Protein AF-A0AAV0BME2-F1 (afdb_monomer)

Organism: Phakopsora pachyrhizi (NCBI:txid170000)

Structure (mmCIF, N/CA/C/O backbone):
data_AF-A0AAV0BME2-F1
#
_entry.id   AF-A0AAV0BME2-F1
#
loop_
_atom_site.group_PDB
_atom_site.id
_atom_site.type_symbol
_atom_site.label_atom_id
_atom_site.label_alt_id
_atom_site.label_comp_id
_atom_site.label_asym_id
_atom_site.label_entity_id
_atom_site.label_seq_id
_atom_site.pdbx_PDB_ins_code
_atom_site.Cartn_x
_atom_site.Cartn_y
_atom_site.Cartn_z
_atom_site.occupancy
_atom_site.B_iso_or_equiv
_atom_site.auth_seq_id
_atom_site.auth_comp_id
_atom_site.auth_asym_id
_atom_site.auth_atom_id
_atom_site.pdbx_PDB_model_num
ATOM 1 N N . MET A 1 1 ? 84.527 5.771 -7.393 1.00 34.53 1 MET A N 1
ATOM 2 C CA . MET A 1 1 ? 85.028 4.380 -7.371 1.00 34.53 1 MET A CA 1
ATOM 3 C C . MET A 1 1 ? 84.213 3.588 -8.375 1.00 34.53 1 MET A C 1
ATOM 5 O O . MET A 1 1 ? 83.012 3.529 -8.189 1.00 34.53 1 MET A O 1
ATOM 9 N N . SER A 1 2 ? 84.708 2.990 -9.450 1.00 29.69 2 SER A N 1
ATOM 10 C CA . SER A 1 2 ? 86.018 2.921 -10.128 1.00 29.69 2 SER A CA 1
ATOM 11 C C . SER A 1 2 ? 85.775 1.873 -11.230 1.00 29.69 2 SER A C 1
ATOM 13 O O . SER A 1 2 ? 85.270 0.802 -10.916 1.00 29.69 2 SER A O 1
ATOM 15 N N . ASP A 1 3 ? 85.837 2.262 -12.505 1.00 29.05 3 ASP A N 1
ATOM 16 C CA . ASP A 1 3 ? 86.904 1.880 -13.456 1.00 29.05 3 ASP A CA 1
ATOM 17 C C . ASP A 1 3 ? 86.812 0.415 -13.940 1.00 29.05 3 ASP A C 1
ATOM 19 O O . ASP A 1 3 ? 86.838 -0.519 -13.155 1.00 29.05 3 ASP A O 1
ATOM 23 N N . ARG A 1 4 ? 86.489 0.194 -15.223 1.00 28.78 4 ARG A N 1
ATOM 24 C CA . ARG A 1 4 ? 87.400 0.042 -16.386 1.00 28.78 4 ARG A CA 1
ATOM 25 C C . ARG A 1 4 ? 87.862 -1.406 -16.611 1.00 28.78 4 ARG A C 1
ATOM 27 O O . ARG A 1 4 ? 88.461 -2.010 -15.740 1.00 28.78 4 ARG A O 1
ATOM 34 N N . LEU A 1 5 ? 87.631 -1.849 -17.856 1.00 31.25 5 LEU A N 1
ATOM 35 C CA . LEU A 1 5 ? 88.549 -2.544 -18.778 1.00 31.25 5 LEU A CA 1
ATOM 36 C C . LEU A 1 5 ? 89.431 -3.677 -18.219 1.00 31.25 5 LEU A C 1
ATOM 38 O O . LEU A 1 5 ? 90.253 -3.438 -17.351 1.00 31.25 5 LEU A O 1
ATOM 42 N N . PHE A 1 6 ? 89.392 -4.854 -18.860 1.00 25.97 6 PHE A N 1
ATOM 43 C CA . PHE A 1 6 ? 90.492 -5.405 -19.682 1.00 25.97 6 PHE A CA 1
ATOM 44 C C . PHE A 1 6 ? 90.228 -6.886 -20.062 1.00 25.97 6 PHE A C 1
ATOM 46 O O . PHE A 1 6 ? 90.103 -7.759 -19.212 1.00 25.97 6 PHE A O 1
ATOM 53 N N . TYR A 1 7 ? 90.206 -7.162 -21.373 1.00 31.52 7 TYR A N 1
ATOM 54 C CA . TYR A 1 7 ? 90.674 -8.417 -22.013 1.00 31.52 7 TYR A CA 1
ATOM 55 C C . TYR A 1 7 ? 92.138 -8.735 -21.576 1.00 31.52 7 TYR A C 1
ATOM 57 O O . TYR A 1 7 ? 92.760 -7.789 -21.087 1.00 31.52 7 TYR A O 1
ATOM 65 N N . PRO A 1 8 ? 92.810 -9.903 -21.839 1.00 46.16 8 PRO A N 1
ATOM 66 C CA . PRO A 1 8 ? 92.665 -10.796 -23.015 1.00 46.16 8 PRO A CA 1
ATOM 67 C C . PRO A 1 8 ? 93.062 -12.307 -22.838 1.00 46.16 8 PRO A C 1
ATOM 69 O O . PRO A 1 8 ? 93.496 -12.744 -21.780 1.00 46.16 8 PRO A O 1
ATOM 72 N N . ARG A 1 9 ? 93.084 -13.032 -23.983 1.00 25.72 9 ARG A N 1
ATOM 73 C CA . ARG A 1 9 ? 93.901 -14.232 -24.355 1.00 25.72 9 ARG A CA 1
ATOM 74 C C . ARG A 1 9 ? 93.377 -15.620 -23.933 1.00 25.72 9 ARG A C 1
ATOM 76 O O . ARG A 1 9 ? 92.920 -15.784 -22.821 1.00 25.72 9 ARG A O 1
ATOM 83 N N . ARG A 1 10 ? 93.511 -16.704 -24.718 1.00 26.84 10 ARG A N 1
ATOM 84 C CA . ARG A 1 10 ? 93.998 -16.991 -26.093 1.00 26.84 10 ARG A CA 1
ATOM 85 C C . ARG A 1 10 ? 93.707 -18.488 -26.386 1.00 26.84 10 ARG A C 1
ATOM 87 O O . ARG A 1 10 ? 93.979 -19.290 -25.508 1.00 26.84 10 ARG A O 1
ATOM 94 N N . VAL A 1 11 ? 93.310 -18.786 -27.638 1.00 25.77 11 VAL A N 1
ATOM 95 C CA . VAL A 1 11 ? 93.850 -19.801 -28.602 1.00 25.77 11 VAL A CA 1
ATOM 96 C C . VAL A 1 11 ? 93.801 -21.293 -28.182 1.00 25.77 11 VAL A C 1
ATOM 98 O O . VAL A 1 11 ? 94.193 -21.627 -27.078 1.00 25.77 11 VAL A O 1
ATOM 101 N N . VAL A 1 12 ? 93.263 -22.234 -28.982 1.00 28.92 12 VAL A N 1
ATOM 102 C CA . VAL A 1 12 ? 93.859 -22.990 -30.130 1.00 28.92 12 VAL A CA 1
ATOM 103 C C . VAL A 1 12 ? 92.683 -23.710 -30.851 1.00 28.92 12 VAL A C 1
ATOM 105 O O . VAL A 1 12 ? 91.913 -24.379 -30.177 1.00 28.92 12 VAL A O 1
ATOM 108 N N . VAL A 1 13 ? 92.292 -23.421 -32.105 1.00 27.44 13 VAL A N 1
ATOM 109 C CA . VAL A 1 13 ? 92.775 -23.863 -33.448 1.00 27.44 13 VAL A CA 1
ATOM 110 C C . VAL A 1 13 ? 92.752 -25.380 -33.727 1.00 27.44 13 VAL A C 1
ATOM 112 O O . VAL A 1 13 ? 93.608 -26.093 -33.234 1.00 27.44 13 VAL A O 1
ATOM 115 N N . TYR A 1 14 ? 91.869 -25.806 -34.643 1.00 30.25 14 TYR A N 1
ATOM 116 C CA . TYR A 1 14 ? 92.088 -26.771 -35.750 1.00 30.25 14 TYR A CA 1
ATOM 117 C C . TYR A 1 14 ? 91.004 -26.459 -36.803 1.00 30.25 14 TYR A C 1
ATOM 119 O O . TYR A 1 14 ? 89.819 -26.574 -36.519 1.00 30.25 14 TYR A O 1
ATOM 127 N N . SER A 1 15 ? 91.292 -25.688 -37.853 1.00 29.23 15 SER A N 1
ATOM 128 C CA . SER A 1 15 ? 91.820 -26.099 -39.165 1.00 29.23 15 SER A CA 1
ATOM 129 C C . SER A 1 15 ? 91.009 -27.198 -39.878 1.00 29.23 15 SER A C 1
ATOM 131 O O . SER A 1 15 ? 91.045 -28.375 -39.543 1.00 29.23 15 SER A O 1
ATOM 133 N N . SER A 1 16 ? 90.306 -26.793 -40.934 1.00 34.84 16 SER A N 1
ATOM 134 C CA . SER A 1 16 ? 90.165 -27.575 -42.166 1.00 34.84 16 SER A CA 1
ATOM 135 C C . SER A 1 16 ? 89.906 -26.597 -43.312 1.00 34.84 16 SER A C 1
ATOM 137 O O . SER A 1 16 ? 88.804 -26.126 -43.569 1.00 34.84 16 SER A O 1
ATOM 139 N N . SER A 1 17 ? 91.008 -26.205 -43.938 1.00 35.19 17 SER A N 1
ATOM 140 C CA . SER A 1 17 ? 91.052 -25.485 -45.203 1.00 35.19 17 SER A CA 1
ATOM 141 C C . SER A 1 17 ? 90.509 -26.379 -46.315 1.00 35.19 17 SER A C 1
ATOM 143 O O . SER A 1 17 ? 90.880 -27.546 -46.334 1.00 35.19 17 SER A O 1
ATOM 145 N N . ILE A 1 18 ? 89.740 -25.830 -47.264 1.00 39.94 18 ILE A N 1
ATOM 146 C CA . ILE A 1 18 ? 89.852 -26.144 -48.703 1.00 39.94 18 ILE A CA 1
ATOM 147 C C . ILE A 1 18 ? 89.062 -25.119 -49.554 1.00 39.94 18 ILE A C 1
ATOM 149 O O . ILE A 1 18 ? 87.849 -24.979 -49.462 1.00 39.94 18 ILE A O 1
ATOM 153 N N . ASN A 1 19 ? 89.839 -24.433 -50.402 1.00 44.84 19 ASN A N 1
ATOM 154 C CA . ASN A 1 19 ? 89.567 -23.909 -51.749 1.00 44.84 19 ASN A CA 1
ATOM 155 C C . ASN A 1 19 ? 88.556 -22.775 -52.000 1.00 44.84 19 ASN A C 1
ATOM 157 O O . ASN A 1 19 ? 87.575 -22.919 -52.726 1.00 44.84 19 ASN A O 1
ATOM 161 N N . ILE A 1 20 ? 88.974 -21.565 -51.616 1.00 47.44 20 ILE A N 1
ATOM 162 C CA . ILE A 1 20 ? 88.457 -20.266 -52.099 1.00 47.44 20 ILE A CA 1
ATOM 163 C C . ILE A 1 20 ? 88.589 -20.093 -53.636 1.00 47.44 20 ILE A C 1
ATOM 165 O O . ILE A 1 20 ? 87.860 -19.307 -54.237 1.00 47.44 20 ILE A O 1
ATOM 169 N N . ASN A 1 21 ? 89.415 -20.899 -54.314 1.00 47.28 21 ASN A N 1
ATOM 170 C CA . ASN A 1 21 ? 89.521 -20.892 -55.780 1.00 47.28 21 ASN A CA 1
ATOM 171 C C . ASN A 1 21 ? 88.291 -21.471 -56.512 1.00 47.28 21 ASN A C 1
ATOM 173 O O . ASN A 1 21 ? 88.122 -21.188 -57.693 1.00 47.28 21 ASN A O 1
ATOM 177 N N . LEU A 1 22 ? 87.399 -22.218 -55.846 1.00 47.09 22 LEU A N 1
ATOM 178 C CA . LEU A 1 22 ? 86.170 -22.730 -56.477 1.00 47.09 22 LEU A CA 1
ATOM 179 C C . LEU A 1 22 ? 85.053 -21.668 -56.524 1.00 47.09 22 LEU A C 1
ATOM 181 O O . LEU A 1 22 ? 84.267 -21.625 -57.464 1.00 47.09 22 LEU A O 1
ATOM 185 N N . ILE A 1 23 ? 85.015 -20.761 -55.542 1.00 52.81 23 ILE A N 1
ATOM 186 C CA . ILE A 1 23 ? 83.971 -19.729 -55.417 1.00 52.81 23 ILE A CA 1
ATOM 187 C C . ILE A 1 23 ? 84.225 -18.564 -56.383 1.00 52.81 23 ILE A C 1
ATOM 189 O O . ILE A 1 23 ? 83.274 -18.012 -56.935 1.00 52.81 23 ILE A O 1
ATOM 193 N N . ILE A 1 24 ? 85.493 -18.251 -56.669 1.00 52.28 24 ILE A N 1
ATOM 194 C CA . ILE A 1 24 ? 85.880 -17.242 -57.670 1.00 52.28 24 ILE A CA 1
ATOM 195 C C . ILE A 1 24 ? 85.632 -17.763 -59.099 1.00 52.28 24 ILE A C 1
ATOM 197 O O . ILE A 1 24 ? 85.206 -17.008 -59.967 1.00 52.28 24 ILE A O 1
ATOM 201 N N . ILE A 1 25 ? 85.788 -19.068 -59.346 1.00 53.81 25 ILE A N 1
ATOM 202 C CA . ILE A 1 25 ? 85.491 -19.670 -60.657 1.00 53.81 25 ILE A CA 1
ATOM 203 C C . ILE A 1 25 ? 83.973 -19.780 -60.893 1.00 53.81 25 ILE A C 1
ATOM 205 O O . ILE A 1 25 ? 83.513 -19.492 -61.993 1.00 53.81 25 ILE A O 1
ATOM 209 N N . ILE A 1 26 ? 83.166 -20.094 -59.872 1.00 54.97 26 ILE A N 1
ATOM 210 C CA . ILE A 1 26 ? 81.696 -20.160 -60.007 1.00 54.97 26 ILE A CA 1
ATOM 211 C C . ILE A 1 26 ? 81.077 -18.762 -60.187 1.00 54.97 26 ILE A C 1
ATOM 213 O O . ILE A 1 26 ? 80.147 -18.601 -60.974 1.00 54.97 26 ILE A O 1
ATOM 217 N N . THR A 1 27 ? 81.629 -17.727 -59.548 1.00 53.81 27 THR A N 1
ATOM 218 C CA . THR A 1 27 ? 81.175 -16.339 -59.762 1.00 53.81 27 THR A CA 1
ATOM 219 C C . THR A 1 27 ? 81.613 -15.774 -61.116 1.00 53.81 27 THR A C 1
ATOM 221 O O . THR A 1 27 ? 80.832 -15.069 -61.750 1.00 53.81 27 THR A O 1
ATOM 224 N N . ILE A 1 28 ? 82.786 -16.155 -61.636 1.00 54.00 28 ILE A N 1
ATOM 225 C CA . ILE A 1 28 ? 83.219 -15.772 -62.992 1.00 54.00 28 ILE A CA 1
ATOM 226 C C . ILE A 1 28 ? 82.427 -16.528 -64.074 1.00 54.00 28 ILE A C 1
ATOM 228 O O . ILE A 1 28 ? 82.093 -15.917 -65.087 1.00 54.00 28 ILE A O 1
ATOM 232 N N . ILE A 1 29 ? 82.027 -17.789 -63.853 1.00 54.47 29 ILE A N 1
ATOM 233 C CA . ILE A 1 29 ? 81.173 -18.563 -64.782 1.00 54.47 29 ILE A CA 1
ATOM 234 C C . ILE A 1 29 ? 79.732 -18.020 -64.828 1.00 54.47 29 ILE A C 1
ATOM 236 O O . ILE A 1 29 ? 79.143 -17.937 -65.903 1.00 54.47 29 ILE A O 1
ATOM 240 N N . ILE A 1 30 ? 79.167 -17.560 -63.706 1.00 50.81 30 ILE A N 1
ATOM 241 C CA . ILE A 1 30 ? 77.811 -16.969 -63.680 1.00 50.81 30 ILE A CA 1
ATOM 242 C C . ILE A 1 30 ? 77.787 -15.569 -64.328 1.00 50.81 30 ILE A C 1
ATOM 244 O O . ILE A 1 30 ? 76.802 -15.196 -64.970 1.00 50.81 30 ILE A O 1
ATOM 248 N N . ILE A 1 31 ? 78.896 -14.825 -64.258 1.00 48.25 31 ILE A N 1
ATOM 249 C CA . ILE A 1 31 ? 79.047 -13.513 -64.914 1.00 48.25 31 ILE A CA 1
ATOM 250 C C . ILE A 1 31 ? 79.397 -13.656 -66.412 1.00 48.25 31 ILE A C 1
ATOM 252 O O . ILE A 1 31 ? 79.038 -12.795 -67.210 1.00 48.25 31 ILE A O 1
ATOM 256 N N . THR A 1 32 ? 80.001 -14.771 -66.848 1.00 46.78 32 THR A N 1
ATOM 257 C CA . THR A 1 32 ? 80.227 -15.051 -68.286 1.00 46.78 32 THR A CA 1
ATOM 258 C C . THR A 1 32 ? 79.052 -15.744 -68.987 1.00 46.78 32 THR A C 1
ATOM 260 O O . THR A 1 32 ? 78.908 -15.581 -70.197 1.00 46.78 32 THR A O 1
ATOM 263 N N . ILE A 1 33 ? 78.149 -16.419 -68.265 1.00 46.16 33 ILE A N 1
ATOM 264 C CA . ILE A 1 33 ? 76.896 -16.969 -68.832 1.00 46.16 33 ILE A CA 1
ATOM 265 C C . ILE A 1 33 ? 75.810 -15.889 -69.020 1.00 46.16 33 ILE A C 1
ATOM 267 O O . ILE A 1 33 ? 74.922 -16.047 -69.855 1.00 46.16 33 ILE A O 1
ATOM 271 N N . THR A 1 34 ? 75.914 -14.742 -68.344 1.00 41.78 34 THR A N 1
ATOM 272 C CA . THR A 1 34 ? 74.972 -13.616 -68.510 1.00 41.78 34 THR A CA 1
ATOM 273 C C . THR A 1 34 ? 75.427 -12.551 -69.516 1.00 41.78 34 THR A C 1
ATOM 275 O O . THR A 1 34 ? 74.620 -11.711 -69.902 1.00 41.78 34 THR A O 1
ATOM 278 N N . ILE A 1 35 ? 76.670 -12.610 -70.016 1.00 44.41 35 ILE A N 1
ATOM 279 C CA . ILE A 1 35 ? 77.214 -11.621 -70.974 1.00 44.41 35 ILE A CA 1
ATOM 280 C C . ILE A 1 35 ? 77.450 -12.208 -72.390 1.00 44.41 35 ILE A C 1
ATOM 282 O O . ILE A 1 35 ? 77.701 -11.454 -73.321 1.00 44.41 35 ILE A O 1
ATOM 286 N N . ASN A 1 36 ? 77.249 -13.517 -72.616 1.00 38.53 36 ASN A N 1
ATOM 287 C CA . ASN A 1 36 ? 77.424 -14.164 -73.935 1.00 38.53 36 ASN A CA 1
ATOM 288 C C . ASN A 1 36 ? 76.198 -14.957 -74.452 1.00 38.53 36 ASN A C 1
ATOM 290 O O . ASN A 1 36 ? 76.338 -16.003 -75.082 1.00 38.53 36 ASN A O 1
ATOM 294 N N . SER A 1 37 ? 74.980 -14.447 -74.243 1.00 35.81 37 SER A N 1
ATOM 295 C CA . SER A 1 37 ? 73.783 -14.903 -74.982 1.00 35.81 37 SER A CA 1
ATOM 296 C C . SER A 1 37 ? 72.903 -13.748 -75.483 1.00 35.81 37 SER A C 1
ATOM 298 O O . SER A 1 37 ? 71.681 -13.838 -75.544 1.00 35.81 37 SER A O 1
ATOM 300 N N . VAL A 1 38 ? 73.552 -12.664 -75.918 1.00 36.84 38 VAL A N 1
ATOM 301 C CA . VAL A 1 38 ? 72.978 -11.690 -76.854 1.00 36.84 38 VAL A CA 1
ATOM 302 C C . VAL A 1 38 ? 73.689 -11.866 -78.195 1.00 36.84 38 VAL A C 1
ATOM 304 O O . VAL A 1 38 ? 74.913 -11.828 -78.264 1.00 36.84 38 VAL A O 1
ATOM 307 N N . SER A 1 39 ? 72.888 -12.015 -79.252 1.00 33.12 39 SER A N 1
ATOM 308 C CA . SER A 1 39 ? 73.259 -12.135 -80.670 1.00 33.12 39 SER A CA 1
ATOM 309 C C . SER A 1 39 ? 73.522 -13.555 -81.188 1.00 33.12 39 SER A C 1
ATOM 311 O O . SER A 1 39 ? 74.656 -13.981 -81.375 1.00 33.12 39 SER A O 1
ATOM 313 N N . THR A 1 40 ? 72.438 -14.290 -81.462 1.00 32.72 40 THR A N 1
ATOM 314 C CA . THR A 1 40 ? 72.189 -14.976 -82.753 1.00 32.72 40 THR A CA 1
ATOM 315 C C . THR A 1 40 ? 70.830 -15.688 -82.723 1.00 32.72 40 THR A C 1
ATOM 317 O O . THR A 1 40 ? 70.721 -16.883 -82.487 1.00 32.72 40 THR A O 1
ATOM 320 N N . SER A 1 41 ? 69.763 -14.941 -83.009 1.00 33.44 41 SER A N 1
ATOM 321 C CA . SER A 1 41 ? 68.552 -15.481 -83.651 1.00 33.44 41 SER A CA 1
ATOM 322 C C . SER A 1 41 ? 67.816 -14.374 -84.416 1.00 33.44 41 SER A C 1
ATOM 324 O O . SER A 1 41 ? 66.611 -14.164 -84.313 1.00 33.44 41 SER A O 1
ATOM 326 N N . HIS A 1 42 ? 68.575 -13.688 -85.274 1.00 37.22 42 HIS A N 1
ATOM 327 C CA . HIS A 1 42 ? 68.052 -13.148 -86.525 1.00 37.22 42 HIS A CA 1
ATOM 328 C C . HIS A 1 42 ? 67.622 -14.327 -87.414 1.00 37.22 42 HIS A C 1
ATOM 330 O O . HIS A 1 42 ? 68.435 -14.847 -88.165 1.00 37.22 42 HIS A O 1
ATOM 336 N N . HIS A 1 43 ? 66.380 -14.792 -87.273 1.00 36.78 43 HIS A N 1
ATOM 337 C CA . HIS A 1 43 ? 65.534 -15.322 -88.356 1.00 36.78 43 HIS A CA 1
ATOM 338 C C . HIS A 1 43 ? 64.269 -15.960 -87.774 1.00 36.78 43 HIS A C 1
ATOM 340 O O . HIS A 1 43 ? 64.168 -17.171 -87.631 1.00 36.78 43 HIS A O 1
ATOM 346 N N . SER A 1 44 ? 63.302 -15.112 -87.428 1.00 36.19 44 SER A N 1
ATOM 347 C CA . SER A 1 44 ? 61.846 -15.317 -87.579 1.00 36.19 44 SER A CA 1
ATOM 348 C C . SER A 1 44 ? 61.142 -13.996 -87.235 1.00 36.19 44 SER A C 1
ATOM 350 O O . SER A 1 44 ? 60.200 -13.944 -86.459 1.00 36.19 44 SER A O 1
ATOM 352 N N . PHE A 1 45 ? 61.672 -12.897 -87.786 1.00 35.62 45 PHE A N 1
ATOM 353 C CA . PHE A 1 45 ? 61.244 -11.513 -87.536 1.00 35.62 45 PHE A CA 1
ATOM 354 C C . PHE A 1 45 ? 60.626 -10.870 -88.798 1.00 35.62 45 PHE A C 1
ATOM 356 O O . PHE A 1 45 ? 60.553 -9.656 -88.908 1.00 35.62 45 PHE A O 1
ATOM 363 N N . ASN A 1 46 ? 60.185 -11.678 -89.776 1.00 34.12 46 ASN A N 1
ATOM 364 C CA . ASN A 1 46 ? 59.718 -11.201 -91.089 1.00 34.12 46 ASN A CA 1
ATOM 365 C C . ASN A 1 46 ? 58.336 -11.733 -91.527 1.00 34.12 46 ASN A C 1
ATOM 367 O O . ASN A 1 46 ? 58.062 -11.784 -92.721 1.00 34.12 46 ASN A O 1
ATOM 371 N N . GLN A 1 47 ? 57.437 -12.092 -90.601 1.00 39.22 47 GLN A N 1
ATOM 372 C CA . GLN A 1 47 ? 56.036 -12.405 -90.960 1.00 39.22 47 GLN A CA 1
ATOM 373 C C . GLN A 1 47 ? 54.952 -11.789 -90.055 1.00 39.22 47 GLN A C 1
ATOM 375 O O . GLN A 1 47 ? 53.822 -12.256 -90.050 1.00 39.22 47 GLN A O 1
ATOM 380 N N . LEU A 1 48 ? 55.243 -10.679 -89.367 1.00 33.31 48 LEU A N 1
ATOM 381 C CA . LEU A 1 48 ? 54.218 -9.833 -88.725 1.00 33.31 48 LEU A CA 1
ATOM 382 C C . LEU A 1 48 ? 54.487 -8.326 -88.945 1.00 33.31 48 LEU A C 1
ATOM 384 O O . LEU A 1 48 ? 54.219 -7.502 -88.080 1.00 33.31 48 LEU A O 1
ATOM 388 N N . ILE A 1 49 ? 55.039 -7.954 -90.113 1.00 33.72 49 ILE A N 1
ATOM 389 C CA . ILE A 1 49 ? 55.306 -6.548 -90.510 1.00 33.72 49 ILE A CA 1
ATOM 390 C C . ILE A 1 49 ? 54.433 -6.068 -91.696 1.00 33.72 49 ILE A C 1
ATOM 392 O O . ILE A 1 49 ? 54.624 -4.976 -92.216 1.00 33.72 49 ILE A O 1
ATOM 396 N N . LEU A 1 50 ? 53.378 -6.786 -92.098 1.00 33.62 50 LEU A N 1
ATOM 397 C CA . LEU A 1 50 ? 52.465 -6.294 -93.149 1.00 33.62 50 LEU A CA 1
ATOM 398 C C . LEU A 1 50 ? 50.982 -6.399 -92.764 1.00 33.62 50 LEU A C 1
ATOM 400 O O . LEU A 1 50 ? 50.263 -7.207 -93.330 1.00 33.62 50 LEU A O 1
ATOM 404 N N . SER A 1 51 ? 50.568 -5.554 -91.808 1.00 30.89 51 SER A N 1
ATOM 405 C CA . SER A 1 51 ? 49.225 -4.956 -91.589 1.00 30.89 51 SER A CA 1
ATOM 406 C C . SER A 1 51 ? 49.089 -4.697 -90.079 1.00 30.89 51 SER A C 1
ATOM 408 O O . SER A 1 51 ? 48.948 -5.636 -89.313 1.00 30.89 51 SER A O 1
ATOM 410 N N . SER A 1 52 ? 49.225 -3.506 -89.508 1.00 31.06 52 SER A N 1
ATOM 411 C CA . SER A 1 52 ? 48.531 -2.262 -89.809 1.00 31.06 52 SER A CA 1
ATOM 412 C C . SER A 1 52 ? 49.306 -1.127 -89.129 1.00 31.06 52 SER A C 1
ATOM 414 O O . SER A 1 52 ? 49.133 -0.862 -87.942 1.00 31.06 52 SER A O 1
ATOM 416 N N . ILE A 1 53 ? 50.171 -0.452 -89.887 1.00 36.19 53 ILE A N 1
ATOM 417 C CA . ILE A 1 53 ? 50.640 0.892 -89.547 1.00 36.19 53 ILE A CA 1
ATOM 418 C C . ILE A 1 53 ? 49.561 1.866 -90.034 1.00 36.19 53 ILE A C 1
ATOM 420 O O . ILE A 1 53 ? 49.475 2.190 -91.216 1.00 36.19 53 ILE A O 1
ATOM 424 N N . LYS A 1 54 ? 48.723 2.296 -89.095 1.00 33.84 54 LYS A N 1
ATOM 425 C CA . LYS A 1 54 ? 48.006 3.579 -89.036 1.00 33.84 54 LYS A CA 1
ATOM 426 C C . LYS A 1 54 ? 47.700 3.731 -87.546 1.00 33.84 54 LYS A C 1
ATOM 428 O O . LYS A 1 54 ? 46.842 3.035 -87.034 1.00 33.84 54 LYS A O 1
ATOM 433 N N . SER A 1 55 ? 48.495 4.466 -86.788 1.00 30.97 55 SER A N 1
ATOM 434 C CA . SER A 1 55 ? 48.422 5.921 -86.759 1.00 30.97 55 SER A CA 1
ATOM 435 C C . SER A 1 55 ? 49.778 6.548 -86.435 1.00 30.97 55 SER A C 1
ATOM 437 O O . SER A 1 55 ? 50.576 6.016 -85.670 1.00 30.97 55 SER A O 1
ATOM 439 N N . GLN A 1 56 ? 50.023 7.706 -87.041 1.00 32.88 56 GLN A N 1
ATOM 440 C CA . GLN A 1 56 ? 51.118 8.614 -86.710 1.00 32.88 56 GLN A CA 1
ATOM 441 C C . GLN A 1 56 ? 51.101 8.979 -85.211 1.00 32.88 56 GLN A C 1
ATOM 443 O O . GLN A 1 56 ? 50.019 9.003 -84.621 1.00 32.88 56 GLN A O 1
ATOM 448 N N . PRO A 1 57 ? 52.242 9.339 -84.595 1.00 39.19 57 PRO A N 1
ATOM 449 C CA . PRO A 1 57 ? 52.224 9.999 -83.302 1.00 39.19 57 PRO A CA 1
ATOM 450 C C . PRO A 1 57 ? 51.763 11.441 -83.531 1.00 39.19 57 PRO A C 1
ATOM 452 O O . PRO A 1 57 ? 52.548 12.310 -83.907 1.00 39.19 57 PRO A O 1
ATOM 455 N N . SER A 1 58 ? 50.471 11.705 -83.358 1.00 34.16 58 SER A N 1
ATOM 456 C CA . SER A 1 58 ? 50.019 13.067 -83.103 1.00 34.16 58 SER A CA 1
ATOM 457 C C . SER A 1 58 ? 50.431 13.417 -81.679 1.00 34.16 58 SER A C 1
ATOM 459 O O . SER A 1 58 ? 49.964 12.813 -80.720 1.00 34.16 58 SER A O 1
ATOM 461 N N . THR A 1 59 ? 51.315 14.398 -81.544 1.00 45.19 59 THR A N 1
ATOM 462 C 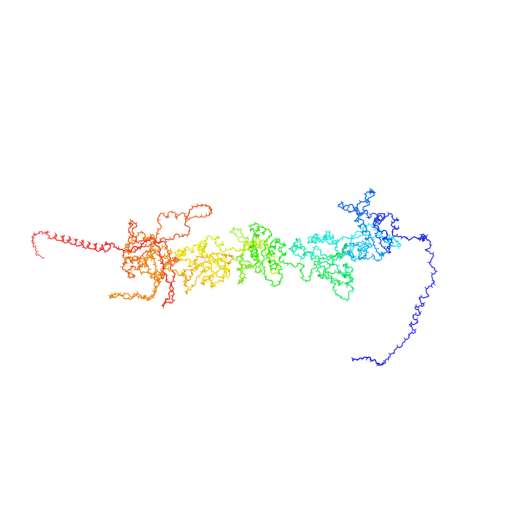CA . THR A 1 59 ? 51.611 15.123 -80.305 1.00 45.19 59 THR A CA 1
ATOM 463 C C . THR A 1 59 ? 50.385 15.925 -79.856 1.00 45.19 59 THR A C 1
ATOM 465 O O . THR A 1 59 ? 50.375 17.153 -79.917 1.00 45.19 59 THR A O 1
ATOM 468 N N . GLN A 1 60 ? 49.322 15.231 -79.468 1.00 50.84 60 GLN A N 1
ATOM 469 C CA . GLN A 1 60 ? 48.166 15.788 -78.779 1.00 50.84 60 GLN A CA 1
ATOM 470 C C . GLN A 1 60 ? 47.879 14.846 -77.622 1.00 50.84 60 GLN A C 1
ATOM 472 O O . GLN A 1 60 ? 47.512 13.697 -77.844 1.00 50.84 60 GLN A O 1
ATOM 477 N N . SER A 1 61 ? 48.140 15.315 -76.404 1.00 64.31 61 SER A N 1
ATOM 478 C CA . SER A 1 61 ? 47.795 14.563 -75.210 1.00 64.31 61 SER A CA 1
ATOM 479 C C . SER A 1 61 ? 46.274 14.444 -75.130 1.00 64.31 61 SER A C 1
ATOM 481 O O . SER A 1 61 ? 45.608 15.480 -75.106 1.00 64.31 61 SER A O 1
ATOM 483 N N . VAL A 1 62 ? 45.730 13.230 -75.126 1.00 80.06 62 VAL A N 1
ATOM 484 C CA . VAL A 1 62 ? 44.281 12.993 -75.075 1.00 80.06 62 VAL A CA 1
ATOM 485 C C . VAL A 1 62 ? 43.880 12.844 -73.613 1.00 80.06 62 VAL A C 1
ATOM 487 O O . VAL A 1 62 ? 44.236 11.863 -72.955 1.00 80.06 62 VAL A O 1
ATOM 490 N N . SER A 1 63 ? 43.152 13.827 -73.088 1.00 86.38 63 SER A N 1
ATOM 491 C CA . SER A 1 63 ? 42.621 13.792 -71.725 1.00 86.38 63 SER A CA 1
ATOM 492 C C . SER A 1 63 ? 41.306 13.005 -71.635 1.00 86.38 63 SER A C 1
ATOM 494 O O . SER A 1 63 ? 40.609 12.806 -72.629 1.00 86.38 63 SER A O 1
ATOM 496 N N . LEU A 1 64 ? 40.905 12.602 -70.425 1.00 85.94 64 LEU A N 1
ATOM 497 C CA . LEU A 1 64 ? 39.599 11.984 -70.149 1.00 85.94 64 LEU A CA 1
ATOM 498 C C . LEU A 1 64 ? 38.427 12.835 -70.666 1.00 85.94 64 LEU A C 1
ATOM 500 O O . LEU A 1 64 ? 37.429 12.290 -71.135 1.00 85.94 64 LEU A O 1
ATOM 504 N N . ILE A 1 65 ? 38.548 14.166 -70.607 1.00 87.38 65 ILE A N 1
ATOM 505 C CA . ILE A 1 65 ? 37.536 15.090 -71.130 1.00 87.38 65 ILE A CA 1
ATOM 506 C C . ILE A 1 65 ? 37.508 15.063 -72.661 1.00 87.38 65 ILE A C 1
ATOM 508 O O . ILE A 1 65 ? 36.424 15.110 -73.242 1.00 87.38 65 ILE A O 1
ATOM 512 N N . ASP A 1 66 ? 38.660 14.912 -73.317 1.00 85.75 66 ASP A N 1
ATOM 513 C CA . ASP A 1 66 ? 38.727 14.785 -74.776 1.00 85.75 66 ASP A CA 1
ATOM 514 C C . ASP A 1 66 ? 38.053 13.484 -75.238 1.00 85.75 66 ASP A C 1
ATOM 516 O O . ASP A 1 66 ? 37.267 13.505 -76.186 1.00 85.75 66 ASP A O 1
ATOM 520 N N . ILE A 1 67 ? 38.249 12.377 -74.505 1.00 87.75 67 ILE A N 1
ATOM 521 C CA . ILE A 1 67 ? 37.547 11.103 -74.755 1.00 87.75 67 ILE A CA 1
ATOM 522 C C . ILE A 1 67 ? 36.030 11.257 -74.576 1.00 87.75 67 ILE A C 1
ATOM 524 O O . ILE A 1 67 ? 35.269 10.809 -75.435 1.00 87.75 67 ILE A O 1
ATOM 528 N N . LEU A 1 68 ? 35.578 11.908 -73.497 1.00 87.38 68 LEU A N 1
ATOM 529 C CA . LEU A 1 68 ? 34.151 12.158 -73.255 1.00 87.38 68 LEU A CA 1
ATOM 530 C C . LEU A 1 68 ? 33.527 13.053 -74.331 1.00 87.38 68 LEU A C 1
ATOM 532 O O . LEU A 1 68 ? 32.432 12.761 -74.800 1.00 87.38 68 LEU A O 1
ATOM 536 N N . SER A 1 69 ? 34.222 14.115 -74.746 1.00 87.00 69 SER A N 1
ATOM 537 C CA . SER A 1 69 ? 33.731 15.052 -75.766 1.00 87.00 69 SER A CA 1
ATOM 538 C C . SER A 1 69 ? 33.602 14.432 -77.156 1.00 87.00 69 SER A C 1
ATOM 540 O O . SER A 1 69 ? 32.747 14.848 -77.933 1.00 87.00 69 SER A O 1
ATOM 542 N N . ASN A 1 70 ? 34.404 13.406 -77.448 1.00 87.31 70 ASN A N 1
ATOM 543 C CA . ASN A 1 70 ? 34.339 12.654 -78.698 1.00 87.31 70 ASN A CA 1
ATOM 544 C C . ASN A 1 70 ? 33.356 11.463 -78.634 1.00 87.31 70 ASN A C 1
ATOM 546 O O . ASN A 1 70 ? 33.136 10.784 -79.636 1.00 87.31 70 ASN A O 1
ATOM 550 N N . SER A 1 71 ? 32.772 11.175 -77.465 1.00 86.81 71 SER A N 1
ATOM 551 C CA . SER A 1 71 ? 31.846 10.058 -77.276 1.00 86.81 71 SER A CA 1
ATOM 552 C C . SER A 1 71 ? 30.394 10.488 -77.482 1.00 86.81 71 SER A C 1
ATOM 554 O O . SER A 1 71 ? 29.884 11.362 -76.786 1.00 86.81 71 SER A O 1
ATOM 556 N N . THR A 1 72 ? 29.676 9.800 -78.372 1.00 85.94 72 THR A N 1
ATOM 557 C CA . THR A 1 72 ? 28.234 10.019 -78.587 1.00 85.94 72 THR A CA 1
ATOM 558 C C . THR A 1 72 ? 27.352 9.416 -77.490 1.00 85.94 72 THR A C 1
ATOM 560 O O . THR A 1 72 ? 26.140 9.567 -77.553 1.00 85.94 72 THR A O 1
ATOM 563 N N . GLN A 1 73 ? 27.937 8.690 -76.531 1.00 85.19 73 GLN A N 1
ATOM 564 C CA . GLN A 1 73 ? 27.222 7.968 -75.469 1.00 85.19 73 GLN A CA 1
ATOM 565 C C . GLN A 1 73 ? 27.322 8.640 -74.093 1.00 85.19 73 GLN A C 1
ATOM 567 O O . GLN A 1 73 ? 26.756 8.118 -73.139 1.00 85.19 73 GLN A O 1
ATOM 572 N N . HIS A 1 74 ? 28.067 9.742 -73.965 1.00 90.25 74 HIS A N 1
ATOM 573 C CA . HIS A 1 74 ? 28.327 10.413 -72.682 1.00 90.25 74 HIS A CA 1
ATOM 574 C C . HIS A 1 74 ? 28.040 11.921 -72.751 1.00 90.25 74 HIS A C 1
ATOM 576 O O . HIS A 1 74 ? 28.648 12.721 -72.031 1.00 90.25 74 HIS A O 1
ATOM 582 N N . THR A 1 75 ? 27.130 12.331 -73.635 1.00 87.69 75 THR A N 1
ATOM 583 C CA . THR A 1 75 ? 26.810 13.746 -73.873 1.00 87.69 75 THR A CA 1
ATOM 584 C C . THR A 1 75 ? 26.169 14.399 -72.647 1.00 87.69 75 THR A C 1
ATOM 586 O O . THR A 1 75 ? 26.528 15.523 -72.281 1.00 87.69 75 THR A O 1
ATOM 589 N N . LYS A 1 76 ? 25.290 13.674 -71.943 1.00 85.44 76 LYS A N 1
ATOM 590 C CA . LYS A 1 76 ? 24.623 14.134 -70.715 1.00 85.44 76 LYS A CA 1
ATOM 591 C C . LYS A 1 76 ? 25.602 14.187 -69.552 1.00 85.44 76 LYS A C 1
ATOM 593 O O . LYS A 1 76 ? 25.621 15.171 -68.814 1.00 85.44 76 LYS A O 1
ATOM 598 N N . LEU A 1 77 ? 26.470 13.183 -69.426 1.00 86.75 77 LEU A N 1
ATOM 599 C CA . LEU A 1 77 ? 27.530 13.166 -68.414 1.00 86.75 77 LEU A CA 1
ATOM 600 C C . LEU A 1 77 ? 28.494 14.350 -68.582 1.00 86.75 77 LEU A C 1
ATOM 602 O O . LEU A 1 77 ? 28.822 15.022 -67.602 1.00 86.75 77 LEU A O 1
ATOM 606 N N . LEU A 1 78 ? 28.912 14.652 -69.815 1.00 86.81 78 LEU A N 1
ATOM 607 C CA . LEU A 1 78 ? 29.781 15.793 -70.107 1.00 86.81 78 LEU A CA 1
ATOM 608 C C . LEU A 1 78 ? 29.123 17.125 -69.718 1.00 86.81 78 LEU A C 1
ATOM 610 O O . LEU A 1 78 ? 29.768 17.972 -69.096 1.00 86.81 78 LEU A O 1
ATOM 614 N N . LEU A 1 79 ? 27.833 17.289 -70.021 1.00 84.31 79 LEU A N 1
ATOM 615 C CA . LEU A 1 79 ? 27.054 18.465 -69.631 1.00 84.31 79 LEU A CA 1
ATOM 616 C C . LEU A 1 79 ? 26.963 18.602 -68.100 1.00 84.31 79 LEU A C 1
ATOM 618 O O . LEU A 1 79 ? 27.101 19.702 -67.561 1.00 84.31 79 LEU A O 1
ATOM 622 N N . LEU A 1 80 ? 26.808 17.496 -67.370 1.00 83.56 80 LEU A N 1
ATOM 623 C CA . LEU A 1 80 ? 26.803 17.492 -65.902 1.00 83.56 80 LEU A CA 1
ATOM 624 C C . LEU A 1 80 ? 28.177 17.843 -65.304 1.00 83.56 80 LEU A C 1
ATOM 626 O O . LEU A 1 80 ? 28.258 18.600 -64.331 1.00 83.56 80 LEU A O 1
ATOM 630 N N . ILE A 1 81 ? 29.269 17.357 -65.897 1.00 85.88 81 ILE A N 1
ATOM 631 C CA . ILE A 1 81 ? 30.648 17.702 -65.505 1.00 85.88 81 ILE A CA 1
ATOM 632 C C . ILE A 1 81 ? 30.934 19.195 -65.750 1.00 85.88 81 ILE A C 1
ATOM 634 O O . ILE A 1 81 ? 31.557 19.855 -64.910 1.00 85.88 81 ILE A O 1
ATOM 638 N N . GLN A 1 82 ? 30.446 19.746 -66.867 1.00 84.25 82 GLN A N 1
ATOM 639 C CA . GLN A 1 82 ? 30.516 21.178 -67.176 1.00 84.25 82 GLN A CA 1
ATOM 640 C C . GLN A 1 82 ? 29.761 22.009 -66.133 1.00 84.25 82 GLN A C 1
ATOM 642 O O . GLN A 1 82 ? 30.333 22.934 -65.549 1.00 84.25 82 GLN A O 1
ATOM 647 N N . ARG A 1 83 ? 28.505 21.650 -65.838 1.00 81.31 83 ARG A N 1
ATOM 648 C CA . ARG A 1 83 ? 27.653 22.384 -64.883 1.00 81.31 83 ARG A CA 1
ATOM 649 C C . ARG A 1 83 ? 28.177 22.320 -63.446 1.00 81.31 83 ARG A C 1
ATOM 651 O O . ARG A 1 83 ? 28.142 23.325 -62.743 1.00 81.31 83 ARG A O 1
ATOM 658 N N . SER A 1 84 ? 28.747 21.188 -63.032 1.00 81.50 84 SER A N 1
ATOM 659 C CA . SER A 1 84 ? 29.350 21.002 -61.698 1.00 81.50 84 SER A CA 1
ATOM 660 C C . SER A 1 84 ? 30.759 21.602 -61.536 1.00 81.50 84 SER A C 1
ATOM 662 O O . SER A 1 84 ? 31.342 21.532 -60.444 1.00 81.50 84 SER A O 1
ATOM 664 N N . ARG A 1 85 ? 31.309 22.221 -62.596 1.00 83.81 85 ARG A N 1
ATOM 665 C CA . ARG A 1 85 ? 32.647 22.847 -62.642 1.00 83.81 85 ARG A CA 1
ATOM 666 C C . ARG A 1 85 ? 33.781 21.882 -62.268 1.00 83.81 85 ARG A C 1
ATOM 668 O O . ARG A 1 85 ? 34.732 22.274 -61.591 1.00 83.81 85 ARG A O 1
ATOM 675 N N . LEU A 1 86 ? 33.684 20.620 -62.691 1.00 85.00 86 LEU A N 1
ATOM 676 C CA . LEU A 1 86 ? 34.682 19.581 -62.397 1.00 85.00 86 LEU A CA 1
ATOM 677 C C . LEU A 1 86 ? 35.745 19.400 -63.492 1.00 85.00 86 LEU A C 1
ATOM 679 O O . LEU A 1 86 ? 36.727 18.702 -63.256 1.00 85.00 86 LEU A O 1
ATOM 683 N N . ILE A 1 87 ? 35.617 20.064 -64.649 1.00 84.50 87 ILE A N 1
ATOM 684 C CA . ILE A 1 87 ? 36.602 19.982 -65.749 1.00 84.50 87 ILE A CA 1
ATOM 685 C C . ILE A 1 87 ? 38.036 20.293 -65.284 1.00 84.50 87 ILE A C 1
ATOM 687 O O . ILE A 1 87 ? 38.923 19.481 -65.558 1.00 84.50 87 ILE A O 1
ATOM 691 N N . PRO A 1 88 ? 38.307 21.399 -64.552 1.00 83.44 88 PRO A N 1
ATOM 692 C CA . PRO A 1 88 ? 39.666 21.686 -64.097 1.00 83.44 88 PRO A CA 1
ATOM 693 C C . PRO A 1 88 ? 40.181 20.613 -63.135 1.00 83.44 88 PRO A C 1
ATOM 695 O O . PRO A 1 88 ? 41.345 20.239 -63.202 1.00 83.44 88 PRO A O 1
ATOM 698 N N . THR A 1 89 ? 39.310 20.085 -62.270 1.00 83.31 89 THR A N 1
ATOM 699 C CA . THR A 1 89 ? 39.658 19.025 -61.320 1.00 83.31 89 THR A CA 1
ATOM 700 C C . THR A 1 89 ? 40.052 17.745 -62.051 1.00 83.31 89 THR A C 1
ATOM 702 O O . THR A 1 89 ? 41.122 17.219 -61.779 1.00 83.31 89 THR A O 1
ATOM 705 N N . ILE A 1 90 ? 39.254 17.284 -63.018 1.00 84.94 90 ILE A N 1
ATOM 706 C CA . ILE A 1 90 ? 39.512 16.044 -63.771 1.00 84.94 90 ILE A CA 1
ATOM 707 C C . ILE A 1 90 ? 40.797 16.149 -64.607 1.00 84.94 90 ILE A C 1
ATOM 709 O O . ILE A 1 90 ? 41.579 15.202 -64.657 1.00 84.94 90 ILE A O 1
ATOM 713 N N . ASN A 1 91 ? 41.065 17.308 -65.212 1.00 86.75 91 ASN A N 1
ATOM 714 C CA . ASN A 1 91 ? 42.289 17.522 -65.991 1.00 86.75 91 ASN A CA 1
ATOM 715 C C . ASN A 1 91 ? 43.559 17.612 -65.126 1.00 86.75 91 ASN A C 1
ATOM 717 O O . ASN A 1 91 ? 44.648 17.334 -65.623 1.00 86.75 91 ASN A O 1
ATOM 721 N N . LEU A 1 92 ? 43.439 17.993 -63.849 1.00 86.25 92 LEU A N 1
ATOM 722 C CA . LEU A 1 92 ? 44.565 18.050 -62.907 1.00 86.25 92 LEU A CA 1
ATOM 723 C C . LEU A 1 92 ? 44.936 16.682 -62.317 1.00 86.25 92 LEU A C 1
ATOM 725 O O . LEU A 1 92 ? 46.066 16.513 -61.849 1.00 86.25 92 LEU A O 1
ATOM 729 N N . LEU A 1 93 ? 44.012 15.717 -62.316 1.00 84.69 93 LEU A N 1
ATOM 730 C CA . LEU A 1 93 ? 44.277 14.370 -61.815 1.00 84.69 93 LEU A CA 1
ATOM 731 C C . LEU A 1 93 ? 45.285 13.653 -62.719 1.00 84.69 93 LEU A C 1
ATOM 733 O O . LEU A 1 93 ? 45.209 13.735 -63.941 1.00 84.69 93 LEU A O 1
ATOM 737 N N . LYS A 1 94 ? 46.216 12.913 -62.113 1.00 82.12 94 LYS A N 1
ATOM 738 C CA . LYS A 1 94 ? 47.153 12.035 -62.824 1.00 82.12 94 LYS A CA 1
ATOM 739 C C . LYS A 1 94 ? 46.816 10.594 -62.474 1.00 82.12 94 LYS A C 1
ATOM 741 O O . LYS A 1 94 ? 46.755 10.273 -61.293 1.00 82.12 94 LYS A O 1
ATOM 746 N N . ASN A 1 95 ? 46.646 9.742 -63.483 1.00 85.19 95 ASN A N 1
ATOM 747 C CA . ASN A 1 95 ? 46.284 8.332 -63.323 1.00 85.19 95 ASN A CA 1
ATOM 748 C C . ASN A 1 95 ? 44.955 8.139 -62.568 1.00 85.19 95 ASN A C 1
ATOM 750 O O . ASN A 1 95 ? 44.925 7.413 -61.583 1.00 85.19 95 ASN A O 1
ATOM 754 N N . SER A 1 96 ? 43.869 8.785 -62.999 1.00 88.69 96 SER A N 1
ATOM 755 C CA . SER A 1 96 ? 42.530 8.605 -62.398 1.00 88.69 96 SER A CA 1
ATOM 756 C C . SER A 1 96 ? 41.698 7.544 -63.122 1.00 88.69 96 SER A C 1
ATOM 758 O O . SER A 1 96 ? 41.975 7.247 -64.277 1.00 88.69 96 SER A O 1
ATOM 760 N N . THR A 1 97 ? 40.673 6.976 -62.483 1.00 89.94 97 THR A N 1
ATOM 761 C CA . THR A 1 97 ? 39.662 6.155 -63.175 1.00 89.94 97 THR A CA 1
ATOM 762 C C . THR A 1 97 ? 38.306 6.833 -63.075 1.00 89.94 97 THR A C 1
ATOM 764 O O . THR A 1 97 ? 37.859 7.135 -61.971 1.00 89.94 97 THR A O 1
ATOM 767 N N . LEU A 1 98 ? 37.645 7.055 -64.208 1.00 90.56 98 LEU A N 1
ATOM 768 C CA . LEU A 1 98 ? 36.273 7.544 -64.280 1.00 90.56 98 LEU A CA 1
ATOM 769 C C . LEU A 1 98 ? 35.344 6.400 -64.688 1.00 90.56 98 LEU A C 1
ATOM 771 O O . LEU A 1 98 ? 35.424 5.896 -65.810 1.00 90.56 98 LEU A O 1
ATOM 775 N N . LEU A 1 99 ? 34.441 6.026 -63.788 1.00 91.44 99 LEU A N 1
ATOM 776 C CA . LEU A 1 99 ? 33.308 5.158 -64.095 1.00 91.44 99 LEU A CA 1
ATOM 777 C C . LEU A 1 99 ? 32.233 6.027 -64.762 1.00 91.44 99 LEU A C 1
ATOM 779 O O . LEU A 1 99 ? 31.527 6.774 -64.098 1.00 91.44 99 LEU A O 1
ATOM 783 N N . ALA A 1 100 ? 32.171 6.019 -66.087 1.00 91.06 100 ALA A N 1
ATOM 784 C CA . ALA A 1 100 ? 31.366 6.953 -66.863 1.00 91.06 100 ALA A CA 1
ATOM 785 C C . ALA A 1 100 ? 29.986 6.350 -67.182 1.00 91.06 100 ALA A C 1
ATOM 787 O O . ALA A 1 100 ? 29.914 5.447 -68.015 1.00 91.06 100 ALA A O 1
ATOM 788 N N . PRO A 1 101 ? 28.885 6.796 -66.547 1.00 91.88 101 PRO A N 1
ATOM 789 C CA . PRO A 1 101 ? 27.557 6.317 -66.909 1.00 91.88 101 PRO A CA 1
ATOM 790 C C . PRO A 1 101 ? 27.178 6.777 -68.314 1.00 91.88 101 PRO A C 1
ATOM 792 O O . PRO A 1 101 ? 27.371 7.942 -68.673 1.00 91.88 101 PRO A O 1
ATOM 795 N N . THR A 1 102 ? 26.635 5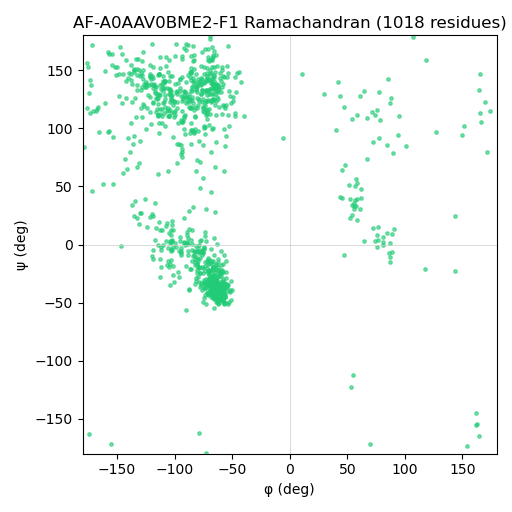.849 -69.097 1.00 91.56 102 THR A N 1
ATOM 796 C CA . THR A 1 102 ? 26.118 6.134 -70.439 1.00 91.56 102 THR A CA 1
ATOM 797 C C . THR A 1 102 ? 24.862 7.008 -70.383 1.00 91.56 102 THR A C 1
ATOM 799 O O . THR A 1 102 ? 24.158 7.059 -69.373 1.00 91.56 102 THR A O 1
ATOM 802 N N . ASP A 1 103 ? 24.543 7.690 -71.481 1.00 88.38 103 ASP A N 1
ATOM 803 C CA . ASP A 1 103 ? 23.347 8.533 -71.582 1.00 88.38 103 ASP A CA 1
ATOM 804 C C . ASP A 1 103 ? 22.061 7.722 -71.281 1.00 88.38 103 ASP A C 1
ATOM 806 O O . ASP A 1 103 ? 21.197 8.197 -70.542 1.00 88.38 103 ASP A O 1
ATOM 810 N N . ASP A 1 104 ? 21.997 6.458 -71.726 1.00 87.94 104 ASP A N 1
ATOM 811 C CA . ASP A 1 104 ? 20.904 5.514 -71.425 1.00 87.94 104 ASP A CA 1
ATOM 812 C C . ASP A 1 104 ? 20.839 5.114 -69.939 1.00 87.94 104 ASP A C 1
ATOM 814 O O . ASP A 1 104 ? 19.761 4.830 -69.405 1.00 87.94 104 ASP A O 1
ATOM 818 N N . ALA A 1 105 ? 21.987 5.037 -69.259 1.00 86.31 105 ALA A N 1
ATOM 819 C CA . ALA A 1 105 ? 22.056 4.776 -67.821 1.00 86.31 105 ALA A CA 1
ATOM 820 C C . ALA A 1 105 ? 21.490 5.958 -67.022 1.00 86.31 105 ALA A C 1
ATOM 822 O O . ALA A 1 105 ? 20.692 5.766 -66.104 1.00 86.31 105 ALA A O 1
ATOM 823 N N . ILE A 1 106 ? 21.848 7.184 -67.413 1.00 85.19 106 ILE A N 1
ATOM 824 C CA . ILE A 1 106 ? 21.353 8.416 -66.786 1.00 85.19 106 ILE A CA 1
ATOM 825 C C . ILE A 1 106 ? 19.837 8.555 -66.989 1.00 85.19 106 ILE A C 1
ATOM 827 O O . ILE A 1 106 ? 19.124 8.883 -66.040 1.00 85.19 106 ILE A O 1
ATOM 831 N N . ASP A 1 107 ? 19.322 8.248 -68.182 1.00 83.81 107 ASP A N 1
ATOM 832 C CA . ASP A 1 107 ? 17.881 8.305 -68.464 1.00 83.81 107 ASP A CA 1
ATOM 833 C C . ASP A 1 107 ? 17.076 7.285 -67.660 1.00 83.81 107 ASP A C 1
ATOM 835 O O . ASP A 1 107 ? 16.024 7.618 -67.110 1.00 83.81 107 ASP A O 1
ATOM 839 N N . ARG A 1 108 ? 17.580 6.051 -67.533 1.00 85.62 108 ARG A N 1
ATOM 840 C CA . ARG A 1 108 ? 16.951 5.026 -66.686 1.00 85.62 108 ARG A CA 1
ATOM 841 C C . ARG A 1 108 ? 16.957 5.420 -65.216 1.00 85.62 108 ARG A C 1
ATOM 843 O O . ARG A 1 108 ? 15.944 5.248 -64.541 1.00 85.62 108 ARG A O 1
ATOM 850 N N . TYR A 1 109 ? 18.066 5.972 -64.731 1.00 82.00 109 TYR A N 1
ATOM 851 C CA . TYR A 1 109 ? 18.160 6.471 -63.364 1.00 82.00 109 TYR A CA 1
ATOM 852 C C . TYR A 1 109 ? 17.126 7.574 -63.094 1.00 82.00 109 TYR A C 1
ATOM 854 O O . TYR A 1 109 ? 16.418 7.535 -62.090 1.00 82.00 109 TYR A O 1
ATOM 862 N N . LEU A 1 110 ? 16.982 8.521 -64.024 1.00 77.00 110 LEU A N 1
ATOM 863 C CA . LEU A 1 110 ? 16.004 9.604 -63.937 1.00 77.00 110 LEU A CA 1
ATOM 864 C C . LEU A 1 110 ? 14.552 9.117 -63.996 1.00 77.00 110 LEU A C 1
ATOM 866 O O . LEU A 1 110 ? 13.720 9.614 -63.240 1.00 77.00 110 LEU A O 1
ATOM 870 N N . GLY A 1 111 ? 14.253 8.143 -64.859 1.00 72.12 111 GLY A N 1
ATOM 871 C CA . GLY A 1 111 ? 12.910 7.576 -65.016 1.00 72.12 111 GLY A CA 1
ATOM 872 C C . GLY A 1 111 ? 12.439 6.713 -63.840 1.00 72.12 111 GLY A C 1
ATOM 873 O O . GLY A 1 111 ? 11.236 6.565 -63.643 1.00 72.12 111 GLY A O 1
ATOM 874 N N . ASN A 1 112 ? 13.364 6.171 -63.041 1.00 70.94 112 ASN A N 1
ATOM 875 C CA . ASN A 1 112 ? 13.065 5.315 -61.885 1.00 70.94 112 ASN A CA 1
ATOM 876 C C . ASN A 1 112 ? 12.849 6.086 -60.565 1.00 70.94 112 ASN A C 1
ATOM 878 O O . ASN A 1 112 ? 12.598 5.466 -59.529 1.00 70.94 112 ASN A O 1
ATOM 882 N N . LEU A 1 113 ? 12.943 7.420 -60.565 1.00 64.00 113 LEU A N 1
ATOM 883 C CA . LEU A 1 113 ? 12.719 8.243 -59.370 1.00 64.00 113 LEU A CA 1
ATOM 884 C C . LEU A 1 113 ? 11.207 8.449 -59.109 1.00 64.00 113 LEU A C 1
ATOM 886 O O . LEU A 1 113 ? 10.448 8.688 -60.048 1.00 64.00 113 LEU A O 1
ATOM 890 N N . PRO A 1 114 ? 10.728 8.351 -57.851 1.00 53.53 114 PRO A N 1
ATOM 891 C CA . PRO A 1 114 ? 9.304 8.476 -57.530 1.00 53.53 114 PRO A CA 1
ATOM 892 C C . PRO A 1 114 ? 8.763 9.903 -57.781 1.00 53.53 114 PRO A C 1
ATOM 894 O O . PRO A 1 114 ? 9.453 10.873 -57.472 1.00 53.53 114 PRO A O 1
ATOM 897 N N . PRO A 1 115 ? 7.502 10.064 -58.242 1.00 48.78 115 PRO A N 1
ATOM 898 C CA . PRO A 1 115 ? 6.937 11.347 -58.699 1.00 48.78 115 PRO A CA 1
ATOM 899 C C . PRO A 1 115 ? 6.629 12.374 -57.590 1.00 48.78 115 PRO A C 1
ATOM 901 O O . PRO A 1 115 ? 6.073 13.431 -57.873 1.00 48.78 115 PRO A O 1
ATOM 904 N N . THR A 1 116 ? 6.935 12.071 -56.324 1.00 40.66 116 THR A N 1
ATOM 905 C CA . THR A 1 116 ? 6.652 12.924 -55.150 1.00 40.66 116 THR A CA 1
ATOM 906 C C . THR A 1 116 ? 7.881 13.661 -54.609 1.00 40.66 116 THR A C 1
ATOM 908 O O . THR A 1 116 ? 7.791 14.327 -53.581 1.00 40.66 116 THR A O 1
ATOM 911 N N . LEU A 1 117 ? 9.032 13.522 -55.265 1.00 41.53 117 LEU A N 1
ATOM 912 C CA . LEU A 1 117 ? 10.198 14.382 -55.084 1.00 41.53 117 LEU A CA 1
ATOM 913 C C . LEU A 1 117 ? 10.253 15.305 -56.305 1.00 41.53 117 LEU A C 1
ATOM 915 O O . LEU A 1 117 ? 10.140 14.820 -57.429 1.00 41.53 117 LEU A O 1
ATOM 919 N N . ASP A 1 118 ? 10.371 16.615 -56.077 1.00 38.91 118 ASP A N 1
ATOM 920 C CA . ASP A 1 118 ? 10.574 17.623 -57.128 1.00 38.91 118 ASP A CA 1
ATOM 921 C C . ASP A 1 118 ? 11.626 17.159 -58.157 1.00 38.91 118 ASP A C 1
ATOM 923 O O . ASP A 1 118 ? 12.549 16.420 -57.790 1.00 38.91 118 ASP A O 1
ATOM 927 N N . PRO A 1 119 ? 11.494 17.560 -59.440 1.00 38.44 119 PRO A N 1
ATOM 928 C CA . PRO A 1 119 ? 12.255 16.998 -60.550 1.00 38.44 119 PRO A CA 1
ATOM 929 C C . PRO A 1 119 ? 13.748 16.950 -60.231 1.00 38.44 119 PRO A C 1
ATOM 931 O O . PRO A 1 119 ? 14.386 17.942 -59.886 1.00 38.44 119 PRO A O 1
ATOM 934 N N . SER A 1 120 ? 14.283 15.745 -60.335 1.00 41.66 120 SER A N 1
ATOM 935 C CA . SER A 1 120 ? 15.612 15.320 -59.924 1.00 41.66 120 SER A CA 1
ATOM 936 C C . SER A 1 120 ? 16.734 16.286 -60.359 1.00 41.66 120 SER A C 1
ATOM 938 O O . SER A 1 120 ? 16.694 16.793 -61.485 1.00 41.66 120 SER A O 1
ATOM 940 N N . PRO A 1 121 ? 17.821 16.434 -59.569 1.00 49.09 121 PRO A N 1
ATOM 941 C CA . PRO A 1 121 ? 18.998 17.284 -59.857 1.00 49.09 121 PRO A CA 1
ATOM 942 C C . PRO A 1 121 ? 19.819 16.888 -61.106 1.00 49.09 121 PRO A C 1
ATOM 944 O O . PRO A 1 121 ? 20.828 17.522 -61.425 1.00 49.09 121 PRO A O 1
ATOM 947 N N . LEU A 1 122 ? 19.396 15.839 -61.815 1.00 47.28 122 LEU A N 1
ATOM 948 C CA . LEU A 1 122 ? 19.980 15.351 -63.065 1.00 47.28 122 LEU A CA 1
ATOM 949 C C . LEU A 1 122 ? 19.043 15.552 -64.274 1.00 47.28 122 LEU A C 1
ATOM 951 O O . LEU A 1 122 ? 19.431 15.216 -65.389 1.00 47.28 122 LEU A O 1
ATOM 955 N N . SER A 1 123 ? 17.825 16.085 -64.087 1.00 46.38 123 SER A N 1
ATOM 956 C CA . SER A 1 123 ? 16.890 16.321 -65.193 1.00 46.38 123 SER A CA 1
ATOM 957 C C . SER A 1 123 ? 17.387 17.469 -66.080 1.00 46.38 123 SER A C 1
ATOM 959 O O . SER A 1 123 ? 17.556 18.612 -65.653 1.00 46.38 123 SER A O 1
ATOM 961 N N . ILE A 1 124 ? 17.683 17.151 -67.337 1.00 48.16 124 ILE A N 1
ATOM 962 C CA . ILE A 1 124 ? 18.054 18.130 -68.359 1.00 48.16 124 ILE A CA 1
ATOM 963 C C . ILE A 1 124 ? 16.778 18.407 -69.156 1.00 48.16 124 ILE A C 1
ATOM 965 O O . ILE A 1 124 ? 16.522 17.738 -70.151 1.00 48.16 124 ILE A O 1
ATOM 969 N N . ASN A 1 125 ? 15.946 19.350 -68.701 1.00 42.09 125 ASN A N 1
ATOM 970 C CA . ASN A 1 125 ? 14.852 19.867 -69.527 1.00 42.09 125 ASN A CA 1
ATOM 971 C C . ASN A 1 125 ? 15.417 20.913 -70.505 1.00 42.09 125 ASN A C 1
ATOM 973 O O . ASN A 1 125 ? 15.917 21.937 -70.036 1.00 42.09 125 ASN A O 1
ATOM 977 N N . PRO A 1 126 ? 15.346 20.702 -71.835 1.00 40.12 126 PRO A N 1
ATOM 978 C CA . PRO A 1 126 ? 15.891 21.643 -72.818 1.00 40.12 126 PRO A CA 1
ATOM 979 C C . PRO A 1 126 ? 14.998 22.868 -73.084 1.00 40.12 126 PRO A C 1
ATOM 981 O O . PRO A 1 126 ? 15.418 23.761 -73.806 1.00 40.12 126 PRO A O 1
ATOM 984 N N . GLU A 1 127 ? 13.770 22.914 -72.552 1.00 38.78 127 GLU A N 1
ATOM 985 C CA . GLU A 1 127 ? 12.758 23.929 -72.917 1.00 38.78 127 GLU A CA 1
ATOM 986 C C . GLU A 1 127 ? 12.559 25.060 -71.890 1.00 38.78 127 GLU A C 1
ATOM 988 O O . GLU A 1 127 ? 11.655 25.877 -72.038 1.00 38.78 127 GLU A O 1
ATOM 993 N N . LEU A 1 128 ? 13.397 25.154 -70.856 1.00 41.44 128 LEU A N 1
ATOM 994 C CA . LEU A 1 128 ? 13.356 26.258 -69.885 1.00 41.44 128 LEU A CA 1
ATOM 995 C C . LEU A 1 128 ? 14.633 27.096 -69.985 1.00 41.44 128 LEU A C 1
ATOM 997 O O . LEU A 1 128 ? 15.411 27.198 -69.038 1.00 41.44 128 LEU A O 1
ATOM 1001 N N . ASP A 1 129 ? 14.840 27.666 -71.169 1.00 42.41 129 ASP A N 1
ATOM 1002 C CA . ASP A 1 129 ? 15.825 28.717 -71.407 1.00 42.41 129 ASP A CA 1
ATOM 1003 C C . ASP A 1 129 ? 15.262 30.075 -70.931 1.00 42.41 129 ASP A C 1
ATOM 1005 O O . ASP A 1 129 ? 14.073 30.365 -71.070 1.00 42.41 129 ASP A O 1
ATOM 1009 N N . ASP A 1 130 ? 16.149 30.894 -70.366 1.00 35.34 130 ASP A N 1
ATOM 1010 C CA . ASP A 1 130 ? 16.035 32.340 -70.094 1.00 35.34 130 ASP A CA 1
ATOM 1011 C C . ASP A 1 130 ? 15.433 32.908 -68.788 1.00 35.34 130 ASP A C 1
ATOM 1013 O O . ASP A 1 130 ? 15.608 34.106 -68.555 1.00 35.34 130 ASP A O 1
ATOM 1017 N N . SER A 1 131 ? 14.844 32.147 -67.850 1.00 35.53 131 SER A N 1
ATOM 1018 C CA . SER A 1 131 ? 14.237 32.775 -66.641 1.00 35.53 131 SER A CA 1
ATOM 1019 C C . SER A 1 131 ? 14.707 32.301 -65.257 1.00 35.53 131 SER A C 1
ATOM 1021 O O . SER A 1 131 ? 14.057 32.623 -64.262 1.00 35.53 131 SER A O 1
ATOM 1023 N N . LEU A 1 132 ? 15.835 31.589 -65.143 1.00 36.91 132 LEU A N 1
ATOM 1024 C CA . LEU A 1 132 ? 16.366 31.082 -63.857 1.00 36.91 132 LEU A CA 1
ATOM 1025 C C . LEU A 1 132 ? 17.765 31.616 -63.492 1.00 36.91 132 LEU A C 1
ATOM 1027 O O . LEU A 1 132 ? 18.505 30.995 -62.737 1.00 36.91 132 LEU A O 1
ATOM 1031 N N . ILE A 1 133 ? 18.136 32.803 -63.983 1.00 38.97 133 ILE A N 1
ATOM 1032 C CA . ILE A 1 133 ? 19.437 33.426 -63.657 1.00 38.97 133 ILE A CA 1
ATOM 1033 C C . ILE A 1 133 ? 19.446 34.079 -62.256 1.00 38.97 133 ILE A C 1
ATOM 1035 O O . ILE A 1 133 ? 20.505 34.376 -61.714 1.00 38.97 133 ILE A O 1
ATOM 1039 N N . TYR A 1 134 ? 18.293 34.233 -61.598 1.00 37.31 134 TYR A N 1
ATOM 1040 C CA . TYR A 1 134 ? 18.219 34.806 -60.249 1.00 37.31 134 TYR A CA 1
ATOM 1041 C C . TYR A 1 134 ? 17.151 34.125 -59.390 1.00 37.31 134 TYR A C 1
ATOM 1043 O O . TYR A 1 134 ? 16.111 34.722 -59.123 1.00 37.31 134 TYR A O 1
ATOM 1051 N N . ARG A 1 135 ? 17.398 32.890 -58.937 1.00 32.06 135 ARG A N 1
ATOM 1052 C CA . ARG A 1 135 ? 16.882 32.363 -57.656 1.00 32.06 135 ARG A CA 1
ATOM 1053 C C . ARG A 1 135 ? 17.476 30.982 -57.362 1.00 32.06 135 ARG A C 1
ATOM 1055 O O . ARG A 1 135 ? 17.199 30.037 -58.079 1.00 32.06 135 ARG A O 1
ATOM 1062 N N . SER A 1 136 ? 18.290 30.941 -56.302 1.00 41.47 136 SER A N 1
ATOM 1063 C CA . SER A 1 136 ? 18.515 29.809 -55.388 1.00 41.47 136 SER A CA 1
ATOM 1064 C C . SER A 1 136 ? 18.603 28.406 -55.999 1.00 41.47 136 SER A C 1
ATOM 1066 O O . SER A 1 136 ? 17.559 27.796 -56.140 1.00 41.47 136 SER A O 1
ATOM 1068 N N . ASP A 1 137 ? 19.814 27.872 -56.227 1.00 42.56 137 ASP A N 1
ATOM 1069 C CA . ASP A 1 137 ? 20.063 26.414 -56.246 1.00 42.56 137 ASP A CA 1
ATOM 1070 C C . ASP A 1 137 ? 21.564 26.051 -56.100 1.00 42.56 137 ASP A C 1
ATOM 1072 O O . ASP A 1 137 ? 22.131 25.267 -56.864 1.00 42.56 137 ASP A O 1
ATOM 1076 N N . ASP A 1 138 ? 22.239 26.579 -55.069 1.00 48.31 138 ASP A N 1
ATOM 1077 C CA . ASP A 1 138 ? 23.581 26.093 -54.676 1.00 48.31 138 ASP A CA 1
ATOM 1078 C C . ASP A 1 138 ? 23.548 24.601 -54.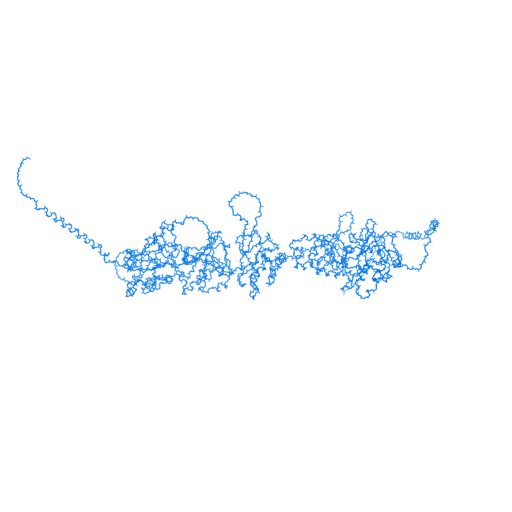259 1.00 48.31 138 ASP A C 1
ATOM 1080 O O . ASP A 1 138 ? 24.518 23.858 -54.438 1.00 48.31 138 ASP A O 1
ATOM 1084 N N . ASN A 1 139 ? 22.392 24.126 -53.778 1.00 50.62 139 ASN A N 1
ATOM 1085 C CA . ASN A 1 139 ? 22.188 22.749 -53.327 1.00 50.62 139 ASN A CA 1
ATOM 1086 C C . ASN A 1 139 ? 22.103 21.737 -54.487 1.00 50.62 139 ASN A C 1
ATOM 1088 O O . ASN A 1 139 ? 22.654 20.638 -54.371 1.00 50.62 139 ASN A O 1
ATOM 1092 N N . LEU A 1 140 ? 21.481 22.096 -55.622 1.00 52.31 140 LEU A N 1
ATOM 1093 C CA . LEU A 1 140 ? 21.352 21.188 -56.775 1.00 52.31 140 LEU A CA 1
ATOM 1094 C C . LEU A 1 140 ? 22.704 20.928 -57.451 1.00 52.31 140 LEU A C 1
ATOM 1096 O O . LEU A 1 140 ? 23.013 19.793 -57.815 1.00 52.31 140 LEU A O 1
ATOM 1100 N N . MET A 1 141 ? 23.548 21.957 -57.572 1.00 64.44 141 MET A N 1
ATOM 1101 C CA . MET A 1 141 ? 24.895 21.806 -58.137 1.00 64.44 141 MET A CA 1
ATOM 1102 C C . MET A 1 141 ? 25.822 21.000 -57.216 1.00 64.44 141 MET A C 1
ATOM 1104 O O . MET A 1 141 ? 26.670 20.251 -57.705 1.00 64.44 141 MET A O 1
ATOM 1108 N N . SER A 1 142 ? 25.638 21.100 -55.894 1.00 67.94 142 SER A N 1
ATOM 1109 C CA . SER A 1 142 ? 26.394 20.327 -54.900 1.00 67.94 142 SER A CA 1
ATOM 1110 C C . SER A 1 142 ? 26.112 18.822 -54.993 1.00 67.94 142 SER A C 1
ATOM 1112 O O . SER A 1 142 ? 27.048 18.023 -55.029 1.00 67.94 142 SER A O 1
ATOM 1114 N N . HIS A 1 143 ? 24.845 18.416 -55.120 1.00 71.00 143 HIS A N 1
ATOM 1115 C CA . HIS A 1 143 ? 24.471 16.999 -55.195 1.00 71.00 143 HIS A CA 1
ATOM 1116 C C . HIS A 1 143 ? 24.992 16.307 -56.467 1.00 71.00 143 HIS A C 1
ATOM 1118 O O . HIS A 1 143 ? 25.590 15.228 -56.402 1.00 71.00 143 HIS A O 1
ATOM 1124 N N . SER A 1 144 ? 24.836 16.950 -57.630 1.00 75.06 144 SER A N 1
ATOM 1125 C CA . SER A 1 144 ? 25.340 16.415 -58.904 1.00 75.06 144 SER A CA 1
ATOM 1126 C C . SER A 1 144 ? 26.868 16.336 -58.911 1.00 75.06 144 SER A C 1
ATOM 1128 O O . SER A 1 144 ? 27.440 15.347 -59.367 1.00 75.06 144 SER A O 1
ATOM 1130 N N . ARG A 1 145 ? 27.546 17.324 -58.310 1.00 82.62 145 ARG A N 1
ATOM 1131 C CA . ARG A 1 145 ? 29.001 17.299 -58.106 1.00 82.62 145 ARG A CA 1
ATOM 1132 C C . ARG A 1 145 ? 29.438 16.123 -57.227 1.00 82.62 145 ARG A C 1
ATOM 1134 O O . ARG A 1 145 ? 30.381 15.430 -57.593 1.00 82.62 145 ARG A O 1
ATOM 1141 N N . GLN A 1 146 ? 28.768 15.878 -56.100 1.00 81.69 146 GLN A N 1
ATOM 1142 C CA . GLN A 1 146 ? 29.082 14.755 -55.203 1.00 81.69 146 GLN A CA 1
ATOM 1143 C C . GLN A 1 146 ? 28.890 13.399 -55.890 1.00 81.69 146 GLN A C 1
ATOM 1145 O O . GLN A 1 146 ? 29.746 12.523 -55.776 1.00 81.69 146 GLN A O 1
ATOM 1150 N N . THR A 1 147 ? 27.812 13.255 -56.661 1.00 83.88 147 THR A N 1
ATOM 1151 C CA . THR A 1 147 ? 27.533 12.033 -57.425 1.00 83.88 147 THR A CA 1
ATOM 1152 C C . THR A 1 147 ? 28.638 11.762 -58.447 1.00 83.88 147 THR A C 1
ATOM 1154 O O . THR A 1 147 ? 29.143 10.647 -58.515 1.00 83.88 147 THR A O 1
ATOM 1157 N N . ILE A 1 148 ? 29.104 12.775 -59.186 1.00 87.25 148 ILE A N 1
ATOM 1158 C CA . ILE A 1 148 ? 30.217 12.614 -60.141 1.00 87.25 148 ILE A CA 1
ATOM 1159 C C . ILE A 1 148 ? 31.533 12.287 -59.423 1.00 87.25 148 ILE A C 1
ATOM 1161 O O . ILE A 1 148 ? 32.284 11.428 -59.877 1.00 87.25 148 ILE A O 1
ATOM 1165 N N . LEU A 1 149 ? 31.815 12.932 -58.287 1.00 87.94 149 LEU A N 1
ATOM 1166 C CA . LEU A 1 149 ? 33.012 12.636 -57.491 1.00 87.94 149 LEU A CA 1
ATOM 1167 C C . LEU A 1 149 ? 33.027 11.194 -56.961 1.00 87.94 149 LEU A C 1
ATOM 1169 O O . LEU A 1 149 ? 34.106 10.629 -56.802 1.00 87.94 149 LEU A O 1
ATOM 1173 N N . TYR A 1 150 ? 31.858 10.580 -56.746 1.00 89.81 150 TYR A N 1
ATOM 1174 C CA . TYR A 1 150 ? 31.749 9.168 -56.364 1.00 89.81 150 TYR A CA 1
ATOM 1175 C C . TYR A 1 150 ? 32.145 8.204 -57.495 1.00 89.81 150 TYR A C 1
ATOM 1177 O O . TYR A 1 150 ? 32.638 7.111 -57.241 1.00 89.81 150 TYR A O 1
ATOM 1185 N N . HIS A 1 151 ? 31.996 8.621 -58.752 1.00 89.88 151 HIS A N 1
ATOM 1186 C CA . HIS A 1 151 ? 32.389 7.829 -59.919 1.00 89.88 151 HIS A CA 1
ATOM 1187 C C . HIS A 1 151 ? 33.887 7.945 -60.256 1.00 89.88 151 HIS A C 1
ATOM 1189 O O . HIS A 1 151 ? 34.374 7.256 -61.154 1.00 89.88 151 HIS A O 1
ATOM 1195 N N . LEU A 1 152 ? 34.621 8.825 -59.566 1.00 90.12 152 LEU A N 1
ATOM 1196 C CA . LEU A 1 152 ? 36.035 9.092 -59.806 1.00 90.12 152 LEU A CA 1
ATOM 1197 C C . LEU A 1 152 ? 36.919 8.441 -58.743 1.00 90.12 152 LEU A C 1
ATOM 1199 O O . LEU A 1 152 ? 36.748 8.668 -57.546 1.00 90.12 152 LEU A O 1
ATOM 1203 N N . LEU A 1 153 ? 37.933 7.711 -59.197 1.00 89.38 153 LEU A N 1
ATOM 1204 C CA . LEU A 1 153 ? 39.001 7.148 -58.377 1.00 89.38 153 LEU A CA 1
ATOM 1205 C C . LEU A 1 153 ? 40.314 7.881 -58.650 1.00 89.38 153 LEU A C 1
ATOM 1207 O O . LEU A 1 153 ? 40.649 8.164 -59.802 1.00 89.38 153 LEU A O 1
ATOM 1211 N N . ASN A 1 154 ? 41.106 8.120 -57.606 1.00 85.94 154 ASN A N 1
ATOM 1212 C CA . ASN A 1 154 ? 42.433 8.742 -57.715 1.00 85.94 154 ASN A CA 1
ATOM 1213 C C . ASN A 1 154 ? 43.552 7.734 -58.055 1.00 85.94 154 ASN A C 1
ATOM 1215 O O . ASN A 1 154 ? 44.674 7.840 -57.563 1.00 85.94 154 ASN A O 1
ATOM 1219 N N . LEU A 1 155 ? 43.217 6.693 -58.816 1.00 86.50 155 LEU A N 1
ATOM 1220 C CA . LEU A 1 155 ? 44.144 5.665 -59.283 1.00 86.50 155 LEU A CA 1
ATOM 1221 C C . LEU A 1 155 ? 43.621 5.038 -60.575 1.00 86.50 155 LEU A C 1
ATOM 1223 O O . LEU A 1 155 ? 42.414 5.022 -60.822 1.00 86.50 155 LEU A O 1
ATOM 1227 N N . SER A 1 156 ? 44.535 4.503 -61.381 1.00 83.06 156 SER A N 1
ATOM 1228 C CA . SER A 1 156 ? 44.205 3.738 -62.581 1.00 83.06 156 SER A CA 1
ATOM 1229 C C . SER A 1 156 ? 43.998 2.274 -62.194 1.00 83.06 156 SER A C 1
ATOM 1231 O O . SER A 1 156 ? 44.910 1.645 -61.651 1.00 83.06 156 SER A O 1
ATOM 1233 N N . LEU A 1 157 ? 42.789 1.748 -62.407 1.00 83.31 157 LEU A N 1
ATOM 1234 C CA . LEU A 1 157 ? 42.461 0.359 -62.079 1.00 83.31 157 LEU A CA 1
ATOM 1235 C C . LEU A 1 157 ? 43.201 -0.610 -63.011 1.00 83.31 157 LEU A C 1
ATOM 1237 O O . LEU A 1 157 ? 43.173 -0.465 -64.231 1.00 83.31 157 LEU A O 1
ATOM 1241 N N . SER A 1 158 ? 43.804 -1.655 -62.439 1.00 79.12 158 SER A N 1
ATOM 1242 C CA . SER A 1 158 ? 44.302 -2.804 -63.201 1.00 79.12 158 SER A CA 1
ATOM 1243 C C . SER A 1 158 ? 43.257 -3.915 -63.195 1.00 79.12 158 SER A C 1
ATOM 1245 O O . SER A 1 158 ? 42.648 -4.190 -62.164 1.00 79.12 158 SER A O 1
ATOM 1247 N N . LEU A 1 159 ? 43.091 -4.642 -64.303 1.00 73.12 159 LEU A N 1
ATOM 1248 C CA . LEU A 1 159 ? 42.172 -5.788 -64.350 1.00 73.12 159 LEU A CA 1
ATOM 1249 C C . LEU A 1 159 ? 42.525 -6.854 -63.291 1.00 73.12 159 LEU A C 1
ATOM 1251 O O . LEU A 1 159 ? 41.643 -7.505 -62.736 1.00 73.12 159 LEU A O 1
ATOM 1255 N N . SER A 1 160 ? 43.810 -6.976 -62.935 1.00 71.75 160 SER A N 1
ATOM 1256 C CA . SER A 1 160 ? 44.273 -7.869 -61.867 1.00 71.75 160 SER A CA 1
ATOM 1257 C C . SER A 1 160 ? 43.806 -7.448 -60.470 1.00 71.75 160 SER A C 1
ATOM 1259 O O . SER A 1 160 ? 43.601 -8.314 -59.625 1.00 71.75 160 SER A O 1
ATOM 1261 N N . SER A 1 161 ? 43.622 -6.147 -60.208 1.00 73.38 161 SER A N 1
ATOM 1262 C CA . SER A 1 161 ? 43.229 -5.640 -58.883 1.00 73.38 161 SER A CA 1
ATOM 1263 C C . SER A 1 161 ? 41.729 -5.756 -58.605 1.00 73.38 161 SER A C 1
ATOM 1265 O O . SER A 1 161 ? 41.323 -5.687 -57.453 1.00 73.38 161 SER A O 1
ATOM 1267 N N . ILE A 1 162 ? 40.907 -5.952 -59.641 1.00 78.69 162 ILE A N 1
ATOM 1268 C CA . ILE A 1 162 ? 39.436 -6.019 -59.543 1.00 78.69 162 ILE A CA 1
ATOM 1269 C C . ILE A 1 162 ? 38.857 -7.399 -59.901 1.00 78.69 162 ILE A C 1
ATOM 1271 O O . ILE A 1 162 ? 37.651 -7.602 -59.818 1.00 78.69 162 ILE A O 1
ATOM 1275 N N . SER A 1 163 ? 39.704 -8.372 -60.261 1.00 76.81 163 SER A N 1
ATOM 1276 C CA . SER A 1 163 ? 39.289 -9.739 -60.624 1.00 76.81 163 SER A CA 1
ATOM 1277 C C . SER A 1 163 ? 39.169 -10.699 -59.422 1.00 76.81 163 SER A C 1
ATOM 1279 O O . SER A 1 163 ? 39.088 -11.915 -59.609 1.00 76.81 163 SER A O 1
ATOM 1281 N N . SER A 1 164 ? 39.173 -10.185 -58.191 1.00 81.00 164 SER A N 1
ATOM 1282 C CA . SER A 1 164 ? 39.053 -10.997 -56.974 1.00 81.00 164 SER A CA 1
ATOM 1283 C C . SER A 1 164 ? 37.615 -11.469 -56.747 1.00 81.00 164 SER A C 1
ATOM 1285 O O . SER A 1 164 ? 36.669 -10.714 -56.959 1.00 81.00 164 SER A O 1
ATOM 1287 N N . THR A 1 165 ? 37.442 -12.696 -56.250 1.00 80.19 165 THR A N 1
ATOM 1288 C CA . THR A 1 165 ? 36.136 -13.217 -55.800 1.00 80.19 165 THR A CA 1
ATOM 1289 C C . THR A 1 165 ? 35.708 -12.650 -54.442 1.00 80.19 165 THR A C 1
ATOM 1291 O O . THR A 1 165 ? 34.607 -12.928 -53.980 1.00 80.19 165 THR A O 1
ATOM 1294 N N . VAL A 1 166 ? 36.579 -11.876 -53.785 1.00 80.62 166 VAL A N 1
ATOM 1295 C CA . VAL A 1 166 ? 36.311 -11.162 -52.530 1.00 80.62 166 VAL A CA 1
ATOM 1296 C C . VAL A 1 166 ? 36.232 -9.661 -52.830 1.00 80.62 166 VAL A C 1
ATOM 1298 O O . VAL A 1 166 ? 37.134 -9.168 -53.517 1.00 80.62 166 VAL A O 1
ATOM 1301 N N . PRO A 1 167 ? 35.230 -8.925 -52.305 1.00 83.25 167 PRO A N 1
ATOM 1302 C CA . PRO A 1 167 ? 35.119 -7.479 -52.491 1.00 83.25 167 PRO A CA 1
ATOM 1303 C C . PRO A 1 167 ? 36.429 -6.744 -52.186 1.00 83.25 167 PRO A C 1
ATOM 1305 O O . PRO A 1 167 ? 37.014 -6.919 -51.119 1.00 83.25 167 PRO A O 1
ATOM 1308 N N . GLN A 1 168 ? 36.892 -5.931 -53.132 1.00 85.19 168 GLN A N 1
ATOM 1309 C CA . GLN A 1 168 ? 38.085 -5.094 -53.009 1.00 85.19 168 GLN A CA 1
ATOM 1310 C C . GLN A 1 168 ? 37.666 -3.627 -52.853 1.00 85.19 168 GLN A C 1
ATOM 1312 O O . GLN A 1 168 ? 37.075 -3.088 -53.794 1.00 85.19 168 GLN A O 1
ATOM 1317 N N . PRO A 1 169 ? 37.937 -2.980 -51.705 1.00 87.94 169 PRO A N 1
ATOM 1318 C CA . PRO A 1 169 ? 37.561 -1.591 -51.466 1.00 87.94 169 PRO A CA 1
ATOM 1319 C C . PRO A 1 169 ? 38.539 -0.604 -52.115 1.00 87.94 169 PRO A C 1
ATOM 1321 O O . PRO A 1 169 ? 39.753 -0.731 -51.969 1.00 87.94 169 PRO A O 1
ATOM 1324 N N . PHE A 1 170 ? 38.011 0.434 -52.764 1.00 88.75 170 PHE A N 1
ATOM 1325 C CA . PHE A 1 170 ? 38.777 1.572 -53.283 1.00 88.75 170 PHE A CA 1
ATOM 1326 C C . PHE A 1 170 ? 38.147 2.894 -52.837 1.00 88.75 170 PHE A C 1
ATOM 1328 O O . PHE A 1 170 ? 36.926 3.006 -52.727 1.00 88.75 170 PHE A O 1
ATOM 1335 N N . GLU A 1 171 ? 38.980 3.901 -52.575 1.00 88.31 171 GLU A N 1
ATOM 1336 C CA . GLU A 1 171 ? 38.532 5.236 -52.166 1.00 88.31 171 GLU A CA 1
ATOM 1337 C C . GLU A 1 171 ? 38.257 6.116 -53.396 1.00 88.31 171 GLU A C 1
ATOM 1339 O O . GLU A 1 171 ? 39.081 6.229 -54.310 1.00 88.31 171 GLU A O 1
ATOM 1344 N N . THR A 1 172 ? 37.077 6.732 -53.417 1.00 89.88 172 THR A N 1
ATOM 1345 C CA . THR A 1 172 ? 36.644 7.680 -54.452 1.00 89.88 172 THR A CA 1
ATOM 1346 C C . THR A 1 172 ? 37.072 9.103 -54.103 1.00 89.88 172 THR A C 1
ATOM 1348 O O . THR A 1 172 ? 37.543 9.380 -53.002 1.00 89.88 172 THR A O 1
ATOM 1351 N N . LEU A 1 173 ? 36.896 10.047 -55.026 1.00 85.81 173 LEU A N 1
ATOM 1352 C CA . LEU A 1 173 ? 37.154 11.465 -54.758 1.00 85.81 173 LEU A CA 1
ATOM 1353 C C . LEU A 1 173 ? 36.024 12.161 -53.988 1.00 85.81 173 LEU A C 1
ATOM 1355 O O . LEU A 1 173 ? 36.157 13.340 -53.640 1.00 85.81 173 LEU A O 1
ATOM 1359 N N . LEU A 1 174 ? 34.923 11.463 -53.693 1.00 85.44 174 LEU A N 1
ATOM 1360 C CA . LEU A 1 174 ? 33.847 11.995 -52.867 1.00 85.44 174 LEU A CA 1
ATOM 1361 C C . LEU A 1 174 ? 34.296 12.077 -51.404 1.00 85.44 174 LEU A C 1
ATOM 1363 O O . LEU A 1 174 ? 34.437 11.058 -50.740 1.00 85.44 174 LEU A O 1
ATOM 1367 N N . HIS A 1 175 ? 34.444 13.298 -50.895 1.00 81.81 175 HIS A N 1
ATOM 1368 C CA . HIS A 1 175 ? 34.672 13.575 -49.477 1.00 81.81 175 HIS A CA 1
ATOM 1369 C C . HIS A 1 175 ? 33.421 14.258 -48.917 1.00 81.81 175 HIS A C 1
ATOM 1371 O O . HIS A 1 175 ? 33.180 15.426 -49.239 1.00 81.81 175 HIS A O 1
ATOM 1377 N N . PRO A 1 176 ? 32.584 13.548 -48.142 1.00 78.56 176 PRO A N 1
ATOM 1378 C CA . PRO A 1 176 ? 31.356 14.123 -47.615 1.00 78.56 176 PRO A CA 1
ATOM 1379 C C . PRO A 1 176 ? 31.677 15.285 -46.657 1.00 78.56 176 PRO A C 1
ATOM 1381 O O . PRO A 1 176 ? 32.441 15.095 -45.700 1.00 78.56 176 PRO A O 1
ATOM 1384 N N . PRO A 1 177 ? 31.137 16.491 -46.911 1.00 72.19 177 PRO A N 1
ATOM 1385 C CA . PRO A 1 177 ? 31.438 17.668 -46.107 1.00 72.19 177 PRO A CA 1
ATOM 1386 C C . PRO A 1 177 ? 30.846 17.532 -44.700 1.00 72.19 177 PRO A C 1
ATOM 1388 O O . PRO A 1 177 ? 29.780 16.948 -44.522 1.00 72.19 177 PRO A O 1
ATOM 1391 N N . SER A 1 178 ? 31.527 18.103 -43.708 1.00 72.00 178 SER A N 1
ATOM 1392 C CA . SER A 1 178 ? 31.067 18.187 -42.319 1.00 72.00 178 SER A CA 1
ATOM 1393 C C . SER A 1 178 ? 31.068 19.645 -41.877 1.00 72.00 178 SER A C 1
ATOM 1395 O O . SER A 1 178 ? 32.011 20.371 -42.179 1.00 72.00 178 SER A O 1
ATOM 1397 N N . GLU A 1 179 ? 30.031 20.073 -41.156 1.00 65.00 179 GLU A N 1
ATOM 1398 C CA . GLU A 1 179 ? 29.965 21.424 -40.574 1.00 65.00 179 GLU A CA 1
ATOM 1399 C C . GLU A 1 179 ? 30.894 21.583 -39.360 1.00 65.00 179 GLU A C 1
ATOM 1401 O O . GLU A 1 179 ? 31.287 22.697 -39.026 1.00 65.00 179 GLU A O 1
ATOM 1406 N N . ASN A 1 180 ? 31.259 20.470 -38.711 1.00 59.84 180 ASN A N 1
ATOM 1407 C CA . ASN A 1 180 ? 31.889 20.460 -37.387 1.00 59.84 180 ASN A CA 1
ATOM 1408 C C . ASN A 1 180 ? 33.292 19.831 -37.361 1.00 59.84 180 ASN A C 1
ATOM 1410 O O . ASN A 1 180 ? 33.924 19.819 -36.306 1.00 59.84 180 ASN A O 1
ATOM 1414 N N . SER A 1 181 ? 33.777 19.268 -38.473 1.00 63.09 181 SER A N 1
ATOM 1415 C CA . SER A 1 181 ? 35.094 18.622 -38.538 1.00 63.09 181 SER A CA 1
ATOM 1416 C C . SER A 1 181 ? 35.874 19.032 -39.782 1.00 63.09 181 SER A C 1
ATOM 1418 O O . SER A 1 181 ? 35.427 18.818 -40.909 1.00 63.09 181 SER A O 1
ATOM 1420 N N . ASP A 1 182 ? 37.102 19.513 -39.569 1.00 64.69 182 ASP A N 1
ATOM 1421 C CA . ASP A 1 182 ? 38.050 19.850 -40.642 1.00 64.69 182 ASP A CA 1
ATOM 1422 C C . ASP A 1 182 ? 38.404 18.629 -41.513 1.00 64.69 182 ASP A C 1
ATOM 1424 O O . ASP A 1 182 ? 38.782 18.765 -42.675 1.00 64.69 182 ASP A O 1
ATOM 1428 N N . SER A 1 183 ? 38.238 17.418 -40.969 1.00 67.00 183 SER A N 1
ATOM 1429 C CA . SER A 1 183 ? 38.444 16.145 -41.662 1.00 67.00 183 SER A CA 1
ATOM 1430 C C . SER A 1 183 ? 37.196 15.613 -42.394 1.00 67.00 183 SER A C 1
ATOM 1432 O O . SER A 1 183 ? 37.231 14.513 -42.936 1.00 67.00 183 SER A O 1
ATOM 1434 N N . GLY A 1 184 ? 36.077 16.342 -42.459 1.00 78.12 184 GLY A N 1
ATOM 1435 C CA . GLY A 1 184 ? 34.848 15.848 -43.107 1.00 78.12 184 GLY A CA 1
ATOM 1436 C C . GLY A 1 184 ? 34.165 14.710 -42.330 1.00 78.12 184 GLY A C 1
ATOM 1437 O O . GLY A 1 184 ? 34.542 14.421 -41.194 1.00 78.12 184 GLY A O 1
ATOM 1438 N N . LEU A 1 185 ? 33.139 14.065 -42.905 1.00 83.31 185 LEU A N 1
ATOM 1439 C CA . LEU A 1 185 ? 32.363 13.016 -42.205 1.00 83.31 185 LEU A CA 1
ATOM 1440 C C . LEU A 1 185 ? 33.041 11.632 -42.183 1.00 83.31 185 LEU A C 1
ATOM 1442 O O . LEU A 1 185 ? 32.590 10.760 -41.443 1.00 83.31 185 LEU A O 1
ATOM 1446 N N . LEU A 1 186 ? 34.096 11.427 -42.985 1.00 84.75 186 LEU A N 1
ATOM 1447 C CA . LEU A 1 186 ? 34.827 10.154 -43.128 1.00 84.75 186 LEU A CA 1
ATOM 1448 C C . LEU A 1 186 ? 36.326 10.253 -42.792 1.00 84.75 186 LEU A C 1
ATOM 1450 O O . LEU A 1 186 ? 37.143 9.469 -43.268 1.00 84.75 186 LEU A O 1
ATOM 1454 N N . ALA A 1 187 ? 36.694 11.240 -41.990 1.00 80.12 187 ALA A N 1
ATOM 1455 C CA . ALA A 1 187 ? 38.032 11.451 -41.436 1.00 80.12 187 ALA A CA 1
ATOM 1456 C C . ALA A 1 187 ? 39.134 11.685 -42.473 1.00 80.12 187 ALA A C 1
ATOM 1458 O O . ALA A 1 187 ? 40.253 11.195 -42.357 1.00 80.12 187 ALA A O 1
ATOM 1459 N N . GLY A 1 188 ? 38.808 12.448 -43.506 1.00 77.19 188 GLY A N 1
ATOM 1460 C CA . GLY A 1 188 ? 39.710 12.793 -44.594 1.00 77.19 188 GLY A CA 1
ATOM 1461 C C . GLY A 1 188 ? 39.830 11.691 -45.639 1.00 77.19 188 GLY A C 1
ATOM 1462 O O . GLY A 1 188 ? 40.530 11.893 -46.624 1.00 77.19 188 GLY A O 1
ATOM 1463 N N . HIS A 1 189 ? 39.142 10.559 -45.457 1.00 83.81 189 HIS A N 1
ATOM 1464 C CA . HIS A 1 189 ? 39.055 9.506 -46.459 1.00 83.81 189 HIS A CA 1
ATOM 1465 C C . HIS A 1 189 ? 37.933 9.773 -47.462 1.00 83.81 189 HIS A C 1
ATOM 1467 O O . HIS A 1 189 ? 36.877 10.320 -47.126 1.00 83.81 189 HIS A O 1
ATOM 1473 N N . GLY A 1 190 ? 38.156 9.323 -48.694 1.00 84.25 190 GLY A N 1
ATOM 1474 C CA . GLY A 1 190 ? 37.126 9.291 -49.719 1.00 84.25 190 GLY A CA 1
ATOM 1475 C C . GLY A 1 190 ? 36.079 8.212 -49.440 1.00 84.25 190 GLY A C 1
ATOM 1476 O O . GLY A 1 190 ? 36.371 7.171 -48.845 1.00 84.25 190 GLY A O 1
ATOM 1477 N N . GLN A 1 191 ? 34.851 8.427 -49.910 1.00 89.88 191 GLN A N 1
ATOM 1478 C CA . GLN A 1 191 ? 33.800 7.415 -49.869 1.00 89.88 191 GLN A CA 1
ATOM 1479 C C . GLN A 1 191 ? 34.265 6.161 -50.613 1.00 89.88 191 GLN A C 1
ATOM 1481 O O . GLN A 1 191 ? 34.861 6.256 -51.688 1.00 89.88 191 GLN A O 1
ATOM 1486 N N . ARG A 1 192 ? 33.978 4.980 -50.065 1.00 88.56 192 ARG A N 1
ATOM 1487 C CA . ARG A 1 192 ? 34.425 3.716 -50.655 1.00 88.56 192 ARG A CA 1
ATOM 1488 C C . ARG A 1 192 ? 33.478 3.194 -51.731 1.00 88.56 192 ARG A C 1
ATOM 1490 O O . ARG A 1 192 ? 32.257 3.355 -51.655 1.00 88.56 192 ARG A O 1
ATOM 1497 N N . ILE A 1 193 ? 34.071 2.524 -52.708 1.00 89.81 193 ILE A N 1
ATOM 1498 C CA . ILE A 1 193 ? 33.395 1.687 -53.689 1.00 89.81 193 ILE A CA 1
ATOM 1499 C C . ILE A 1 193 ? 34.106 0.332 -53.716 1.00 89.81 193 ILE A C 1
ATOM 1501 O O . ILE A 1 193 ? 35.336 0.282 -53.750 1.00 89.81 193 ILE A O 1
ATOM 1505 N N . ASN A 1 194 ? 33.355 -0.768 -53.673 1.00 89.19 194 ASN A N 1
ATOM 1506 C CA . ASN A 1 194 ? 33.960 -2.097 -53.736 1.00 89.19 194 ASN A CA 1
ATOM 1507 C C . ASN A 1 194 ? 33.799 -2.701 -55.131 1.00 89.19 194 ASN A C 1
ATOM 1509 O O . ASN A 1 194 ? 32.757 -2.523 -55.769 1.00 89.19 194 ASN A O 1
ATOM 1513 N N . PHE A 1 195 ? 34.807 -3.454 -55.566 1.00 89.38 195 PHE A N 1
ATOM 1514 C CA . PHE A 1 195 ? 34.759 -4.264 -56.781 1.00 89.38 195 PHE A CA 1
ATOM 1515 C C . PHE A 1 195 ? 34.792 -5.746 -56.435 1.00 89.38 195 PHE A C 1
ATOM 1517 O O . PHE A 1 195 ? 35.580 -6.171 -55.593 1.00 89.38 195 PHE A O 1
ATOM 1524 N N . ILE A 1 196 ? 33.963 -6.543 -57.099 1.00 88.56 196 ILE A N 1
ATOM 1525 C CA . ILE A 1 196 ? 33.938 -7.998 -56.935 1.00 88.56 196 ILE A CA 1
ATOM 1526 C C . ILE A 1 196 ? 33.789 -8.675 -58.293 1.00 88.56 196 ILE A C 1
ATOM 1528 O O . ILE A 1 196 ? 33.036 -8.207 -59.144 1.00 88.56 196 ILE A O 1
ATOM 1532 N N . ASN A 1 197 ? 34.474 -9.797 -58.486 1.00 87.62 197 ASN A N 1
ATOM 1533 C CA . ASN A 1 197 ? 34.242 -10.696 -59.606 1.00 87.62 197 ASN A CA 1
ATOM 1534 C C . ASN A 1 197 ? 33.232 -11.781 -59.200 1.00 87.62 197 ASN A C 1
ATOM 1536 O O . ASN A 1 197 ? 33.558 -12.702 -58.447 1.00 87.62 197 ASN A O 1
ATOM 1540 N N . LEU A 1 198 ? 32.007 -11.664 -59.710 1.00 84.88 198 LEU A N 1
ATOM 1541 C CA . LEU A 1 198 ? 30.946 -12.655 -59.568 1.00 84.88 198 LEU A CA 1
ATOM 1542 C C . LEU A 1 198 ? 30.806 -13.409 -60.889 1.00 84.88 198 LEU A C 1
ATOM 1544 O O . LEU A 1 198 ? 30.435 -12.836 -61.908 1.00 84.88 198 LEU A O 1
ATOM 1548 N N . ASN A 1 199 ? 31.091 -14.712 -60.879 1.00 82.94 199 ASN A N 1
ATOM 1549 C CA . ASN A 1 199 ? 30.899 -15.595 -62.037 1.00 82.94 199 ASN A CA 1
ATOM 1550 C C . ASN A 1 199 ? 31.588 -15.114 -63.337 1.00 82.94 199 ASN A C 1
ATOM 1552 O O . ASN A 1 199 ? 31.068 -15.325 -64.431 1.00 82.94 199 ASN A O 1
ATOM 1556 N N . GLY A 1 200 ? 32.757 -14.472 -63.234 1.00 81.38 200 GLY A N 1
ATOM 1557 C CA . GLY A 1 200 ? 33.509 -13.951 -64.382 1.00 81.38 200 GLY A CA 1
ATOM 1558 C C . GLY A 1 200 ? 33.109 -12.537 -64.817 1.00 81.38 200 GLY A C 1
ATOM 1559 O O . GLY A 1 200 ? 33.678 -12.025 -65.780 1.00 81.38 200 GLY A O 1
ATOM 1560 N N . GLN A 1 201 ? 32.160 -11.898 -64.127 1.00 86.06 201 GLN A N 1
ATOM 1561 C CA . GLN A 1 201 ? 31.734 -10.519 -64.357 1.00 86.06 201 GLN A CA 1
ATOM 1562 C C . GLN A 1 201 ? 32.139 -9.639 -63.176 1.00 86.06 201 GLN A C 1
ATOM 1564 O O . GLN A 1 201 ? 31.943 -10.000 -62.017 1.00 86.06 201 GLN A O 1
ATOM 1569 N N . ILE A 1 202 ? 32.713 -8.473 -63.466 1.00 88.12 202 ILE A N 1
ATOM 1570 C CA . ILE A 1 202 ? 33.148 -7.537 -62.428 1.00 88.12 202 ILE A CA 1
ATOM 1571 C C . ILE A 1 202 ? 31.993 -6.588 -62.122 1.00 88.12 202 ILE A C 1
ATOM 1573 O O . ILE A 1 202 ? 31.465 -5.953 -63.029 1.00 88.12 202 ILE A O 1
ATOM 1577 N N . HIS A 1 203 ? 31.623 -6.469 -60.854 1.00 89.94 203 HIS A N 1
ATOM 1578 C CA . HIS A 1 203 ? 30.640 -5.508 -60.367 1.00 89.94 203 HIS A CA 1
ATOM 1579 C C . HIS A 1 203 ? 31.330 -4.440 -59.522 1.00 89.94 203 HIS A C 1
ATOM 1581 O O . HIS A 1 203 ? 32.191 -4.766 -58.706 1.00 89.94 203 HIS A O 1
ATOM 1587 N N . ALA A 1 204 ? 30.937 -3.181 -59.701 1.00 88.81 204 ALA A N 1
ATOM 1588 C CA . ALA A 1 204 ? 31.393 -2.022 -58.940 1.00 88.81 204 ALA A CA 1
ATOM 1589 C C . ALA A 1 204 ? 30.267 -1.486 -58.045 1.00 88.81 204 ALA A C 1
ATOM 1591 O O . ALA A 1 204 ? 29.105 -1.497 -58.437 1.00 88.81 204 ALA A O 1
ATOM 1592 N N . GLY A 1 205 ? 30.591 -0.986 -56.855 1.00 82.00 205 GLY A N 1
ATOM 1593 C CA . GLY A 1 205 ? 29.601 -0.409 -55.932 1.00 82.00 205 GLY A CA 1
ATOM 1594 C C . GLY A 1 205 ? 28.960 -1.404 -54.978 1.00 82.00 205 GLY A C 1
ATOM 1595 O O . GLY A 1 205 ? 28.048 -1.029 -54.254 1.00 82.00 205 GLY A O 1
ATOM 1596 N N . VAL A 1 206 ? 29.464 -2.639 -54.936 1.00 79.00 206 VAL A N 1
ATOM 1597 C CA . VAL A 1 206 ? 28.926 -3.683 -54.062 1.00 79.00 206 VAL A CA 1
ATOM 1598 C C . VAL A 1 206 ? 29.191 -3.405 -52.582 1.00 79.00 206 VAL A C 1
ATOM 1600 O O . VAL A 1 206 ? 30.199 -2.810 -52.204 1.00 79.00 206 VAL A O 1
ATOM 1603 N N . ASN A 1 207 ? 28.308 -3.871 -51.707 1.00 78.88 207 ASN A N 1
ATOM 1604 C CA . ASN A 1 207 ? 28.558 -3.876 -50.263 1.00 78.88 207 ASN A CA 1
ATOM 1605 C C . ASN A 1 207 ? 29.593 -4.955 -49.864 1.00 78.88 207 ASN A C 1
ATOM 1607 O O . ASN A 1 207 ? 30.084 -5.705 -50.712 1.00 78.88 207 ASN A O 1
ATOM 1611 N N . GLY A 1 208 ? 29.907 -5.082 -48.569 1.00 73.25 208 GLY A N 1
ATOM 1612 C CA . GLY A 1 208 ? 30.851 -6.098 -48.068 1.00 73.25 208 GLY A CA 1
ATOM 1613 C C . GLY A 1 208 ? 30.462 -7.556 -48.351 1.00 73.25 208 GLY A C 1
ATOM 1614 O O . GLY A 1 208 ? 31.319 -8.432 -48.327 1.00 73.25 208 GLY A O 1
ATOM 1615 N N . SER A 1 209 ? 29.193 -7.828 -48.674 1.00 71.69 209 SER A N 1
ATOM 1616 C CA . SER A 1 209 ? 28.717 -9.152 -49.111 1.00 71.69 209 SER A CA 1
ATOM 1617 C C . SER A 1 209 ? 28.799 -9.376 -50.627 1.00 71.69 209 SER A C 1
ATOM 1619 O O . SER A 1 209 ? 28.390 -10.428 -51.111 1.00 71.69 209 SER A O 1
ATOM 1621 N N . GLY A 1 210 ? 29.306 -8.402 -51.390 1.00 73.69 210 GLY A N 1
ATOM 1622 C CA . GLY A 1 210 ? 29.382 -8.483 -52.848 1.00 73.69 210 GLY A CA 1
ATOM 1623 C C . GLY A 1 210 ? 28.048 -8.242 -53.560 1.00 73.69 210 GLY A C 1
ATOM 1624 O O . GLY A 1 210 ? 27.927 -8.548 -54.740 1.00 73.69 210 GLY A O 1
ATOM 1625 N N . LEU A 1 211 ? 27.043 -7.699 -52.867 1.00 74.19 211 LEU A N 1
ATOM 1626 C CA . LEU A 1 211 ? 25.698 -7.469 -53.397 1.00 74.19 211 LEU A CA 1
ATOM 1627 C C . LEU A 1 211 ? 25.455 -5.982 -53.679 1.00 74.19 211 LEU A C 1
ATOM 1629 O O . LEU A 1 211 ? 25.949 -5.126 -52.948 1.00 74.19 211 LEU A O 1
ATOM 1633 N N . GLY A 1 212 ? 24.629 -5.700 -54.692 1.00 72.56 212 GLY A N 1
ATOM 1634 C CA . GLY A 1 212 ? 24.152 -4.355 -55.030 1.00 72.56 212 GLY A CA 1
ATOM 1635 C C . GLY A 1 212 ? 25.234 -3.479 -55.651 1.00 72.56 212 GLY A C 1
ATOM 1636 O O . GLY A 1 212 ? 25.918 -2.769 -54.939 1.00 72.56 212 GLY A O 1
ATOM 1637 N N . GLY A 1 213 ? 25.384 -3.527 -56.973 1.00 82.12 213 GLY A N 1
ATOM 1638 C CA . GLY A 1 213 ? 26.373 -2.744 -57.709 1.00 82.12 213 GLY A CA 1
ATOM 1639 C C . GLY A 1 213 ? 26.169 -2.854 -59.219 1.00 82.12 213 GLY A C 1
ATOM 1640 O O . GLY A 1 213 ? 25.378 -3.674 -59.689 1.00 82.12 213 GLY A O 1
ATOM 1641 N N . VAL A 1 214 ? 26.899 -2.043 -59.976 1.00 89.50 214 VAL A N 1
ATOM 1642 C CA . VAL A 1 214 ? 26.811 -1.944 -61.435 1.00 89.50 214 VAL A CA 1
ATOM 1643 C C . VAL A 1 214 ? 27.798 -2.903 -62.081 1.00 89.50 214 VAL A C 1
ATOM 1645 O O . VAL A 1 214 ? 28.971 -2.947 -61.709 1.00 89.50 214 VAL A O 1
ATOM 1648 N N . GLN A 1 215 ? 27.331 -3.678 -63.055 1.00 89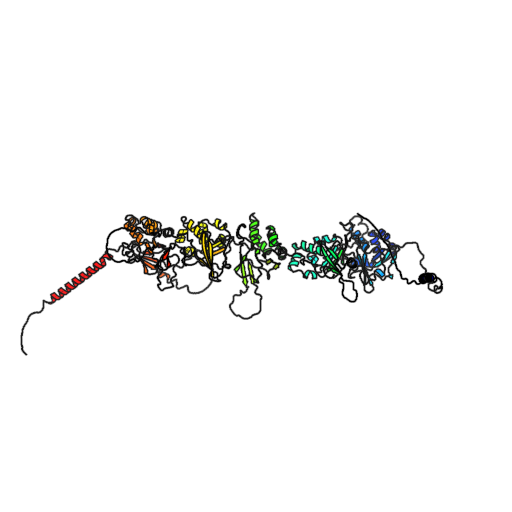.00 215 GLN A N 1
ATOM 1649 C CA . GLN A 1 215 ? 28.197 -4.556 -63.829 1.00 89.00 215 GLN A CA 1
ATOM 1650 C C . GLN A 1 215 ? 29.109 -3.724 -64.741 1.00 89.00 215 GLN A C 1
ATOM 1652 O O . GLN A 1 215 ? 28.642 -2.866 -65.489 1.00 89.00 215 GLN A O 1
ATOM 1657 N N . LEU A 1 216 ? 30.411 -3.994 -64.695 1.00 88.25 216 LEU A N 1
ATOM 1658 C CA . LEU A 1 216 ? 31.378 -3.401 -65.607 1.00 88.25 216 LEU A CA 1
ATOM 1659 C C . LEU A 1 216 ? 31.386 -4.145 -66.949 1.00 88.25 216 LEU A C 1
ATOM 1661 O O . LEU A 1 216 ? 31.235 -5.374 -66.986 1.00 88.25 216 LEU A O 1
ATOM 1665 N N . PRO A 1 217 ? 31.628 -3.433 -68.060 1.00 85.31 217 PRO A N 1
ATOM 1666 C CA . PRO A 1 217 ? 31.834 -4.063 -69.352 1.00 85.31 217 PRO A CA 1
ATOM 1667 C C . PRO A 1 217 ? 33.131 -4.883 -69.370 1.00 85.31 217 PRO A C 1
ATOM 1669 O O . PRO A 1 217 ? 34.028 -4.701 -68.546 1.00 85.31 217 PRO A O 1
ATOM 1672 N N . SER A 1 218 ? 33.256 -5.769 -70.361 1.00 81.56 218 SER A N 1
ATOM 1673 C CA . SER A 1 218 ? 34.505 -6.490 -70.627 1.00 81.56 218 SER A CA 1
ATOM 1674 C C . SER A 1 218 ? 35.680 -5.519 -70.806 1.00 81.56 218 SER A C 1
ATOM 1676 O O . SER A 1 218 ? 35.512 -4.456 -71.405 1.00 81.56 218 SER A O 1
ATOM 1678 N N . GLY A 1 219 ? 36.871 -5.908 -70.330 1.00 74.75 219 GLY A N 1
ATOM 1679 C CA . GLY A 1 219 ? 38.060 -5.042 -70.277 1.00 74.75 219 GLY A CA 1
ATOM 1680 C C . GLY A 1 219 ? 38.482 -4.415 -71.613 1.00 74.75 219 GLY A C 1
ATOM 1681 O O . GLY A 1 219 ? 39.070 -3.339 -71.617 1.00 74.75 219 GLY A O 1
ATOM 1682 N N . ASP A 1 220 ? 38.107 -5.017 -72.744 1.00 76.88 220 ASP A N 1
ATOM 1683 C CA . ASP A 1 220 ? 38.350 -4.479 -74.092 1.00 76.88 220 ASP A CA 1
ATOM 1684 C C . ASP A 1 220 ? 37.614 -3.154 -74.366 1.00 76.88 220 ASP A C 1
ATOM 1686 O O . ASP A 1 220 ? 37.954 -2.435 -75.304 1.00 76.88 220 ASP A O 1
ATOM 1690 N N . ARG A 1 221 ? 36.592 -2.821 -73.566 1.00 81.50 221 ARG A N 1
ATOM 1691 C CA . ARG A 1 221 ? 35.837 -1.561 -73.664 1.00 81.50 221 ARG A CA 1
ATOM 1692 C C . ARG A 1 221 ? 36.398 -0.443 -72.783 1.00 81.50 221 ARG A C 1
ATOM 1694 O O . ARG A 1 221 ? 35.804 0.632 -72.736 1.00 81.50 221 ARG A O 1
ATOM 1701 N N . PHE A 1 222 ? 37.497 -0.675 -72.067 1.00 86.75 222 PHE A N 1
ATOM 1702 C CA . PHE A 1 222 ? 38.130 0.361 -71.254 1.00 86.75 222 PHE A CA 1
ATOM 1703 C C . PHE A 1 222 ? 38.927 1.318 -72.150 1.00 86.75 222 PHE A C 1
ATOM 1705 O O . PHE A 1 222 ? 39.733 0.886 -72.976 1.00 86.75 222 PHE A O 1
ATOM 1712 N N . LEU A 1 223 ? 38.709 2.624 -71.992 1.00 86.31 223 LEU A N 1
ATOM 1713 C CA . LEU A 1 223 ? 39.343 3.660 -72.809 1.00 86.31 223 LEU A CA 1
ATOM 1714 C C . LEU A 1 223 ? 40.470 4.336 -72.026 1.00 86.31 223 LEU A C 1
ATOM 1716 O O . LEU A 1 223 ? 40.252 4.864 -70.937 1.00 86.31 223 LEU A O 1
ATOM 1720 N N . TRP A 1 224 ? 41.674 4.338 -72.589 1.00 84.31 224 TRP A N 1
ATOM 1721 C CA . TRP A 1 224 ? 42.862 4.902 -71.951 1.00 84.31 224 TRP A CA 1
ATOM 1722 C C . TRP A 1 224 ? 43.088 6.350 -72.399 1.00 84.31 224 TRP A C 1
ATOM 1724 O O . TRP A 1 224 ? 43.136 6.629 -73.596 1.00 84.31 224 TRP A O 1
ATOM 1734 N N . ALA A 1 225 ? 43.243 7.248 -71.430 1.00 85.50 225 ALA A N 1
ATOM 1735 C CA . ALA A 1 225 ? 43.660 8.638 -71.587 1.00 85.50 225 ALA A CA 1
ATOM 1736 C C . ALA A 1 225 ? 45.045 8.847 -70.958 1.00 85.50 225 ALA A C 1
ATOM 1738 O O . ALA A 1 225 ? 45.457 8.103 -70.066 1.00 85.50 225 ALA A O 1
ATOM 1739 N N . ASP A 1 226 ? 45.732 9.926 -71.329 1.00 84.75 226 ASP A N 1
ATOM 1740 C CA . ASP A 1 226 ? 47.037 10.260 -70.739 1.00 84.75 226 ASP A CA 1
ATOM 1741 C C . ASP A 1 226 ? 46.943 10.601 -69.244 1.00 84.75 226 ASP A C 1
ATOM 1743 O O . ASP A 1 226 ? 47.903 10.432 -68.492 1.00 84.75 226 ASP A O 1
ATOM 1747 N N . ASN A 1 227 ? 45.778 11.079 -68.796 1.00 84.75 227 ASN A N 1
ATOM 1748 C CA . ASN A 1 227 ? 45.503 11.406 -67.399 1.00 84.75 227 ASN A CA 1
ATOM 1749 C C . ASN A 1 227 ? 44.658 10.345 -66.661 1.00 84.75 227 ASN A C 1
ATOM 1751 O O . ASN A 1 227 ? 44.359 10.534 -65.474 1.00 84.75 227 ASN A O 1
ATOM 1755 N N . GLY A 1 228 ? 44.303 9.215 -67.293 1.00 86.69 228 GLY A N 1
ATOM 1756 C CA . GLY A 1 228 ? 43.521 8.173 -66.620 1.00 86.69 228 GLY A CA 1
ATOM 1757 C C . GLY A 1 228 ? 42.860 7.098 -67.489 1.00 86.69 228 GLY A C 1
ATOM 1758 O O . GLY A 1 228 ? 43.168 6.924 -68.660 1.00 86.69 228 GLY A O 1
ATOM 1759 N N . LEU A 1 229 ? 41.924 6.370 -66.886 1.00 90.38 229 LEU A N 1
ATOM 1760 C CA . LEU A 1 229 ? 41.119 5.301 -67.472 1.00 90.38 229 LEU A CA 1
ATOM 1761 C C . LEU A 1 229 ? 39.638 5.692 -67.443 1.00 90.38 229 LEU A C 1
ATOM 1763 O O . LEU A 1 229 ? 39.127 6.104 -66.405 1.00 90.38 229 LEU A O 1
ATOM 1767 N N . LEU A 1 230 ? 38.930 5.527 -68.554 1.00 90.19 230 LEU A N 1
ATOM 1768 C CA . LEU A 1 230 ? 37.481 5.688 -68.630 1.00 90.19 230 LEU A CA 1
ATOM 1769 C C . LEU A 1 230 ? 36.832 4.318 -68.818 1.00 90.19 230 LEU A C 1
ATOM 1771 O O . LEU A 1 230 ? 37.127 3.602 -69.777 1.00 90.19 230 LEU A O 1
ATOM 1775 N N . ILE A 1 231 ? 35.935 3.962 -67.901 1.00 90.75 231 ILE A N 1
ATOM 1776 C CA . ILE A 1 231 ? 35.161 2.720 -67.947 1.00 90.75 231 ILE A CA 1
ATOM 1777 C C . ILE A 1 231 ? 33.690 3.093 -68.146 1.00 90.75 231 ILE A C 1
ATOM 1779 O O . ILE A 1 231 ? 33.107 3.665 -67.225 1.00 90.75 231 ILE A O 1
ATOM 1783 N N . PRO A 1 232 ? 33.079 2.798 -69.306 1.00 90.06 232 PRO A N 1
ATOM 1784 C CA . PRO A 1 232 ? 31.660 3.060 -69.501 1.00 90.06 232 PRO A CA 1
ATOM 1785 C C . PRO A 1 232 ? 30.836 2.107 -68.628 1.00 90.06 232 PRO A C 1
ATOM 1787 O O . PRO A 1 232 ? 31.126 0.914 -68.587 1.00 90.06 232 PRO A O 1
ATOM 1790 N N . ILE A 1 233 ? 29.827 2.614 -67.925 1.00 91.31 233 ILE A N 1
ATOM 1791 C CA . ILE A 1 233 ? 28.941 1.812 -67.072 1.00 91.31 233 ILE A CA 1
ATOM 1792 C C . ILE A 1 233 ? 27.483 1.950 -67.518 1.00 91.31 233 ILE A C 1
ATOM 1794 O O . ILE A 1 233 ? 27.035 3.010 -67.962 1.00 91.31 233 ILE A O 1
ATOM 1798 N N . ASP A 1 234 ? 26.739 0.854 -67.384 1.00 88.94 234 ASP A N 1
ATOM 1799 C CA . ASP A 1 234 ? 25.349 0.754 -67.836 1.00 88.94 234 ASP A CA 1
ATOM 1800 C C . ASP A 1 234 ? 24.335 1.184 -66.760 1.00 88.94 234 ASP A C 1
ATOM 1802 O O . ASP A 1 234 ? 23.136 0.993 -66.942 1.00 88.94 234 ASP A O 1
ATOM 1806 N N . ASP A 1 235 ? 24.770 1.748 -65.634 1.00 89.06 235 ASP A N 1
ATOM 1807 C CA . ASP A 1 235 ? 23.895 2.286 -64.583 1.00 89.06 235 ASP A CA 1
ATOM 1808 C C . ASP A 1 235 ? 24.635 3.374 -63.781 1.00 89.06 235 ASP A C 1
ATOM 1810 O O . ASP A 1 235 ? 25.858 3.475 -63.868 1.00 89.06 235 ASP A O 1
ATOM 1814 N N . VAL A 1 236 ? 23.924 4.203 -63.015 1.00 87.50 236 VAL A N 1
ATOM 1815 C CA . VAL A 1 236 ? 24.515 5.296 -62.220 1.00 87.50 236 VAL A CA 1
ATOM 1816 C C . VAL A 1 236 ? 24.831 4.813 -60.805 1.00 87.50 236 VAL A C 1
ATOM 1818 O O . VAL A 1 236 ? 23.960 4.322 -60.090 1.00 87.50 236 VAL A O 1
ATOM 1821 N N . LEU A 1 237 ? 26.070 5.009 -60.350 1.00 87.62 237 LEU A N 1
ATOM 1822 C CA . LEU A 1 237 ? 26.459 4.718 -58.970 1.00 87.62 237 LEU A CA 1
ATOM 1823 C C . LEU A 1 237 ? 25.918 5.796 -58.027 1.00 87.62 237 LEU A C 1
ATOM 1825 O O . LEU A 1 237 ? 26.338 6.954 -58.065 1.00 87.62 237 LEU A O 1
ATOM 1829 N N . THR A 1 238 ? 25.008 5.413 -57.138 1.00 84.00 238 THR A N 1
ATOM 1830 C CA . THR A 1 238 ? 24.477 6.320 -56.117 1.00 84.00 238 THR A CA 1
ATOM 1831 C C . THR A 1 238 ? 25.381 6.349 -54.887 1.00 84.00 238 THR A C 1
ATOM 1833 O O . THR A 1 238 ? 25.717 5.275 -54.376 1.00 84.00 238 THR A O 1
ATOM 1836 N N . PRO A 1 239 ? 25.740 7.534 -54.358 1.00 85.31 239 PRO A N 1
ATOM 1837 C CA . PRO A 1 239 ? 26.458 7.611 -53.094 1.00 85.31 239 PRO A CA 1
ATOM 1838 C C . PRO A 1 239 ? 25.607 6.988 -51.975 1.00 85.31 239 PRO A C 1
ATOM 1840 O O . PRO A 1 239 ? 24.380 7.134 -51.981 1.00 85.31 239 PRO A O 1
ATOM 1843 N N . PRO A 1 240 ? 26.226 6.290 -51.011 1.00 87.69 240 PRO A N 1
ATOM 1844 C CA . PRO A 1 240 ? 25.474 5.623 -49.966 1.00 87.69 240 PRO A CA 1
ATOM 1845 C C . PRO A 1 240 ? 24.750 6.632 -49.063 1.00 87.69 240 PRO A C 1
ATOM 1847 O O . PRO A 1 240 ? 25.275 7.718 -48.798 1.00 87.69 240 PRO A O 1
ATOM 1850 N N . PRO A 1 241 ? 23.557 6.281 -48.557 1.00 88.81 241 PRO A N 1
ATOM 1851 C CA . PRO A 1 241 ? 22.813 7.120 -47.623 1.00 88.81 241 PRO A CA 1
ATOM 1852 C C . PRO A 1 241 ? 23.538 7.268 -46.274 1.00 88.81 241 PRO A C 1
ATOM 1854 O O . PRO A 1 241 ? 24.457 6.520 -45.954 1.00 88.81 241 PRO A O 1
ATOM 1857 N N . SER A 1 242 ? 23.115 8.219 -45.440 1.00 90.06 242 SER A N 1
ATOM 1858 C CA . SER A 1 242 ? 23.632 8.338 -44.069 1.00 90.06 242 SER A CA 1
ATOM 1859 C C . SER A 1 242 ? 23.142 7.197 -43.173 1.00 90.06 242 SER A C 1
ATOM 1861 O O . SER A 1 242 ? 22.102 6.587 -43.439 1.00 90.06 242 SER A O 1
ATOM 1863 N N . VAL A 1 243 ? 23.823 6.969 -42.044 1.00 91.38 243 VAL A N 1
ATOM 1864 C CA . VAL A 1 243 ? 23.399 5.977 -41.032 1.00 91.38 243 VAL A CA 1
ATOM 1865 C C . VAL A 1 243 ? 21.952 6.218 -40.579 1.00 91.38 243 VAL A C 1
ATOM 1867 O O . VAL A 1 243 ? 21.169 5.277 -40.464 1.00 91.38 243 VAL A O 1
ATOM 1870 N N . ALA A 1 244 ? 21.564 7.484 -40.398 1.00 90.56 244 ALA A N 1
ATOM 1871 C CA . ALA A 1 244 ? 20.201 7.876 -40.041 1.00 90.56 244 ALA A CA 1
ATOM 1872 C C . ALA A 1 244 ? 19.155 7.365 -41.042 1.00 90.56 244 ALA A C 1
ATOM 1874 O O . ALA A 1 244 ? 18.099 6.863 -40.657 1.00 90.56 244 ALA A O 1
ATOM 1875 N N . GLN A 1 245 ? 19.447 7.501 -42.337 1.00 90.06 245 GLN A N 1
ATOM 1876 C CA . GLN A 1 245 ? 18.536 7.087 -43.392 1.00 90.06 245 GLN A CA 1
ATOM 1877 C C . GLN A 1 245 ? 18.494 5.562 -43.518 1.00 90.06 245 GLN A C 1
ATOM 1879 O O . GLN A 1 245 ? 17.408 5.017 -43.689 1.00 90.06 245 GLN A O 1
ATOM 1884 N N . ILE A 1 246 ? 19.628 4.876 -43.338 1.00 91.06 246 ILE A N 1
ATOM 1885 C CA . ILE A 1 246 ? 19.699 3.405 -43.314 1.00 91.06 246 ILE A CA 1
ATOM 1886 C C . ILE A 1 246 ? 18.819 2.836 -42.194 1.00 91.06 246 ILE A C 1
ATOM 1888 O O . ILE A 1 246 ? 18.033 1.929 -42.443 1.00 91.06 246 ILE A O 1
ATOM 1892 N N . ILE A 1 247 ? 18.873 3.406 -40.984 1.00 92.19 247 ILE A N 1
ATOM 1893 C CA . ILE A 1 247 ? 18.016 2.981 -39.859 1.00 92.19 247 ILE A CA 1
ATOM 1894 C C . ILE A 1 247 ? 16.522 3.170 -40.179 1.00 92.19 247 ILE A C 1
ATOM 1896 O O . ILE A 1 247 ? 15.684 2.393 -39.723 1.00 92.19 247 ILE A O 1
ATOM 1900 N N . ARG A 1 248 ? 16.160 4.187 -40.974 1.00 91.81 248 ARG A N 1
ATOM 1901 C CA . ARG A 1 248 ? 14.761 4.442 -41.357 1.00 91.81 248 ARG A CA 1
ATOM 1902 C C . ARG A 1 248 ? 14.244 3.499 -42.442 1.00 91.81 248 ARG A C 1
ATOM 1904 O O . ARG A 1 248 ? 13.046 3.197 -42.430 1.00 91.81 248 ARG A O 1
ATOM 1911 N N . THR A 1 249 ? 15.103 3.098 -43.379 1.00 90.56 249 THR A N 1
ATOM 1912 C CA . THR A 1 249 ? 14.717 2.361 -44.591 1.00 90.56 249 THR A CA 1
ATOM 1913 C C . THR A 1 249 ? 14.977 0.859 -44.515 1.00 90.56 249 THR A C 1
ATOM 1915 O O . THR A 1 249 ? 14.207 0.106 -45.109 1.00 90.56 249 THR A O 1
ATOM 1918 N N . ASP A 1 250 ? 16.013 0.402 -43.803 1.00 90.62 250 ASP A N 1
ATOM 1919 C CA . ASP A 1 250 ? 16.351 -1.024 -43.736 1.00 90.62 250 ASP A CA 1
ATOM 1920 C C . ASP A 1 250 ? 15.338 -1.778 -42.848 1.00 90.62 250 ASP A C 1
ATOM 1922 O O . ASP A 1 250 ? 15.236 -1.505 -41.645 1.00 90.62 250 ASP A O 1
ATOM 1926 N N . PRO A 1 251 ? 14.593 -2.763 -43.390 1.00 92.56 251 PRO A N 1
ATOM 1927 C CA . PRO A 1 251 ? 13.596 -3.511 -42.624 1.00 92.56 251 PRO A CA 1
ATOM 1928 C C . PRO A 1 251 ? 14.195 -4.293 -41.448 1.00 92.56 251 PRO A C 1
ATOM 1930 O O . PRO A 1 251 ? 13.502 -4.556 -40.462 1.00 92.56 251 PRO A O 1
ATOM 1933 N N . ARG A 1 252 ? 15.483 -4.650 -41.501 1.00 91.81 252 ARG A N 1
ATOM 1934 C CA . ARG A 1 252 ? 16.166 -5.404 -40.435 1.00 91.81 252 ARG A CA 1
ATOM 1935 C C . ARG A 1 252 ? 16.455 -4.569 -39.195 1.00 91.81 252 ARG A C 1
ATOM 1937 O O . ARG A 1 252 ? 16.744 -5.151 -38.157 1.00 91.81 252 ARG A O 1
ATOM 1944 N N . LEU A 1 253 ? 16.355 -3.243 -39.310 1.00 91.62 253 LEU A N 1
ATOM 1945 C CA . LEU A 1 253 ? 16.580 -2.269 -38.238 1.00 91.62 253 LEU A CA 1
ATOM 1946 C C . LEU A 1 253 ? 15.270 -1.627 -37.749 1.00 91.62 253 LEU A C 1
ATOM 1948 O O . LEU A 1 253 ? 15.281 -0.611 -37.054 1.00 91.62 253 LEU A O 1
ATOM 1952 N N . SER A 1 254 ? 14.123 -2.226 -38.082 1.00 93.12 254 SER A N 1
ATOM 1953 C CA . SER A 1 254 ? 12.800 -1.719 -37.697 1.00 93.12 254 SER A CA 1
ATOM 1954 C C . SER A 1 254 ? 12.638 -1.508 -36.185 1.00 93.12 254 SER A C 1
ATOM 1956 O O . SER A 1 254 ? 11.998 -0.542 -35.768 1.00 93.12 254 SER A O 1
ATOM 1958 N N . ILE A 1 255 ? 13.264 -2.352 -35.355 1.00 91.31 255 ILE A N 1
ATOM 1959 C CA . ILE A 1 255 ? 13.227 -2.190 -33.897 1.00 91.31 255 ILE A CA 1
ATOM 1960 C C . ILE A 1 255 ? 13.999 -0.942 -33.463 1.00 91.31 255 ILE A C 1
ATOM 1962 O O . ILE A 1 255 ? 13.463 -0.172 -32.669 1.00 91.31 255 ILE A O 1
ATOM 1966 N N . TYR A 1 256 ? 15.176 -0.671 -34.038 1.00 88.06 256 TYR A N 1
ATOM 1967 C CA . TYR A 1 256 ? 15.913 0.572 -33.780 1.00 88.06 256 TYR A CA 1
ATOM 1968 C C . TYR A 1 256 ? 15.087 1.810 -34.083 1.00 88.06 256 TYR A C 1
ATOM 1970 O O . TYR A 1 256 ? 15.032 2.730 -33.270 1.00 88.06 256 TYR A O 1
ATOM 1978 N N . ARG A 1 257 ? 14.404 1.804 -35.229 1.00 90.88 257 ARG A N 1
ATOM 1979 C CA . ARG A 1 257 ? 13.481 2.874 -35.605 1.00 90.88 257 ARG A CA 1
ATOM 1980 C C . ARG A 1 257 ? 12.353 3.053 -34.582 1.00 90.88 257 ARG A C 1
ATOM 1982 O O . ARG A 1 257 ? 11.898 4.172 -34.400 1.00 90.88 257 ARG A O 1
ATOM 1989 N N . SER A 1 258 ? 11.897 1.978 -33.936 1.00 91.38 258 SER A N 1
ATOM 1990 C CA . SER A 1 258 ? 10.812 2.042 -32.945 1.00 91.38 258 SER A CA 1
ATOM 1991 C C . SER A 1 258 ? 11.241 2.527 -31.555 1.00 91.38 258 SER A C 1
ATOM 1993 O O . SER A 1 258 ? 10.408 3.071 -30.840 1.00 91.38 258 SER A O 1
ATOM 1995 N N . ILE A 1 259 ? 12.504 2.321 -31.161 1.00 91.94 259 ILE A N 1
ATOM 1996 C CA . ILE A 1 259 ? 13.002 2.643 -29.807 1.00 91.94 259 ILE A CA 1
ATOM 1997 C C . ILE A 1 259 ? 13.799 3.953 -29.746 1.00 91.94 259 ILE A C 1
ATOM 1999 O O . ILE A 1 259 ? 13.912 4.560 -28.681 1.00 91.94 259 ILE A O 1
ATOM 2003 N N . LEU A 1 260 ? 14.416 4.378 -30.855 1.00 92.06 260 LEU A N 1
ATOM 2004 C CA . LEU A 1 260 ? 15.228 5.593 -30.881 1.00 92.06 260 LEU A CA 1
ATOM 2005 C C . LEU A 1 260 ? 14.356 6.831 -31.121 1.00 92.06 260 LEU A C 1
ATOM 2007 O O . LEU A 1 260 ? 13.540 6.829 -32.041 1.00 92.06 260 LEU A O 1
ATOM 2011 N N . PRO A 1 261 ? 14.569 7.932 -30.377 1.00 92.19 261 PRO A N 1
ATOM 2012 C CA . PRO A 1 261 ? 13.845 9.174 -30.623 1.00 92.19 261 PRO A CA 1
ATOM 2013 C C . PRO A 1 261 ? 14.134 9.743 -32.018 1.00 92.19 261 PRO A C 1
ATOM 2015 O O . PRO A 1 261 ? 15.296 9.896 -32.402 1.00 92.19 261 PRO A O 1
ATOM 2018 N N . ASP A 1 262 ? 13.101 10.177 -32.742 1.00 89.88 262 ASP A N 1
ATOM 2019 C CA . ASP A 1 262 ? 13.244 10.731 -34.101 1.00 89.88 262 ASP A CA 1
ATOM 2020 C C . ASP A 1 262 ? 14.220 11.913 -34.177 1.00 89.88 262 ASP A C 1
ATOM 2022 O O . ASP A 1 262 ? 14.995 12.039 -35.131 1.00 89.88 262 ASP A O 1
ATOM 2026 N N . LYS A 1 263 ? 14.229 12.760 -33.138 1.00 90.62 263 LYS A N 1
ATOM 2027 C CA . LYS A 1 263 ? 15.166 13.886 -33.010 1.00 90.62 263 LYS A CA 1
ATOM 2028 C C . LYS A 1 263 ? 16.619 13.408 -32.953 1.00 90.62 263 LYS A C 1
ATOM 2030 O O . LYS A 1 263 ? 17.487 14.023 -33.569 1.00 90.62 263 LYS A O 1
ATOM 2035 N N . PHE A 1 264 ? 16.878 12.309 -32.244 1.00 91.75 264 PHE A N 1
ATOM 2036 C CA . PHE A 1 264 ? 18.208 11.712 -32.168 1.00 91.75 264 PHE A CA 1
ATOM 2037 C C . PHE A 1 264 ? 18.609 11.107 -33.517 1.00 91.75 264 PHE A C 1
ATOM 2039 O O . PHE A 1 264 ? 19.693 11.412 -34.007 1.00 91.75 264 PHE A O 1
ATOM 2046 N N . ILE A 1 265 ? 17.713 10.368 -34.184 1.00 90.25 265 ILE A N 1
ATOM 2047 C CA . ILE A 1 265 ? 17.970 9.833 -35.535 1.00 90.25 265 ILE A CA 1
ATOM 2048 C C . ILE A 1 265 ? 18.303 10.971 -36.515 1.00 90.25 265 ILE A C 1
ATOM 2050 O O . ILE A 1 265 ? 19.234 10.851 -37.305 1.00 90.25 265 ILE A O 1
ATOM 2054 N N . GLY A 1 266 ? 17.601 12.106 -36.441 1.00 87.62 266 GLY A N 1
ATOM 2055 C CA . GLY A 1 266 ? 17.918 13.301 -37.231 1.00 87.62 266 GLY A CA 1
ATOM 2056 C C . GLY A 1 266 ? 19.337 13.835 -36.993 1.00 87.62 266 GLY A C 1
ATOM 2057 O O . GLY A 1 266 ? 20.019 14.204 -37.947 1.00 87.62 266 GLY A O 1
ATOM 2058 N N . SER A 1 267 ? 19.817 13.811 -35.747 1.00 89.50 267 SER A N 1
ATOM 2059 C CA . SER A 1 267 ? 21.181 14.248 -35.412 1.00 89.50 267 SER A CA 1
ATOM 2060 C C . SER A 1 267 ? 22.280 13.324 -35.954 1.00 89.50 267 SER A C 1
ATOM 2062 O O . SER A 1 267 ? 23.398 13.777 -36.186 1.00 89.50 267 SER A O 1
ATOM 2064 N N . LEU A 1 268 ? 21.968 12.054 -36.246 1.00 89.25 268 LEU A N 1
ATOM 2065 C CA . LEU A 1 268 ? 22.939 11.102 -36.798 1.00 89.25 268 LEU A CA 1
ATOM 2066 C C . LEU A 1 268 ? 23.397 11.456 -38.223 1.00 89.25 268 LEU A C 1
ATOM 2068 O O . LEU A 1 268 ? 24.380 10.888 -38.683 1.00 89.25 268 LEU A O 1
ATOM 2072 N N . HIS A 1 269 ? 22.721 12.366 -38.936 1.00 86.44 269 HIS A N 1
ATOM 2073 C CA . HIS A 1 269 ? 23.157 12.815 -40.267 1.00 86.44 269 HIS A CA 1
ATOM 2074 C C . HIS A 1 269 ? 24.481 13.592 -40.234 1.00 86.44 269 HIS A C 1
ATOM 2076 O O . HIS A 1 269 ? 25.251 13.502 -41.186 1.00 86.44 269 HIS A O 1
ATOM 2082 N N . SER A 1 270 ? 24.738 14.344 -39.160 1.00 83.69 270 SER A N 1
ATOM 2083 C CA . SER A 1 270 ? 25.907 15.221 -39.024 1.00 83.69 270 SER A CA 1
ATOM 2084 C C . SER A 1 270 ? 27.007 14.646 -38.129 1.00 83.69 270 SER A C 1
ATOM 2086 O O . SER A 1 270 ? 28.067 15.254 -38.001 1.00 83.69 270 SER A O 1
ATOM 2088 N N . MET A 1 271 ? 26.782 13.481 -37.511 1.00 86.94 271 MET A N 1
ATOM 2089 C CA . MET A 1 271 ? 27.796 12.808 -36.700 1.00 86.94 271 MET A CA 1
ATOM 2090 C C . MET A 1 271 ? 28.877 12.179 -37.596 1.00 86.94 271 MET A C 1
ATOM 2092 O O . MET A 1 271 ? 28.531 11.342 -38.434 1.00 86.94 271 MET A O 1
ATOM 2096 N N . PRO A 1 272 ? 30.162 12.539 -37.433 1.00 87.25 272 PRO A N 1
ATOM 2097 C CA . PRO A 1 272 ? 31.245 12.007 -38.256 1.00 87.25 272 PRO A CA 1
ATOM 2098 C C . PRO A 1 272 ? 31.758 10.640 -37.756 1.00 87.25 272 PRO A C 1
ATOM 2100 O O . PRO A 1 272 ? 31.613 10.297 -36.580 1.00 87.25 272 PRO A O 1
ATOM 2103 N N . HIS A 1 273 ? 32.406 9.892 -38.655 1.00 86.69 273 HIS A N 1
ATOM 2104 C CA . HIS A 1 273 ? 33.228 8.692 -38.399 1.00 86.69 273 HIS A CA 1
ATOM 2105 C C . HIS A 1 273 ? 32.527 7.530 -37.679 1.00 86.69 273 HIS A C 1
ATOM 2107 O O . HIS A 1 273 ? 33.150 6.796 -36.912 1.00 86.69 273 HIS A O 1
ATOM 2113 N N . LEU A 1 274 ? 31.230 7.332 -37.911 1.00 90.38 274 LEU A N 1
ATOM 2114 C CA . LEU A 1 274 ? 30.463 6.318 -37.186 1.00 90.38 274 LEU A CA 1
ATOM 2115 C C . LEU A 1 274 ? 30.819 4.890 -37.625 1.00 90.38 274 LEU A C 1
ATOM 2117 O O . LEU A 1 274 ? 30.811 4.559 -38.805 1.00 90.38 274 LEU A O 1
ATOM 2121 N N . THR A 1 275 ? 31.056 4.006 -36.662 1.00 92.38 275 THR A N 1
ATOM 2122 C CA . THR A 1 275 ? 31.103 2.551 -36.859 1.00 92.38 275 THR A CA 1
ATOM 2123 C C . THR A 1 275 ? 30.042 1.921 -35.966 1.00 92.38 275 THR A C 1
ATOM 2125 O O . THR A 1 275 ? 30.230 1.856 -34.751 1.00 92.38 275 THR A O 1
ATOM 2128 N N . LEU A 1 276 ? 28.916 1.495 -36.546 1.00 93.19 276 LEU A N 1
ATOM 2129 C CA . LEU A 1 276 ? 27.785 0.919 -35.806 1.00 93.19 276 LEU A CA 1
ATOM 2130 C C . LEU A 1 276 ? 27.738 -0.604 -35.962 1.00 93.19 276 LEU A C 1
ATOM 2132 O O . LEU A 1 276 ? 27.595 -1.110 -37.073 1.00 93.19 276 LEU A O 1
ATOM 2136 N N . PHE A 1 277 ? 27.771 -1.332 -34.847 1.00 92.75 277 PHE A N 1
ATOM 2137 C CA . PHE A 1 277 ? 27.509 -2.771 -34.796 1.00 92.75 277 PHE A CA 1
ATOM 2138 C C . PHE A 1 277 ? 26.046 -3.017 -34.418 1.00 92.75 277 PHE A C 1
ATOM 2140 O O . PHE A 1 277 ? 25.690 -3.142 -33.251 1.00 92.75 277 PHE A O 1
ATOM 2147 N N . SER A 1 278 ? 25.175 -3.026 -35.420 1.00 93.00 278 SER A N 1
ATOM 2148 C CA . SER A 1 278 ? 23.727 -3.000 -35.251 1.00 93.00 278 SER A CA 1
ATOM 2149 C C . SER A 1 278 ? 23.134 -4.409 -35.051 1.00 93.00 278 SER A C 1
ATOM 2151 O O . SER A 1 278 ? 23.241 -5.233 -35.960 1.00 93.00 278 SER A O 1
ATOM 2153 N N . PRO A 1 279 ? 22.499 -4.729 -33.908 1.00 92.69 279 PRO A N 1
ATOM 2154 C CA . PRO A 1 279 ? 21.678 -5.926 -33.752 1.00 92.69 279 PRO A CA 1
ATOM 2155 C C . PRO A 1 279 ? 20.522 -5.967 -34.753 1.00 92.69 279 PRO A C 1
ATOM 2157 O O . PRO A 1 279 ? 19.810 -4.976 -34.941 1.00 92.69 279 PRO A O 1
ATOM 2160 N N . ASP A 1 280 ? 20.311 -7.134 -35.357 1.00 92.88 280 ASP A N 1
ATOM 2161 C CA . ASP A 1 280 ? 19.135 -7.405 -36.179 1.00 92.88 280 ASP A CA 1
ATOM 2162 C C . ASP A 1 280 ? 17.841 -7.441 -35.342 1.00 92.88 280 ASP A C 1
ATOM 2164 O O . ASP A 1 280 ? 17.867 -7.451 -34.112 1.00 92.88 280 ASP A O 1
ATOM 2168 N N . ASN A 1 281 ? 16.675 -7.480 -35.995 1.00 92.88 281 ASN A N 1
ATOM 2169 C CA . ASN A 1 281 ? 15.396 -7.540 -35.279 1.00 92.88 281 ASN A CA 1
ATOM 2170 C C . ASN A 1 281 ? 15.255 -8.786 -34.367 1.00 92.88 281 ASN A C 1
ATOM 2172 O O . ASN A 1 281 ? 14.504 -8.734 -33.394 1.00 92.88 281 ASN A O 1
ATOM 2176 N N . GLN A 1 282 ? 15.927 -9.904 -34.669 1.00 91.50 282 GLN A N 1
ATOM 2177 C CA . GLN A 1 282 ? 15.822 -11.141 -33.880 1.00 91.50 282 GLN A CA 1
ATOM 2178 C C . GLN A 1 282 ? 16.630 -11.060 -32.581 1.00 91.50 282 GLN A C 1
ATOM 2180 O O . GLN A 1 282 ? 16.194 -11.586 -31.556 1.00 91.50 282 GLN A O 1
ATOM 2185 N N . ALA A 1 283 ? 17.752 -10.343 -32.596 1.00 89.25 283 ALA A N 1
ATOM 2186 C CA . ALA A 1 283 ? 18.633 -10.118 -31.459 1.00 89.25 283 ALA A CA 1
ATOM 2187 C C . ALA A 1 283 ? 17.910 -9.485 -30.262 1.00 89.25 283 ALA A C 1
ATOM 2189 O O . ALA A 1 283 ? 18.231 -9.791 -29.117 1.00 89.25 283 ALA A O 1
ATOM 2190 N N . TRP A 1 284 ? 16.905 -8.643 -30.513 1.00 88.88 284 TRP A N 1
ATOM 2191 C CA . TRP A 1 284 ? 16.093 -7.995 -29.476 1.00 88.88 284 TRP A CA 1
ATOM 2192 C C . TRP A 1 284 ? 15.150 -8.955 -28.743 1.00 88.88 284 TRP A C 1
ATOM 2194 O O . TRP A 1 284 ? 14.649 -8.614 -27.676 1.00 88.88 284 TRP A O 1
ATOM 2204 N N . GLY A 1 285 ? 14.942 -10.169 -29.266 1.00 85.62 285 GLY A N 1
ATOM 2205 C CA . GLY A 1 285 ? 14.165 -11.216 -28.598 1.00 85.62 285 GLY A CA 1
ATOM 2206 C C . GLY A 1 285 ? 14.798 -11.734 -27.302 1.00 85.62 285 GLY A C 1
ATOM 2207 O O . GLY A 1 285 ? 14.147 -12.477 -26.574 1.00 85.62 285 GLY A O 1
ATOM 2208 N N . SER A 1 286 ? 16.045 -11.351 -26.994 1.00 84.19 286 SER A N 1
ATOM 2209 C CA . SER A 1 286 ? 16.659 -11.626 -25.690 1.00 84.19 286 SER A CA 1
ATOM 2210 C C . SER A 1 286 ? 16.076 -10.782 -24.554 1.00 84.19 286 SER A C 1
ATOM 2212 O O . SER A 1 286 ? 16.267 -11.142 -23.396 1.00 84.19 286 SER A O 1
ATOM 2214 N N . LEU A 1 287 ? 15.424 -9.656 -24.866 1.00 85.75 287 LEU A N 1
ATOM 2215 C CA . LEU A 1 287 ? 14.782 -8.787 -23.880 1.00 85.75 287 LEU A CA 1
ATOM 2216 C C . LEU A 1 287 ? 13.340 -9.231 -23.621 1.00 85.75 287 LEU A C 1
ATOM 2218 O O . LEU A 1 287 ? 12.636 -9.699 -24.521 1.00 85.75 287 LEU A O 1
ATOM 2222 N N . GLY A 1 288 ? 12.887 -9.063 -22.381 1.00 86.62 288 GLY A N 1
ATOM 2223 C CA . GLY A 1 288 ? 11.512 -9.361 -21.992 1.00 86.62 288 GLY A CA 1
ATOM 2224 C C . GLY A 1 288 ? 10.497 -8.410 -22.646 1.00 86.62 288 GLY A C 1
ATOM 2225 O O . GLY A 1 288 ? 10.842 -7.294 -23.042 1.00 86.62 288 GLY A O 1
ATOM 2226 N N . PRO A 1 289 ? 9.207 -8.791 -22.713 1.00 88.88 289 PRO A N 1
ATOM 2227 C CA . PRO A 1 289 ? 8.173 -7.943 -23.310 1.00 88.88 289 PRO A CA 1
ATOM 2228 C C . PRO A 1 289 ? 8.035 -6.590 -22.596 1.00 88.88 289 PRO A C 1
ATOM 2230 O O . PRO A 1 289 ? 7.855 -5.571 -23.253 1.00 88.88 289 PRO A O 1
ATOM 2233 N N . ILE A 1 290 ? 8.178 -6.564 -21.266 1.00 87.75 290 ILE A N 1
ATOM 2234 C CA . ILE A 1 290 ? 8.078 -5.335 -20.463 1.00 87.75 290 ILE A CA 1
ATOM 2235 C C . ILE A 1 290 ? 9.281 -4.411 -20.704 1.00 87.75 290 ILE A C 1
ATOM 2237 O O . ILE A 1 290 ? 9.125 -3.197 -20.775 1.00 87.75 290 ILE A O 1
ATOM 2241 N N . GLU A 1 291 ? 10.480 -4.970 -20.873 1.00 88.56 291 GLU A N 1
ATOM 2242 C CA . GLU A 1 291 ? 11.692 -4.195 -21.175 1.00 88.56 291 GLU A CA 1
ATOM 2243 C C . GLU A 1 291 ? 11.598 -3.550 -22.560 1.00 88.56 291 GLU A C 1
ATOM 2245 O O . GLU A 1 291 ? 11.955 -2.387 -22.741 1.00 88.56 291 GLU A O 1
ATOM 2250 N N . MET A 1 292 ? 11.057 -4.283 -23.536 1.00 90.19 292 MET A N 1
ATOM 2251 C CA . MET A 1 292 ? 10.791 -3.738 -24.865 1.00 90.19 292 MET A CA 1
ATOM 2252 C C . MET A 1 292 ? 9.724 -2.643 -24.836 1.00 90.19 292 MET A C 1
ATOM 2254 O O . MET A 1 292 ? 9.874 -1.639 -25.532 1.00 90.19 292 MET A O 1
ATOM 2258 N N . GLU A 1 293 ? 8.678 -2.802 -24.026 1.00 89.88 293 GLU A N 1
ATOM 2259 C CA . GLU A 1 293 ? 7.661 -1.763 -23.844 1.00 89.88 293 GLU A CA 1
ATOM 2260 C C . GLU A 1 293 ? 8.253 -0.508 -23.186 1.00 89.88 293 GLU A C 1
ATOM 2262 O O . GLU A 1 293 ? 8.013 0.609 -23.646 1.00 89.88 293 GLU A O 1
ATOM 2267 N N . TYR A 1 294 ? 9.130 -0.680 -22.189 1.00 91.75 294 TYR A N 1
ATOM 2268 C CA . TYR A 1 294 ? 9.888 0.419 -21.591 1.00 91.75 294 TYR A CA 1
ATOM 2269 C C . TYR A 1 294 ? 10.709 1.185 -22.637 1.00 91.75 294 TYR A C 1
ATOM 2271 O O . TYR A 1 294 ? 10.605 2.409 -22.715 1.00 91.75 294 TYR A O 1
ATOM 2279 N N . LEU A 1 295 ? 11.493 0.487 -23.466 1.00 91.12 295 LEU A N 1
ATOM 2280 C CA . LEU A 1 295 ? 12.346 1.110 -24.488 1.00 91.12 295 LEU A CA 1
ATOM 2281 C C . LEU A 1 295 ? 11.560 1.850 -25.576 1.00 91.12 295 LEU A C 1
ATOM 2283 O O . LEU A 1 295 ? 12.073 2.811 -26.144 1.00 91.12 295 LEU A O 1
ATOM 2287 N N . ARG A 1 296 ? 10.339 1.403 -25.882 1.00 90.50 296 ARG A N 1
ATOM 2288 C CA . ARG A 1 296 ? 9.435 2.075 -26.832 1.00 90.50 296 ARG A CA 1
ATOM 2289 C C . ARG A 1 296 ? 8.730 3.284 -26.225 1.00 90.50 296 ARG A C 1
ATOM 2291 O O . ARG A 1 296 ? 8.241 4.140 -26.959 1.00 90.50 296 ARG A O 1
ATOM 2298 N N . SER A 1 297 ? 8.656 3.354 -24.900 1.00 89.44 297 SER A N 1
ATOM 2299 C CA . SER A 1 297 ? 8.060 4.486 -24.201 1.00 89.44 297 SER A CA 1
ATOM 2300 C C . SER A 1 297 ? 8.938 5.739 -24.296 1.00 89.44 297 SER A C 1
ATOM 2302 O O . SER A 1 297 ? 10.157 5.675 -24.464 1.00 89.44 297 SER A O 1
ATOM 2304 N N . SER A 1 298 ? 8.331 6.909 -24.088 1.00 87.69 298 SER A N 1
ATOM 2305 C CA . SER A 1 298 ? 9.057 8.184 -24.001 1.00 87.69 298 SER A CA 1
ATOM 2306 C C . SER A 1 298 ? 10.082 8.222 -22.859 1.00 87.69 298 SER A C 1
ATO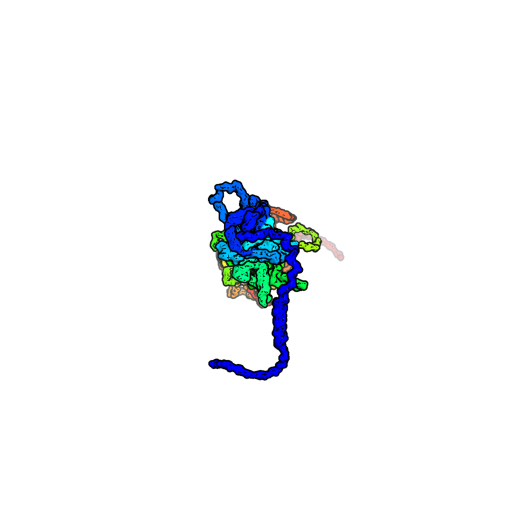M 2308 O O . SER A 1 298 ? 11.053 8.973 -22.933 1.00 87.69 298 SER A O 1
ATOM 2310 N N . TYR A 1 299 ? 9.900 7.398 -21.824 1.00 86.31 299 TYR A N 1
ATOM 2311 C CA . TYR A 1 299 ? 10.794 7.304 -20.670 1.00 86.31 299 TYR A CA 1
ATOM 2312 C C . TYR A 1 299 ? 12.019 6.415 -20.920 1.00 86.31 299 TYR A C 1
ATOM 2314 O O . TYR A 1 299 ? 12.992 6.503 -20.172 1.00 86.31 299 TYR A O 1
ATOM 2322 N N . GLY A 1 300 ? 11.982 5.570 -21.955 1.00 87.62 300 GLY A N 1
ATOM 2323 C CA . GLY A 1 300 ? 13.098 4.723 -22.377 1.00 87.62 300 GLY A CA 1
ATOM 2324 C C . GLY A 1 300 ? 14.091 5.419 -23.308 1.00 87.62 300 GLY A C 1
ATOM 2325 O O . GLY A 1 300 ? 15.117 4.832 -23.636 1.00 87.62 300 GLY A O 1
ATOM 2326 N N . ALA A 1 301 ? 13.819 6.663 -23.719 1.00 89.44 301 ALA A N 1
ATOM 2327 C CA . ALA A 1 301 ? 14.594 7.392 -24.724 1.00 89.44 301 ALA A CA 1
ATOM 2328 C C . ALA A 1 301 ? 16.086 7.539 -24.378 1.00 89.44 301 ALA A C 1
ATOM 2330 O O . ALA A 1 301 ? 16.947 7.365 -25.236 1.00 89.44 301 ALA A O 1
ATOM 2331 N N . GLU A 1 302 ? 16.413 7.861 -23.125 1.00 88.88 302 GLU A N 1
ATOM 2332 C CA . GLU A 1 302 ? 17.812 7.990 -22.704 1.00 88.88 302 GLU A CA 1
ATOM 2333 C C . GLU A 1 302 ? 18.533 6.644 -22.730 1.00 88.88 302 GLU A C 1
ATOM 2335 O O . GLU A 1 302 ? 19.676 6.559 -23.174 1.00 88.88 302 GLU A O 1
ATOM 2340 N N . ASP A 1 303 ? 17.867 5.580 -22.286 1.00 89.44 303 ASP A N 1
ATOM 2341 C CA . ASP A 1 303 ? 18.460 4.249 -22.253 1.00 89.44 303 ASP A CA 1
ATOM 2342 C C . ASP A 1 303 ? 18.557 3.635 -23.654 1.00 89.44 303 ASP A C 1
ATOM 2344 O O . ASP A 1 303 ? 19.550 2.976 -23.951 1.00 89.44 303 ASP A O 1
ATOM 2348 N N . SER A 1 304 ? 17.612 3.912 -24.557 1.00 90.94 304 SER A N 1
ATOM 2349 C CA . SER A 1 304 ? 17.708 3.502 -25.962 1.00 90.94 304 SER A CA 1
ATOM 2350 C C . SER A 1 304 ? 18.856 4.215 -26.684 1.00 90.94 304 SER A C 1
ATOM 2352 O O . SER A 1 304 ? 19.585 3.581 -27.452 1.00 90.94 304 SER A O 1
ATOM 2354 N N . ILE A 1 305 ? 19.095 5.497 -26.377 1.00 90.56 305 ILE A N 1
ATOM 2355 C CA . ILE A 1 305 ? 20.275 6.236 -26.852 1.00 90.56 305 ILE A CA 1
ATOM 2356 C C . ILE A 1 305 ? 21.562 5.637 -26.275 1.00 90.56 305 ILE A C 1
ATOM 2358 O O . ILE A 1 305 ? 22.503 5.413 -27.034 1.00 90.56 305 ILE A O 1
ATOM 2362 N N . LYS A 1 306 ? 21.615 5.316 -24.976 1.00 88.69 306 LYS A N 1
ATOM 2363 C CA . LYS A 1 306 ? 22.782 4.643 -24.374 1.00 88.69 306 LYS A CA 1
ATOM 2364 C C . LYS A 1 306 ? 23.051 3.289 -25.023 1.00 88.69 306 LYS A C 1
ATOM 2366 O O . LYS A 1 306 ? 24.199 2.982 -25.322 1.00 88.69 306 LYS A O 1
ATOM 2371 N N . LEU A 1 307 ? 22.018 2.489 -25.302 1.00 88.69 307 LEU A N 1
ATOM 2372 C CA . LEU A 1 307 ? 22.175 1.232 -26.045 1.00 88.69 307 LEU A CA 1
ATOM 2373 C C . LEU A 1 307 ? 22.806 1.484 -27.413 1.00 88.69 307 LEU A C 1
ATOM 2375 O O . LEU A 1 307 ? 23.782 0.835 -27.767 1.00 88.69 307 LEU A O 1
ATOM 2379 N N . PHE A 1 308 ? 22.303 2.463 -28.165 1.00 90.81 308 PHE A N 1
ATOM 2380 C CA . PHE A 1 308 ? 22.912 2.845 -29.437 1.00 90.81 308 PHE A CA 1
ATOM 2381 C C . PHE A 1 308 ? 24.381 3.262 -29.273 1.00 90.81 308 PHE A C 1
ATOM 2383 O O . PHE A 1 308 ? 25.237 2.807 -30.031 1.00 90.81 308 PHE A O 1
ATOM 2390 N N . GLN A 1 309 ? 24.699 4.070 -28.261 1.00 89.12 309 GLN A N 1
ATOM 2391 C CA . GLN A 1 309 ? 26.066 4.501 -27.966 1.00 89.12 309 GLN A CA 1
ATOM 2392 C C . GLN A 1 309 ? 26.985 3.329 -27.606 1.00 89.12 309 GLN A C 1
ATOM 2394 O O . GLN A 1 309 ? 28.126 3.318 -28.059 1.00 89.12 309 GLN A O 1
ATOM 2399 N N . LYS A 1 310 ? 26.489 2.315 -26.886 1.00 87.00 310 LYS A N 1
ATOM 2400 C CA . LYS A 1 310 ? 27.213 1.068 -26.569 1.00 87.00 310 LYS A CA 1
ATOM 2401 C C . LYS A 1 310 ? 27.523 0.216 -27.791 1.00 87.00 310 LYS A C 1
ATOM 2403 O O . LYS A 1 310 ? 28.443 -0.587 -27.746 1.00 87.00 310 LYS A O 1
ATOM 2408 N N . PHE A 1 311 ? 26.764 0.362 -28.870 1.00 88.75 311 PHE A N 1
ATOM 2409 C CA . PHE A 1 311 ? 26.976 -0.386 -30.109 1.00 88.75 311 PHE A CA 1
ATOM 2410 C C . PHE A 1 311 ? 27.740 0.409 -31.168 1.00 88.75 311 PHE A C 1
ATOM 2412 O O . PHE A 1 311 ? 28.030 -0.112 -32.246 1.00 88.75 311 PHE A O 1
ATOM 2419 N N . THR A 1 312 ? 28.075 1.665 -30.870 1.00 90.56 312 THR A N 1
ATOM 2420 C CA . THR A 1 312 ? 28.688 2.591 -31.821 1.00 90.56 312 THR A CA 1
ATOM 2421 C C . THR A 1 312 ? 30.065 3.019 -31.347 1.00 90.56 312 THR A C 1
ATOM 2423 O O . THR A 1 312 ? 30.256 3.358 -30.182 1.00 90.56 312 THR A O 1
ATOM 2426 N N . SER A 1 313 ? 31.023 3.077 -32.265 1.00 89.19 313 SER A N 1
ATOM 2427 C CA . SER A 1 313 ? 32.340 3.676 -32.048 1.00 89.19 313 SER A CA 1
ATOM 2428 C C . SER A 1 313 ? 32.580 4.808 -33.049 1.00 89.19 313 SER A C 1
ATOM 2430 O O . SER A 1 313 ? 32.140 4.719 -34.193 1.00 89.19 313 SER A O 1
ATOM 2432 N N . GLN A 1 314 ? 33.263 5.870 -32.619 1.00 83.56 314 GLN A N 1
ATOM 2433 C CA . GLN A 1 314 ? 33.683 6.996 -33.476 1.00 83.56 314 GLN A CA 1
ATOM 2434 C C . GLN A 1 314 ? 35.185 6.986 -33.795 1.00 83.56 314 GLN A C 1
ATOM 2436 O O . GLN A 1 314 ? 35.633 7.696 -34.689 1.00 83.56 314 GLN A O 1
ATOM 2441 N N . ASN A 1 315 ? 35.966 6.190 -33.062 1.00 76.50 315 ASN A N 1
ATOM 2442 C CA . ASN A 1 315 ? 37.424 6.155 -33.142 1.00 76.50 315 ASN A CA 1
ATOM 2443 C C . ASN A 1 315 ? 37.884 4.701 -33.142 1.00 76.50 315 ASN A C 1
ATOM 2445 O O . ASN A 1 315 ? 38.171 4.110 -32.098 1.00 76.50 315 ASN A O 1
ATOM 2449 N N . VAL A 1 316 ? 37.922 4.110 -34.330 1.00 74.56 316 VAL A N 1
ATOM 2450 C CA . VAL A 1 316 ? 38.315 2.718 -34.512 1.00 74.56 316 VAL A CA 1
ATOM 2451 C C . VAL A 1 316 ? 39.766 2.669 -34.966 1.00 74.56 316 VAL A C 1
ATOM 2453 O O . VAL A 1 316 ? 40.051 3.095 -36.070 1.00 74.56 316 VAL A O 1
ATOM 2456 N N . LEU A 1 317 ? 40.673 2.109 -34.153 1.00 70.50 317 LEU A N 1
ATOM 2457 C CA . LEU A 1 317 ? 42.112 1.945 -34.463 1.00 70.50 317 LEU A CA 1
ATOM 2458 C C . LEU A 1 317 ? 42.973 3.231 -34.446 1.00 70.50 317 LEU A C 1
ATOM 2460 O O . LEU A 1 317 ? 44.124 3.200 -34.875 1.00 70.50 317 LEU A O 1
ATOM 2464 N N . GLY A 1 318 ? 42.470 4.336 -33.890 1.00 68.81 318 GLY A N 1
ATOM 2465 C CA . GLY A 1 318 ? 43.201 5.601 -33.746 1.00 68.81 318 GLY A CA 1
ATOM 2466 C C . GLY A 1 318 ? 42.258 6.803 -33.687 1.00 68.81 318 GLY A C 1
ATOM 2467 O O . GLY A 1 318 ? 41.040 6.630 -33.646 1.00 68.81 318 GLY A O 1
ATOM 2468 N N . GLU A 1 319 ? 42.808 8.021 -33.685 1.00 65.62 319 GLU A N 1
ATOM 2469 C CA . GLU A 1 319 ? 42.001 9.240 -33.820 1.00 65.62 319 GLU A CA 1
ATOM 2470 C C . GLU A 1 319 ? 41.363 9.302 -35.215 1.00 65.62 319 GLU A C 1
ATOM 2472 O O . GLU A 1 319 ? 42.071 9.251 -36.220 1.00 65.62 319 GLU A O 1
ATOM 2477 N N . HIS A 1 320 ? 40.034 9.445 -35.266 1.00 67.06 320 HIS A N 1
ATOM 2478 C CA . HIS A 1 320 ? 39.255 9.652 -36.488 1.00 67.06 320 HIS A CA 1
ATOM 2479 C C . HIS A 1 320 ? 39.452 8.531 -37.525 1.00 67.06 320 HIS A C 1
ATOM 2481 O O . HIS A 1 320 ? 39.844 8.770 -38.658 1.00 67.06 320 HIS A O 1
ATOM 2487 N N . GLN A 1 321 ? 39.203 7.274 -37.166 1.00 80.69 321 GLN A N 1
ATOM 2488 C CA . GLN A 1 321 ? 39.238 6.168 -38.128 1.00 80.69 321 GLN A CA 1
ATOM 2489 C C . GLN A 1 321 ? 37.951 5.341 -38.071 1.00 80.69 321 GLN A C 1
ATOM 2491 O O . GLN A 1 321 ? 37.380 5.122 -37.003 1.00 80.69 321 GLN A O 1
ATOM 2496 N N . ILE A 1 322 ? 37.502 4.889 -39.247 1.00 86.88 322 ILE A N 1
ATOM 2497 C CA . ILE A 1 322 ? 36.284 4.089 -39.430 1.00 86.88 322 ILE A CA 1
ATOM 2498 C C . ILE A 1 322 ? 36.638 2.600 -39.457 1.00 86.88 322 ILE A C 1
ATOM 2500 O O . ILE A 1 322 ? 37.568 2.178 -40.154 1.00 86.88 322 ILE A O 1
ATOM 2504 N N . GLY A 1 323 ? 35.862 1.798 -38.730 1.00 87.12 323 GLY A N 1
ATOM 2505 C CA . GLY A 1 323 ? 36.041 0.359 -38.576 1.00 87.12 323 GLY A CA 1
ATOM 2506 C C . GLY A 1 323 ? 35.491 -0.462 -39.729 1.00 87.12 323 GLY A C 1
ATOM 2507 O O . GLY A 1 323 ? 34.575 -1.255 -39.530 1.00 87.12 323 GLY A O 1
ATOM 2508 N N . TYR A 1 324 ? 36.037 -0.281 -40.927 1.00 88.81 324 TYR A N 1
ATOM 2509 C CA . TYR A 1 324 ? 35.766 -1.179 -42.051 1.00 88.81 324 TYR A CA 1
ATOM 2510 C C . TYR A 1 324 ? 36.319 -2.586 -41.789 1.00 88.81 324 TYR A C 1
ATOM 2512 O O . TYR A 1 324 ? 37.302 -2.747 -41.056 1.00 88.81 324 TYR A O 1
ATOM 2520 N N . LEU A 1 325 ? 35.704 -3.607 -42.392 1.00 86.56 325 LEU A N 1
ATOM 2521 C CA . LEU A 1 325 ? 36.066 -5.004 -42.143 1.00 86.56 325 LEU A CA 1
ATOM 2522 C C . LEU A 1 325 ? 37.542 -5.297 -42.458 1.00 86.56 325 LEU A C 1
ATOM 2524 O O . LEU A 1 325 ? 38.219 -5.919 -41.643 1.00 86.56 325 LEU A O 1
ATOM 2528 N N . ASP A 1 326 ? 38.043 -4.833 -43.604 1.00 83.62 326 ASP A N 1
ATOM 2529 C CA . ASP A 1 326 ? 39.442 -4.979 -44.038 1.00 83.62 326 ASP A CA 1
ATOM 2530 C C . ASP A 1 326 ? 40.418 -4.415 -42.996 1.00 83.62 326 ASP A C 1
ATOM 2532 O O . ASP A 1 326 ? 41.312 -5.118 -42.524 1.00 83.62 326 ASP A O 1
ATOM 2536 N N . ARG A 1 327 ? 40.179 -3.176 -42.550 1.00 86.25 327 ARG A N 1
ATOM 2537 C CA . ARG A 1 327 ? 41.026 -2.488 -41.564 1.00 86.25 327 ARG A CA 1
ATOM 2538 C C . ARG A 1 327 ? 41.023 -3.202 -40.213 1.00 86.25 327 ARG A C 1
ATOM 2540 O O . ARG A 1 327 ? 42.072 -3.336 -39.585 1.00 86.25 327 ARG A O 1
ATOM 2547 N N . LEU A 1 328 ? 39.859 -3.684 -39.771 1.00 86.75 328 LEU A N 1
ATOM 2548 C CA . LEU A 1 328 ? 39.726 -4.452 -38.530 1.00 86.75 328 LEU A CA 1
ATOM 2549 C C . LEU A 1 328 ? 40.477 -5.788 -38.601 1.00 86.75 328 LEU A C 1
ATOM 2551 O O . LEU A 1 328 ? 41.156 -6.165 -37.644 1.00 86.75 328 LEU A O 1
ATOM 2555 N N . GLN A 1 329 ? 40.391 -6.494 -39.730 1.00 84.56 329 GLN A N 1
ATOM 2556 C CA . GLN A 1 329 ? 41.108 -7.753 -39.937 1.00 84.56 329 GLN A CA 1
ATOM 2557 C C . GLN A 1 329 ? 42.623 -7.545 -40.000 1.00 84.56 329 GLN A C 1
ATOM 2559 O O . GLN A 1 329 ? 43.362 -8.292 -39.357 1.00 84.56 329 GLN A O 1
ATOM 2564 N N . ASP A 1 330 ? 43.091 -6.530 -40.724 1.00 83.31 330 ASP A N 1
ATOM 2565 C CA . ASP A 1 330 ? 44.517 -6.222 -40.848 1.00 83.31 330 ASP A CA 1
ATOM 2566 C C . ASP A 1 330 ? 45.119 -5.796 -39.508 1.00 83.31 330 ASP A C 1
ATOM 2568 O O . ASP A 1 330 ? 46.200 -6.258 -39.133 1.00 83.31 330 ASP A O 1
ATOM 2572 N N . ALA A 1 331 ? 44.391 -4.993 -38.729 1.00 83.44 331 ALA A N 1
ATOM 2573 C CA . ALA A 1 331 ? 44.804 -4.620 -37.381 1.00 83.44 331 ALA A CA 1
ATOM 2574 C C . ALA A 1 331 ? 44.937 -5.826 -36.441 1.00 83.44 331 ALA A C 1
ATOM 2576 O O . ALA A 1 331 ? 45.813 -5.831 -35.577 1.00 83.44 331 ALA A O 1
ATOM 2577 N N . LEU A 1 332 ? 44.096 -6.852 -36.599 1.00 81.75 332 LEU A N 1
ATOM 2578 C CA . LEU A 1 332 ? 44.181 -8.088 -35.817 1.00 81.75 332 LEU A CA 1
ATOM 2579 C C . LEU A 1 332 ? 45.292 -9.025 -36.311 1.00 81.75 332 LEU A C 1
ATOM 2581 O O . LEU A 1 332 ? 45.952 -9.656 -35.491 1.00 81.75 332 LEU A O 1
ATOM 2585 N N . ARG A 1 333 ? 45.537 -9.103 -37.626 1.00 80.81 333 ARG A N 1
ATOM 2586 C CA . ARG A 1 333 ? 46.608 -9.931 -38.219 1.00 80.81 333 ARG A CA 1
ATOM 2587 C C . ARG A 1 333 ? 48.008 -9.396 -37.935 1.00 80.81 333 ARG A C 1
ATOM 2589 O O . ARG A 1 333 ? 48.931 -10.184 -37.762 1.00 80.81 333 ARG A O 1
ATOM 2596 N N . ASN A 1 334 ? 48.161 -8.074 -37.880 1.00 77.06 334 ASN A N 1
ATOM 2597 C CA . ASN A 1 334 ? 49.452 -7.411 -37.676 1.00 77.06 334 ASN A CA 1
ATOM 2598 C C . ASN A 1 334 ? 49.845 -7.275 -36.193 1.00 77.06 334 ASN A C 1
ATOM 2600 O O . ASN A 1 334 ? 50.901 -6.716 -35.887 1.00 77.06 334 ASN A O 1
ATOM 2604 N N . ARG A 1 335 ? 49.017 -7.759 -35.257 1.00 73.31 335 ARG A N 1
ATOM 2605 C CA . ARG A 1 335 ? 49.322 -7.731 -33.820 1.00 73.31 335 ARG A CA 1
ATOM 2606 C C . ARG A 1 335 ? 50.315 -8.827 -33.438 1.00 73.31 335 ARG A C 1
ATOM 2608 O O . ARG A 1 335 ? 50.199 -9.971 -33.860 1.00 73.31 335 ARG A O 1
ATOM 2615 N N . THR A 1 336 ? 51.272 -8.460 -32.587 1.00 61.59 336 THR A N 1
ATOM 2616 C CA . THR A 1 336 ? 52.342 -9.346 -32.100 1.00 61.59 336 THR A CA 1
ATOM 2617 C C . THR A 1 336 ? 51.871 -10.358 -31.053 1.00 61.59 336 THR A C 1
ATOM 2619 O O . THR A 1 336 ? 52.533 -11.370 -30.865 1.00 61.59 336 THR A O 1
ATOM 2622 N N . GLU A 1 337 ? 50.732 -10.106 -30.400 1.00 62.97 337 GLU A N 1
ATOM 2623 C CA . GLU A 1 337 ? 50.119 -10.977 -29.390 1.00 62.97 337 GLU A CA 1
ATOM 2624 C C . GLU A 1 337 ? 48.670 -11.314 -29.790 1.00 62.97 337 GLU A C 1
ATOM 2626 O O . GLU A 1 337 ? 47.957 -10.403 -30.231 1.00 62.97 337 GLU A O 1
ATOM 2631 N N . PRO A 1 338 ? 48.189 -12.562 -29.601 1.00 61.62 338 PRO A N 1
ATOM 2632 C CA . PRO A 1 338 ? 46.828 -13.003 -29.929 1.00 61.62 338 PRO A CA 1
ATOM 2633 C C . PRO A 1 338 ? 45.813 -12.488 -28.892 1.00 61.62 338 PRO A C 1
ATOM 2635 O O . PRO A 1 338 ? 45.118 -13.253 -28.227 1.00 61.62 338 PRO A O 1
ATOM 2638 N N . THR A 1 339 ? 45.773 -11.171 -28.715 1.00 66.88 339 THR A N 1
ATOM 2639 C CA . THR A 1 339 ? 44.874 -10.461 -27.803 1.00 66.88 339 THR A CA 1
ATOM 2640 C C . THR A 1 339 ? 43.760 -9.798 -28.593 1.00 66.88 339 THR A C 1
ATOM 2642 O O . THR A 1 339 ? 43.965 -9.332 -29.716 1.00 66.88 339 THR A O 1
ATOM 2645 N N . ASP A 1 340 ? 42.574 -9.753 -27.998 1.00 79.31 340 ASP A N 1
ATOM 2646 C CA . ASP A 1 340 ? 41.408 -9.169 -28.645 1.00 79.31 340 ASP A CA 1
ATOM 2647 C C . ASP A 1 340 ? 41.583 -7.659 -28.870 1.00 79.31 340 ASP A C 1
ATOM 2649 O O . ASP A 1 340 ? 42.254 -6.949 -28.110 1.00 79.31 340 ASP A O 1
ATOM 2653 N N . LEU A 1 341 ? 40.975 -7.152 -29.941 1.00 84.19 341 LEU A N 1
ATOM 2654 C CA . LEU A 1 341 ? 40.933 -5.726 -30.230 1.00 84.19 341 LEU A CA 1
ATOM 2655 C C . LEU A 1 341 ? 39.785 -5.097 -29.439 1.00 84.19 341 LEU A C 1
ATOM 2657 O O . LEU A 1 341 ? 38.624 -5.404 -29.679 1.00 84.19 341 LEU A O 1
ATOM 2661 N N . LEU A 1 342 ? 40.112 -4.203 -28.511 1.00 86.25 342 LEU A N 1
ATOM 2662 C CA . LEU A 1 342 ? 39.129 -3.451 -27.735 1.00 86.25 342 LEU A CA 1
ATOM 2663 C C . LEU A 1 342 ? 38.852 -2.115 -28.427 1.00 86.25 342 LEU A C 1
ATOM 2665 O O . LEU A 1 342 ? 39.751 -1.281 -28.543 1.00 86.25 342 LEU A O 1
ATOM 2669 N N . LEU A 1 343 ? 37.623 -1.922 -28.898 1.00 85.88 343 LEU A N 1
ATOM 2670 C CA . LEU A 1 343 ? 37.161 -0.671 -29.489 1.00 85.88 343 LEU A CA 1
ATOM 2671 C C . LEU A 1 343 ? 36.396 0.153 -28.467 1.00 85.88 343 LEU A C 1
ATOM 2673 O O . LEU A 1 343 ? 35.367 -0.297 -27.973 1.00 85.88 343 LEU A O 1
ATOM 2677 N N . SER A 1 344 ? 36.838 1.380 -28.207 1.00 86.12 344 SER A N 1
ATOM 2678 C CA . SER A 1 344 ? 36.084 2.308 -27.364 1.00 86.12 344 SER A CA 1
ATOM 2679 C C . SER A 1 344 ? 34.780 2.718 -28.047 1.00 86.12 344 SER A C 1
ATOM 2681 O O . SER A 1 344 ? 34.786 3.239 -29.167 1.00 86.12 344 SER A O 1
ATOM 2683 N N . THR A 1 345 ? 33.658 2.482 -27.373 1.00 87.50 345 THR A N 1
ATOM 2684 C CA . THR A 1 345 ? 32.342 2.941 -27.830 1.00 87.50 345 THR A CA 1
ATOM 2685 C C . THR A 1 345 ? 32.089 4.380 -27.399 1.00 87.50 345 THR A C 1
ATOM 2687 O O . THR A 1 345 ? 32.837 4.938 -26.594 1.00 87.50 345 THR A O 1
ATOM 2690 N N . ILE A 1 346 ? 31.018 4.986 -27.910 1.00 88.25 346 ILE A N 1
ATOM 2691 C CA . ILE A 1 346 ? 30.586 6.329 -27.495 1.00 88.25 346 ILE A CA 1
ATOM 2692 C C . ILE A 1 346 ? 30.170 6.342 -26.010 1.00 88.25 346 ILE A C 1
ATOM 2694 O O . ILE A 1 346 ? 30.377 7.342 -25.332 1.00 88.25 346 ILE A O 1
ATOM 2698 N N . ASP A 1 347 ? 29.647 5.226 -25.489 1.00 83.12 347 ASP A N 1
ATOM 2699 C CA . ASP A 1 347 ? 29.302 5.056 -24.063 1.00 83.12 347 ASP A CA 1
ATOM 2700 C C . ASP A 1 347 ? 30.547 4.851 -23.168 1.00 83.12 347 ASP A C 1
ATOM 2702 O O . ASP A 1 347 ? 30.458 4.819 -21.944 1.00 83.12 347 ASP A O 1
ATOM 2706 N N . GLY A 1 348 ? 31.735 4.698 -23.766 1.00 82.81 348 GLY A N 1
ATOM 2707 C CA . GLY A 1 348 ? 33.010 4.496 -23.071 1.00 82.81 348 GLY A CA 1
ATOM 2708 C C . GLY A 1 348 ? 33.334 3.036 -22.736 1.00 82.81 348 GLY A C 1
ATOM 2709 O O . GLY A 1 348 ? 34.494 2.719 -22.475 1.00 82.81 348 GLY A O 1
ATOM 2710 N N . GLN A 1 349 ? 32.357 2.125 -22.800 1.00 81.81 349 GLN A N 1
ATOM 2711 C CA . GLN A 1 349 ? 32.585 0.685 -22.632 1.00 81.81 349 GLN A CA 1
ATOM 2712 C C . GLN A 1 349 ? 33.216 0.078 -23.894 1.00 81.81 349 GLN A C 1
ATOM 2714 O O . GLN A 1 349 ? 32.741 0.359 -24.995 1.00 81.81 349 GLN A O 1
ATOM 2719 N N . PRO A 1 350 ? 34.269 -0.748 -23.798 1.00 85.75 350 PRO A N 1
ATOM 2720 C CA . PRO A 1 350 ? 34.898 -1.303 -24.986 1.00 85.75 350 PRO A CA 1
ATOM 2721 C C . PRO A 1 350 ? 34.097 -2.472 -25.585 1.00 85.75 350 PRO A C 1
ATOM 2723 O O . PRO A 1 350 ? 33.620 -3.345 -24.863 1.00 85.75 350 PRO A O 1
ATOM 2726 N N . ILE A 1 351 ? 34.019 -2.535 -26.916 1.00 86.94 351 ILE A N 1
ATOM 2727 C CA . ILE A 1 351 ? 33.593 -3.725 -27.666 1.00 86.94 351 ILE A CA 1
ATOM 2728 C C . ILE A 1 351 ? 34.826 -4.565 -28.000 1.00 86.94 351 ILE A C 1
ATOM 2730 O O . ILE A 1 351 ? 35.811 -4.058 -28.534 1.00 86.94 351 ILE A O 1
ATOM 2734 N N . GLN A 1 352 ? 34.757 -5.860 -27.723 1.00 87.25 352 GLN A N 1
ATOM 2735 C CA . GLN A 1 352 ? 35.791 -6.840 -28.024 1.00 87.25 352 GLN A CA 1
ATOM 2736 C C . GLN A 1 352 ? 35.620 -7.374 -29.447 1.00 87.25 352 GLN A C 1
ATOM 2738 O O . GLN A 1 352 ? 34.572 -7.911 -29.802 1.00 87.25 352 GLN A O 1
ATOM 2743 N N . ILE A 1 353 ? 36.667 -7.274 -30.259 1.00 88.12 353 ILE A N 1
ATOM 2744 C CA . ILE A 1 353 ? 36.711 -7.813 -31.615 1.00 88.12 353 ILE A CA 1
ATOM 2745 C C . ILE A 1 353 ? 37.789 -8.886 -31.704 1.00 88.12 353 ILE A C 1
ATOM 2747 O O . ILE A 1 353 ? 38.941 -8.667 -31.323 1.00 88.12 353 ILE A O 1
ATOM 2751 N N . ARG A 1 354 ? 37.415 -10.044 -32.248 1.00 86.88 354 ARG A N 1
ATOM 2752 C CA . ARG A 1 354 ? 38.283 -11.215 -32.378 1.00 86.88 354 ARG A CA 1
ATOM 2753 C C . ARG A 1 354 ? 38.153 -11.850 -33.757 1.00 86.88 354 ARG A C 1
ATOM 2755 O O . ARG A 1 354 ? 37.081 -11.845 -34.350 1.00 86.88 354 ARG A O 1
ATOM 2762 N N . LEU A 1 355 ? 39.239 -12.440 -34.249 1.00 84.31 355 LEU A N 1
ATOM 2763 C CA . LEU A 1 355 ? 39.200 -13.345 -35.398 1.00 84.31 355 LEU A CA 1
ATOM 2764 C C . LEU A 1 355 ? 38.961 -14.780 -34.926 1.00 84.31 355 LEU A C 1
ATOM 2766 O O . LEU A 1 355 ? 39.705 -15.294 -34.087 1.00 84.31 355 LEU A O 1
ATOM 2770 N N . ASP A 1 356 ? 37.947 -15.430 -35.486 1.00 77.69 356 ASP A N 1
ATOM 2771 C CA . ASP A 1 356 ? 37.742 -16.860 -35.303 1.00 77.69 356 ASP A CA 1
ATOM 2772 C C . ASP A 1 356 ? 38.759 -17.639 -36.150 1.00 77.69 356 ASP A C 1
ATOM 2774 O O . ASP A 1 356 ? 38.794 -17.522 -37.380 1.00 77.69 356 ASP A O 1
ATOM 2778 N N . GLN A 1 357 ? 39.624 -18.410 -35.490 1.00 65.56 357 GLN A N 1
ATOM 2779 C CA . GLN A 1 357 ? 40.559 -19.304 -36.167 1.00 65.56 357 GLN A CA 1
ATOM 2780 C C . GLN A 1 357 ? 39.840 -20.625 -36.427 1.00 65.56 357 GLN A C 1
ATOM 2782 O O . GLN A 1 357 ? 39.896 -21.546 -35.615 1.00 65.56 357 GLN A O 1
ATOM 2787 N N . GLY A 1 358 ? 39.126 -20.703 -37.551 1.00 56.09 358 GLY A N 1
ATOM 2788 C CA . GLY A 1 358 ? 38.404 -21.911 -37.938 1.00 56.09 358 GLY A CA 1
ATOM 2789 C C . GLY A 1 358 ? 39.329 -23.133 -37.984 1.00 56.09 358 GLY A C 1
ATOM 2790 O O . GLY A 1 358 ? 40.275 -23.185 -38.766 1.00 56.09 358 GLY A O 1
ATOM 2791 N N . SER A 1 359 ? 39.031 -24.146 -37.173 1.00 46.91 359 SER A N 1
ATOM 2792 C CA . SER A 1 359 ? 39.695 -25.456 -37.131 1.00 46.91 359 SER A CA 1
ATOM 2793 C C . SER A 1 359 ? 39.237 -26.378 -38.276 1.00 46.91 359 SER A C 1
ATOM 2795 O O . SER A 1 359 ? 38.882 -27.537 -38.067 1.00 46.91 359 SER A O 1
ATOM 2797 N N . GLY A 1 360 ? 39.225 -25.862 -39.510 1.00 48.78 360 GLY A N 1
ATOM 2798 C CA . GLY A 1 360 ? 38.940 -26.619 -40.734 1.00 48.78 360 GLY A CA 1
ATOM 2799 C C . GLY A 1 360 ? 40.205 -26.828 -41.581 1.00 48.78 360 GLY A C 1
ATOM 2800 O O . GLY A 1 360 ? 41.020 -25.909 -41.681 1.00 48.78 360 GLY A O 1
ATOM 2801 N N . PRO A 1 361 ? 40.407 -28.002 -42.214 1.00 42.44 361 PRO A N 1
ATOM 2802 C CA . PRO A 1 361 ? 41.566 -28.260 -43.064 1.00 42.44 361 PRO A CA 1
ATOM 2803 C C . PRO A 1 361 ? 41.392 -27.532 -44.404 1.00 42.44 361 PRO A C 1
ATOM 2805 O O . PRO A 1 361 ? 40.867 -28.069 -45.374 1.00 42.44 361 PRO A O 1
ATOM 2808 N N . GLY A 1 362 ? 41.801 -26.269 -44.420 1.00 46.66 362 GLY A N 1
ATOM 2809 C CA . GLY A 1 362 ? 41.707 -25.354 -45.551 1.00 46.66 362 GLY A CA 1
ATOM 2810 C C . GLY A 1 362 ? 41.541 -23.951 -44.994 1.00 46.66 362 GLY A C 1
ATOM 2811 O O . GLY A 1 362 ? 40.430 -23.577 -44.643 1.00 46.66 362 GLY A O 1
ATOM 2812 N N . GLY A 1 363 ? 42.651 -23.223 -44.835 1.00 44.53 363 GLY A N 1
ATOM 2813 C CA . GLY A 1 363 ? 42.708 -21.902 -44.202 1.00 44.53 363 GLY A CA 1
ATOM 2814 C C . GLY A 1 363 ? 41.779 -20.880 -44.858 1.00 44.53 363 GLY A C 1
ATOM 2815 O O . GLY A 1 363 ? 42.196 -20.118 -45.726 1.00 44.53 363 GLY A O 1
ATOM 2816 N N . GLY A 1 364 ? 40.514 -20.879 -44.443 1.00 44.09 364 GLY A N 1
ATOM 2817 C CA . GLY A 1 364 ? 39.528 -19.869 -44.786 1.00 44.09 364 GLY A CA 1
ATOM 2818 C C . GLY A 1 364 ? 39.800 -18.583 -44.014 1.00 44.09 364 GLY A C 1
ATOM 2819 O O . GLY A 1 364 ? 40.279 -18.613 -42.881 1.00 44.09 364 GLY A O 1
ATOM 2820 N N . SER A 1 365 ? 39.498 -17.447 -44.639 1.00 53.59 365 SER A N 1
ATOM 2821 C CA . SER A 1 365 ? 39.520 -16.121 -44.020 1.00 53.59 365 SER A CA 1
ATOM 2822 C C . SER A 1 365 ? 38.791 -16.149 -42.672 1.00 53.59 365 SER A C 1
ATOM 2824 O O . SER A 1 365 ? 37.580 -16.371 -42.643 1.00 53.59 365 SER A O 1
ATOM 2826 N N . GLY A 1 366 ? 39.519 -15.962 -41.566 1.00 62.09 366 GLY A N 1
ATOM 2827 C CA . GLY A 1 366 ? 38.936 -15.957 -40.223 1.00 62.09 366 GLY A CA 1
ATOM 2828 C C . GLY A 1 366 ? 37.755 -14.989 -40.137 1.00 62.09 366 GLY A C 1
ATOM 2829 O O . GLY A 1 366 ? 37.864 -13.833 -40.550 1.00 62.09 366 GLY A O 1
ATOM 2830 N N . LYS A 1 367 ? 36.614 -15.479 -39.651 1.00 74.44 367 LYS A N 1
ATOM 2831 C CA . LYS A 1 367 ? 35.399 -14.676 -39.479 1.00 74.44 367 LYS A CA 1
ATOM 2832 C C . LYS A 1 367 ? 35.582 -13.723 -38.299 1.00 74.44 367 LYS A C 1
ATOM 2834 O O . LYS A 1 367 ? 36.193 -14.090 -37.297 1.00 74.44 367 LYS A O 1
ATOM 2839 N N . LEU A 1 368 ? 35.076 -12.496 -38.421 1.00 83.12 368 LEU A N 1
ATOM 2840 C CA . LEU A 1 368 ? 35.177 -11.495 -37.360 1.00 83.12 368 LEU A CA 1
ATOM 2841 C C . LEU A 1 368 ? 34.036 -11.687 -36.350 1.00 83.12 368 LEU A C 1
ATOM 2843 O O . LEU A 1 368 ? 32.864 -11.728 -36.725 1.00 83.12 368 LEU A O 1
ATOM 2847 N N . LEU A 1 369 ? 34.392 -11.792 -35.074 1.00 86.44 369 LEU A N 1
ATOM 2848 C CA . LEU A 1 369 ? 33.478 -11.881 -33.942 1.00 86.44 369 LEU A CA 1
ATOM 2849 C C . LEU A 1 369 ? 33.490 -10.558 -33.173 1.00 86.44 369 LEU A C 1
ATOM 2851 O O . LEU A 1 369 ? 34.559 -10.034 -32.863 1.00 86.44 369 LEU A O 1
ATOM 2855 N N . VAL A 1 370 ? 32.309 -10.059 -32.821 1.00 87.50 370 VAL A N 1
ATOM 2856 C CA . VAL A 1 370 ? 32.081 -8.841 -32.031 1.00 87.50 370 VAL A CA 1
ATOM 2857 C C . VAL A 1 370 ? 31.401 -9.251 -30.726 1.00 87.50 370 VAL A C 1
ATOM 2859 O O . VAL A 1 370 ? 30.302 -9.799 -30.760 1.00 87.50 370 VAL A O 1
ATOM 2862 N N . ASN A 1 371 ? 32.068 -9.082 -29.583 1.00 85.06 371 ASN A N 1
ATOM 2863 C CA . ASN A 1 371 ? 31.687 -9.662 -28.283 1.00 85.06 371 ASN A CA 1
ATOM 2864 C C . ASN A 1 371 ? 31.288 -11.153 -28.393 1.00 85.06 371 ASN A C 1
ATOM 2866 O O . ASN A 1 371 ? 30.305 -11.603 -27.807 1.00 85.06 371 ASN A O 1
ATOM 2870 N N . GLY A 1 372 ? 32.020 -11.925 -29.208 1.00 81.31 372 GLY A N 1
ATOM 2871 C CA . GLY A 1 372 ? 31.738 -13.345 -29.462 1.00 81.31 372 GLY A CA 1
ATOM 2872 C C . GLY A 1 372 ? 30.565 -13.629 -30.414 1.00 81.31 372 GLY A C 1
ATOM 2873 O O . GLY A 1 372 ? 30.222 -14.793 -30.622 1.00 81.31 372 GLY A O 1
ATOM 2874 N N . SER A 1 373 ? 29.947 -12.603 -31.004 1.00 86.12 373 SER A N 1
ATOM 2875 C CA . SER A 1 373 ? 28.897 -12.731 -32.017 1.00 86.12 373 SER A CA 1
ATOM 2876 C C . SER A 1 373 ? 29.459 -12.579 -33.431 1.00 86.12 373 SER A C 1
ATOM 2878 O O . SER A 1 373 ? 30.137 -11.599 -33.724 1.00 86.12 373 SER A O 1
ATOM 2880 N N . GLU A 1 374 ? 29.150 -13.518 -34.326 1.00 87.69 374 GLU A N 1
ATOM 2881 C CA . GLU A 1 374 ? 29.520 -13.423 -35.745 1.00 87.69 374 GLU A CA 1
ATOM 2882 C C . GLU A 1 374 ? 28.749 -12.293 -36.438 1.00 87.69 374 GLU A C 1
ATOM 2884 O O . GLU A 1 374 ? 27.560 -12.110 -36.186 1.00 87.69 374 GLU A O 1
ATOM 2889 N N . ILE A 1 375 ? 29.414 -11.531 -37.307 1.00 88.81 375 ILE A N 1
ATOM 2890 C CA . ILE A 1 375 ? 28.768 -10.501 -38.130 1.00 88.81 375 ILE A CA 1
ATOM 2891 C C . ILE A 1 375 ? 27.944 -11.178 -39.240 1.00 88.81 375 ILE A C 1
ATOM 2893 O O . ILE A 1 375 ? 28.493 -11.930 -40.041 1.00 88.81 375 ILE A O 1
ATOM 2897 N N . LEU A 1 376 ? 26.639 -10.885 -39.316 1.00 88.25 376 LEU A N 1
ATOM 2898 C CA . LEU A 1 376 ? 25.744 -11.369 -40.381 1.00 88.25 376 LEU A CA 1
ATOM 2899 C C . LEU A 1 376 ? 25.997 -10.658 -41.710 1.00 88.25 376 LEU A C 1
ATOM 2901 O O . LEU A 1 376 ? 25.995 -11.282 -42.768 1.00 88.25 376 LEU A O 1
ATOM 2905 N N . GLN A 1 377 ? 26.171 -9.337 -41.657 1.00 88.06 377 GLN A N 1
ATOM 2906 C CA . GLN A 1 377 ? 26.499 -8.532 -42.826 1.00 88.06 377 GLN A CA 1
ATOM 2907 C C . GLN A 1 377 ? 27.476 -7.431 -42.443 1.00 88.06 377 GLN A C 1
ATOM 2909 O O . GLN A 1 377 ? 27.204 -6.647 -41.538 1.00 88.06 377 GLN A O 1
ATOM 2914 N N . SER A 1 378 ? 28.590 -7.360 -43.158 1.00 88.75 378 SER A N 1
ATOM 2915 C CA . SER A 1 378 ? 29.637 -6.364 -42.962 1.00 88.75 378 SER A CA 1
ATOM 2916 C C . SER A 1 378 ? 29.622 -5.290 -44.047 1.00 88.75 378 SER A C 1
ATOM 2918 O O . SER A 1 378 ? 29.129 -5.508 -45.158 1.00 88.75 378 SER A O 1
ATOM 2920 N N . ASP A 1 379 ? 30.219 -4.146 -43.722 1.00 88.19 379 ASP A N 1
ATOM 2921 C CA . ASP A 1 379 ? 30.457 -3.017 -44.626 1.00 88.19 379 ASP A CA 1
ATOM 2922 C C . ASP A 1 379 ? 29.203 -2.545 -45.376 1.00 88.19 379 ASP A C 1
ATOM 2924 O O . ASP A 1 379 ? 29.196 -2.390 -46.604 1.00 88.19 379 ASP A O 1
ATOM 2928 N N . ILE A 1 380 ? 28.123 -2.290 -44.634 1.00 90.19 380 ILE A N 1
ATOM 2929 C CA . ILE A 1 380 ? 27.037 -1.448 -45.137 1.00 90.19 380 ILE A CA 1
ATOM 2930 C C . ILE A 1 380 ? 27.555 -0.010 -45.090 1.00 90.19 380 ILE A C 1
ATOM 2932 O O . ILE A 1 380 ? 27.636 0.612 -44.029 1.00 90.19 380 ILE A O 1
ATOM 2936 N N . LEU A 1 381 ? 27.987 0.478 -46.250 1.00 89.75 381 LEU A N 1
ATOM 2937 C CA . LEU A 1 381 ? 28.589 1.798 -46.397 1.00 89.75 381 LEU A CA 1
ATOM 2938 C C . LEU A 1 381 ? 27.550 2.891 -46.133 1.00 89.75 381 LEU A C 1
ATOM 2940 O O . LEU A 1 381 ? 26.424 2.805 -46.622 1.00 89.75 381 LEU A O 1
ATOM 2944 N N . ALA A 1 382 ? 27.954 3.929 -45.404 1.00 90.25 382 ALA A N 1
ATOM 2945 C CA . ALA A 1 382 ? 27.155 5.121 -45.168 1.00 90.25 382 ALA A CA 1
ATOM 2946 C C . ALA A 1 382 ? 27.952 6.386 -45.513 1.00 90.25 382 ALA A C 1
ATOM 2948 O O . ALA A 1 382 ? 29.182 6.375 -45.491 1.00 90.25 382 ALA A O 1
ATOM 2949 N N . SER A 1 383 ? 27.266 7.500 -45.781 1.00 88.31 383 SER A N 1
ATOM 2950 C CA . SER A 1 383 ? 27.919 8.787 -46.086 1.00 88.31 383 SER A CA 1
ATOM 2951 C C . SER A 1 383 ? 28.747 9.362 -44.927 1.00 88.31 383 SER A C 1
ATOM 2953 O O . SER A 1 383 ? 29.528 10.288 -45.124 1.00 88.31 383 SER A O 1
ATOM 2955 N N . ASN A 1 384 ? 28.539 8.868 -43.706 1.00 89.00 384 ASN A N 1
ATOM 2956 C CA . ASN A 1 384 ? 29.192 9.337 -42.485 1.00 89.00 384 ASN A CA 1
ATOM 2957 C C . ASN A 1 384 ? 29.792 8.205 -41.638 1.00 89.00 384 ASN A C 1
ATOM 2959 O O . ASN A 1 384 ? 30.045 8.387 -40.445 1.00 89.00 384 ASN A O 1
ATOM 2963 N N . GLY A 1 385 ? 29.985 7.022 -42.231 1.00 89.94 385 GLY A N 1
ATOM 2964 C CA . GLY A 1 385 ? 30.481 5.868 -41.496 1.00 89.94 385 GLY A CA 1
ATOM 2965 C C . GLY A 1 385 ? 30.237 4.518 -42.164 1.00 89.94 385 GLY A C 1
ATOM 2966 O O . GLY A 1 385 ? 30.062 4.410 -43.377 1.00 89.94 385 GLY A O 1
ATOM 2967 N N . VAL A 1 386 ? 30.204 3.475 -41.340 1.00 91.56 386 VAL A N 1
ATOM 2968 C CA . VAL A 1 386 ? 29.929 2.092 -41.737 1.00 91.56 386 VAL A CA 1
ATOM 2969 C C . VAL A 1 386 ? 29.038 1.398 -40.708 1.00 91.56 386 VAL A C 1
ATOM 2971 O O . VAL A 1 386 ? 29.107 1.677 -39.507 1.00 91.56 386 VAL A O 1
ATOM 2974 N N . LEU A 1 387 ? 28.201 0.479 -41.181 1.00 92.94 387 LEU A N 1
ATOM 2975 C CA . LEU A 1 387 ? 27.321 -0.343 -40.359 1.00 92.94 387 LEU A CA 1
ATOM 2976 C C . LEU A 1 387 ? 27.600 -1.835 -40.587 1.00 92.94 387 LEU A C 1
ATOM 2978 O O . LEU A 1 387 ? 27.757 -2.292 -41.720 1.00 92.94 387 LEU A O 1
ATOM 2982 N N . HIS A 1 388 ? 27.634 -2.594 -39.494 1.00 92.19 388 HIS A N 1
ATOM 2983 C CA . HIS A 1 388 ? 27.784 -4.050 -39.471 1.00 92.19 388 HIS A CA 1
ATOM 2984 C C . HIS A 1 388 ? 26.602 -4.656 -38.718 1.00 92.19 388 HIS A C 1
ATOM 2986 O O . HIS A 1 388 ? 26.312 -4.225 -37.607 1.00 92.19 388 HIS A O 1
ATOM 2992 N N . ILE A 1 389 ? 25.916 -5.643 -39.289 1.00 92.50 389 ILE A N 1
ATOM 2993 C CA . ILE A 1 389 ? 24.754 -6.290 -38.665 1.00 92.50 389 ILE A CA 1
ATOM 2994 C C . ILE A 1 389 ? 25.197 -7.510 -37.866 1.00 92.50 389 ILE A C 1
ATOM 2996 O O . ILE A 1 389 ? 25.920 -8.361 -38.384 1.00 92.50 389 ILE A O 1
ATOM 3000 N N . VAL A 1 390 ? 24.715 -7.627 -36.630 1.00 92.50 390 VAL A N 1
ATOM 3001 C CA . VAL A 1 390 ? 24.998 -8.747 -35.722 1.00 92.50 390 VAL A CA 1
ATOM 3002 C C . VAL A 1 390 ? 23.700 -9.456 -35.287 1.00 92.50 390 VAL A C 1
ATOM 3004 O O . VAL A 1 390 ? 22.671 -8.805 -35.133 1.00 92.50 390 VAL A O 1
ATOM 3007 N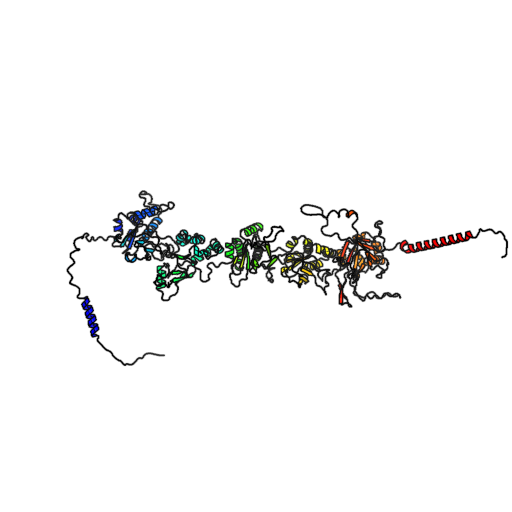 N . PRO A 1 391 ? 23.717 -10.784 -35.070 1.00 90.62 391 PRO A N 1
ATOM 3008 C CA . PRO A 1 391 ? 22.541 -11.583 -34.702 1.00 90.62 391 PRO A CA 1
ATOM 3009 C C . PRO A 1 391 ? 22.225 -11.561 -33.197 1.00 90.62 391 PRO A C 1
ATOM 3011 O O . PRO A 1 391 ? 21.248 -12.163 -32.759 1.00 90.62 391 PRO A O 1
ATOM 3014 N N . LYS A 1 392 ? 23.082 -10.945 -32.372 1.00 88.62 392 LYS A N 1
ATOM 3015 C CA . LYS A 1 392 ? 22.938 -10.895 -30.912 1.00 88.62 392 LYS A CA 1
ATOM 3016 C C . LYS A 1 392 ? 23.067 -9.468 -30.407 1.00 88.62 392 LYS A C 1
ATOM 3018 O O . LYS A 1 392 ? 23.846 -8.683 -30.943 1.00 88.62 392 LYS A O 1
ATOM 3023 N N . LEU A 1 393 ? 22.345 -9.164 -29.331 1.00 86.75 393 LEU A N 1
ATOM 3024 C CA . LEU A 1 393 ? 22.510 -7.918 -28.599 1.00 86.75 393 LEU A CA 1
ATOM 3025 C C . LEU A 1 393 ? 23.901 -7.928 -27.945 1.00 86.75 393 LEU A C 1
ATOM 3027 O O . LEU A 1 393 ? 24.241 -8.884 -27.245 1.00 86.75 393 LEU A O 1
ATOM 3031 N N . LEU A 1 394 ? 24.724 -6.905 -28.197 1.00 81.62 394 LEU A N 1
ATOM 3032 C CA . LEU A 1 394 ? 26.111 -6.858 -27.711 1.00 81.62 394 LEU A CA 1
ATOM 3033 C C . LEU A 1 394 ? 26.143 -6.463 -26.227 1.00 81.62 394 LEU A C 1
ATOM 3035 O O . LEU A 1 394 ? 26.503 -5.347 -25.858 1.00 81.62 394 LEU A O 1
ATOM 3039 N N . LEU A 1 395 ? 25.702 -7.377 -25.368 1.00 70.81 395 LEU A N 1
ATOM 3040 C CA . LEU A 1 395 ? 25.618 -7.148 -23.933 1.00 70.81 395 LEU A CA 1
ATOM 3041 C C . LEU A 1 395 ? 27.020 -6.926 -23.332 1.00 70.81 395 LEU A C 1
ATOM 3043 O O . LEU A 1 395 ? 27.959 -7.637 -23.703 1.00 70.81 395 LEU A O 1
ATOM 3047 N N . PRO A 1 396 ? 27.179 -5.960 -22.410 1.00 64.19 396 PRO A N 1
ATOM 3048 C CA . PRO A 1 396 ? 28.403 -5.825 -21.628 1.00 64.19 396 PRO A CA 1
ATOM 3049 C C . PRO A 1 396 ? 28.622 -7.053 -20.712 1.00 64.19 396 PRO A C 1
ATOM 3051 O O . PRO A 1 396 ? 27.689 -7.832 -20.496 1.00 64.19 396 PRO A O 1
ATOM 3054 N N . PRO A 1 397 ? 29.842 -7.274 -20.181 1.00 58.06 397 PRO A N 1
ATOM 3055 C CA . PRO A 1 397 ? 30.184 -8.478 -19.408 1.00 58.06 397 PRO A CA 1
ATOM 3056 C C . PRO A 1 397 ? 29.359 -8.680 -18.126 1.00 58.06 397 PRO A C 1
ATOM 3058 O O . PRO A 1 397 ? 29.225 -9.804 -17.650 1.00 58.06 397 PRO A O 1
ATOM 3061 N N . ASP A 1 398 ? 28.809 -7.600 -17.571 1.00 59.31 398 ASP A N 1
ATOM 3062 C CA . ASP A 1 398 ? 27.878 -7.580 -16.436 1.00 59.31 398 ASP A CA 1
ATOM 3063 C C . ASP A 1 398 ? 26.444 -8.010 -16.817 1.00 59.31 398 ASP A C 1
ATOM 3065 O O . ASP A 1 398 ? 25.592 -8.177 -15.945 1.00 59.31 398 ASP A O 1
ATOM 3069 N N . GLY A 1 399 ? 26.176 -8.241 -18.106 1.00 58.38 399 GLY A N 1
ATOM 3070 C CA . GLY A 1 399 ? 24.998 -8.942 -18.617 1.00 58.38 399 GLY A CA 1
ATOM 3071 C C . GLY A 1 399 ? 23.695 -8.144 -18.613 1.00 58.38 399 GLY A C 1
ATOM 3072 O O . GLY A 1 399 ? 22.689 -8.660 -19.094 1.00 58.38 399 GLY A O 1
ATOM 3073 N N . ASN A 1 400 ? 23.686 -6.902 -18.113 1.00 62.75 400 ASN A N 1
ATOM 3074 C CA . ASN A 1 400 ? 22.462 -6.113 -17.976 1.00 62.75 400 ASN A CA 1
ATOM 3075 C C . ASN A 1 400 ? 22.576 -4.751 -18.686 1.00 62.75 400 ASN A C 1
ATOM 3077 O O . ASN A 1 400 ? 23.162 -3.806 -18.155 1.00 62.75 400 ASN A O 1
ATOM 3081 N N . PRO A 1 401 ? 22.026 -4.604 -19.902 1.00 61.75 401 PRO A N 1
ATOM 3082 C CA . PRO A 1 401 ? 22.366 -3.479 -20.766 1.00 61.75 401 PRO A CA 1
ATOM 3083 C C . PRO A 1 401 ? 21.665 -2.172 -20.354 1.00 61.75 401 PRO A C 1
ATOM 3085 O O . PRO A 1 401 ? 22.194 -1.094 -20.637 1.00 61.75 401 PRO A O 1
ATOM 3088 N N . ILE A 1 402 ? 20.522 -2.274 -19.660 1.00 72.56 402 ILE A N 1
ATOM 3089 C CA . ILE A 1 402 ? 19.626 -1.161 -19.294 1.00 72.56 402 ILE A CA 1
ATOM 3090 C C . ILE A 1 402 ? 19.613 -0.920 -17.772 1.00 72.56 402 ILE A C 1
ATOM 3092 O O . ILE A 1 402 ? 19.144 0.126 -17.334 1.00 72.56 402 ILE A O 1
ATOM 3096 N N . SER A 1 403 ? 20.159 -1.830 -16.948 1.00 76.56 403 SER A N 1
ATOM 3097 C CA . SER A 1 403 ? 20.046 -1.784 -15.475 1.00 76.56 403 SER A CA 1
ATOM 3098 C C . SER A 1 403 ? 18.593 -1.534 -15.048 1.00 76.56 403 SER A C 1
ATOM 3100 O O . SER A 1 403 ? 18.198 -0.439 -14.632 1.00 76.56 403 SER A O 1
ATOM 3102 N N . MET A 1 404 ? 17.750 -2.535 -15.303 1.00 79.19 404 MET A N 1
ATOM 3103 C CA . MET A 1 404 ? 16.315 -2.432 -15.071 1.00 79.19 404 MET A CA 1
ATOM 3104 C C . MET A 1 404 ? 16.020 -2.415 -13.561 1.00 79.19 404 MET A C 1
ATOM 3106 O O . MET A 1 404 ? 16.423 -3.325 -12.839 1.00 79.19 404 MET A O 1
ATOM 3110 N N . ASN A 1 405 ? 15.319 -1.384 -13.084 1.00 87.25 405 ASN A N 1
ATOM 3111 C CA . ASN A 1 405 ? 14.928 -1.205 -11.681 1.00 87.25 405 ASN A CA 1
ATOM 3112 C C . ASN A 1 405 ? 13.395 -1.139 -11.547 1.00 87.25 405 ASN A C 1
ATOM 3114 O O . ASN A 1 405 ? 12.683 -1.079 -12.552 1.00 87.25 405 ASN A O 1
ATOM 3118 N N . ALA A 1 406 ? 12.875 -1.135 -10.315 1.00 89.31 406 ALA A N 1
ATOM 3119 C CA . ALA A 1 406 ? 11.429 -1.105 -10.079 1.00 89.31 406 ALA A CA 1
ATOM 3120 C C . ALA A 1 406 ? 10.760 0.114 -10.732 1.00 89.31 406 ALA A C 1
ATOM 3122 O O . ALA A 1 406 ? 9.690 -0.020 -11.316 1.00 89.31 406 ALA A O 1
ATOM 3123 N N . GLU A 1 407 ? 11.420 1.275 -10.722 1.00 91.06 407 GLU A N 1
ATOM 3124 C CA . GLU A 1 407 ? 10.920 2.488 -11.376 1.00 91.06 407 GLU A CA 1
ATOM 3125 C C . GLU A 1 407 ? 10.641 2.292 -12.876 1.00 91.06 407 GLU A C 1
ATOM 3127 O O . GLU A 1 407 ? 9.552 2.611 -13.354 1.00 91.06 407 GLU A O 1
ATOM 3132 N N . LYS A 1 408 ? 11.596 1.720 -13.619 1.00 90.50 408 LYS A N 1
ATOM 3133 C CA . LYS A 1 408 ? 11.451 1.474 -15.062 1.00 90.50 408 LYS A CA 1
ATOM 3134 C C . LYS A 1 408 ? 10.354 0.454 -15.358 1.00 90.50 408 LYS A C 1
ATOM 3136 O O . LYS A 1 408 ? 9.598 0.634 -16.311 1.00 90.50 408 LYS A O 1
ATOM 3141 N N . TYR A 1 409 ? 10.226 -0.582 -14.525 1.00 91.19 409 TYR A N 1
ATOM 3142 C CA . TYR A 1 409 ? 9.146 -1.566 -14.649 1.00 91.19 409 TYR A CA 1
ATOM 3143 C C . TYR A 1 409 ? 7.774 -0.927 -14.420 1.00 91.19 409 TYR A C 1
ATOM 3145 O O . TYR A 1 409 ? 6.862 -1.157 -15.206 1.00 91.19 409 TYR A O 1
ATOM 3153 N N . LEU A 1 410 ? 7.626 -0.088 -13.392 1.00 93.06 410 LEU A N 1
ATOM 3154 C CA . LEU A 1 410 ? 6.368 0.608 -13.103 1.00 93.06 410 LEU A CA 1
ATOM 3155 C C . LEU A 1 410 ? 5.928 1.504 -14.261 1.00 93.06 410 LEU A C 1
ATOM 3157 O O . LEU A 1 410 ? 4.763 1.487 -14.653 1.00 93.06 410 LEU A O 1
ATOM 3161 N N . VAL A 1 411 ? 6.860 2.251 -14.849 1.00 92.44 411 VAL A N 1
ATOM 3162 C CA . VAL A 1 411 ? 6.568 3.095 -16.013 1.00 92.44 411 VAL A CA 1
ATOM 3163 C C . VAL A 1 411 ? 6.111 2.257 -17.211 1.00 92.44 411 VAL A C 1
ATOM 3165 O O . VAL A 1 411 ? 5.122 2.604 -17.853 1.00 92.44 411 VAL A O 1
ATOM 3168 N N . ALA A 1 412 ? 6.776 1.131 -17.479 1.00 91.56 412 ALA A N 1
ATOM 3169 C CA . ALA A 1 412 ? 6.396 0.212 -18.555 1.00 91.56 412 ALA A CA 1
ATOM 3170 C C . ALA A 1 412 ? 5.020 -0.442 -18.337 1.00 91.56 412 ALA A C 1
ATOM 3172 O O . ALA A 1 412 ? 4.340 -0.802 -19.292 1.00 91.56 412 ALA A O 1
ATOM 3173 N N . LEU A 1 413 ? 4.596 -0.574 -17.078 1.00 91.25 413 LEU A N 1
ATOM 3174 C CA . LEU A 1 413 ? 3.308 -1.136 -16.667 1.00 91.25 413 LEU A CA 1
ATOM 3175 C C . LEU A 1 413 ? 2.211 -0.066 -16.512 1.00 91.25 413 LEU A C 1
ATOM 3177 O O . LEU A 1 413 ? 1.235 -0.293 -15.799 1.00 91.25 413 LEU A O 1
ATOM 3181 N N . ASN A 1 414 ? 2.353 1.094 -17.165 1.00 92.94 414 ASN A N 1
ATOM 3182 C CA . ASN A 1 414 ? 1.374 2.190 -17.134 1.00 92.94 414 ASN A CA 1
ATOM 3183 C C . ASN A 1 414 ? 1.094 2.727 -15.712 1.00 92.94 414 ASN A C 1
ATOM 3185 O O . ASN A 1 414 ? -0.050 3.013 -15.355 1.00 92.94 414 ASN A O 1
ATOM 3189 N N . CYS A 1 415 ? 2.140 2.817 -14.883 1.00 94.50 415 CYS A N 1
ATOM 3190 C CA . CYS A 1 415 ? 2.111 3.404 -13.535 1.00 94.50 415 CYS A CA 1
ATOM 3191 C C . CYS A 1 415 ? 3.024 4.647 -13.447 1.00 94.50 415 CYS A C 1
ATOM 3193 O O . CYS A 1 415 ? 3.700 4.882 -12.439 1.00 94.50 415 CYS A O 1
ATOM 3195 N N . SER A 1 416 ? 3.104 5.434 -14.524 1.00 93.44 416 SER A N 1
ATOM 3196 C CA . SER A 1 416 ? 3.991 6.598 -14.632 1.00 93.44 416 SER A CA 1
ATOM 3197 C C . SER A 1 416 ? 3.630 7.730 -13.659 1.00 93.44 416 SER A C 1
ATOM 3199 O O . SER A 1 416 ? 4.521 8.368 -13.088 1.00 93.44 416 SER A O 1
ATOM 3201 N N . LYS A 1 417 ? 2.336 7.946 -13.395 1.00 93.19 417 LYS A N 1
ATOM 3202 C CA . LYS A 1 417 ? 1.848 8.923 -12.413 1.00 93.19 417 LYS A CA 1
ATOM 3203 C C . LYS A 1 417 ? 2.196 8.497 -11.000 1.00 93.19 417 LYS A C 1
ATOM 3205 O O . LYS A 1 417 ? 2.681 9.317 -10.227 1.00 93.19 417 LYS A O 1
ATOM 3210 N N . PHE A 1 418 ? 2.034 7.217 -10.677 1.00 94.81 418 PHE A N 1
ATOM 3211 C CA . PHE A 1 418 ? 2.432 6.685 -9.376 1.00 94.81 418 PHE A CA 1
ATOM 3212 C C . PHE A 1 418 ? 3.931 6.900 -9.114 1.00 94.81 418 PHE A C 1
ATOM 3214 O O . PHE A 1 418 ? 4.314 7.413 -8.063 1.00 94.81 418 PHE A O 1
ATOM 3221 N N . VAL A 1 419 ? 4.783 6.635 -10.111 1.00 94.00 419 VAL A N 1
ATOM 3222 C CA . VAL A 1 419 ? 6.221 6.952 -10.040 1.00 94.00 419 VAL A CA 1
ATOM 3223 C C . VAL A 1 419 ? 6.462 8.452 -9.840 1.00 94.00 419 VAL A C 1
ATOM 3225 O O . VAL A 1 419 ? 7.321 8.839 -9.047 1.00 94.00 419 VAL A O 1
ATOM 3228 N N . SER A 1 420 ? 5.694 9.317 -10.509 1.00 91.75 420 SER A N 1
ATOM 3229 C CA . SER A 1 420 ? 5.811 10.769 -10.323 1.00 91.75 420 SER A CA 1
ATOM 3230 C C . SER A 1 420 ? 5.508 11.211 -8.884 1.00 91.75 420 SER A C 1
ATOM 3232 O O . SER A 1 420 ? 6.234 12.056 -8.361 1.00 91.75 420 SER A O 1
ATOM 3234 N N . LEU A 1 421 ? 4.543 10.569 -8.211 1.00 91.94 421 LEU A N 1
ATOM 3235 C CA . LEU A 1 421 ? 4.229 10.817 -6.798 1.00 91.94 421 LEU A CA 1
ATOM 3236 C C . LEU A 1 421 ? 5.382 10.389 -5.876 1.00 91.94 421 LEU A C 1
ATOM 3238 O O . LEU A 1 421 ? 5.748 11.112 -4.948 1.00 91.94 421 LEU A O 1
ATOM 3242 N N . PHE A 1 422 ? 6.016 9.245 -6.153 1.00 92.81 422 PHE A N 1
ATOM 3243 C CA . PHE A 1 422 ? 7.210 8.802 -5.418 1.00 92.81 422 PHE A CA 1
ATOM 3244 C C . PHE A 1 422 ? 8.390 9.759 -5.587 1.00 92.81 422 PHE A C 1
ATOM 3246 O O . PHE A 1 422 ? 9.131 10.001 -4.629 1.00 92.81 422 PHE A O 1
ATOM 3253 N N . ARG A 1 423 ? 8.570 10.326 -6.784 1.00 91.25 423 ARG A N 1
ATOM 3254 C CA . ARG A 1 423 ? 9.585 11.356 -7.031 1.00 91.25 423 ARG A CA 1
ATOM 3255 C C . ARG A 1 423 ? 9.258 12.647 -6.281 1.00 91.25 423 ARG A C 1
ATOM 3257 O O . ARG A 1 423 ? 10.142 13.170 -5.612 1.00 91.25 423 ARG A O 1
ATOM 3264 N N . SER A 1 424 ? 8.010 13.125 -6.313 1.00 89.81 424 SER A N 1
ATOM 3265 C CA . SER A 1 424 ? 7.616 14.351 -5.597 1.00 89.81 424 SER A CA 1
ATOM 3266 C C . SER A 1 424 ? 7.708 14.216 -4.075 1.00 89.81 424 SER A C 1
ATOM 3268 O O . SER A 1 424 ? 7.991 15.196 -3.394 1.00 89.81 424 SER A O 1
ATOM 3270 N N . ALA A 1 425 ? 7.514 13.008 -3.537 1.00 89.69 425 ALA A N 1
ATOM 3271 C CA . ALA A 1 425 ? 7.661 12.716 -2.110 1.00 89.69 425 ALA A CA 1
ATOM 3272 C C . ALA A 1 425 ? 9.106 12.374 -1.680 1.00 89.69 425 ALA A C 1
ATOM 3274 O O . ALA A 1 425 ? 9.326 12.032 -0.518 1.00 89.69 425 ALA A O 1
ATOM 3275 N N . ASN A 1 426 ? 10.092 12.442 -2.588 1.00 91.38 426 ASN A N 1
ATOM 3276 C CA . ASN A 1 426 ? 11.486 12.032 -2.351 1.00 91.38 426 ASN A CA 1
ATOM 3277 C C . ASN A 1 426 ? 11.643 10.576 -1.858 1.00 91.38 426 ASN A C 1
ATOM 3279 O O . ASN A 1 426 ? 12.556 10.264 -1.098 1.00 91.38 426 ASN A O 1
ATOM 3283 N N . LEU A 1 427 ? 10.762 9.676 -2.302 1.00 91.31 427 LEU A N 1
ATOM 3284 C CA . LEU A 1 427 ? 10.768 8.250 -1.948 1.00 91.31 427 LEU A CA 1
ATOM 3285 C C . LEU A 1 427 ? 11.328 7.347 -3.063 1.00 91.31 427 LEU A C 1
ATOM 3287 O O . LEU A 1 427 ? 11.636 6.180 -2.812 1.00 91.31 427 LEU A O 1
ATOM 3291 N N . SER A 1 428 ? 11.483 7.870 -4.288 1.00 90.06 428 SER A N 1
ATOM 3292 C CA . SER A 1 428 ? 11.964 7.102 -5.455 1.00 90.06 428 SER A CA 1
ATOM 3293 C C . SER A 1 428 ? 13.326 6.454 -5.207 1.00 90.06 428 SER A C 1
ATOM 3295 O O . SER A 1 428 ? 13.521 5.271 -5.481 1.00 90.06 428 SER A O 1
ATOM 3297 N N . THR A 1 429 ? 14.264 7.209 -4.630 1.00 87.75 429 THR A N 1
ATOM 3298 C CA . THR A 1 429 ? 15.621 6.719 -4.362 1.00 87.75 429 THR A CA 1
ATOM 3299 C C . THR A 1 429 ? 15.647 5.631 -3.301 1.00 87.75 429 THR A C 1
ATOM 3301 O O . THR A 1 429 ? 16.458 4.714 -3.388 1.00 87.75 429 THR A O 1
ATOM 3304 N N . THR A 1 430 ? 14.746 5.705 -2.322 1.00 88.31 430 THR A N 1
ATOM 3305 C CA . THR A 1 430 ? 14.648 4.747 -1.220 1.00 88.31 430 THR A CA 1
ATOM 3306 C C . THR A 1 430 ? 14.037 3.422 -1.668 1.00 88.31 430 THR A C 1
ATOM 3308 O O . THR A 1 430 ? 14.586 2.374 -1.334 1.00 88.31 430 THR A O 1
ATOM 3311 N N . TYR A 1 431 ? 12.938 3.458 -2.433 1.00 89.44 431 TYR A N 1
ATOM 3312 C CA . TYR A 1 431 ? 12.137 2.260 -2.724 1.00 89.44 431 TYR A CA 1
ATOM 3313 C C . TYR A 1 431 ? 12.168 1.791 -4.184 1.00 89.44 431 TYR A C 1
ATOM 3315 O O . TYR A 1 431 ? 11.985 0.601 -4.428 1.00 89.44 431 TYR A O 1
ATOM 3323 N N . LEU A 1 432 ? 12.388 2.682 -5.160 1.00 88.38 432 LEU A N 1
ATOM 3324 C CA . LEU A 1 432 ? 12.240 2.350 -6.585 1.00 88.38 432 LEU A CA 1
ATOM 3325 C C . LEU A 1 432 ? 13.574 2.143 -7.318 1.00 88.38 432 LEU A C 1
ATOM 3327 O O . LEU A 1 432 ? 13.653 1.295 -8.210 1.00 88.38 432 LEU A O 1
ATOM 3331 N N . THR A 1 433 ? 14.623 2.895 -6.964 1.00 84.12 433 THR A N 1
ATOM 3332 C CA . THR A 1 433 ? 15.906 2.854 -7.695 1.00 84.12 433 THR A CA 1
ATOM 3333 C C . THR A 1 433 ? 17.037 2.141 -6.962 1.00 84.12 433 THR A C 1
ATOM 3335 O O . THR A 1 433 ? 18.033 1.790 -7.599 1.00 84.12 433 THR A O 1
ATOM 3338 N N . ASN A 1 434 ? 16.935 1.930 -5.646 1.00 74.31 434 ASN A N 1
ATOM 3339 C CA . ASN A 1 434 ? 18.012 1.318 -4.870 1.00 74.31 434 ASN A CA 1
ATOM 3340 C C . ASN A 1 434 ? 18.166 -0.170 -5.222 1.00 74.31 434 ASN A C 1
ATOM 3342 O O . ASN A 1 434 ? 17.388 -1.014 -4.789 1.00 74.31 434 ASN A O 1
ATOM 3346 N N . SER A 1 435 ? 19.191 -0.475 -6.016 1.00 60.78 435 SER A N 1
ATOM 3347 C CA . SER A 1 435 ? 19.462 -1.818 -6.546 1.00 60.78 435 SER A CA 1
ATOM 3348 C C . SER A 1 435 ? 20.586 -2.542 -5.789 1.00 60.78 435 SER A C 1
ATOM 3350 O O . SER A 1 435 ? 21.164 -3.496 -6.304 1.00 60.78 435 SER A O 1
ATOM 3352 N N . SER A 1 436 ? 20.942 -2.084 -4.581 1.00 62.50 436 SER A N 1
ATOM 3353 C CA . SER A 1 436 ? 21.962 -2.747 -3.757 1.00 62.50 436 SER A CA 1
ATOM 3354 C C . SER A 1 436 ? 21.494 -4.138 -3.321 1.00 62.50 436 SER A C 1
ATOM 3356 O O . SER A 1 436 ? 20.368 -4.290 -2.865 1.00 62.50 436 SER A O 1
ATOM 3358 N N . SER A 1 437 ? 22.369 -5.146 -3.369 1.00 60.31 437 SER A N 1
ATOM 3359 C CA . SER A 1 437 ? 22.092 -6.498 -2.846 1.00 60.31 437 SER A CA 1
ATOM 3360 C C . SER A 1 437 ? 21.827 -6.534 -1.333 1.00 60.31 437 SER A C 1
ATOM 3362 O O . SER A 1 437 ? 21.350 -7.541 -0.816 1.00 60.31 437 SER A O 1
ATOM 3364 N N . GLN A 1 438 ? 22.121 -5.437 -0.628 1.00 62.66 438 GLN A N 1
ATOM 3365 C CA . GLN A 1 438 ? 21.817 -5.227 0.789 1.00 62.66 438 GLN A CA 1
ATOM 3366 C C . GLN A 1 438 ? 20.462 -4.535 1.023 1.00 62.66 438 GLN A C 1
ATOM 3368 O O . GLN A 1 438 ? 20.123 -4.250 2.172 1.00 62.66 438 GLN A O 1
ATOM 3373 N N . SER A 1 439 ? 19.696 -4.221 -0.030 1.00 70.00 439 SER A N 1
ATOM 3374 C CA . SER A 1 439 ? 18.372 -3.622 0.131 1.00 70.00 439 SER A CA 1
ATOM 3375 C C . SER A 1 439 ? 17.397 -4.620 0.774 1.00 70.00 439 SER A C 1
ATOM 3377 O O . SER A 1 439 ? 17.466 -5.828 0.505 1.00 70.00 439 SER A O 1
ATOM 3379 N N . PRO A 1 440 ? 16.498 -4.146 1.659 1.00 80.94 440 PRO A N 1
ATOM 3380 C CA . PRO A 1 440 ? 15.463 -5.002 2.219 1.00 80.94 440 PRO A CA 1
ATOM 3381 C C . PRO A 1 440 ? 14.579 -5.538 1.091 1.00 80.94 440 PRO A C 1
ATOM 3383 O O . PRO A 1 440 ? 14.350 -4.858 0.093 1.00 80.94 440 PRO A O 1
ATOM 3386 N N . SER A 1 441 ? 14.066 -6.756 1.249 1.00 90.06 441 SER A N 1
ATOM 3387 C CA . SER A 1 441 ? 13.046 -7.269 0.339 1.00 90.06 441 SER A CA 1
ATOM 3388 C C . SER A 1 441 ? 11.770 -6.444 0.464 1.00 90.06 441 SER A C 1
ATOM 3390 O O . SER A 1 441 ? 11.337 -6.160 1.583 1.00 90.06 441 SER A O 1
ATOM 3392 N N . LEU A 1 442 ? 11.167 -6.077 -0.665 1.00 93.38 442 LEU A N 1
ATOM 3393 C CA . LEU A 1 442 ? 10.007 -5.186 -0.712 1.00 93.38 442 LEU A CA 1
ATOM 3394 C C . LEU A 1 442 ? 8.917 -5.750 -1.622 1.00 93.38 442 LEU A C 1
ATOM 3396 O O . LEU A 1 442 ? 9.190 -6.424 -2.613 1.00 93.38 442 LEU A O 1
ATOM 3400 N N . THR A 1 443 ? 7.671 -5.415 -1.320 1.00 95.88 443 THR A N 1
ATOM 3401 C CA . THR A 1 443 ? 6.525 -5.645 -2.196 1.00 95.88 443 THR A CA 1
ATOM 3402 C C . THR A 1 443 ? 5.829 -4.306 -2.428 1.00 95.88 443 THR A C 1
ATOM 3404 O O . THR A 1 443 ? 5.376 -3.672 -1.483 1.00 95.88 443 THR A O 1
ATOM 3407 N N . ILE A 1 444 ? 5.789 -3.836 -3.672 1.00 96.31 444 ILE A N 1
ATOM 3408 C CA . ILE A 1 444 ? 5.226 -2.541 -4.063 1.00 96.31 444 ILE A CA 1
ATOM 3409 C C . ILE A 1 444 ? 3.833 -2.767 -4.642 1.00 96.31 444 ILE A C 1
ATOM 3411 O O . ILE A 1 444 ? 3.668 -3.504 -5.616 1.00 96.31 444 ILE A O 1
ATOM 3415 N N . LEU A 1 445 ? 2.843 -2.103 -4.059 1.00 97.50 445 LEU A N 1
ATOM 3416 C CA . LEU A 1 445 ? 1.469 -2.067 -4.540 1.00 97.50 445 LEU A CA 1
ATOM 3417 C C . LEU A 1 445 ? 1.306 -0.829 -5.424 1.00 97.50 445 LEU A C 1
ATOM 3419 O O . LEU A 1 445 ? 1.283 0.294 -4.931 1.00 97.50 445 LEU A O 1
ATOM 3423 N N . ALA A 1 446 ? 1.249 -1.023 -6.735 1.00 96.62 446 ALA A N 1
ATOM 3424 C CA . ALA A 1 446 ? 1.257 0.055 -7.711 1.00 96.62 446 ALA A CA 1
ATOM 3425 C C . ALA A 1 446 ? -0.098 0.178 -8.424 1.00 96.62 446 ALA A C 1
ATOM 3427 O O . ALA A 1 446 ? -0.460 -0.695 -9.213 1.00 96.62 446 ALA A O 1
ATOM 3428 N N . PRO A 1 447 ? -0.872 1.240 -8.177 1.00 96.12 447 PRO A N 1
ATOM 3429 C CA . PRO A 1 447 ? -2.039 1.549 -8.984 1.00 96.12 447 PRO A CA 1
ATOM 3430 C C . PRO A 1 447 ? -1.618 2.067 -10.360 1.00 96.12 447 PRO A C 1
ATOM 3432 O O . PRO A 1 447 ? -0.625 2.786 -10.498 1.00 96.12 447 PRO A O 1
ATOM 3435 N N . ASN A 1 448 ? -2.404 1.722 -11.379 1.00 94.81 448 ASN A N 1
ATOM 3436 C CA . ASN A 1 448 ? -2.195 2.222 -12.734 1.00 94.81 448 ASN A CA 1
ATOM 3437 C C . ASN A 1 448 ? -2.559 3.718 -12.862 1.00 94.81 448 ASN A C 1
ATOM 3439 O O . ASN A 1 448 ? -3.206 4.317 -11.999 1.00 94.81 448 ASN A O 1
ATOM 3443 N N . ASP A 1 449 ? -2.174 4.332 -13.978 1.00 94.50 449 ASP A N 1
ATOM 3444 C CA . ASP A 1 449 ? -2.356 5.771 -14.213 1.00 94.50 449 ASP A CA 1
ATOM 3445 C C . ASP A 1 449 ? -3.829 6.217 -14.281 1.00 94.50 449 ASP A C 1
ATOM 3447 O O . ASP A 1 449 ? -4.141 7.397 -14.053 1.00 94.50 449 ASP A O 1
ATOM 3451 N N . GLU A 1 450 ? -4.739 5.283 -14.568 1.00 93.62 450 GLU A N 1
ATOM 3452 C CA . GLU A 1 450 ? -6.188 5.488 -14.511 1.00 93.62 450 GLU A CA 1
ATOM 3453 C C . GLU A 1 450 ? -6.672 5.563 -13.061 1.00 93.62 450 GLU A C 1
ATOM 3455 O O . GLU A 1 450 ? -7.315 6.545 -12.684 1.00 93.62 450 GLU A O 1
ATOM 3460 N N . ALA A 1 451 ? -6.304 4.586 -12.229 1.00 92.31 451 ALA A N 1
ATOM 3461 C CA . ALA A 1 451 ? -6.623 4.532 -10.806 1.00 92.31 451 ALA A CA 1
ATOM 3462 C C . ALA A 1 451 ? -6.106 5.767 -10.060 1.00 92.31 451 ALA A C 1
ATOM 3464 O O . ALA A 1 451 ? -6.858 6.394 -9.309 1.00 92.31 451 ALA A O 1
ATOM 3465 N N . VAL A 1 452 ? -4.858 6.176 -10.320 1.00 92.19 452 VAL A N 1
ATOM 3466 C CA . VAL A 1 452 ? -4.299 7.417 -9.758 1.00 92.19 452 VAL A CA 1
ATOM 3467 C C . VAL A 1 452 ? -5.103 8.632 -10.232 1.00 92.19 452 VAL A C 1
ATOM 3469 O O . VAL A 1 452 ? -5.475 9.479 -9.426 1.00 92.19 452 VAL A O 1
ATOM 3472 N N . GLY A 1 453 ? -5.463 8.695 -11.519 1.00 89.69 453 GLY A N 1
ATOM 3473 C CA . GLY A 1 453 ? -6.266 9.798 -12.060 1.00 89.69 453 GLY A CA 1
ATOM 3474 C C . GLY A 1 453 ? -7.689 9.887 -11.486 1.00 89.69 453 GLY A C 1
ATOM 3475 O O . GLY A 1 453 ? -8.229 10.986 -11.357 1.00 89.69 453 GLY A O 1
ATOM 3476 N N . HIS A 1 454 ? -8.311 8.759 -11.136 1.00 88.19 454 HIS A N 1
ATOM 3477 C CA . HIS A 1 454 ? -9.601 8.732 -10.437 1.00 88.19 454 HIS A CA 1
ATOM 3478 C C . HIS A 1 454 ? -9.481 9.227 -8.995 1.00 88.19 454 HIS A C 1
ATOM 3480 O O . HIS A 1 454 ? -10.327 9.997 -8.530 1.00 88.19 454 HIS A O 1
ATOM 3486 N N . PHE A 1 455 ? -8.416 8.823 -8.310 1.00 85.19 455 PHE A N 1
ATOM 3487 C CA . PHE A 1 455 ? -8.130 9.241 -6.945 1.00 85.19 455 PHE A CA 1
ATOM 3488 C C . PHE A 1 455 ? -7.896 10.758 -6.848 1.00 85.19 455 PHE A C 1
ATOM 3490 O O . PHE A 1 455 ? -8.544 11.429 -6.045 1.00 85.19 455 PHE A O 1
ATOM 3497 N N . GLU A 1 456 ? -7.083 11.330 -7.743 1.00 83.50 456 GLU A N 1
ATOM 3498 C CA . GLU A 1 456 ? -6.815 12.777 -7.802 1.00 83.50 456 GLU A CA 1
ATOM 3499 C C . GLU A 1 456 ? -8.092 13.618 -7.953 1.00 83.50 456 GLU A C 1
ATOM 3501 O O . GLU A 1 456 ? -8.257 14.626 -7.265 1.00 83.50 456 GLU A O 1
ATOM 3506 N N . LYS A 1 457 ? -9.022 13.186 -8.818 1.00 81.12 457 LYS A N 1
ATOM 3507 C CA . LYS A 1 457 ? -10.309 13.871 -9.039 1.00 81.12 457 LYS A CA 1
ATOM 3508 C C . LYS A 1 457 ? -11.227 13.826 -7.823 1.00 81.12 457 LYS A C 1
ATOM 3510 O O . LYS A 1 457 ? -12.019 14.741 -7.627 1.00 81.12 457 LYS A O 1
ATOM 3515 N N . THR A 1 458 ? -11.160 12.742 -7.058 1.00 75.94 458 THR A N 1
ATOM 3516 C CA . THR A 1 458 ? -12.072 12.494 -5.937 1.00 75.94 458 THR A CA 1
ATOM 3517 C C . THR A 1 458 ? -11.616 13.231 -4.678 1.00 75.94 458 THR A C 1
ATOM 3519 O O . THR A 1 458 ? -12.452 13.713 -3.920 1.00 75.94 458 THR A O 1
ATOM 3522 N N . PHE A 1 459 ? -10.301 13.369 -4.475 1.00 66.62 459 PHE A N 1
ATOM 3523 C CA . PHE A 1 459 ? -9.741 13.755 -3.177 1.00 66.62 459 PHE A CA 1
ATOM 3524 C C . PHE A 1 459 ? -8.982 15.092 -3.134 1.00 66.62 459 PHE A C 1
ATOM 3526 O O . PHE A 1 459 ? -8.473 15.436 -2.072 1.00 66.62 459 PHE A O 1
ATOM 3533 N N . ASN A 1 460 ? -8.926 15.886 -4.218 1.00 64.19 460 ASN A N 1
ATOM 3534 C CA . ASN A 1 460 ? -8.314 17.237 -4.232 1.00 64.19 460 ASN A CA 1
ATOM 3535 C C . ASN A 1 460 ? -6.953 17.319 -3.488 1.00 64.19 460 ASN A C 1
ATOM 3537 O O . ASN A 1 460 ? -6.668 18.278 -2.771 1.00 64.19 460 ASN A O 1
ATOM 3541 N N . LEU A 1 461 ? -6.100 16.301 -3.650 1.00 55.50 461 LEU A N 1
ATOM 3542 C CA . LEU A 1 461 ? -4.953 15.994 -2.776 1.00 55.50 461 LEU A CA 1
ATOM 3543 C C . LEU A 1 461 ? -3.793 17.006 -2.732 1.00 55.50 461 LEU A C 1
ATOM 3545 O O . LEU A 1 461 ? -2.787 16.746 -2.078 1.00 55.50 461 LEU A O 1
ATOM 3549 N N . PHE A 1 462 ? -3.898 18.165 -3.381 1.00 53.25 462 PHE A N 1
ATOM 3550 C CA . PHE A 1 462 ? -2.753 19.061 -3.591 1.00 53.25 462 PHE A CA 1
ATOM 3551 C C . PHE A 1 462 ? -3.019 20.537 -3.253 1.00 53.25 462 PHE A C 1
ATOM 3553 O O . PHE A 1 462 ? -2.341 21.416 -3.776 1.00 53.25 462 PHE A O 1
ATOM 3560 N N . SER A 1 463 ? -4.005 20.847 -2.402 1.00 51.84 463 SER A N 1
ATOM 3561 C CA . SER A 1 463 ? -4.374 22.245 -2.088 1.00 51.84 463 SER A CA 1
ATOM 3562 C C . SER A 1 463 ? -3.876 22.802 -0.740 1.00 51.84 463 SER A C 1
ATOM 3564 O O . SER A 1 463 ? -4.188 23.950 -0.432 1.00 51.84 463 SER A O 1
ATOM 3566 N N . SER A 1 464 ? -3.083 22.074 0.058 1.00 51.09 464 SER A N 1
ATOM 3567 C CA . SER A 1 464 ? -2.546 22.585 1.339 1.00 51.09 464 SER A CA 1
ATOM 3568 C C . SER A 1 464 ? -1.105 22.137 1.635 1.00 51.09 464 SER A C 1
ATOM 3570 O O . SER A 1 464 ? -0.625 21.145 1.092 1.00 51.09 464 SER A O 1
ATOM 3572 N N . ASN A 1 465 ? -0.399 22.872 2.505 1.00 50.72 465 ASN A N 1
ATOM 3573 C CA . ASN A 1 465 ? 0.992 22.588 2.899 1.00 50.72 465 ASN A CA 1
ATOM 3574 C C . ASN A 1 465 ? 1.165 21.282 3.712 1.00 50.72 465 ASN A C 1
ATOM 3576 O O . ASN A 1 465 ? 2.258 20.725 3.697 1.00 50.72 465 ASN A O 1
ATOM 3580 N N . ASP A 1 466 ? 0.099 20.743 4.320 1.00 57.62 466 ASP A N 1
ATOM 3581 C CA . ASP A 1 466 ? 0.079 19.410 4.968 1.00 57.62 466 ASP A CA 1
ATOM 3582 C C . ASP A 1 466 ? 0.054 18.238 3.959 1.00 57.62 466 ASP A C 1
ATOM 3584 O O . ASP A 1 466 ? 0.088 17.060 4.331 1.00 57.62 466 ASP A O 1
ATOM 3588 N N . SER A 1 467 ? -0.000 18.536 2.655 1.00 66.06 467 SER A N 1
ATOM 3589 C CA . SER A 1 467 ? -0.081 17.524 1.595 1.00 66.06 467 SER A CA 1
ATOM 3590 C C . SER A 1 467 ? 1.184 16.680 1.453 1.00 66.06 467 SER A C 1
ATOM 3592 O O . SER A 1 467 ? 1.081 15.511 1.095 1.00 66.06 467 SER A O 1
ATOM 3594 N N . ALA A 1 468 ? 2.374 17.217 1.745 1.00 81.50 468 ALA A N 1
ATOM 3595 C CA . ALA A 1 468 ? 3.628 16.501 1.501 1.00 81.50 468 ALA A CA 1
ATOM 3596 C C . ALA A 1 468 ? 3.834 15.322 2.467 1.00 81.50 468 ALA A C 1
ATOM 3598 O O . ALA A 1 468 ? 4.214 14.229 2.044 1.00 81.50 468 ALA A O 1
ATOM 3599 N N . GLU A 1 469 ? 3.552 15.524 3.755 1.00 82.56 469 GLU A N 1
ATOM 3600 C CA . GLU A 1 469 ? 3.649 14.469 4.767 1.00 82.56 469 GLU A CA 1
ATOM 3601 C C . GLU A 1 469 ? 2.527 13.441 4.607 1.00 82.56 469 GLU A C 1
ATOM 3603 O O . GLU A 1 469 ? 2.789 12.237 4.599 1.00 82.56 469 GLU A O 1
ATOM 3608 N N . SER A 1 470 ? 1.306 13.911 4.342 1.00 84.56 470 SER A N 1
ATOM 3609 C CA . SER A 1 470 ? 0.162 13.054 4.016 1.00 84.56 470 SER A CA 1
ATOM 3610 C C . SER A 1 470 ? 0.435 12.185 2.782 1.00 84.56 470 SER A C 1
ATOM 3612 O O . SER A 1 470 ? 0.165 10.983 2.792 1.00 84.56 470 SER A O 1
ATOM 3614 N N . LEU A 1 471 ? 1.045 12.755 1.735 1.00 88.75 471 LEU A N 1
ATOM 3615 C CA . LEU A 1 471 ? 1.456 12.024 0.536 1.00 88.75 471 LEU A CA 1
ATOM 3616 C C . LEU A 1 471 ? 2.541 10.996 0.861 1.00 88.75 471 LEU A C 1
ATOM 3618 O O . LEU A 1 471 ? 2.451 9.848 0.433 1.00 88.75 471 LEU A O 1
ATOM 3622 N N . LYS A 1 472 ? 3.555 11.369 1.647 1.00 90.50 472 LYS A N 1
ATOM 3623 C CA . LYS A 1 472 ? 4.606 10.436 2.073 1.00 90.50 472 LYS A CA 1
ATOM 3624 C C . LYS A 1 472 ? 4.023 9.266 2.870 1.00 90.50 472 LYS A C 1
ATOM 3626 O O . LYS A 1 472 ? 4.419 8.123 2.634 1.00 90.50 472 LYS A O 1
ATOM 3631 N N . ARG A 1 473 ? 3.069 9.532 3.768 1.00 90.25 473 ARG A N 1
ATOM 3632 C CA . ARG A 1 473 ? 2.336 8.527 4.554 1.00 90.25 473 ARG A CA 1
ATOM 3633 C C . ARG A 1 473 ? 1.535 7.588 3.650 1.00 90.25 473 ARG A C 1
ATOM 3635 O O . ARG A 1 473 ? 1.702 6.374 3.747 1.00 90.25 473 ARG A O 1
ATOM 3642 N N . LEU A 1 474 ? 0.768 8.141 2.711 1.00 92.50 474 LEU A N 1
ATOM 3643 C CA . LEU A 1 474 ? 0.007 7.389 1.709 1.00 92.50 474 LEU A CA 1
ATOM 3644 C C . LEU A 1 474 ? 0.908 6.464 0.874 1.00 92.50 474 LEU A C 1
ATOM 3646 O O . LEU A 1 474 ? 0.640 5.271 0.755 1.00 92.50 474 LEU A O 1
ATOM 3650 N N . LEU A 1 475 ? 2.001 6.987 0.314 1.00 94.81 475 LEU A N 1
ATOM 3651 C CA . LEU A 1 475 ? 2.905 6.210 -0.542 1.00 94.81 475 LEU A CA 1
ATOM 3652 C C . LEU A 1 475 ? 3.696 5.158 0.246 1.00 94.81 475 LEU A C 1
ATOM 3654 O O . LEU A 1 475 ? 3.922 4.063 -0.260 1.00 94.81 475 LEU A O 1
ATOM 3658 N N . SER A 1 476 ? 4.065 5.440 1.499 1.00 94.44 476 SER A N 1
ATOM 3659 C CA . SER A 1 476 ? 4.733 4.457 2.368 1.00 94.44 476 SER A CA 1
ATOM 3660 C C . SER A 1 476 ? 3.816 3.280 2.720 1.00 94.44 476 SER A C 1
ATOM 3662 O O . SER A 1 476 ? 4.301 2.167 2.912 1.00 94.44 476 SER A O 1
ATOM 3664 N N . TYR A 1 477 ? 2.494 3.490 2.743 1.00 95.94 477 TYR A N 1
ATOM 3665 C CA . TYR A 1 477 ? 1.511 2.419 2.940 1.00 95.94 477 TYR A CA 1
ATOM 3666 C C . TYR A 1 477 ? 1.402 1.469 1.733 1.00 95.94 477 TYR A C 1
ATOM 3668 O O . TYR A 1 477 ? 1.061 0.301 1.892 1.00 95.94 477 TYR A O 1
ATOM 3676 N N . HIS A 1 478 ? 1.772 1.933 0.534 1.00 96.75 478 HIS A N 1
ATOM 3677 C CA . HIS A 1 478 ? 1.826 1.112 -0.683 1.00 96.75 478 HIS A CA 1
ATOM 3678 C C . HIS A 1 478 ? 3.094 0.249 -0.780 1.00 96.75 478 HIS A C 1
ATOM 3680 O O . HIS A 1 478 ? 3.228 -0.554 -1.705 1.00 96.75 478 HIS A O 1
ATOM 3686 N N . VAL A 1 479 ? 4.041 0.405 0.146 1.00 96.44 479 VAL A N 1
ATOM 3687 C CA . VAL A 1 479 ? 5.270 -0.389 0.189 1.00 96.44 479 VAL A CA 1
ATOM 3688 C C . VAL A 1 479 ? 5.188 -1.344 1.372 1.00 96.44 479 VAL A C 1
ATOM 3690 O O . VAL A 1 479 ? 5.108 -0.928 2.522 1.00 96.44 479 VAL A O 1
ATOM 3693 N N . ILE A 1 480 ? 5.214 -2.640 1.089 1.00 96.31 480 ILE A N 1
ATOM 3694 C CA . ILE A 1 480 ? 5.212 -3.719 2.073 1.00 96.31 480 ILE A CA 1
ATOM 3695 C C . ILE A 1 480 ? 6.638 -4.228 2.266 1.00 96.31 480 ILE A C 1
ATOM 3697 O O . ILE A 1 480 ? 7.387 -4.424 1.307 1.00 96.31 480 ILE A O 1
ATOM 3701 N N . ARG A 1 481 ? 7.007 -4.492 3.517 1.00 92.75 481 ARG A N 1
ATOM 3702 C CA . ARG A 1 481 ? 8.306 -5.051 3.883 1.00 92.75 481 ARG A CA 1
ATOM 3703 C C . ARG A 1 481 ? 8.274 -6.575 3.789 1.00 92.75 481 ARG A C 1
ATOM 3705 O O . ARG A 1 481 ? 7.549 -7.234 4.531 1.00 92.75 481 ARG A O 1
ATOM 3712 N N . GLY A 1 482 ? 9.102 -7.132 2.913 1.00 92.25 482 GLY A N 1
ATOM 3713 C CA . GLY A 1 482 ? 9.179 -8.560 2.605 1.00 92.25 482 GLY A CA 1
ATOM 3714 C C . GLY A 1 482 ? 8.850 -8.861 1.143 1.00 92.25 482 GLY A C 1
ATOM 3715 O O . GLY A 1 482 ? 8.206 -8.069 0.454 1.00 92.25 482 GLY A O 1
ATOM 3716 N N . LYS A 1 483 ? 9.314 -10.020 0.668 1.00 92.94 483 LYS A N 1
ATOM 3717 C CA . LYS A 1 483 ? 8.997 -10.549 -0.663 1.00 92.94 483 LYS A CA 1
ATOM 3718 C C . LYS A 1 483 ? 7.790 -11.484 -0.543 1.00 92.94 483 LYS A C 1
ATOM 3720 O O . LYS A 1 483 ? 7.963 -12.602 -0.065 1.00 92.94 483 LYS A O 1
ATOM 3725 N N . TYR A 1 484 ? 6.604 -11.053 -0.975 1.00 94.38 484 TYR A N 1
ATOM 3726 C CA . TYR A 1 484 ? 5.391 -11.879 -0.917 1.00 94.38 484 TYR A CA 1
ATOM 3727 C C . TYR A 1 484 ? 4.914 -12.258 -2.317 1.00 94.38 484 TYR A C 1
ATOM 3729 O O . TYR A 1 484 ? 4.545 -11.405 -3.125 1.00 94.38 484 TYR A O 1
ATOM 3737 N N . LEU A 1 485 ? 4.917 -13.556 -2.604 1.00 92.94 485 LEU A N 1
ATOM 3738 C CA . LEU A 1 485 ? 4.319 -14.128 -3.812 1.00 92.94 485 LEU A CA 1
ATOM 3739 C C . LEU A 1 485 ? 2.888 -14.575 -3.515 1.00 92.94 485 LEU A C 1
ATOM 3741 O O . LEU A 1 485 ? 2.541 -14.777 -2.354 1.00 92.94 485 LEU A O 1
ATOM 3745 N N . ILE A 1 486 ? 2.083 -14.777 -4.559 1.00 90.19 486 ILE A N 1
ATOM 3746 C CA . ILE A 1 486 ? 0.674 -15.186 -4.424 1.00 90.19 486 ILE A CA 1
ATOM 3747 C C . ILE A 1 486 ? 0.537 -16.429 -3.529 1.00 90.19 486 ILE A C 1
ATOM 3749 O O . ILE A 1 486 ? -0.320 -16.455 -2.657 1.00 90.19 486 ILE A O 1
ATOM 3753 N N . ASP A 1 487 ? 1.437 -17.404 -3.675 1.00 89.25 487 ASP A N 1
ATOM 3754 C CA . ASP A 1 487 ? 1.404 -18.667 -2.923 1.00 89.25 487 ASP A CA 1
ATOM 3755 C C . ASP A 1 487 ? 1.724 -18.516 -1.423 1.00 89.25 487 ASP A C 1
ATOM 3757 O O . ASP A 1 487 ? 1.537 -19.453 -0.654 1.00 89.25 487 ASP A O 1
ATOM 3761 N N . SER A 1 488 ? 2.253 -17.360 -1.009 1.00 91.69 488 SER A N 1
ATOM 3762 C CA . SER A 1 488 ? 2.592 -17.056 0.390 1.00 91.69 488 SER A CA 1
ATOM 3763 C C . SER A 1 488 ? 1.536 -16.214 1.107 1.00 91.69 488 SER A C 1
ATOM 3765 O O . SER A 1 488 ? 1.757 -15.819 2.249 1.00 91.69 488 SER A O 1
ATOM 3767 N N . LEU A 1 489 ? 0.441 -15.880 0.420 1.00 92.69 489 LEU A N 1
ATOM 3768 C CA . LEU A 1 489 ? -0.610 -15.009 0.929 1.00 92.69 489 LEU A CA 1
ATOM 3769 C C . LEU A 1 489 ? -1.826 -15.830 1.355 1.00 92.69 489 LEU A C 1
ATOM 3771 O O . LEU A 1 489 ? -2.384 -16.579 0.556 1.00 92.69 489 LEU A O 1
ATOM 3775 N N . ASP A 1 490 ? -2.269 -15.599 2.588 1.00 90.38 490 ASP A N 1
ATOM 3776 C CA . ASP A 1 490 ? -3.469 -16.203 3.165 1.00 90.38 490 ASP A CA 1
ATOM 3777 C C . ASP A 1 490 ? -4.556 -15.139 3.413 1.00 90.38 490 ASP A C 1
ATOM 3779 O O . ASP A 1 490 ? -4.251 -13.965 3.655 1.00 90.38 490 ASP A O 1
ATOM 3783 N N . ASP A 1 491 ? -5.837 -15.533 3.372 1.00 90.00 491 ASP A N 1
ATOM 3784 C CA . ASP A 1 491 ? -6.936 -14.615 3.711 1.00 90.00 491 ASP A CA 1
ATOM 3785 C C . ASP A 1 491 ? -6.838 -14.169 5.174 1.00 90.00 491 ASP A C 1
ATOM 3787 O O . ASP A 1 491 ? -6.676 -14.986 6.080 1.00 90.00 491 ASP A O 1
ATOM 3791 N N . GLY A 1 492 ? -6.953 -12.861 5.407 1.00 87.44 492 GLY A N 1
ATOM 3792 C CA . GLY A 1 492 ? -6.831 -12.269 6.739 1.00 87.44 492 GLY A CA 1
ATOM 3793 C C . GLY A 1 492 ? -5.390 -12.053 7.204 1.00 87.44 492 GLY A C 1
ATOM 3794 O O . GLY A 1 492 ? -5.190 -11.563 8.312 1.00 87.44 492 GLY A O 1
ATOM 3795 N N . MET A 1 493 ? -4.383 -12.363 6.381 1.00 91.44 493 MET A N 1
ATOM 3796 C CA . MET A 1 493 ? -2.987 -12.075 6.711 1.00 91.44 493 MET A CA 1
ATOM 3797 C C . MET A 1 493 ? -2.760 -10.563 6.864 1.00 91.44 493 MET A C 1
ATOM 3799 O O . MET A 1 493 ? -3.219 -9.763 6.046 1.00 91.44 493 MET A O 1
ATOM 3803 N N . LEU A 1 494 ? -2.012 -10.168 7.897 1.00 93.56 494 LEU A N 1
ATOM 3804 C CA . LEU A 1 494 ? -1.633 -8.779 8.155 1.00 93.56 494 LEU A CA 1
ATOM 3805 C C . LEU A 1 494 ? -0.159 -8.554 7.805 1.00 93.56 494 LEU A C 1
ATOM 3807 O O . LEU A 1 494 ? 0.745 -9.029 8.492 1.00 93.56 494 LEU A O 1
ATOM 3811 N N . LEU A 1 495 ? 0.098 -7.800 6.738 1.00 95.00 495 LEU A N 1
ATOM 3812 C CA . LEU A 1 495 ? 1.448 -7.521 6.247 1.00 95.00 495 LEU A CA 1
ATOM 3813 C C . LEU A 1 495 ? 2.007 -6.219 6.821 1.00 95.00 495 LEU A C 1
ATOM 3815 O O . LEU A 1 495 ? 1.287 -5.243 6.999 1.00 95.00 495 LEU A O 1
ATOM 3819 N N . SER A 1 496 ? 3.312 -6.181 7.091 1.00 93.81 496 SER A N 1
ATOM 3820 C CA . SER A 1 496 ? 3.988 -4.969 7.582 1.00 93.81 496 SER A CA 1
ATOM 3821 C C . SER A 1 496 ? 4.254 -3.998 6.436 1.00 93.81 496 SER A C 1
ATOM 3823 O O . SER A 1 496 ? 4.960 -4.361 5.495 1.00 93.81 496 SER A O 1
ATOM 3825 N N . THR A 1 497 ? 3.767 -2.764 6.527 1.00 95.12 497 THR A N 1
ATOM 3826 C CA . THR A 1 497 ? 4.083 -1.715 5.543 1.00 95.12 497 THR A CA 1
ATOM 3827 C C . THR A 1 497 ? 5.329 -0.916 5.928 1.00 95.12 497 THR A C 1
ATOM 3829 O O . THR A 1 497 ? 5.884 -1.077 7.017 1.00 95.12 497 THR A O 1
ATOM 3832 N N . GLU A 1 498 ? 5.803 -0.048 5.040 1.00 93.06 498 GLU A N 1
ATOM 3833 C CA . GLU A 1 498 ? 6.862 0.908 5.356 1.00 93.06 498 GLU A CA 1
ATOM 3834 C C . GLU A 1 498 ? 6.338 2.163 6.079 1.00 93.06 498 GLU A C 1
ATOM 3836 O O . GLU A 1 498 ? 7.130 2.969 6.563 1.00 93.06 498 GLU A O 1
ATOM 3841 N N . LEU A 1 499 ? 5.015 2.304 6.229 1.00 92.50 499 LEU A N 1
ATOM 3842 C CA . LEU A 1 499 ? 4.408 3.338 7.060 1.00 92.50 499 LEU A CA 1
ATOM 3843 C C . LEU A 1 499 ? 4.611 3.031 8.553 1.00 92.50 499 LEU A C 1
ATOM 3845 O O . LEU A 1 499 ? 4.287 1.940 9.018 1.00 92.50 499 LEU A O 1
ATOM 3849 N N . LEU A 1 500 ? 5.119 4.004 9.310 1.00 89.69 500 LEU A N 1
ATOM 3850 C CA . LEU A 1 500 ? 5.339 3.895 10.754 1.00 89.69 500 LEU A CA 1
ATOM 3851 C C . LEU A 1 500 ? 4.086 4.274 11.560 1.00 89.69 500 LEU A C 1
ATOM 3853 O O . LEU A 1 500 ? 3.305 5.140 11.159 1.00 89.69 500 LEU A O 1
ATOM 3857 N N . LEU A 1 501 ? 3.925 3.626 12.714 1.00 85.06 501 LEU A N 1
ATOM 3858 C CA . LEU A 1 501 ? 2.937 3.956 13.742 1.00 85.06 501 LEU A CA 1
ATOM 3859 C C . LEU A 1 501 ? 3.527 5.030 14.677 1.00 85.06 501 LEU A C 1
ATOM 3861 O O . LEU A 1 501 ? 4.262 4.701 15.607 1.00 85.06 501 LEU A O 1
ATOM 3865 N N . GLY A 1 502 ? 3.211 6.306 14.422 1.00 69.88 502 GLY A N 1
ATOM 3866 C CA . GLY A 1 502 ? 3.619 7.457 15.244 1.00 69.88 502 GLY A CA 1
ATOM 3867 C C . GLY A 1 502 ? 4.704 8.350 14.629 1.00 69.88 502 GLY A C 1
ATOM 3868 O O . GLY A 1 502 ? 5.211 8.093 13.537 1.00 69.88 502 GLY A O 1
ATOM 3869 N N . ASP A 1 503 ? 5.063 9.413 15.352 1.00 59.72 503 ASP A N 1
ATOM 3870 C CA . ASP A 1 503 ? 6.052 10.413 14.931 1.00 59.72 503 ASP A CA 1
ATOM 3871 C C . ASP A 1 503 ? 7.484 9.914 15.181 1.00 59.72 503 ASP A C 1
ATOM 3873 O O . ASP A 1 503 ? 8.116 10.295 16.166 1.00 59.72 503 ASP A O 1
ATOM 3877 N N . GLY A 1 504 ? 7.921 8.953 14.349 1.00 53.50 504 GLY A N 1
ATOM 3878 C CA . GLY A 1 504 ? 9.293 8.622 13.907 1.00 53.50 504 GLY A CA 1
ATOM 3879 C C . GLY A 1 504 ? 10.467 8.510 14.896 1.00 53.50 504 GLY A C 1
ATOM 3880 O O . GLY A 1 504 ? 11.546 8.089 14.484 1.00 53.50 504 GLY A O 1
ATOM 3881 N N . SER A 1 505 ? 10.319 8.876 16.166 1.00 51.22 505 SER A N 1
ATOM 3882 C CA . SER A 1 505 ? 11.430 9.155 17.077 1.00 51.22 505 SER A CA 1
ATOM 3883 C C . SER A 1 505 ? 11.793 7.974 17.969 1.00 51.22 505 SER A C 1
ATOM 3885 O O . SER A 1 505 ? 12.944 7.901 18.382 1.00 51.22 505 SER A O 1
ATOM 3887 N N . ASN A 1 506 ? 10.870 7.033 18.223 1.00 51.41 506 ASN A N 1
ATOM 3888 C CA . ASN A 1 506 ? 11.100 5.920 19.160 1.00 51.41 506 ASN A CA 1
ATOM 3889 C C . ASN A 1 506 ? 10.411 4.581 18.813 1.00 51.41 506 ASN A C 1
ATOM 3891 O O . ASN A 1 506 ? 10.585 3.615 19.552 1.00 51.41 506 ASN A O 1
ATOM 3895 N N . SER A 1 507 ? 9.641 4.485 17.723 1.00 59.44 507 SER A N 1
ATOM 3896 C CA . SER A 1 507 ? 8.868 3.277 17.394 1.00 59.44 507 SER A CA 1
ATOM 3897 C C . SER A 1 507 ? 9.266 2.711 16.030 1.00 59.44 507 SER A C 1
ATOM 3899 O O . SER A 1 507 ? 9.026 3.329 14.997 1.00 59.44 507 SER A O 1
ATOM 3901 N N . GLU A 1 508 ? 9.858 1.512 16.013 1.00 75.62 508 GLU A N 1
ATOM 3902 C CA . GLU A 1 508 ? 10.070 0.722 14.784 1.00 75.62 508 GLU A CA 1
ATOM 3903 C C . GLU A 1 508 ? 8.781 0.018 14.310 1.00 75.62 508 GLU A C 1
ATOM 3905 O O . GLU A 1 508 ? 8.801 -0.759 13.349 1.00 75.62 508 GLU A O 1
ATOM 3910 N N . LEU A 1 509 ? 7.657 0.258 14.996 1.00 87.19 509 LEU A N 1
ATOM 3911 C CA . LEU A 1 509 ? 6.382 -0.385 14.713 1.00 87.19 509 LEU A CA 1
ATOM 3912 C C . LEU A 1 509 ? 5.760 0.209 13.454 1.00 87.19 509 LEU A C 1
ATOM 3914 O O . LEU A 1 509 ? 5.781 1.414 13.202 1.00 87.19 509 LEU A O 1
ATOM 3918 N N . ARG A 1 510 ? 5.200 -0.683 12.645 1.00 90.50 510 ARG A N 1
ATOM 3919 C CA . ARG A 1 510 ? 4.737 -0.389 11.294 1.00 90.50 510 ARG A CA 1
ATOM 3920 C C . ARG A 1 510 ? 3.258 -0.664 11.173 1.00 90.50 510 ARG A C 1
ATOM 3922 O O . ARG A 1 510 ? 2.764 -1.640 11.739 1.00 90.50 510 ARG A O 1
ATOM 3929 N N . GLN A 1 511 ? 2.587 0.156 10.379 1.00 93.25 511 GLN A N 1
ATOM 3930 C CA . GLN A 1 511 ? 1.184 -0.037 10.076 1.00 93.25 511 GLN A CA 1
ATOM 3931 C C . GLN A 1 511 ? 0.991 -1.342 9.309 1.00 93.25 511 GLN A C 1
ATOM 3933 O O . GLN A 1 511 ? 1.774 -1.675 8.408 1.00 93.25 511 GLN A O 1
ATOM 3938 N N . ARG A 1 512 ? -0.055 -2.084 9.671 1.00 93.81 512 ARG A N 1
ATOM 3939 C CA . ARG A 1 512 ? -0.419 -3.331 9.000 1.00 93.81 512 ARG A CA 1
ATOM 3940 C C . ARG A 1 512 ? -1.300 -3.080 7.777 1.00 93.81 512 ARG A C 1
ATOM 3942 O O . ARG A 1 512 ? -2.053 -2.109 7.711 1.00 93.81 512 ARG A O 1
ATOM 3949 N N . MET A 1 513 ? -1.205 -3.983 6.812 1.00 95.31 513 MET A N 1
ATOM 3950 C CA . MET A 1 513 ? -2.051 -4.049 5.626 1.00 95.31 513 MET A CA 1
ATOM 3951 C C . MET A 1 513 ? -2.801 -5.381 5.631 1.00 95.31 513 MET A C 1
ATOM 3953 O O . MET A 1 513 ? -2.141 -6.423 5.631 1.00 95.31 513 MET A O 1
ATOM 3957 N N . PRO A 1 514 ? -4.143 -5.377 5.613 1.00 94.75 514 PRO A N 1
ATOM 3958 C CA . PRO A 1 514 ? -4.910 -6.603 5.527 1.00 94.75 514 PRO A CA 1
ATOM 3959 C C . PRO A 1 514 ? -4.896 -7.144 4.100 1.00 94.75 514 PRO A C 1
ATOM 3961 O O . PRO A 1 514 ? -5.062 -6.397 3.128 1.00 94.75 514 PRO A O 1
ATOM 3964 N N . VAL A 1 515 ? -4.717 -8.455 3.994 1.00 94.81 515 VAL A N 1
ATOM 3965 C CA . VAL A 1 515 ? -4.784 -9.208 2.745 1.00 94.81 515 VAL A CA 1
ATOM 3966 C C . VAL A 1 515 ? -6.110 -9.950 2.689 1.00 94.81 515 VAL A C 1
ATOM 3968 O O . VAL A 1 515 ? -6.519 -10.596 3.656 1.00 94.81 515 VAL A O 1
ATOM 3971 N N . SER A 1 516 ? -6.780 -9.865 1.546 1.00 93.00 516 SER A N 1
ATOM 3972 C CA . SER A 1 516 ? -7.924 -10.708 1.227 1.00 93.00 516 SER A CA 1
ATOM 3973 C C . SER A 1 516 ? -7.551 -11.695 0.131 1.00 93.00 516 SER A C 1
ATOM 3975 O O . SER A 1 516 ? -6.976 -11.318 -0.889 1.00 93.00 516 SER A O 1
ATOM 3977 N N . VAL A 1 517 ? -7.886 -12.966 0.326 1.00 91.62 517 VAL A N 1
ATOM 3978 C CA . VAL A 1 517 ? -7.700 -14.005 -0.692 1.00 91.62 517 VAL A CA 1
ATOM 3979 C C . VAL A 1 517 ? -9.017 -14.742 -0.851 1.00 91.62 517 VAL A C 1
ATOM 3981 O O . VAL A 1 517 ? -9.516 -15.367 0.079 1.00 91.62 517 VAL A O 1
ATOM 3984 N N . SER A 1 518 ? -9.599 -14.668 -2.044 1.00 88.81 518 SER A N 1
ATOM 3985 C CA . SER A 1 518 ? -10.834 -15.381 -2.367 1.00 88.81 518 SER A CA 1
ATOM 3986 C C . SER A 1 518 ? -10.653 -16.221 -3.623 1.00 88.81 518 SER A C 1
ATOM 3988 O O . SER A 1 518 ? -10.026 -15.797 -4.594 1.00 88.81 518 SER A O 1
ATOM 3990 N N . SER A 1 519 ? -11.188 -17.440 -3.614 1.00 80.81 519 SER A N 1
ATOM 3991 C CA . SER A 1 519 ? -11.297 -18.248 -4.824 1.00 80.81 519 SER A CA 1
ATOM 3992 C C . SER A 1 519 ? -12.561 -17.845 -5.581 1.00 80.81 519 SER A C 1
ATOM 3994 O O . SER A 1 519 ? -13.629 -17.668 -4.995 1.00 80.81 519 SER A O 1
ATOM 3996 N N . SER A 1 520 ? -12.464 -17.708 -6.902 1.00 62.25 520 SER A N 1
ATOM 3997 C CA . SER A 1 520 ? -13.597 -17.367 -7.771 1.00 62.25 520 SER A CA 1
ATOM 3998 C C . SER A 1 520 ? -14.606 -18.515 -7.971 1.00 62.25 520 SER A C 1
ATOM 4000 O O . SER A 1 520 ? -15.267 -18.581 -9.004 1.00 62.25 520 SER A O 1
ATOM 4002 N N . ASP A 1 521 ? -14.781 -19.400 -6.985 1.00 55.75 521 ASP A N 1
ATOM 4003 C CA . ASP A 1 521 ? -15.814 -20.439 -7.002 1.00 55.75 521 ASP A CA 1
ATOM 4004 C C . ASP A 1 521 ? -17.059 -19.949 -6.253 1.00 55.75 521 ASP A C 1
ATOM 4006 O O . ASP A 1 521 ? -17.332 -20.306 -5.109 1.00 55.75 521 ASP A O 1
ATOM 4010 N N . SER A 1 522 ? -17.847 -19.108 -6.924 1.00 45.56 522 SER A N 1
ATOM 4011 C CA . SER A 1 522 ? -19.198 -18.753 -6.478 1.00 45.56 522 SER A CA 1
ATOM 4012 C C . SER A 1 522 ? -20.215 -18.839 -7.617 1.00 45.56 522 SER A C 1
ATOM 4014 O O . SER A 1 522 ? -20.859 -17.871 -8.006 1.00 45.56 522 SER A O 1
ATOM 4016 N N . THR A 1 523 ? -20.455 -20.058 -8.100 1.00 41.44 523 THR A N 1
ATOM 4017 C CA . THR A 1 523 ? -21.842 -20.452 -8.380 1.00 41.44 523 THR A CA 1
ATOM 4018 C C . THR A 1 523 ? -22.358 -21.242 -7.191 1.00 41.44 523 THR A C 1
ATOM 4020 O O . THR A 1 523 ? -22.014 -22.403 -6.984 1.00 41.44 523 THR A O 1
ATOM 4023 N N . SER A 1 524 ? -23.198 -20.585 -6.405 1.00 47.28 524 SER A N 1
ATOM 4024 C CA . SER A 1 524 ? -24.074 -21.177 -5.408 1.00 47.28 524 SER A CA 1
ATOM 4025 C C . SER A 1 524 ? -24.993 -22.225 -6.050 1.00 47.28 524 SER A C 1
ATOM 4027 O O . SER A 1 524 ? -26.018 -21.907 -6.646 1.00 47.28 524 SER A O 1
ATOM 4029 N N . SER A 1 525 ? -24.636 -23.502 -5.926 1.00 34.72 525 SER A N 1
ATOM 4030 C CA . SER A 1 525 ? -25.556 -24.644 -6.024 1.00 34.72 525 SER A CA 1
ATOM 4031 C C . SER A 1 525 ? -24.917 -25.866 -5.359 1.00 34.72 525 SER A C 1
ATOM 4033 O O . SER A 1 525 ? -23.839 -26.284 -5.780 1.00 34.72 525 SER A O 1
ATOM 4035 N N . PRO A 1 526 ? -25.543 -26.480 -4.339 1.00 45.31 526 PRO A N 1
ATOM 4036 C CA . PRO A 1 526 ? -25.037 -27.712 -3.765 1.00 45.31 526 PRO A CA 1
ATOM 4037 C C . PRO A 1 526 ? -25.552 -28.875 -4.614 1.00 45.31 526 PRO A C 1
ATOM 4039 O O . PRO A 1 526 ? -26.693 -29.285 -4.441 1.00 45.31 526 PRO A O 1
ATOM 4042 N N . SER A 1 527 ? -24.759 -29.404 -5.551 1.00 37.62 527 SER A N 1
ATOM 4043 C CA . SER A 1 527 ? -24.886 -30.813 -5.963 1.00 37.62 527 SER A CA 1
ATOM 4044 C C . SER A 1 527 ? -23.779 -31.277 -6.921 1.00 37.62 527 SER A C 1
ATOM 4046 O O . SER A 1 527 ? -23.445 -30.612 -7.892 1.00 37.62 527 SER A O 1
ATOM 4048 N N . PHE A 1 528 ? -23.302 -32.490 -6.633 1.00 37.34 528 PHE A N 1
ATOM 4049 C CA . PHE A 1 528 ? -22.464 -33.387 -7.435 1.00 37.34 528 PHE A CA 1
ATOM 4050 C C . PHE A 1 528 ? -20.957 -33.110 -7.552 1.00 37.34 528 PHE A C 1
ATOM 4052 O O . PHE A 1 528 ? -20.433 -32.508 -8.482 1.00 37.34 528 PHE A O 1
ATOM 4059 N N . GLN A 1 529 ? -20.262 -33.744 -6.608 1.00 43.94 529 GLN A N 1
ATOM 4060 C CA . GLN A 1 529 ? -18.862 -34.138 -6.645 1.00 43.94 529 GLN A CA 1
ATOM 4061 C C . GLN A 1 529 ? -18.645 -35.279 -7.661 1.00 43.94 529 GLN A C 1
ATOM 4063 O O . GLN A 1 529 ? -19.116 -36.388 -7.422 1.00 43.94 529 GLN A O 1
ATOM 4068 N N . TRP A 1 530 ? -17.931 -35.012 -8.764 1.00 34.22 530 TRP A N 1
ATOM 4069 C CA . TRP A 1 530 ? -16.818 -35.831 -9.294 1.00 34.22 530 TRP A CA 1
ATOM 4070 C C . TRP A 1 530 ? -16.182 -35.153 -10.523 1.00 34.22 530 TRP A C 1
ATOM 4072 O O . TRP A 1 530 ? -16.837 -35.010 -11.550 1.00 34.22 530 TRP A O 1
ATOM 4082 N N . SER A 1 531 ? -14.899 -34.783 -10.438 1.00 35.88 531 SER A N 1
ATOM 4083 C CA . SER A 1 531 ? -13.843 -35.120 -11.416 1.00 35.88 531 SER A CA 1
ATOM 4084 C C . SER A 1 531 ? -12.607 -34.247 -11.203 1.00 35.88 531 SER A C 1
ATOM 4086 O O . SER A 1 531 ? -12.613 -33.051 -11.484 1.00 35.88 531 SER A O 1
ATOM 4088 N N . SER A 1 532 ? -11.514 -34.885 -10.784 1.00 47.75 532 SER A N 1
ATOM 4089 C CA . SER A 1 532 ? -10.156 -34.372 -10.943 1.00 47.75 532 SER A CA 1
ATOM 4090 C C . SER A 1 532 ? -9.869 -34.079 -12.416 1.00 47.75 532 SER A C 1
ATOM 4092 O O . SER A 1 532 ? -9.862 -34.994 -13.234 1.00 47.75 532 SER A O 1
ATOM 4094 N N . SER A 1 533 ? -9.608 -32.816 -12.748 1.00 38.53 533 SER A N 1
ATOM 4095 C CA . SER A 1 533 ? -8.680 -32.409 -13.810 1.00 38.53 533 SER A CA 1
ATOM 4096 C C . SER A 1 533 ? -8.431 -30.909 -13.670 1.00 38.53 533 SER A C 1
ATOM 4098 O O . SER A 1 533 ? -9.367 -30.118 -13.767 1.00 38.53 533 SER A O 1
ATOM 4100 N N . GLY A 1 534 ? -7.176 -30.540 -13.400 1.00 42.69 534 GLY A N 1
ATOM 4101 C CA . GLY A 1 534 ? -6.737 -29.197 -13.022 1.00 42.69 534 GLY A CA 1
ATOM 4102 C C . GLY A 1 534 ? -7.289 -28.078 -13.905 1.00 42.69 534 GLY A C 1
ATOM 4103 O O . GLY A 1 534 ? -6.889 -27.918 -15.056 1.00 42.69 534 GLY A O 1
ATOM 4104 N N . LYS A 1 535 ? -8.179 -27.272 -13.327 1.00 44.00 535 LYS A N 1
ATOM 4105 C CA . LYS A 1 535 ? -8.497 -25.930 -13.805 1.00 44.00 535 LYS A CA 1
ATOM 4106 C C . LYS A 1 535 ? -7.931 -24.955 -12.786 1.00 44.00 535 LYS A C 1
ATOM 4108 O O . LYS A 1 535 ? -8.263 -25.045 -11.610 1.00 44.00 535 LYS A O 1
ATOM 4113 N N . ASN A 1 536 ? -7.055 -24.072 -13.255 1.00 43.31 536 ASN A N 1
ATOM 4114 C CA . ASN A 1 536 ? -6.507 -22.961 -12.490 1.00 43.31 536 ASN A CA 1
ATOM 4115 C C . ASN A 1 536 ? -7.666 -22.150 -11.891 1.00 43.31 536 ASN A C 1
ATOM 4117 O O . ASN A 1 536 ? -8.310 -21.389 -12.612 1.00 43.31 536 ASN A O 1
ATOM 4121 N N . GLN A 1 537 ? -7.950 -22.330 -10.601 1.00 54.62 537 GLN A N 1
ATOM 4122 C CA . GLN A 1 537 ? -8.768 -21.381 -9.855 1.00 54.62 537 GLN A CA 1
ATOM 4123 C C . GLN A 1 537 ? -8.019 -20.047 -9.880 1.00 54.62 537 GLN A C 1
ATOM 4125 O O . GLN A 1 537 ? -6.873 -19.963 -9.438 1.00 54.62 537 GLN A O 1
ATOM 4130 N N . SER A 1 538 ? -8.629 -19.015 -10.457 1.00 63.72 538 SER A N 1
ATOM 4131 C CA . SER A 1 538 ? -8.080 -17.665 -10.395 1.00 63.72 538 SER A CA 1
ATOM 4132 C C . SER A 1 538 ? -8.304 -17.142 -8.978 1.00 63.72 538 SER A C 1
ATOM 4134 O O . SER A 1 538 ? -9.424 -16.765 -8.629 1.00 63.72 538 SER A O 1
ATOM 4136 N N . LEU A 1 539 ? -7.262 -17.176 -8.150 1.00 79.00 539 LEU A N 1
ATOM 4137 C CA . LEU A 1 539 ? -7.279 -16.536 -6.839 1.00 79.00 539 LEU A CA 1
ATOM 4138 C C . LEU A 1 539 ? -7.383 -15.022 -7.039 1.00 79.00 539 LEU A C 1
ATOM 4140 O O . LEU A 1 539 ? -6.576 -14.427 -7.753 1.00 79.00 539 LEU A O 1
ATOM 4144 N N . ILE A 1 540 ? -8.390 -14.409 -6.427 1.00 86.75 540 ILE A N 1
ATOM 4145 C CA . ILE A 1 540 ? -8.525 -12.958 -6.347 1.00 86.75 540 ILE A CA 1
ATOM 4146 C C . ILE A 1 540 ? -7.832 -12.539 -5.057 1.00 86.75 540 ILE A C 1
ATOM 4148 O O . ILE A 1 540 ? -8.297 -12.867 -3.963 1.00 86.75 540 ILE A O 1
ATOM 4152 N N . VAL A 1 541 ? -6.713 -11.837 -5.208 1.00 92.88 541 VAL A N 1
ATOM 4153 C CA . VAL A 1 541 ? -5.926 -11.290 -4.101 1.00 92.88 541 VAL A CA 1
ATOM 4154 C C . VAL A 1 541 ? -6.206 -9.795 -3.995 1.00 92.88 541 VAL A C 1
ATOM 4156 O O . VAL A 1 541 ? -6.158 -9.086 -5.003 1.00 92.88 541 VAL A O 1
ATOM 4159 N N . GLY A 1 542 ? -6.476 -9.315 -2.787 1.00 94.06 542 GLY A N 1
ATOM 4160 C CA . GLY A 1 542 ? -6.658 -7.905 -2.479 1.00 94.06 542 GLY A CA 1
ATOM 4161 C C . GLY A 1 542 ? -5.772 -7.448 -1.324 1.00 94.06 542 GLY A C 1
ATOM 4162 O O . GLY A 1 542 ? -5.450 -8.214 -0.420 1.00 94.06 542 GLY A O 1
ATOM 4163 N N . PHE A 1 543 ? -5.390 -6.176 -1.359 1.00 96.06 543 PHE A N 1
ATOM 4164 C CA . PHE A 1 543 ? -4.599 -5.501 -0.333 1.00 96.06 543 PHE A CA 1
ATOM 4165 C C . PHE A 1 543 ? -5.334 -4.235 0.090 1.00 96.06 543 PHE A C 1
ATOM 4167 O O . PHE A 1 543 ? -5.595 -3.374 -0.750 1.00 96.06 543 PHE A O 1
ATOM 4174 N N . GLY A 1 544 ? -5.714 -4.123 1.364 1.00 91.62 544 GLY A N 1
ATOM 4175 C CA . GLY A 1 544 ? -6.396 -2.921 1.868 1.00 91.62 544 GLY A CA 1
ATOM 4176 C C . GLY A 1 544 ? -7.670 -2.559 1.088 1.00 91.62 544 GLY A C 1
ATOM 4177 O O . GLY A 1 544 ? -7.983 -1.386 0.922 1.00 91.62 544 GLY A O 1
ATOM 4178 N N . GLY A 1 545 ? -8.368 -3.560 0.539 1.00 90.56 545 GLY A N 1
ATOM 4179 C CA . GLY A 1 545 ? -9.555 -3.379 -0.307 1.00 90.56 545 GLY A CA 1
ATOM 4180 C C . GLY A 1 545 ? -9.285 -3.143 -1.802 1.00 90.56 545 GLY A C 1
ATOM 4181 O O . GLY A 1 545 ? -10.233 -3.161 -2.583 1.00 90.56 545 GLY A O 1
ATOM 4182 N N . ALA A 1 546 ? -8.030 -2.965 -2.231 1.00 94.56 546 ALA A N 1
ATOM 4183 C CA . ALA A 1 546 ? -7.662 -2.870 -3.645 1.00 94.56 546 ALA A CA 1
ATOM 4184 C C . ALA A 1 546 ? -7.290 -4.244 -4.217 1.00 94.56 546 ALA A C 1
ATOM 4186 O O . ALA A 1 546 ? -6.431 -4.938 -3.677 1.00 94.56 546 ALA A O 1
ATOM 4187 N N . ASN A 1 547 ? -7.898 -4.628 -5.338 1.00 94.62 547 ASN A N 1
ATOM 4188 C CA . ASN A 1 547 ? -7.669 -5.932 -5.960 1.00 94.62 547 ASN A CA 1
ATOM 4189 C C . ASN A 1 547 ? -6.433 -5.911 -6.859 1.00 94.62 547 ASN A C 1
ATOM 4191 O O . ASN A 1 547 ? -6.191 -4.939 -7.574 1.00 94.62 547 ASN A O 1
ATOM 4195 N N . PHE A 1 548 ? -5.684 -7.007 -6.880 1.00 93.94 548 PHE A N 1
ATOM 4196 C CA . PHE A 1 548 ? -4.625 -7.232 -7.855 1.00 93.94 548 PHE A CA 1
ATOM 4197 C C . PHE A 1 548 ? -5.218 -7.441 -9.259 1.00 93.94 548 PHE A C 1
ATOM 4199 O O . PHE A 1 548 ? -6.121 -8.254 -9.447 1.00 93.94 548 PHE A O 1
ATOM 4206 N N . LEU A 1 549 ? -4.708 -6.709 -10.252 1.00 90.69 549 LEU A N 1
ATOM 4207 C CA . LEU A 1 549 ? -5.202 -6.719 -11.636 1.00 90.69 549 LEU A CA 1
ATOM 4208 C C . LEU A 1 549 ? -4.451 -7.692 -12.561 1.00 90.69 549 LEU A C 1
ATOM 4210 O O . LEU A 1 549 ? -4.811 -7.831 -13.729 1.00 90.69 549 LEU A O 1
ATOM 4214 N N . GLY A 1 550 ? -3.379 -8.326 -12.084 1.00 82.12 550 GLY A N 1
ATOM 4215 C CA . GLY A 1 550 ? -2.533 -9.199 -12.897 1.00 82.12 550 GLY A CA 1
ATOM 4216 C C . GLY A 1 550 ? -2.833 -10.690 -12.728 1.00 82.12 550 GLY A C 1
ATOM 4217 O O . GLY A 1 550 ? -3.583 -11.114 -11.857 1.00 82.12 550 GLY A O 1
ATOM 4218 N N . VAL A 1 551 ? -2.185 -11.508 -13.562 1.00 77.25 551 VAL A N 1
ATOM 4219 C CA . VAL A 1 551 ? -2.175 -12.976 -13.398 1.00 77.25 551 VAL A CA 1
ATOM 4220 C C . VAL A 1 551 ? -1.034 -13.413 -12.477 1.00 77.25 551 VAL A C 1
ATOM 4222 O O . VAL A 1 551 ? -1.188 -14.335 -11.682 1.00 77.25 551 VAL A O 1
ATOM 4225 N N . LYS A 1 552 ? 0.124 -12.754 -12.587 1.00 87.69 552 LYS A N 1
ATOM 4226 C CA . LYS A 1 552 ? 1.306 -12.970 -11.747 1.00 87.69 552 LYS A CA 1
ATOM 4227 C C . LYS A 1 552 ? 1.966 -11.631 -11.433 1.00 87.69 552 LYS A C 1
ATOM 4229 O O . LYS A 1 552 ? 1.965 -10.764 -12.311 1.00 87.69 552 LYS A O 1
ATOM 4234 N N . PRO A 1 553 ? 2.504 -11.446 -10.219 1.00 92.00 553 PRO A N 1
ATOM 4235 C CA . PRO A 1 553 ? 3.232 -10.236 -9.886 1.00 92.00 553 PRO A CA 1
ATOM 4236 C C . PRO A 1 553 ? 4.566 -10.186 -10.640 1.00 92.00 553 PRO A C 1
ATOM 4238 O O . PRO A 1 553 ? 5.092 -11.214 -11.075 1.00 92.00 553 PRO A O 1
ATOM 4241 N N . VAL A 1 554 ? 5.115 -8.984 -10.799 1.00 91.19 554 VAL A N 1
ATOM 4242 C CA . VAL A 1 554 ? 6.406 -8.782 -11.470 1.00 91.19 554 VAL A CA 1
ATOM 4243 C C . VAL A 1 554 ? 7.520 -8.860 -10.435 1.00 91.19 554 VAL A C 1
ATOM 4245 O O . VAL A 1 554 ? 7.527 -8.103 -9.468 1.00 91.19 554 VAL A O 1
ATOM 4248 N N . GLU A 1 555 ? 8.464 -9.777 -10.631 1.00 90.56 555 GLU A N 1
ATOM 4249 C CA . GLU A 1 555 ? 9.585 -9.999 -9.716 1.00 90.56 555 GLU A CA 1
ATOM 4250 C C . GLU A 1 555 ? 10.874 -9.365 -10.246 1.00 90.56 555 GLU A C 1
ATOM 4252 O O . GLU A 1 555 ? 11.282 -9.616 -11.378 1.00 90.56 555 GLU A O 1
ATOM 4257 N N . ILE A 1 556 ? 11.537 -8.563 -9.411 1.00 85.88 556 ILE A N 1
ATOM 4258 C CA . ILE A 1 556 ? 12.761 -7.827 -9.747 1.00 85.88 556 ILE A CA 1
ATOM 4259 C C . ILE A 1 556 ? 13.744 -7.988 -8.590 1.00 85.88 556 ILE A C 1
ATOM 4261 O O . ILE A 1 556 ? 13.707 -7.244 -7.610 1.00 85.88 556 ILE A O 1
ATOM 4265 N N . GLY A 1 557 ? 14.619 -8.990 -8.677 1.00 83.31 557 GLY A N 1
ATOM 4266 C CA . GLY A 1 557 ? 15.539 -9.323 -7.588 1.00 83.31 557 GLY A CA 1
ATOM 4267 C C . GLY A 1 557 ? 14.791 -9.577 -6.272 1.00 83.31 557 GLY A C 1
ATOM 4268 O O . GLY A 1 557 ? 14.037 -10.548 -6.150 1.00 83.31 557 GLY A O 1
ATOM 4269 N N . ASN A 1 558 ? 14.987 -8.679 -5.302 1.00 85.38 558 ASN A N 1
ATOM 4270 C CA . ASN A 1 558 ? 14.363 -8.724 -3.975 1.00 85.38 558 ASN A CA 1
ATOM 4271 C C . ASN A 1 558 ? 13.022 -7.971 -3.880 1.00 85.38 558 ASN A C 1
ATOM 4273 O O . ASN A 1 558 ? 12.414 -7.966 -2.808 1.00 85.38 558 ASN A O 1
ATOM 4277 N N . THR A 1 559 ? 12.560 -7.358 -4.971 1.00 90.00 559 THR A N 1
ATOM 4278 C CA . THR A 1 559 ? 11.326 -6.569 -5.021 1.00 90.00 559 THR A CA 1
ATOM 4279 C C . THR A 1 559 ? 10.248 -7.281 -5.833 1.00 90.00 559 THR A C 1
ATOM 4281 O O . THR A 1 559 ? 10.532 -7.868 -6.876 1.00 90.00 559 THR A O 1
ATOM 4284 N N . VAL A 1 560 ? 8.999 -7.218 -5.377 1.00 94.00 560 VAL A N 1
ATOM 4285 C CA . VAL A 1 560 ? 7.817 -7.718 -6.098 1.00 94.00 560 VAL A CA 1
ATOM 4286 C C . VAL A 1 560 ? 6.869 -6.558 -6.353 1.00 94.00 560 VAL A C 1
ATOM 4288 O O . VAL A 1 560 ? 6.657 -5.742 -5.465 1.00 94.00 560 VAL A O 1
ATOM 4291 N N . ILE A 1 561 ? 6.292 -6.468 -7.546 1.00 95.00 561 ILE A N 1
ATOM 4292 C CA . ILE A 1 561 ? 5.325 -5.429 -7.907 1.00 95.00 561 ILE A CA 1
ATOM 4293 C C . ILE A 1 561 ? 3.961 -6.073 -8.161 1.00 95.00 561 ILE A C 1
ATOM 4295 O O . ILE A 1 561 ? 3.832 -6.960 -9.011 1.00 95.00 561 ILE A O 1
ATOM 4299 N N . TYR A 1 562 ? 2.941 -5.579 -7.462 1.00 96.12 562 TYR A N 1
ATOM 4300 C CA . TYR A 1 562 ? 1.533 -5.889 -7.701 1.00 96.12 562 TYR A CA 1
ATOM 4301 C C . TYR A 1 562 ? 0.844 -4.674 -8.306 1.00 96.12 562 TYR A C 1
ATOM 4303 O O . TYR A 1 562 ? 0.858 -3.601 -7.711 1.00 96.12 562 TYR A O 1
ATOM 4311 N N . ILE A 1 563 ? 0.202 -4.850 -9.460 1.00 95.94 563 ILE A N 1
ATOM 4312 C CA . ILE A 1 563 ? -0.648 -3.807 -10.036 1.00 95.94 563 ILE A CA 1
ATOM 4313 C C . ILE A 1 563 ? -2.021 -3.867 -9.371 1.00 95.94 563 ILE A C 1
ATOM 4315 O O . ILE A 1 563 ? -2.691 -4.894 -9.471 1.00 95.94 563 ILE A O 1
ATOM 4319 N N . VAL A 1 564 ? -2.435 -2.801 -8.693 1.00 95.69 564 VAL A N 1
ATOM 4320 C CA . VAL A 1 564 ? -3.679 -2.767 -7.906 1.00 95.69 564 VAL A CA 1
ATOM 4321 C C . VAL A 1 564 ? -4.767 -1.915 -8.561 1.00 95.69 564 VAL A C 1
ATOM 4323 O O . VAL A 1 564 ? -4.488 -0.999 -9.332 1.00 95.69 564 VAL A O 1
ATOM 4326 N N . SER A 1 565 ? -6.028 -2.229 -8.258 1.00 94.62 565 SER A N 1
ATOM 4327 C CA . SER A 1 565 ? -7.217 -1.622 -8.872 1.00 94.62 565 SER A CA 1
ATOM 4328 C C . SER A 1 565 ? -7.451 -0.160 -8.502 1.00 94.62 565 SER A C 1
ATOM 4330 O O . SER A 1 565 ? -8.158 0.540 -9.221 1.00 94.62 565 SER A O 1
ATOM 4332 N N . GLN A 1 566 ? -6.907 0.293 -7.373 1.00 93.88 566 GLN A N 1
ATOM 4333 C CA . GLN A 1 566 ? -7.108 1.637 -6.834 1.00 93.88 566 GLN A CA 1
ATOM 4334 C C . GLN A 1 566 ? -5.962 2.027 -5.894 1.00 93.88 566 GLN A C 1
ATOM 4336 O O . GLN A 1 566 ? -5.219 1.162 -5.430 1.00 93.88 566 GLN A O 1
ATOM 4341 N N . MET A 1 567 ? -5.838 3.325 -5.604 1.00 92.88 567 MET A N 1
ATOM 4342 C CA . MET A 1 567 ? -4.976 3.810 -4.522 1.00 92.88 567 MET A CA 1
ATOM 4343 C C . MET A 1 567 ? -5.491 3.283 -3.177 1.00 92.88 567 MET A C 1
ATOM 4345 O O . MET A 1 567 ? -6.697 3.281 -2.932 1.00 92.88 567 MET A O 1
ATOM 4349 N N . ILE A 1 568 ? -4.577 2.837 -2.320 1.00 94.31 568 ILE A N 1
ATOM 4350 C CA . ILE A 1 568 ? -4.888 2.287 -1.001 1.00 94.31 568 ILE A CA 1
ATOM 4351 C C . ILE A 1 568 ? -4.691 3.378 0.049 1.00 94.31 568 ILE A C 1
ATOM 4353 O O . ILE A 1 568 ? -3.582 3.876 0.248 1.00 94.31 568 ILE A O 1
ATOM 4357 N N . GLU A 1 569 ? -5.768 3.749 0.731 1.00 90.69 569 GLU A N 1
ATOM 4358 C CA . GLU A 1 569 ? -5.718 4.742 1.802 1.00 90.69 569 GLU A CA 1
ATOM 4359 C C . GLU A 1 569 ? -5.248 4.106 3.119 1.00 90.69 569 GLU A C 1
ATOM 4361 O O . GLU A 1 569 ? -5.668 2.992 3.446 1.00 90.69 569 GLU A O 1
ATOM 4366 N N . PRO A 1 570 ? -4.382 4.787 3.895 1.00 92.38 570 PRO A N 1
ATOM 4367 C CA . PRO A 1 570 ? -4.048 4.336 5.236 1.00 92.38 570 PRO A CA 1
ATOM 4368 C C . PRO A 1 570 ? -5.301 4.349 6.130 1.00 92.38 570 PRO A C 1
ATOM 4370 O O . PRO A 1 570 ? -6.212 5.151 5.904 1.00 92.38 570 PRO A O 1
ATOM 4373 N N . PRO A 1 571 ? -5.355 3.500 7.172 1.00 92.56 571 PRO A N 1
ATOM 4374 C CA . PRO A 1 571 ? -6.496 3.467 8.078 1.00 92.56 571 PRO A CA 1
ATOM 4375 C C . PRO A 1 571 ? -6.778 4.821 8.735 1.00 92.56 571 PRO A C 1
ATOM 4377 O O . PRO A 1 571 ? -5.861 5.582 9.043 1.00 92.56 571 PRO A O 1
ATOM 4380 N N . SER A 1 572 ? -8.067 5.106 8.929 1.00 91.31 572 SER A N 1
ATOM 4381 C CA . SER A 1 572 ? -8.564 6.360 9.505 1.00 91.31 572 SER A CA 1
ATOM 4382 C C . SER A 1 572 ? -8.333 6.454 11.019 1.00 91.31 572 SER A C 1
ATOM 4384 O O . SER A 1 572 ? -8.033 5.460 11.679 1.00 91.31 572 SER A O 1
ATOM 4386 N N . ASP A 1 573 ? -8.539 7.652 11.569 1.00 91.06 573 ASP A N 1
ATOM 4387 C CA . ASP A 1 573 ? -8.559 7.907 13.014 1.00 91.06 573 ASP A CA 1
ATOM 4388 C C . ASP A 1 573 ? -9.541 6.988 13.767 1.00 91.06 573 ASP A C 1
ATOM 4390 O O . ASP A 1 573 ? -10.615 6.635 13.261 1.00 91.06 573 ASP A O 1
ATOM 4394 N N . LEU A 1 574 ? -9.184 6.660 15.010 1.00 90.75 574 LEU A N 1
ATOM 4395 C CA . LEU A 1 574 ? -9.901 5.753 15.905 1.00 90.75 574 LEU A CA 1
ATOM 4396 C C . LEU A 1 574 ? -11.381 6.109 16.023 1.00 90.75 574 LEU A C 1
ATOM 4398 O O . LEU A 1 574 ? -12.242 5.244 15.863 1.00 90.75 574 LEU A O 1
ATOM 4402 N N . LEU A 1 575 ? -11.697 7.388 16.242 1.00 92.44 575 LEU A N 1
ATOM 4403 C CA . LEU A 1 575 ? -13.082 7.832 16.412 1.00 92.44 575 LEU A CA 1
ATOM 4404 C C . LEU A 1 575 ? -13.895 7.662 15.129 1.00 92.44 575 LEU A C 1
ATOM 4406 O O . LEU A 1 575 ? -15.067 7.299 15.186 1.00 92.44 575 LEU A O 1
ATOM 4410 N N . ARG A 1 576 ? -13.284 7.887 13.962 1.00 92.19 576 ARG A N 1
ATOM 4411 C CA . ARG A 1 576 ? -13.958 7.734 12.668 1.00 92.19 576 ARG A CA 1
ATOM 4412 C C . ARG A 1 576 ? -14.260 6.270 12.366 1.00 92.19 576 ARG A C 1
ATOM 4414 O O . ARG A 1 576 ? -15.347 5.975 11.874 1.00 92.19 576 ARG A O 1
ATOM 4421 N N . VAL A 1 577 ? -13.327 5.370 12.679 1.00 93.25 577 VAL A N 1
ATOM 4422 C CA . VAL A 1 577 ? -13.548 3.924 12.548 1.00 93.25 577 VAL A CA 1
ATOM 4423 C C . VAL A 1 577 ? -14.624 3.464 13.531 1.00 93.25 577 VAL A C 1
ATOM 4425 O O . VAL A 1 577 ? -15.582 2.821 13.111 1.00 93.25 577 VAL A O 1
ATOM 4428 N N . ALA A 1 578 ? -14.555 3.874 14.799 1.00 92.19 578 ALA A N 1
ATOM 4429 C CA . ALA A 1 578 ? -15.560 3.514 15.799 1.00 92.19 578 ALA A CA 1
ATOM 4430 C C . ALA A 1 578 ? -16.970 4.028 15.445 1.00 92.19 578 ALA A C 1
ATOM 4432 O O . ALA A 1 578 ? -17.944 3.299 15.597 1.00 92.19 578 ALA A O 1
ATOM 4433 N N . LEU A 1 579 ? -17.090 5.247 14.903 1.00 91.75 579 LEU A N 1
ATOM 4434 C CA . LEU A 1 579 ? -18.366 5.826 14.454 1.00 91.75 579 LEU A CA 1
ATOM 4435 C C . LEU A 1 579 ? -18.992 5.104 13.254 1.00 91.75 579 LEU A C 1
ATOM 4437 O O . LEU A 1 579 ? -20.187 5.265 13.010 1.00 91.75 579 LEU A O 1
ATOM 4441 N N . SER A 1 580 ? -18.207 4.334 12.496 1.00 92.31 580 SER A N 1
ATOM 4442 C CA . SER A 1 580 ? -18.737 3.542 11.383 1.00 92.31 580 SER A CA 1
ATOM 4443 C C . SER A 1 580 ? -19.526 2.312 11.848 1.00 92.31 580 SER A C 1
ATOM 4445 O O . SER A 1 580 ? -20.347 1.798 11.088 1.00 92.31 580 SER A O 1
ATOM 4447 N N . ASP A 1 581 ? -19.338 1.880 13.102 1.00 93.06 581 ASP A N 1
ATOM 4448 C CA . ASP A 1 581 ? -20.069 0.770 13.710 1.00 93.06 581 ASP A CA 1
ATOM 4449 C C . ASP A 1 581 ? -21.055 1.277 14.774 1.00 93.06 581 ASP A C 1
ATOM 4451 O O . ASP A 1 581 ? -20.686 1.747 15.852 1.00 93.06 581 ASP A O 1
ATOM 4455 N N . ILE A 1 582 ? -22.353 1.127 14.491 1.00 92.69 582 ILE A N 1
ATOM 4456 C CA . ILE A 1 582 ? -23.439 1.565 15.379 1.00 92.69 582 ILE A CA 1
ATOM 4457 C C . ILE A 1 582 ? -23.387 0.914 16.769 1.00 92.69 582 ILE A C 1
ATOM 4459 O O . ILE A 1 582 ? -23.898 1.481 17.734 1.00 92.69 582 ILE A O 1
ATOM 4463 N N . ARG A 1 583 ? -22.751 -0.257 16.901 1.00 93.88 583 ARG A N 1
ATOM 4464 C CA . ARG A 1 583 ? -22.624 -0.979 18.176 1.00 93.88 583 ARG A CA 1
ATOM 4465 C C . ARG A 1 583 ? -21.668 -0.306 19.153 1.00 93.88 583 ARG A C 1
ATOM 4467 O O . ARG A 1 583 ? -21.645 -0.720 20.306 1.00 93.88 583 ARG A O 1
ATOM 4474 N N . LEU A 1 584 ? -20.886 0.681 18.717 1.00 94.69 584 LEU A N 1
ATOM 4475 C CA . LEU A 1 584 ? -19.848 1.337 19.522 1.00 94.69 584 LEU A CA 1
ATOM 4476 C C . LEU A 1 584 ? -20.244 2.762 19.950 1.00 94.69 584 LEU A C 1
ATOM 4478 O O . LEU A 1 584 ? -19.462 3.466 20.594 1.00 94.69 584 LEU A O 1
ATOM 4482 N N . SER A 1 585 ? -21.464 3.202 19.619 1.00 94.94 585 SER A N 1
ATOM 4483 C CA . SER A 1 585 ? -21.929 4.576 19.836 1.00 94.94 585 SER A CA 1
ATOM 4484 C C . SER A 1 585 ? -21.851 5.036 21.294 1.00 94.94 585 SER A C 1
ATOM 4486 O O . SER A 1 585 ? -21.532 6.196 21.548 1.00 94.94 585 SER A O 1
ATOM 4488 N N . THR A 1 586 ? -22.120 4.148 22.256 1.00 93.31 586 THR A N 1
ATOM 4489 C CA . THR A 1 586 ? -22.074 4.472 23.689 1.00 93.31 586 THR A CA 1
ATOM 4490 C C . THR A 1 586 ? -20.643 4.738 24.146 1.00 93.31 586 THR A C 1
ATOM 4492 O O . THR A 1 586 ? -20.411 5.731 24.830 1.00 93.31 586 THR A O 1
ATOM 4495 N N . CYS A 1 587 ? -19.675 3.924 23.709 1.00 94.31 587 CYS A N 1
ATOM 4496 C CA . CYS A 1 587 ? -18.258 4.140 24.016 1.00 94.31 587 CYS A CA 1
ATOM 4497 C C . CYS A 1 587 ? -17.779 5.489 23.468 1.00 94.31 587 CYS A C 1
ATOM 4499 O O . CYS A 1 587 ? -17.193 6.297 24.190 1.00 94.31 587 CYS A O 1
ATOM 4501 N N . VAL A 1 588 ? -18.100 5.767 22.202 1.00 94.31 588 VAL A N 1
ATOM 4502 C CA . VAL A 1 588 ? -17.743 7.029 21.550 1.00 94.31 588 VAL A CA 1
ATOM 4503 C C . VAL A 1 588 ? -18.358 8.218 22.297 1.00 94.31 588 VAL A C 1
ATOM 4505 O O . VAL A 1 588 ? -17.653 9.175 22.613 1.00 94.31 588 VAL A O 1
ATOM 4508 N N . ALA A 1 589 ? -19.640 8.144 22.668 1.00 93.06 589 ALA A N 1
ATOM 4509 C CA . ALA A 1 589 ? -20.298 9.179 23.469 1.00 93.06 589 ALA A CA 1
ATOM 4510 C C . ALA A 1 589 ? -19.626 9.384 24.839 1.00 93.06 589 ALA A C 1
ATOM 4512 O O . ALA A 1 589 ? -19.471 10.526 25.279 1.00 93.06 589 ALA A O 1
ATOM 4513 N N . SER A 1 590 ? -19.179 8.308 25.495 1.00 93.06 590 SER A N 1
ATOM 4514 C CA . SER A 1 590 ? -18.418 8.390 26.744 1.00 93.06 590 SER A CA 1
ATOM 4515 C C . SER A 1 590 ? -17.093 9.129 26.556 1.00 93.06 590 SER A C 1
ATOM 4517 O O . SER A 1 590 ? -16.814 10.028 27.347 1.00 93.06 590 SER A O 1
ATOM 4519 N N . ILE A 1 591 ? -16.329 8.843 25.495 1.00 93.88 591 ILE A N 1
ATOM 4520 C CA . ILE A 1 591 ? -15.071 9.549 25.171 1.00 93.88 591 ILE A CA 1
ATOM 4521 C C . ILE A 1 591 ? -15.322 11.054 24.987 1.00 93.88 591 ILE A C 1
ATOM 4523 O O . ILE A 1 591 ? -14.619 11.870 25.591 1.00 93.88 591 ILE A O 1
ATOM 4527 N N . PHE A 1 592 ? -16.364 11.423 24.232 1.00 92.44 592 PHE A N 1
ATOM 4528 C CA . PHE A 1 592 ? -16.750 12.826 24.033 1.00 92.44 592 PHE A CA 1
ATOM 4529 C C . PHE A 1 592 ? -17.187 13.511 25.340 1.00 92.44 592 PHE A C 1
ATOM 4531 O O . PHE A 1 592 ? -16.879 14.681 25.574 1.00 92.44 592 PHE A O 1
ATOM 4538 N N . SER A 1 593 ? -17.873 12.791 26.235 1.00 92.12 593 SER A N 1
ATOM 4539 C CA . SER A 1 593 ? -18.335 13.351 27.515 1.00 92.12 593 SER A CA 1
ATOM 4540 C C . SER A 1 593 ? -17.181 13.761 28.440 1.00 92.12 593 SER A C 1
ATOM 4542 O O . SER A 1 593 ? -17.283 14.760 29.155 1.00 92.12 593 SER A O 1
ATOM 4544 N N . VAL A 1 594 ? -16.057 13.036 28.386 1.00 94.12 594 VAL A N 1
ATOM 4545 C CA . VAL A 1 594 ? -14.877 13.297 29.224 1.00 94.12 594 VAL A CA 1
ATOM 4546 C C . VAL A 1 594 ? -13.802 14.143 28.538 1.00 94.12 594 VAL A C 1
ATOM 4548 O O . VAL A 1 594 ? -12.863 14.562 29.222 1.00 94.12 594 VAL A O 1
ATOM 4551 N N . LYS A 1 595 ? -13.969 14.463 27.247 1.00 93.25 595 LYS A N 1
ATOM 4552 C CA . LYS A 1 595 ? -13.031 15.233 26.408 1.00 93.25 595 LYS A CA 1
ATOM 4553 C C . LYS A 1 595 ? -11.657 14.565 26.238 1.00 93.25 595 LYS A C 1
ATOM 4555 O O . LYS A 1 595 ? -10.629 15.203 26.463 1.00 93.25 595 LYS A O 1
ATOM 4560 N N . LEU A 1 596 ? -11.643 13.267 25.920 1.00 93.25 596 LEU A N 1
ATOM 4561 C CA . LEU A 1 596 ? -10.414 12.480 25.701 1.00 93.25 596 LEU A CA 1
ATOM 4562 C C . LEU A 1 596 ? -9.997 12.377 24.220 1.00 93.25 596 LEU A C 1
ATOM 4564 O O . LEU A 1 596 ? -9.053 11.657 23.899 1.00 93.25 596 LEU A O 1
ATOM 4568 N N . GLU A 1 597 ? -10.663 13.083 23.304 1.00 92.19 597 GLU A N 1
ATOM 4569 C CA . GLU A 1 597 ? -10.451 12.922 21.858 1.00 92.19 597 GLU A CA 1
ATOM 4570 C C . GLU A 1 597 ? -9.025 13.292 21.438 1.00 92.19 597 GLU A C 1
ATOM 4572 O O . GLU A 1 597 ? -8.375 12.553 20.703 1.00 92.19 597 GLU A O 1
ATOM 4577 N N . GLU A 1 598 ? -8.526 14.430 21.924 1.00 90.25 598 GLU A N 1
ATOM 4578 C CA . GLU A 1 598 ? -7.186 14.928 21.590 1.00 90.25 598 GLU A CA 1
ATOM 4579 C C . GLU A 1 598 ? -6.080 14.065 22.211 1.00 90.25 598 GLU A C 1
ATOM 4581 O O . GLU A 1 598 ? -5.036 13.855 21.594 1.00 90.25 598 GLU A O 1
ATOM 4586 N N . GLU A 1 599 ? -6.322 13.502 23.401 1.00 91.19 599 GLU A N 1
ATOM 4587 C CA . GLU A 1 599 ? -5.389 12.564 24.029 1.00 91.19 599 GLU A CA 1
ATOM 4588 C C . GLU A 1 599 ? -5.241 11.317 23.154 1.00 91.19 599 GLU A C 1
ATOM 4590 O O . GLU A 1 599 ? -4.125 10.982 22.765 1.00 91.19 599 GLU A O 1
ATOM 4595 N N . PHE A 1 600 ? -6.348 10.685 22.755 1.00 89.50 600 PHE A N 1
ATOM 4596 C CA . PHE A 1 600 ? -6.310 9.456 21.957 1.00 89.50 600 PHE A CA 1
ATOM 4597 C C . PHE A 1 600 ? -5.722 9.646 20.559 1.00 89.50 600 PHE A C 1
ATOM 4599 O O . PHE A 1 600 ? -5.049 8.740 20.073 1.00 89.50 600 PHE A O 1
ATOM 4606 N N . LYS A 1 601 ? -5.888 10.822 19.944 1.00 86.69 601 LYS A N 1
ATOM 4607 C CA . LYS A 1 601 ? -5.226 11.159 18.672 1.00 86.69 601 LYS A CA 1
ATOM 4608 C C . LYS A 1 601 ? -3.714 11.326 18.803 1.00 86.69 601 LYS A C 1
ATOM 4610 O O . LYS A 1 601 ? -2.985 11.033 17.863 1.00 86.69 601 LYS A O 1
ATOM 4615 N N . SER A 1 602 ? -3.241 11.810 19.951 1.00 87.81 602 SER A N 1
ATOM 4616 C CA . SER A 1 602 ? -1.808 12.024 20.195 1.00 87.81 602 SER A CA 1
ATOM 4617 C C . SER A 1 602 ? -1.038 10.728 20.473 1.00 87.81 602 SER A C 1
ATOM 4619 O O . SER A 1 602 ? 0.188 10.689 20.348 1.00 87.81 602 SER A O 1
ATOM 4621 N N . LEU A 1 603 ? -1.748 9.661 20.851 1.00 88.38 603 LEU A N 1
ATOM 4622 C CA . LEU A 1 603 ? -1.156 8.359 21.131 1.00 88.38 603 LEU A CA 1
ATOM 4623 C C . LEU A 1 603 ? -0.747 7.653 19.839 1.00 88.38 603 LEU A C 1
ATOM 4625 O O . LEU A 1 603 ? -1.348 7.839 18.783 1.00 88.38 603 LEU A O 1
ATOM 4629 N N . SER A 1 604 ? 0.262 6.791 19.945 1.00 88.31 604 SER A N 1
ATOM 4630 C CA . SER A 1 604 ? 0.722 5.936 18.852 1.00 88.31 604 SER A CA 1
ATOM 4631 C C . SER A 1 604 ? 0.969 4.519 19.342 1.00 88.31 604 SER A C 1
ATOM 4633 O O . SER A 1 604 ? 1.319 4.320 20.504 1.00 88.31 604 SER A O 1
ATOM 4635 N N . ALA A 1 605 ? 0.786 3.553 18.441 1.00 89.06 605 ALA A N 1
ATOM 4636 C CA . ALA A 1 605 ? 0.985 2.130 18.689 1.00 89.06 605 ALA A CA 1
ATOM 4637 C C . ALA A 1 605 ? 0.141 1.585 19.860 1.00 89.06 605 ALA A C 1
ATOM 4639 O O . ALA A 1 605 ? 0.659 0.919 20.752 1.00 89.06 605 ALA A O 1
ATOM 4640 N N . ILE A 1 606 ? -1.164 1.864 19.842 1.00 92.50 606 ILE A N 1
ATOM 4641 C CA . ILE A 1 606 ? -2.106 1.414 20.877 1.00 92.50 606 ILE A CA 1
ATOM 4642 C C . ILE A 1 606 ? -3.035 0.303 20.376 1.00 92.50 606 ILE A C 1
ATOM 4644 O O . ILE A 1 606 ? -3.229 0.138 19.173 1.00 92.50 606 ILE A O 1
ATOM 4648 N N . THR A 1 607 ? -3.652 -0.423 21.305 1.00 94.75 607 THR A N 1
ATOM 4649 C CA . THR A 1 607 ? -4.840 -1.247 21.026 1.00 94.75 607 THR A CA 1
ATOM 4650 C C . THR A 1 607 ? -5.982 -0.724 21.869 1.00 94.75 607 THR A C 1
ATOM 4652 O O . THR A 1 607 ? -5.860 -0.664 23.093 1.00 94.75 607 THR A O 1
ATOM 4655 N N . PHE A 1 608 ? -7.083 -0.336 21.238 1.00 95.62 608 PHE A N 1
ATOM 4656 C CA . PHE A 1 608 ? -8.255 0.148 21.949 1.00 95.62 608 PHE A CA 1
ATOM 4657 C C . PHE A 1 608 ? -9.302 -0.958 22.047 1.00 95.62 608 PHE A C 1
ATOM 4659 O O . PHE A 1 608 ? -9.853 -1.405 21.041 1.00 95.62 608 PHE A O 1
ATOM 4666 N N . LEU A 1 609 ? -9.558 -1.408 23.270 1.00 96.44 609 LEU A N 1
ATOM 4667 C CA . LEU A 1 609 ? -10.591 -2.385 23.575 1.00 96.44 609 LEU A CA 1
ATOM 4668 C C . LEU A 1 609 ? -11.928 -1.649 23.670 1.00 96.44 609 LEU A C 1
ATOM 4670 O O . LEU A 1 609 ? -12.146 -0.875 24.597 1.00 96.44 609 LEU A O 1
ATOM 4674 N N . VAL A 1 610 ? -12.823 -1.843 22.708 1.00 96.12 610 VAL A N 1
ATOM 4675 C CA . VAL A 1 610 ? -14.081 -1.090 22.629 1.00 96.12 610 VAL A CA 1
ATOM 4676 C C . VAL A 1 610 ? -15.246 -1.966 23.063 1.00 96.12 610 VAL A C 1
ATOM 4678 O O . VAL A 1 610 ? -15.636 -2.865 22.312 1.00 96.12 610 VAL A O 1
ATOM 4681 N N . PRO A 1 611 ? -15.870 -1.697 24.221 1.00 95.50 611 PRO A N 1
ATOM 4682 C CA . PRO A 1 611 ? -17.064 -2.419 24.617 1.00 95.50 611 PRO A CA 1
ATOM 4683 C C . PRO A 1 611 ? -18.253 -2.051 23.731 1.00 95.50 611 PRO A C 1
ATOM 4685 O O . PRO A 1 611 ? -18.456 -0.885 23.371 1.00 95.50 611 PRO A O 1
ATOM 4688 N N . THR A 1 612 ? -19.075 -3.045 23.413 1.00 95.56 612 THR A N 1
ATOM 4689 C CA . THR A 1 612 ? -20.343 -2.828 22.702 1.00 95.56 612 THR A CA 1
ATOM 4690 C C . THR A 1 612 ? -21.357 -2.039 23.541 1.00 95.56 612 THR A C 1
ATOM 4692 O O . THR A 1 612 ? -21.289 -1.984 24.768 1.00 95.56 612 THR A O 1
ATOM 4695 N N . ASN A 1 613 ? -22.364 -1.453 22.889 1.00 94.25 613 ASN A N 1
ATOM 4696 C CA . ASN A 1 613 ? -23.478 -0.780 23.563 1.00 94.25 613 ASN A CA 1
ATOM 4697 C C . ASN A 1 613 ? -24.180 -1.698 24.578 1.00 94.25 613 ASN A C 1
ATOM 4699 O O . ASN A 1 613 ? -24.582 -1.228 25.643 1.00 94.25 613 ASN A O 1
ATOM 4703 N N . ASP A 1 614 ? -24.293 -2.991 24.261 1.00 90.94 614 ASP A N 1
ATOM 4704 C CA . ASP A 1 614 ? -24.874 -3.995 25.152 1.00 90.94 614 ASP A CA 1
ATOM 4705 C C . ASP A 1 614 ? -23.998 -4.197 26.400 1.00 90.94 614 ASP A C 1
ATOM 4707 O O . ASP A 1 614 ? -24.526 -4.210 27.511 1.00 90.94 614 ASP A O 1
ATOM 4711 N N . ALA A 1 615 ? -22.667 -4.220 26.249 1.00 91.06 615 ALA A N 1
ATOM 4712 C CA . ALA A 1 615 ? -21.723 -4.292 27.368 1.00 91.06 615 ALA A CA 1
ATOM 4713 C C . ALA A 1 615 ? -21.899 -3.121 28.354 1.00 91.06 615 ALA A C 1
ATOM 4715 O O . ALA A 1 615 ? -21.949 -3.311 29.570 1.00 91.06 615 ALA A O 1
ATOM 4716 N N . PHE A 1 616 ? -22.060 -1.896 27.839 1.00 91.12 616 PHE A N 1
ATOM 4717 C CA . PHE A 1 616 ? -22.354 -0.728 28.678 1.00 91.12 616 PHE A CA 1
ATOM 4718 C C . PHE A 1 616 ? -23.730 -0.812 29.349 1.00 91.12 616 PHE A C 1
ATOM 4720 O O . PHE A 1 616 ? -23.888 -0.355 30.481 1.00 91.12 616 PHE A O 1
ATOM 4727 N N . ALA A 1 617 ? -24.730 -1.394 28.683 1.00 87.69 617 ALA A N 1
ATOM 4728 C CA . ALA A 1 617 ? -26.056 -1.583 29.264 1.00 87.69 617 ALA A CA 1
ATOM 4729 C C . ALA A 1 617 ? -26.049 -2.612 30.411 1.00 87.69 617 ALA A C 1
ATOM 4731 O O . ALA A 1 617 ? -26.815 -2.470 31.370 1.00 87.69 617 ALA A O 1
ATOM 4732 N N . GLU A 1 618 ? -25.175 -3.622 30.356 1.00 83.88 618 GLU A N 1
ATOM 4733 C CA . GLU A 1 618 ? -25.029 -4.639 31.408 1.00 83.88 618 GLU A CA 1
ATOM 4734 C C . GLU A 1 618 ? -24.486 -4.083 32.732 1.00 83.88 618 GLU A C 1
ATOM 4736 O O . GLU A 1 618 ? -24.835 -4.603 33.794 1.00 83.88 618 GLU A O 1
ATOM 4741 N N . LEU A 1 619 ? -23.726 -2.983 32.700 1.00 84.31 619 LEU A N 1
ATOM 4742 C CA . LEU A 1 619 ? -23.246 -2.293 33.905 1.00 84.31 619 LEU A CA 1
ATOM 4743 C C . LEU A 1 619 ? -24.379 -1.704 34.769 1.00 84.31 619 LEU A C 1
ATOM 4745 O O . LEU A 1 619 ? -24.176 -1.431 35.958 1.00 84.31 619 LEU A O 1
ATOM 4749 N N . GLY A 1 620 ? -25.567 -1.479 34.197 1.00 85.81 620 GLY A N 1
ATOM 4750 C CA . GLY A 1 620 ? -26.735 -0.965 34.915 1.00 85.81 620 GLY A CA 1
ATOM 4751 C C . GLY A 1 620 ? -26.440 0.334 35.674 1.00 85.81 620 GLY A C 1
ATOM 4752 O O . GLY A 1 620 ? -25.989 1.322 35.095 1.00 85.81 620 GLY A O 1
ATOM 4753 N N . LEU A 1 621 ? -26.665 0.329 36.994 1.00 87.25 621 LEU A N 1
ATOM 4754 C CA . LEU A 1 621 ? -26.445 1.503 37.855 1.00 87.25 621 LEU A CA 1
ATOM 4755 C C . LEU A 1 621 ? -24.995 2.014 37.873 1.00 87.25 621 LEU A C 1
ATOM 4757 O O . LEU A 1 621 ? -24.767 3.172 38.227 1.00 87.25 621 LEU A O 1
ATOM 4761 N N . ILE A 1 622 ? -24.016 1.173 37.527 1.00 89.38 622 ILE A N 1
ATOM 4762 C CA . ILE A 1 622 ? -22.611 1.589 37.441 1.00 89.38 622 ILE A CA 1
ATOM 4763 C C . ILE A 1 622 ? -22.435 2.562 36.275 1.00 89.38 622 ILE A C 1
ATOM 4765 O O . ILE A 1 622 ? -21.781 3.587 36.440 1.00 89.38 622 ILE A O 1
ATOM 4769 N N . MET A 1 623 ? -23.071 2.300 35.130 1.00 90.38 623 MET A N 1
ATOM 4770 C CA . MET A 1 623 ? -23.021 3.204 33.981 1.00 90.38 623 MET A CA 1
ATOM 4771 C C . MET A 1 623 ? -23.698 4.542 34.294 1.00 90.38 623 MET A C 1
ATOM 4773 O O . MET A 1 623 ? -23.123 5.602 34.049 1.00 90.38 623 MET A O 1
ATOM 4777 N N . ASP A 1 624 ? -24.877 4.502 34.924 1.00 89.56 624 ASP A N 1
ATOM 4778 C CA . ASP A 1 624 ? -25.578 5.712 35.375 1.00 89.56 624 ASP A CA 1
ATOM 4779 C C . ASP A 1 624 ? -24.726 6.543 36.343 1.00 89.56 624 ASP A C 1
ATOM 4781 O O . ASP A 1 624 ? -24.780 7.772 36.315 1.00 89.56 624 ASP A O 1
ATOM 4785 N N . TYR A 1 625 ? -23.940 5.878 37.201 1.00 91.69 625 TYR A N 1
ATOM 4786 C CA . TYR A 1 625 ? -22.962 6.538 38.057 1.00 91.69 625 TYR A CA 1
ATOM 4787 C C . TYR A 1 625 ? -21.849 7.171 37.228 1.00 91.69 625 TYR A C 1
ATOM 4789 O O . TYR A 1 625 ? -21.650 8.368 37.375 1.00 91.69 625 TYR A O 1
ATOM 4797 N N . LEU A 1 626 ? -21.169 6.413 36.362 1.00 91.56 626 LEU A N 1
ATOM 4798 C CA . LEU A 1 626 ? -20.003 6.865 35.593 1.00 91.56 626 LEU A CA 1
ATOM 4799 C C . LEU A 1 626 ? -20.283 8.104 34.729 1.00 91.56 626 LEU A C 1
ATOM 4801 O O . LEU A 1 626 ? -19.402 8.950 34.590 1.00 91.56 626 LEU A O 1
ATOM 4805 N N . LEU A 1 627 ? -21.507 8.249 34.213 1.00 90.69 627 LEU A N 1
ATOM 4806 C CA . LEU A 1 627 ? -21.938 9.397 33.404 1.00 90.69 627 LEU A CA 1
ATOM 4807 C C . LEU A 1 627 ? -22.180 10.693 34.202 1.00 90.69 627 LEU A C 1
ATOM 4809 O O . LEU A 1 627 ? -22.500 11.728 33.615 1.00 90.69 627 LEU A O 1
ATOM 4813 N N . LEU A 1 628 ? -22.071 10.672 35.533 1.00 90.25 628 LEU A N 1
ATOM 4814 C CA . LEU A 1 628 ? -22.214 11.879 36.346 1.00 90.25 628 LEU A CA 1
ATOM 4815 C C . LEU A 1 628 ? -20.944 12.739 36.285 1.00 90.25 628 LEU A C 1
ATOM 4817 O O . LEU A 1 628 ? -19.828 12.239 36.365 1.00 90.25 628 LEU A O 1
ATOM 4821 N N . GLU A 1 629 ? -21.097 14.066 36.288 1.00 88.12 629 GLU A N 1
ATOM 4822 C CA . GLU A 1 629 ? -19.939 14.984 36.275 1.00 88.12 629 GLU A CA 1
ATOM 4823 C C . GLU A 1 629 ? -18.983 14.742 37.461 1.00 88.12 629 GLU A C 1
ATOM 4825 O O . GLU A 1 629 ? -17.765 14.804 37.330 1.00 88.12 629 GLU A O 1
ATOM 4830 N N . ARG A 1 630 ? -19.526 14.391 38.633 1.00 88.69 630 ARG A N 1
ATOM 4831 C CA . ARG A 1 630 ? -18.738 14.105 39.847 1.00 88.69 630 ARG A CA 1
ATOM 4832 C C . ARG A 1 630 ? -17.886 12.832 39.780 1.00 88.69 630 ARG A C 1
ATOM 4834 O O . ARG A 1 630 ? -17.040 12.644 40.644 1.00 88.69 630 ARG A O 1
ATOM 4841 N N . SER A 1 631 ? -18.162 11.932 38.841 1.00 91.56 631 SER A N 1
ATOM 4842 C CA . SER A 1 631 ? -17.452 10.656 38.644 1.00 91.56 631 SER A CA 1
ATOM 4843 C C . SER A 1 631 ? -16.644 10.651 37.354 1.00 91.56 631 SER A C 1
ATOM 4845 O O . SER A 1 631 ? -16.173 9.601 36.925 1.00 91.56 631 SER A O 1
ATOM 4847 N N . ARG A 1 632 ? -16.465 11.823 36.739 1.00 92.25 632 ARG A N 1
ATOM 4848 C CA . ARG A 1 632 ? -15.708 11.984 35.503 1.00 92.25 632 ARG A CA 1
ATOM 4849 C C . ARG A 1 632 ? -14.312 11.360 35.583 1.00 92.25 632 ARG A C 1
ATOM 4851 O O . ARG A 1 632 ? -13.874 10.745 34.620 1.00 92.25 632 ARG A O 1
ATOM 4858 N N . GLU A 1 633 ? -13.632 11.482 36.724 1.00 93.25 633 GLU A N 1
ATOM 4859 C CA . GLU A 1 633 ? -12.309 10.877 36.941 1.00 93.25 633 GLU A CA 1
ATOM 4860 C C . GLU A 1 633 ? -12.341 9.343 36.877 1.00 93.25 633 GLU A C 1
ATOM 4862 O O . GLU A 1 633 ? -11.449 8.741 36.282 1.00 93.25 633 GLU A O 1
ATOM 4867 N N . ASP A 1 634 ? -13.385 8.712 37.422 1.00 93.62 634 ASP A N 1
ATOM 4868 C CA . ASP A 1 634 ? -13.555 7.257 37.360 1.00 93.62 634 ASP A CA 1
ATOM 4869 C C . ASP A 1 634 ? -13.823 6.806 35.916 1.00 93.62 634 ASP A C 1
ATOM 4871 O O . ASP A 1 634 ? -13.235 5.827 35.464 1.00 93.62 634 ASP A O 1
ATOM 4875 N N . LEU A 1 635 ? -14.636 7.550 35.152 1.00 94.75 635 LEU A N 1
ATOM 4876 C CA . LEU A 1 635 ? -14.873 7.249 33.735 1.00 94.75 635 LEU A CA 1
ATOM 4877 C C . LEU A 1 635 ? -13.599 7.411 32.889 1.00 94.75 635 LEU A C 1
ATOM 4879 O O . LEU A 1 635 ? -13.338 6.580 32.023 1.00 94.75 635 LEU A O 1
ATOM 4883 N N . ILE A 1 636 ? -12.775 8.431 33.159 1.00 95.44 636 ILE A N 1
ATOM 4884 C CA . ILE A 1 636 ? -11.469 8.598 32.498 1.00 95.44 636 ILE A CA 1
ATOM 4885 C C . ILE A 1 636 ? -10.567 7.389 32.774 1.00 95.44 636 ILE A C 1
ATOM 4887 O O . ILE A 1 636 ? -9.960 6.871 31.839 1.00 95.44 636 ILE A O 1
ATOM 4891 N N . LYS A 1 637 ? -10.498 6.909 34.023 1.00 95.06 637 LYS A N 1
ATOM 4892 C CA . LYS A 1 637 ? -9.720 5.706 34.369 1.00 95.06 637 LYS A CA 1
ATOM 4893 C C . LYS A 1 637 ? -10.226 4.471 33.635 1.00 95.06 637 LYS A C 1
ATOM 4895 O O . LYS A 1 637 ? -9.421 3.755 33.055 1.00 95.06 637 LYS A O 1
ATOM 4900 N N . VAL A 1 638 ? -11.544 4.255 33.597 1.00 94.69 638 VAL A N 1
ATOM 4901 C CA . VAL A 1 638 ? -12.142 3.134 32.852 1.00 94.69 638 VAL A CA 1
ATOM 4902 C C . VAL A 1 638 ? -11.759 3.208 31.373 1.00 94.69 638 VAL A C 1
ATOM 4904 O O . VAL A 1 638 ? -11.274 2.225 30.825 1.00 94.69 638 VAL A O 1
ATOM 4907 N N . LEU A 1 639 ? -11.901 4.368 30.725 1.00 95.50 639 LEU A N 1
ATOM 4908 C CA . LEU A 1 639 ? -11.557 4.519 29.306 1.00 95.50 639 LEU A CA 1
ATOM 4909 C C . LEU A 1 639 ? -10.056 4.338 29.038 1.00 95.50 639 LEU A C 1
ATOM 4911 O O . LEU A 1 639 ? -9.697 3.716 28.045 1.00 95.50 639 LEU A O 1
ATOM 4915 N N . ARG A 1 640 ? -9.175 4.821 29.923 1.00 96.25 640 ARG A N 1
ATOM 4916 C CA . ARG A 1 640 ? -7.724 4.589 29.816 1.00 96.25 640 ARG A CA 1
ATOM 4917 C C . ARG A 1 640 ? -7.336 3.132 30.068 1.00 96.25 640 ARG A C 1
ATOM 4919 O O . ARG A 1 640 ? -6.374 2.659 29.472 1.00 96.25 640 ARG A O 1
ATOM 4926 N N . TYR A 1 641 ? -8.071 2.420 30.918 1.00 95.88 641 TYR A N 1
ATOM 4927 C CA . TYR A 1 641 ? -7.837 1.000 31.182 1.00 95.88 641 TYR A CA 1
ATOM 4928 C C . TYR A 1 641 ? -8.110 0.148 29.934 1.00 95.88 641 TYR A C 1
ATOM 4930 O O . TYR A 1 641 ? -7.386 -0.799 29.657 1.00 95.88 641 TYR A O 1
ATOM 4938 N N . HIS A 1 642 ? -9.074 0.558 29.109 1.00 95.94 642 HIS A N 1
ATOM 4939 C CA . HIS A 1 642 ? -9.364 -0.072 27.820 1.00 95.94 642 HIS A CA 1
ATOM 4940 C C . HIS A 1 642 ? -8.343 0.255 26.713 1.00 95.94 642 HIS A C 1
ATOM 4942 O O . HIS A 1 642 ? -8.405 -0.321 25.628 1.00 95.94 642 HIS A O 1
ATOM 4948 N N . THR A 1 643 ? -7.393 1.161 26.958 1.00 95.88 643 THR A N 1
ATOM 4949 C CA . THR A 1 643 ? -6.337 1.503 25.999 1.00 95.88 643 THR A CA 1
ATOM 4950 C C . THR A 1 643 ? -5.047 0.790 26.379 1.00 95.88 643 THR A C 1
ATOM 4952 O O . THR A 1 643 ? -4.398 1.149 27.360 1.00 95.88 643 THR A O 1
ATOM 4955 N N . LEU A 1 644 ? -4.633 -0.193 25.586 1.00 95.69 644 LEU A N 1
ATOM 4956 C CA . LEU A 1 644 ? -3.353 -0.882 25.749 1.00 95.69 644 LEU A CA 1
ATOM 4957 C C . LEU A 1 644 ? -2.236 -0.075 25.088 1.00 95.69 644 LEU A C 1
ATOM 4959 O O . LEU A 1 644 ? -2.422 0.469 23.998 1.00 95.69 644 LEU A O 1
ATOM 4963 N N . THR A 1 645 ? -1.059 -0.024 25.711 1.00 92.38 645 THR A N 1
ATOM 4964 C CA . THR A 1 645 ? 0.084 0.771 25.212 1.00 92.38 645 THR A CA 1
ATOM 4965 C C . THR A 1 645 ? 0.935 0.040 24.166 1.00 92.38 645 THR A C 1
ATOM 4967 O O . THR A 1 645 ? 2.054 0.458 23.882 1.00 92.38 645 THR A O 1
ATOM 4970 N N . GLU A 1 646 ? 0.443 -1.083 23.642 1.00 89.81 646 GLU A N 1
ATOM 4971 C CA . GLU A 1 646 ? 1.068 -1.856 22.569 1.00 89.81 646 GLU A CA 1
ATOM 4972 C C . GLU A 1 646 ? 0.007 -2.192 21.507 1.00 89.81 646 GLU A C 1
ATOM 4974 O O . GLU A 1 646 ? -1.149 -2.444 21.870 1.00 89.81 646 GLU A O 1
ATOM 4979 N N . PRO A 1 647 ? 0.365 -2.246 20.210 1.00 90.44 647 PRO A N 1
ATOM 4980 C CA . PRO A 1 647 ? -0.542 -2.690 19.164 1.00 90.44 647 PRO A CA 1
ATOM 4981 C C . PRO A 1 647 ? -0.579 -4.222 19.136 1.00 90.44 647 PRO A C 1
ATOM 4983 O O . PRO A 1 647 ? 0.457 -4.889 19.038 1.00 90.44 647 PRO A O 1
ATOM 4986 N N . ILE A 1 648 ? -1.777 -4.782 19.216 1.00 91.44 648 ILE A N 1
ATOM 4987 C CA . ILE A 1 648 ? -2.046 -6.214 19.271 1.00 91.44 648 ILE A CA 1
ATOM 4988 C C . ILE A 1 648 ? -2.916 -6.556 18.077 1.00 91.44 648 ILE A C 1
ATOM 4990 O O . ILE A 1 648 ? -3.849 -5.829 17.746 1.00 91.44 648 ILE A O 1
ATOM 4994 N N . TYR A 1 649 ? -2.585 -7.679 17.450 1.00 91.62 649 TYR A N 1
ATOM 4995 C CA . TYR A 1 649 ? -3.345 -8.233 16.346 1.00 91.62 649 TYR A CA 1
ATOM 4996 C C . TYR A 1 649 ? -3.714 -9.680 16.667 1.00 91.62 649 TYR A C 1
ATOM 4998 O O . TYR A 1 649 ? -2.866 -10.457 17.126 1.00 91.62 649 TYR A O 1
ATOM 5006 N N . LEU A 1 650 ? -4.958 -10.069 16.404 1.00 88.50 650 LEU A N 1
ATOM 5007 C CA . LEU A 1 650 ? -5.516 -11.387 16.715 1.00 88.50 650 LEU A CA 1
ATOM 5008 C C . LEU A 1 650 ? -4.726 -12.519 16.043 1.00 88.50 650 LEU A C 1
ATOM 5010 O O . LEU A 1 650 ? -4.566 -13.605 16.618 1.00 88.50 650 LEU A O 1
ATOM 5014 N N . GLY A 1 651 ? -4.190 -12.266 14.844 1.00 84.56 651 GLY A N 1
ATOM 5015 C CA . GLY A 1 651 ? -3.328 -13.194 14.105 1.00 84.56 651 GLY A CA 1
ATOM 5016 C C . GLY A 1 651 ? -1.992 -13.499 14.797 1.00 84.56 651 GLY A C 1
ATOM 5017 O O . GLY A 1 651 ? -1.533 -14.640 14.750 1.00 84.56 651 GLY A O 1
ATOM 5018 N N . ASP A 1 652 ? -1.417 -12.523 15.507 1.00 87.75 652 ASP A N 1
ATOM 5019 C CA . ASP A 1 652 ? -0.100 -12.630 16.156 1.00 87.75 652 ASP A CA 1
ATOM 5020 C C . ASP A 1 652 ? -0.173 -13.349 17.523 1.00 87.75 652 ASP A C 1
ATOM 5022 O O . ASP A 1 652 ? 0.844 -13.795 18.071 1.00 87.75 652 ASP A O 1
ATOM 5026 N N . LEU A 1 653 ? -1.379 -13.500 18.083 1.00 88.25 653 LEU A N 1
ATOM 5027 C CA . LEU A 1 653 ? -1.611 -14.188 19.353 1.00 88.25 653 LEU A CA 1
ATOM 5028 C C . LEU A 1 653 ? -1.377 -15.703 19.228 1.00 88.25 653 LEU A C 1
ATOM 5030 O O . LEU A 1 653 ? -1.914 -16.376 18.337 1.00 88.25 653 LEU A O 1
ATOM 5034 N N . LYS A 1 654 ? -0.614 -16.262 20.177 1.00 86.69 654 LYS A N 1
ATOM 5035 C CA . LYS A 1 654 ? -0.314 -17.699 20.260 1.00 86.69 654 LYS A CA 1
ATOM 5036 C C . LYS A 1 654 ? -1.407 -18.445 21.020 1.00 86.69 654 LYS A C 1
ATOM 5038 O O . LYS A 1 654 ? -1.782 -18.053 22.118 1.00 86.69 654 LYS A O 1
ATOM 5043 N N . ILE A 1 655 ? -1.863 -19.560 20.457 1.00 86.62 655 ILE A N 1
ATOM 5044 C CA . ILE A 1 655 ? -2.893 -20.408 21.069 1.00 86.62 655 ILE A CA 1
ATOM 5045 C C . ILE A 1 655 ? -2.360 -21.034 22.366 1.00 86.62 655 ILE A C 1
ATOM 5047 O O . ILE A 1 655 ? -1.232 -21.527 22.399 1.00 86.62 655 ILE A O 1
ATOM 5051 N N . GLY A 1 656 ? -3.178 -21.031 23.418 1.00 80.50 656 GLY A N 1
ATOM 5052 C CA . GLY A 1 656 ? -2.866 -21.601 24.731 1.00 80.50 656 GLY A CA 1
ATOM 5053 C C . GLY A 1 656 ? -1.908 -20.759 25.576 1.00 80.50 656 GLY A C 1
ATOM 5054 O O . GLY A 1 656 ? -1.449 -21.230 26.615 1.00 80.50 656 GLY A O 1
ATOM 5055 N N . HIS A 1 657 ? -1.584 -19.541 25.138 1.00 79.81 657 HIS A N 1
ATOM 5056 C CA . HIS A 1 657 ? -0.776 -18.604 25.903 1.00 79.81 657 HIS A CA 1
ATOM 5057 C C . HIS A 1 657 ? -1.645 -17.507 26.508 1.00 79.81 657 HIS A C 1
ATOM 5059 O O . HIS A 1 657 ? -2.401 -16.860 25.788 1.00 79.81 657 HIS A O 1
ATOM 5065 N N . ASN A 1 658 ? -1.422 -17.270 27.799 1.00 85.62 658 ASN A N 1
ATOM 5066 C CA . ASN A 1 658 ? -1.867 -16.074 28.492 1.00 85.62 658 ASN A CA 1
ATOM 5067 C C . ASN A 1 658 ? -0.743 -15.036 28.465 1.00 85.62 658 ASN A C 1
ATOM 5069 O O . ASN A 1 658 ? 0.383 -15.328 28.897 1.00 85.62 658 ASN A O 1
ATOM 5073 N N . LYS A 1 659 ? -1.021 -13.841 27.939 1.00 91.06 659 LYS A N 1
ATOM 5074 C CA . LYS A 1 659 ? -0.083 -12.716 27.973 1.00 91.06 659 LYS A CA 1
ATOM 5075 C C . LYS A 1 659 ? -0.739 -11.499 28.621 1.00 91.06 659 LYS A C 1
ATOM 5077 O O . LYS A 1 659 ? -1.858 -11.128 28.291 1.00 91.06 659 LYS A O 1
ATOM 5082 N N . ARG A 1 660 ? 0.022 -10.856 29.508 1.00 92.19 660 ARG A N 1
ATOM 5083 C CA . ARG A 1 660 ? -0.326 -9.576 30.130 1.00 92.19 660 ARG A CA 1
ATOM 5084 C C . ARG A 1 660 ? 0.118 -8.394 29.273 1.00 92.19 660 ARG A C 1
ATOM 5086 O O . ARG A 1 660 ? 1.207 -8.434 28.690 1.00 92.19 660 ARG A O 1
ATOM 5093 N N . TYR A 1 661 ? -0.688 -7.344 29.275 1.00 94.19 661 TYR A N 1
ATOM 5094 C CA . TYR A 1 661 ? -0.465 -6.109 28.542 1.00 94.19 661 TYR A CA 1
ATOM 5095 C C . TYR A 1 661 ? -0.702 -4.895 29.448 1.00 94.19 661 TYR A C 1
ATOM 5097 O O . TYR A 1 661 ? -1.707 -4.858 30.162 1.00 94.19 661 TYR A O 1
ATOM 5105 N N . PRO A 1 662 ? 0.211 -3.911 29.447 1.00 95.12 662 PRO A N 1
ATOM 5106 C CA . PRO A 1 662 ? 0.023 -2.672 30.188 1.00 95.12 662 PRO A CA 1
ATOM 5107 C C . PRO A 1 662 ? -1.042 -1.785 29.532 1.00 95.12 662 PRO A C 1
ATOM 5109 O O . PRO A 1 662 ? -1.120 -1.661 28.306 1.00 95.12 662 PRO A O 1
ATOM 5112 N N . THR A 1 663 ? -1.845 -1.150 30.376 1.00 95.62 663 THR A N 1
ATOM 5113 C CA . THR A 1 663 ? -2.873 -0.180 29.983 1.00 95.62 663 THR A CA 1
ATOM 5114 C C . THR A 1 663 ? -2.371 1.250 30.182 1.00 95.62 663 THR A C 1
ATOM 5116 O O . THR A 1 663 ? -1.430 1.494 30.940 1.00 95.62 663 THR A O 1
ATOM 5119 N N . LEU A 1 664 ? -3.023 2.221 29.544 1.00 94.12 664 LEU A N 1
ATOM 5120 C CA . LEU A 1 664 ? -2.715 3.645 29.699 1.00 94.12 664 LEU A CA 1
ATOM 5121 C C . LEU A 1 664 ? -3.054 4.173 31.103 1.00 94.12 664 LEU A C 1
ATOM 5123 O O . LEU A 1 664 ? -2.503 5.182 31.540 1.00 94.12 664 LEU A O 1
ATOM 5127 N N . GLU A 1 665 ? -3.964 3.506 31.812 1.00 93.50 665 GLU A N 1
ATOM 5128 C CA . GLU A 1 665 ? -4.308 3.831 33.199 1.00 93.50 665 GLU A CA 1
ATOM 5129 C C . GLU A 1 665 ? -3.171 3.472 34.172 1.00 93.50 665 GLU A C 1
ATOM 5131 O O . GLU A 1 665 ? -2.962 4.185 35.153 1.00 93.50 665 GLU A O 1
ATOM 5136 N N . GLY A 1 666 ? -2.376 2.449 33.835 1.00 91.25 666 GLY A N 1
ATOM 5137 C CA . GLY A 1 666 ? -1.261 1.930 34.631 1.00 91.25 666 GLY A CA 1
ATOM 5138 C C . GLY A 1 666 ? -1.463 0.480 35.079 1.00 91.25 666 GLY A C 1
ATOM 5139 O O . GLY A 1 666 ? -0.478 -0.211 35.350 1.00 91.25 666 GLY A O 1
ATOM 5140 N N . GLY A 1 667 ? -2.711 -0.000 35.111 1.00 90.25 667 GLY A N 1
ATOM 5141 C CA . GLY A 1 667 ? -3.047 -1.406 35.346 1.00 90.25 667 GLY A CA 1
ATOM 5142 C C . GLY A 1 667 ? -2.659 -2.350 34.197 1.00 90.25 667 GLY A C 1
ATOM 5143 O O . GLY A 1 667 ? -2.196 -1.924 33.137 1.00 90.25 667 GLY A O 1
ATOM 5144 N N . GLU A 1 668 ? -2.885 -3.648 34.401 1.00 92.56 668 GLU A N 1
ATOM 5145 C CA . GLU A 1 668 ? -2.624 -4.710 33.418 1.00 92.56 668 GLU A CA 1
ATOM 5146 C C . GLU A 1 668 ? -3.938 -5.370 32.964 1.00 92.56 668 GLU A C 1
ATOM 5148 O O . GLU A 1 668 ? -4.859 -5.531 33.769 1.00 92.56 668 GLU A O 1
ATOM 5153 N N . ILE A 1 669 ? -3.995 -5.791 31.698 1.00 94.25 669 ILE A N 1
ATOM 5154 C CA . ILE A 1 669 ? -5.046 -6.644 31.121 1.00 94.25 669 ILE A CA 1
ATOM 5155 C C . ILE A 1 669 ? -4.407 -7.927 30.591 1.00 94.25 669 ILE A C 1
ATOM 5157 O O . ILE A 1 669 ? -3.300 -7.907 30.047 1.00 94.25 669 ILE A O 1
ATOM 5161 N N . TYR A 1 670 ? -5.097 -9.049 30.753 1.00 92.75 670 TYR A N 1
ATOM 5162 C CA . TYR A 1 670 ? -4.664 -10.359 30.282 1.00 92.75 670 TYR A CA 1
ATOM 5163 C C . TYR A 1 670 ? -5.473 -10.735 29.043 1.00 92.75 670 TYR A C 1
ATOM 5165 O O . TYR A 1 670 ? -6.690 -10.560 29.016 1.00 92.75 670 TYR A O 1
ATOM 5173 N N . ILE A 1 671 ? -4.787 -11.221 28.008 1.00 93.06 671 ILE A N 1
ATOM 5174 C CA . ILE A 1 671 ? -5.411 -11.702 26.773 1.00 93.06 671 ILE A CA 1
ATOM 5175 C C . ILE A 1 671 ? -5.019 -13.161 26.569 1.00 93.06 671 ILE A C 1
ATOM 5177 O O . ILE A 1 671 ? -3.831 -13.507 26.541 1.00 93.06 671 ILE A O 1
ATOM 5181 N N . ASP A 1 672 ? -6.037 -13.990 26.381 1.00 90.06 672 ASP A N 1
ATOM 5182 C CA . ASP A 1 672 ? -5.954 -15.432 26.212 1.00 90.06 672 ASP A CA 1
ATOM 5183 C C . ASP A 1 672 ? -6.496 -15.843 24.846 1.00 90.06 672 ASP A C 1
ATOM 5185 O O . ASP A 1 672 ? -7.569 -15.414 24.435 1.00 90.06 672 ASP A O 1
ATOM 5189 N N . LYS A 1 673 ? -5.779 -16.722 24.136 1.00 88.75 673 LYS A N 1
ATOM 5190 C CA . LYS A 1 673 ? -6.266 -17.323 22.883 1.00 88.75 673 LYS A CA 1
ATOM 5191 C C . LYS A 1 673 ? -6.501 -18.816 23.055 1.00 88.75 673 LYS A C 1
ATOM 5193 O O . LYS A 1 673 ? -5.565 -19.615 23.044 1.00 88.75 673 LYS A O 1
ATOM 5198 N N . LEU A 1 674 ? -7.765 -19.203 23.167 1.00 83.69 674 LEU A N 1
ATOM 5199 C CA . LEU A 1 674 ? -8.223 -20.570 23.429 1.00 83.69 674 LEU A CA 1
ATOM 5200 C C . LEU A 1 674 ? -8.239 -21.458 22.170 1.00 83.69 674 LEU A C 1
ATOM 5202 O O . LEU A 1 674 ? -8.261 -22.682 22.276 1.00 83.69 674 LEU A O 1
ATOM 5206 N N . GLY A 1 675 ? -8.196 -20.882 20.964 1.00 79.94 675 GLY A N 1
ATOM 5207 C CA . GLY A 1 675 ? -8.158 -21.643 19.712 1.00 79.94 675 GLY A CA 1
ATOM 5208 C C . GLY A 1 675 ? -7.972 -20.781 18.462 1.00 79.94 675 GLY A C 1
ATOM 5209 O O . GLY A 1 675 ? -7.525 -19.642 18.543 1.00 79.94 675 GLY A O 1
ATOM 5210 N N . THR A 1 676 ? -8.278 -21.343 17.292 1.00 68.31 676 THR A N 1
ATOM 5211 C CA . THR A 1 676 ? -8.012 -20.716 15.983 1.00 68.31 676 THR A CA 1
ATOM 5212 C C . THR A 1 676 ? -9.098 -19.749 15.503 1.00 68.31 676 THR A C 1
ATOM 5214 O O . THR A 1 676 ? -8.844 -19.005 14.562 1.00 68.31 676 THR A O 1
ATOM 5217 N N . GLY A 1 677 ? -10.293 -19.757 16.105 1.00 63.44 677 GLY A N 1
ATOM 5218 C CA . GLY A 1 677 ? -11.393 -18.865 15.724 1.00 63.44 677 GLY A CA 1
ATOM 5219 C C . GLY A 1 677 ? -11.307 -17.475 16.377 1.00 63.44 677 GLY A C 1
ATOM 5220 O O . GLY A 1 677 ? -10.698 -17.352 17.439 1.00 63.44 677 GLY A O 1
ATOM 5221 N N . PRO A 1 678 ? -11.950 -16.442 15.797 1.00 54.09 678 PRO A N 1
ATOM 5222 C CA . PRO A 1 678 ? -11.934 -15.076 16.338 1.00 54.09 678 PRO A CA 1
ATOM 5223 C C . PRO A 1 678 ? -12.628 -14.960 17.703 1.00 54.09 678 PRO A C 1
ATOM 5225 O O . PRO A 1 678 ? -12.127 -14.291 18.595 1.00 54.09 678 PRO A O 1
ATOM 5228 N N . ARG A 1 679 ? -13.707 -15.726 17.919 1.00 66.00 679 ARG A N 1
ATOM 5229 C CA . ARG A 1 679 ? -14.416 -15.827 19.210 1.00 66.00 679 ARG A CA 1
ATOM 5230 C C . ARG A 1 679 ? -13.676 -16.630 20.283 1.00 66.00 679 ARG A C 1
ATOM 5232 O O . ARG A 1 679 ? -14.236 -16.935 21.326 1.00 66.00 679 ARG A O 1
ATOM 5239 N N . ASN A 1 680 ? -12.435 -17.026 20.016 1.00 83.31 680 ASN A N 1
ATOM 5240 C CA . ASN A 1 680 ? -11.637 -17.788 20.966 1.00 83.31 680 ASN A CA 1
ATOM 5241 C C . ASN A 1 680 ? -10.587 -16.908 21.646 1.00 83.31 680 ASN A C 1
ATOM 5243 O O . ASN A 1 680 ? -9.663 -17.454 22.247 1.00 83.31 680 ASN A O 1
ATOM 5247 N N . VAL A 1 681 ? -10.684 -15.584 21.508 1.00 90.25 681 VAL A N 1
ATOM 5248 C CA . VAL A 1 681 ? -9.857 -14.640 22.253 1.00 90.25 681 VAL A CA 1
ATOM 5249 C C . VAL A 1 681 ? -10.682 -14.083 23.404 1.00 90.25 681 VAL A C 1
ATOM 5251 O O . VAL A 1 681 ? -11.740 -13.492 23.181 1.00 90.25 681 VAL A O 1
ATOM 5254 N N . THR A 1 682 ? -10.199 -14.307 24.621 1.00 91.25 682 THR A N 1
ATOM 5255 C CA . THR A 1 682 ? -10.801 -13.809 25.855 1.00 91.25 682 THR A CA 1
ATOM 5256 C C . THR A 1 682 ? -9.887 -12.787 26.510 1.00 91.25 682 THR A C 1
ATOM 5258 O O . THR A 1 682 ? -8.661 -12.856 26.401 1.00 91.25 682 THR A O 1
ATOM 5261 N N . ILE A 1 683 ? -10.496 -11.812 27.166 1.00 92.62 683 ILE A N 1
ATOM 5262 C CA . ILE A 1 683 ? -9.838 -10.686 27.815 1.00 92.62 683 ILE A CA 1
ATOM 5263 C C . ILE A 1 683 ? -10.354 -10.618 29.244 1.00 92.62 683 ILE A C 1
ATOM 5265 O O . ILE A 1 683 ? -11.553 -10.772 29.468 1.00 92.62 683 ILE A O 1
ATOM 5269 N N . HIS A 1 684 ? -9.457 -10.427 30.203 1.00 90.56 684 HIS A N 1
ATOM 5270 C CA . HIS A 1 684 ? -9.853 -10.282 31.597 1.00 90.56 684 HIS A CA 1
ATOM 5271 C C . HIS A 1 684 ? -8.886 -9.386 32.378 1.00 90.56 684 HIS A C 1
ATOM 5273 O O . HIS A 1 684 ? -7.681 -9.311 32.086 1.00 90.56 684 HIS A O 1
ATOM 5279 N N . GLY A 1 685 ? -9.398 -8.743 33.427 1.00 89.25 685 GLY A N 1
ATOM 5280 C CA . GLY A 1 685 ? -8.588 -8.021 34.401 1.00 89.25 685 GLY A CA 1
ATOM 5281 C C . GLY A 1 685 ? -7.733 -8.942 35.288 1.00 89.25 685 GLY A C 1
ATOM 5282 O O . GLY A 1 685 ? -7.761 -10.172 35.182 1.00 89.25 685 GLY A O 1
ATOM 5283 N N . PRO A 1 686 ? -6.930 -8.387 36.209 1.00 86.06 686 PRO A N 1
ATOM 5284 C CA . PRO A 1 686 ? -6.066 -9.186 37.068 1.00 86.06 686 PRO A CA 1
ATOM 5285 C C . PRO A 1 686 ? -6.886 -10.073 38.024 1.00 86.06 686 PRO A C 1
ATOM 5287 O O . PRO A 1 686 ? -7.813 -9.619 38.701 1.00 86.06 686 PRO A O 1
ATOM 5290 N N . THR A 1 687 ? -6.507 -11.350 38.120 1.00 81.19 687 THR A N 1
ATOM 5291 C CA . THR A 1 687 ? -7.162 -12.339 38.990 1.00 81.19 687 THR A CA 1
ATOM 5292 C C . THR A 1 687 ? -6.236 -12.803 40.117 1.00 81.19 687 THR A C 1
ATOM 5294 O O . THR A 1 687 ? -5.022 -12.925 39.957 1.00 81.19 687 THR A O 1
ATOM 5297 N N . LEU A 1 688 ? -6.810 -13.112 41.282 1.00 78.81 688 LEU A N 1
ATOM 5298 C CA . LEU A 1 688 ? -6.122 -13.759 42.398 1.00 78.81 688 LEU A CA 1
ATOM 5299 C C . LEU A 1 688 ? -6.734 -15.145 42.625 1.00 78.81 688 LEU A C 1
ATOM 5301 O O . LEU A 1 688 ? -7.880 -15.273 43.048 1.00 78.81 688 LEU A O 1
ATOM 5305 N N . THR A 1 689 ? -5.975 -16.207 42.342 1.00 73.38 689 THR A N 1
ATOM 5306 C CA . THR A 1 689 ? -6.446 -17.612 42.399 1.00 73.38 689 THR A CA 1
ATOM 5307 C C . THR A 1 689 ? -7.684 -17.899 41.530 1.00 73.38 689 THR A C 1
ATOM 5309 O O . THR A 1 689 ? -8.543 -18.688 41.910 1.00 73.38 689 THR A O 1
ATOM 5312 N N . GLY A 1 690 ? -7.780 -17.245 40.366 1.00 70.81 690 GLY A N 1
ATOM 5313 C CA . GLY A 1 690 ? -8.921 -17.371 39.446 1.00 70.81 690 GLY A CA 1
ATOM 5314 C C . GLY A 1 690 ? -10.137 -16.524 39.828 1.00 70.81 690 GLY A C 1
ATOM 5315 O O . GLY A 1 690 ? -11.181 -16.642 39.199 1.00 70.81 6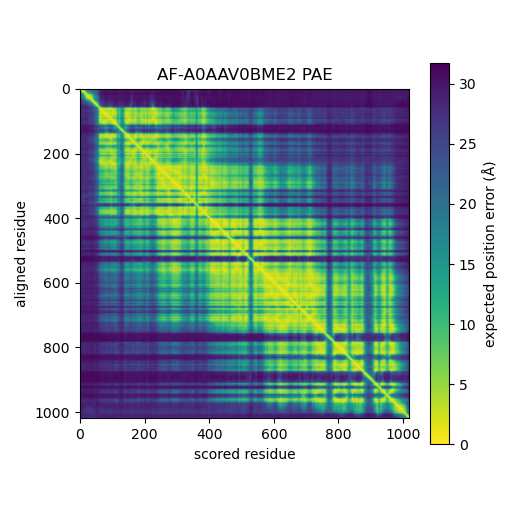90 GLY A O 1
ATOM 5316 N N . VAL A 1 691 ? -10.017 -15.675 40.853 1.00 73.38 691 VAL A N 1
ATOM 5317 C CA . VAL A 1 691 ? -11.059 -14.725 41.246 1.00 73.38 691 VAL A CA 1
ATOM 5318 C C . VAL A 1 691 ? -10.683 -13.325 40.744 1.00 73.38 691 VAL A C 1
ATOM 5320 O O . VAL A 1 691 ? -9.600 -12.853 41.096 1.00 73.38 691 VAL A O 1
ATOM 5323 N N . PRO A 1 692 ? -11.535 -12.644 39.961 1.00 77.31 692 PRO A N 1
ATOM 5324 C CA . PRO A 1 692 ? -11.252 -11.303 39.452 1.00 77.31 692 PRO A CA 1
ATOM 5325 C C . PRO A 1 692 ? -11.204 -10.262 40.575 1.00 77.31 692 PRO A C 1
ATOM 5327 O O . PRO A 1 692 ? -12.053 -10.247 41.472 1.00 77.31 692 PRO A O 1
ATOM 5330 N N . LEU A 1 693 ? -10.194 -9.387 40.534 1.00 77.50 693 LEU A N 1
ATOM 5331 C CA . LEU A 1 693 ? -9.964 -8.350 41.552 1.00 77.50 693 LEU A CA 1
ATOM 5332 C C . LEU A 1 693 ? -10.863 -7.120 41.383 1.00 77.50 693 LEU A C 1
ATOM 5334 O O . LEU A 1 693 ? -11.057 -6.359 42.325 1.00 77.50 693 LEU A O 1
ATOM 5338 N N . ASN A 1 694 ? -11.415 -6.935 40.192 1.00 74.56 694 ASN A N 1
ATOM 5339 C CA . ASN A 1 694 ? -12.209 -5.784 39.767 1.00 74.56 694 ASN A CA 1
ATOM 5340 C C . ASN A 1 694 ? -13.727 -6.041 39.758 1.00 74.56 694 ASN A C 1
ATOM 5342 O O . ASN A 1 694 ? -14.512 -5.123 39.527 1.00 74.56 694 ASN A O 1
ATOM 5346 N N . GLY A 1 695 ? -14.163 -7.262 40.079 1.00 71.06 695 GLY A N 1
ATOM 5347 C CA . GLY A 1 695 ? -15.584 -7.593 40.193 1.00 71.06 695 GLY A CA 1
ATOM 5348 C C . GLY A 1 695 ? -16.270 -8.090 38.938 1.00 71.06 695 GLY A C 1
ATOM 5349 O O . GLY A 1 695 ? -17.498 -8.197 38.940 1.00 71.06 695 GLY A O 1
ATOM 5350 N N . GLU A 1 696 ? -15.493 -8.446 37.922 1.00 76.69 696 GLU A N 1
ATOM 5351 C CA . GLU A 1 696 ? -15.972 -9.166 36.748 1.00 76.69 696 GLU A CA 1
ATOM 5352 C C . GLU A 1 696 ? -16.589 -10.515 37.144 1.00 76.69 696 GLU A C 1
ATOM 5354 O O . GLU A 1 696 ? -16.266 -11.116 38.171 1.00 76.69 696 GLU A O 1
ATOM 5359 N N . THR A 1 697 ? -17.554 -10.981 36.359 1.00 69.81 697 THR A N 1
ATOM 5360 C CA . THR A 1 697 ? -18.221 -12.274 36.599 1.00 69.81 697 THR A CA 1
ATOM 5361 C C . THR A 1 697 ? -17.766 -13.361 35.638 1.00 69.81 697 THR A C 1
ATOM 5363 O O . THR A 1 697 ? -17.980 -14.540 35.915 1.00 69.81 697 THR A O 1
ATOM 5366 N N . ARG A 1 698 ? -17.176 -12.956 34.515 1.00 83.75 698 ARG A N 1
ATOM 5367 C CA . ARG A 1 698 ? -16.632 -13.792 33.449 1.00 83.75 698 ARG A CA 1
ATOM 5368 C C . ARG A 1 698 ? -15.597 -12.983 32.671 1.00 83.75 698 ARG A C 1
ATOM 5370 O O . ARG A 1 698 ? -15.601 -11.754 32.763 1.00 83.75 698 ARG A O 1
ATOM 5377 N N . ASP A 1 699 ? -14.815 -13.687 31.870 1.00 87.19 699 ASP A N 1
ATOM 5378 C CA . ASP A 1 699 ? -13.920 -13.083 30.893 1.00 87.19 699 ASP A CA 1
ATOM 5379 C C . ASP A 1 699 ? -14.740 -12.504 29.723 1.00 87.19 699 ASP A C 1
ATOM 5381 O O . ASP A 1 699 ? -15.808 -13.021 29.354 1.00 87.19 699 ASP A O 1
ATOM 5385 N N . SER A 1 700 ? -14.238 -11.416 29.157 1.00 90.94 700 SER A N 1
ATOM 5386 C CA . SER A 1 700 ? -14.788 -10.724 27.996 1.00 90.94 700 SER A CA 1
ATOM 5387 C C . SER A 1 700 ? -14.362 -11.425 26.709 1.00 90.94 700 SER A C 1
ATOM 5389 O O . SER A 1 700 ? -13.207 -11.820 26.567 1.00 90.94 700 SER A O 1
ATOM 5391 N N . GLU A 1 701 ? -15.275 -11.600 25.761 1.00 91.50 701 GLU A N 1
ATOM 5392 C CA . GLU A 1 701 ? -14.988 -12.198 24.456 1.00 91.50 701 GLU A CA 1
ATOM 5393 C C . GLU A 1 701 ? -14.751 -11.113 23.402 1.00 91.50 701 GLU A C 1
ATOM 5395 O O . GLU A 1 701 ? -15.485 -10.123 23.318 1.00 91.50 701 GLU A O 1
ATOM 5400 N N . VAL A 1 702 ? -13.760 -11.337 22.535 1.00 92.75 702 VAL A N 1
ATOM 5401 C CA . VAL A 1 702 ? -13.551 -10.505 21.344 1.00 92.75 702 VAL A CA 1
ATOM 5402 C C . VAL A 1 702 ? -14.597 -10.854 20.278 1.00 92.75 702 VAL A C 1
ATOM 5404 O O . VAL A 1 702 ? -14.771 -12.009 19.879 1.00 92.75 702 VAL A O 1
ATOM 5407 N N . VAL A 1 703 ? -15.327 -9.838 19.818 1.00 91.12 703 VAL A N 1
ATOM 5408 C CA . VAL A 1 703 ? -16.524 -9.969 18.973 1.00 91.12 703 VAL A CA 1
ATOM 5409 C C . VAL A 1 703 ? -16.208 -9.820 17.483 1.00 91.12 703 VAL A C 1
ATOM 5411 O O . VAL A 1 703 ? -16.945 -10.353 16.648 1.00 91.12 703 VAL A O 1
ATOM 5414 N N . ASN A 1 704 ? -15.162 -9.075 17.118 1.00 88.56 704 ASN A N 1
ATOM 5415 C CA . ASN A 1 704 ? -14.781 -8.863 15.721 1.00 88.56 704 ASN A CA 1
ATOM 5416 C C . ASN A 1 704 ? -14.110 -10.104 15.115 1.00 88.56 704 ASN A C 1
ATOM 5418 O O . ASN A 1 704 ? -13.311 -10.784 15.747 1.00 88.56 704 ASN A O 1
ATOM 5422 N N . GLU A 1 705 ? -14.446 -10.401 13.855 1.00 82.94 705 GLU A N 1
ATOM 5423 C CA . GLU A 1 705 ? -13.871 -11.543 13.129 1.00 82.94 705 GLU A CA 1
ATOM 5424 C C . GLU A 1 705 ? -12.489 -11.246 12.537 1.00 82.94 705 GLU A C 1
ATOM 5426 O O . GLU A 1 705 ? -11.684 -12.158 12.358 1.00 82.94 705 GLU A O 1
ATOM 5431 N N . LYS A 1 706 ? -12.240 -9.976 12.205 1.00 85.31 706 LYS A N 1
ATOM 5432 C CA . LYS A 1 706 ? -10.988 -9.463 11.645 1.00 85.31 706 LYS A CA 1
ATOM 5433 C C . LYS A 1 706 ? -10.560 -8.233 12.443 1.00 85.31 706 LYS A C 1
ATOM 5435 O O . LYS A 1 706 ? -11.418 -7.509 12.957 1.00 85.31 706 LYS A O 1
ATOM 5440 N N . ASP A 1 707 ? -9.256 -8.002 12.525 1.00 89.38 707 ASP A N 1
ATOM 5441 C CA . ASP A 1 707 ? -8.677 -6.834 13.189 1.00 89.38 707 ASP A CA 1
ATOM 5442 C C . ASP A 1 707 ? -9.169 -5.531 12.540 1.00 89.38 707 ASP A C 1
ATOM 5444 O O . ASP A 1 707 ? -9.117 -5.369 11.314 1.00 89.38 707 ASP A O 1
ATOM 5448 N N . LEU A 1 708 ? -9.632 -4.583 13.357 1.00 92.62 708 LEU A N 1
ATOM 5449 C CA . LEU A 1 708 ? -9.989 -3.245 12.891 1.00 92.62 708 LEU A CA 1
ATOM 5450 C C . LEU A 1 708 ? -8.773 -2.336 13.033 1.00 92.62 708 LEU A C 1
ATOM 5452 O O . LEU A 1 708 ? -8.367 -1.971 14.132 1.00 92.62 708 LEU A O 1
ATOM 5456 N N . LEU A 1 709 ? -8.174 -1.967 11.906 1.00 93.88 709 LEU A N 1
ATOM 5457 C CA . LEU A 1 709 ? -6.983 -1.125 11.892 1.00 93.88 709 LEU A CA 1
ATOM 5458 C C . LEU A 1 709 ? -7.365 0.353 11.985 1.00 93.88 709 LEU A C 1
ATOM 5460 O O . LEU A 1 709 ? -8.299 0.801 11.317 1.00 93.88 709 LEU A O 1
ATOM 5464 N N . VAL A 1 710 ? -6.601 1.117 12.761 1.00 93.62 710 VAL A N 1
ATOM 5465 C CA . VAL A 1 710 ? -6.730 2.576 12.883 1.00 93.62 710 VAL A CA 1
ATOM 5466 C C . VAL A 1 710 ? -5.384 3.247 12.632 1.00 93.62 710 VAL A C 1
ATOM 5468 O O . VAL A 1 710 ? -4.343 2.592 12.602 1.00 93.62 710 VAL A O 1
ATOM 5471 N N . GLU A 1 711 ? -5.394 4.559 12.412 1.00 90.56 711 GLU A N 1
ATOM 5472 C CA . GLU A 1 711 ? -4.207 5.361 12.086 1.00 90.56 711 GLU A CA 1
ATOM 5473 C C . GLU A 1 711 ? -3.024 5.130 13.037 1.00 90.56 711 GLU A C 1
ATOM 5475 O O . GLU A 1 711 ? -1.873 5.099 12.587 1.00 90.56 711 GLU A O 1
ATOM 5480 N N . ASN A 1 712 ? -3.319 4.973 14.326 1.00 88.81 712 ASN A N 1
ATOM 5481 C CA . ASN A 1 712 ? -2.354 4.896 15.411 1.00 88.81 712 ASN A CA 1
ATOM 5482 C C . ASN A 1 712 ? -2.345 3.541 16.142 1.00 88.81 712 ASN A C 1
ATOM 5484 O O . ASN A 1 712 ? -1.744 3.443 17.214 1.00 88.81 712 ASN A O 1
ATOM 5488 N N . GLY A 1 713 ? -2.956 2.492 15.580 1.00 91.31 713 GLY A N 1
ATOM 5489 C CA . GLY A 1 713 ? -3.084 1.210 16.272 1.00 91.31 713 GLY A CA 1
ATOM 5490 C C . GLY A 1 713 ? -4.149 0.264 15.716 1.00 91.31 713 GLY A C 1
ATOM 5491 O O . GLY A 1 713 ? -4.405 0.226 14.509 1.00 91.31 713 GLY A O 1
ATOM 5492 N N . SER A 1 714 ? -4.792 -0.479 16.616 1.00 93.62 714 SER A N 1
ATOM 5493 C CA . SER A 1 714 ? -5.929 -1.367 16.334 1.00 93.62 714 SER A CA 1
ATOM 5494 C C . SER A 1 714 ? -7.092 -1.155 17.311 1.00 93.62 714 SER A C 1
ATOM 5496 O O . SER A 1 714 ? -6.929 -0.595 18.398 1.00 93.62 714 SER A O 1
ATOM 5498 N N . ILE A 1 715 ? -8.283 -1.586 16.899 1.00 95.00 715 ILE A N 1
ATOM 5499 C CA . ILE A 1 715 ? -9.493 -1.676 17.715 1.00 95.00 715 ILE A CA 1
ATOM 5500 C C . ILE A 1 715 ? -9.882 -3.148 17.832 1.00 95.00 715 ILE A C 1
ATOM 5502 O O . ILE A 1 715 ? -10.079 -3.815 16.817 1.00 95.00 715 ILE A O 1
ATOM 5506 N N . GLU A 1 716 ? -10.111 -3.604 19.061 1.00 94.56 716 GLU A N 1
ATOM 5507 C CA . GLU A 1 716 ? -10.734 -4.900 19.333 1.00 94.56 716 GLU A CA 1
ATOM 5508 C C . GLU A 1 716 ? -12.078 -4.672 20.015 1.00 94.56 716 GLU A C 1
ATOM 5510 O O . GLU A 1 716 ? -12.167 -3.964 21.018 1.00 94.56 716 GLU A O 1
ATOM 5515 N N . ILE A 1 717 ? -13.148 -5.234 19.456 1.00 95.12 717 ILE A N 1
ATOM 5516 C CA . ILE A 1 717 ? -14.500 -5.050 19.991 1.00 95.12 717 ILE A CA 1
ATOM 5517 C C . ILE A 1 717 ? -14.748 -6.126 21.037 1.00 95.12 717 ILE A C 1
ATOM 5519 O O . ILE A 1 717 ? -14.630 -7.309 20.729 1.00 95.12 717 ILE A O 1
ATOM 5523 N N . ILE A 1 718 ? -15.159 -5.725 22.235 1.00 94.44 718 ILE A N 1
ATOM 5524 C CA . ILE A 1 718 ? -15.371 -6.631 23.365 1.00 94.44 718 ILE A CA 1
ATOM 5525 C C . ILE A 1 718 ? -16.824 -6.617 23.850 1.00 94.44 718 ILE A C 1
ATOM 5527 O O . ILE A 1 718 ? -17.558 -5.635 23.676 1.00 94.44 718 ILE A O 1
ATOM 5531 N N . ASP A 1 719 ? -17.271 -7.725 24.433 1.00 92.31 719 ASP A N 1
ATOM 5532 C CA . ASP A 1 719 ? -18.666 -7.913 24.845 1.00 92.31 719 ASP A CA 1
ATOM 5533 C C . ASP A 1 719 ? -18.956 -7.564 26.316 1.00 92.31 719 ASP A C 1
ATOM 5535 O O . ASP A 1 719 ? -20.117 -7.569 26.724 1.00 92.31 719 ASP A O 1
ATOM 5539 N N . GLN A 1 720 ? -17.933 -7.195 27.088 1.00 89.94 720 GLN A N 1
ATOM 5540 C CA . GLN A 1 720 ? -18.029 -6.754 28.482 1.00 89.94 720 GLN A CA 1
ATOM 5541 C C . GLN A 1 720 ? -17.157 -5.509 28.718 1.00 89.94 720 GLN A C 1
ATOM 5543 O O . GLN A 1 720 ? -16.161 -5.314 28.030 1.00 89.94 720 GLN A O 1
ATOM 5548 N N . VAL A 1 721 ? -17.534 -4.646 29.671 1.00 91.88 721 VAL A N 1
ATOM 5549 C CA . VAL A 1 721 ? -16.700 -3.505 30.093 1.00 91.88 721 VAL A CA 1
ATOM 5550 C C . VAL A 1 721 ? -15.732 -3.959 31.184 1.00 91.88 721 VAL A C 1
ATOM 5552 O O . VAL A 1 721 ? -16.177 -4.420 32.237 1.00 91.88 721 VAL A O 1
ATOM 5555 N N . GLU A 1 722 ? -14.436 -3.758 30.962 1.00 91.81 722 GLU A N 1
ATOM 5556 C CA . GLU A 1 722 ? -13.377 -4.111 31.913 1.00 91.81 722 GLU A CA 1
ATOM 5557 C C . GLU A 1 722 ? -13.175 -2.981 32.934 1.00 91.81 722 GLU A C 1
ATOM 5559 O O . GLU A 1 722 ? -12.948 -1.819 32.578 1.00 91.81 722 GLU A O 1
ATOM 5564 N N . LEU A 1 723 ? -13.267 -3.286 34.229 1.00 90.44 723 LEU A N 1
ATOM 5565 C CA . LEU A 1 723 ? -13.109 -2.272 35.281 1.00 90.44 723 LEU A CA 1
ATOM 5566 C C . LEU A 1 723 ? -11.676 -2.292 35.839 1.00 90.44 723 LEU A C 1
ATOM 5568 O O . LEU A 1 723 ? -11.185 -3.359 36.205 1.00 90.44 723 LEU A O 1
ATOM 5572 N N . PRO A 1 724 ? -10.989 -1.142 35.974 1.00 91.81 724 PRO A N 1
ATOM 5573 C CA . PRO A 1 724 ? -9.693 -1.102 36.644 1.00 91.81 724 PRO A CA 1
ATOM 5574 C C . PRO A 1 724 ? -9.857 -1.361 38.146 1.00 91.81 724 PRO A C 1
ATOM 5576 O O . PRO A 1 724 ? -10.831 -0.926 38.767 1.00 91.81 724 PRO A O 1
ATOM 5579 N N . THR A 1 725 ? -8.872 -2.017 38.763 1.00 84.44 725 THR A N 1
ATOM 5580 C CA . THR A 1 725 ? -8.886 -2.342 40.205 1.00 84.44 725 THR A CA 1
ATOM 5581 C C . THR A 1 725 ? -8.944 -1.111 41.106 1.00 84.44 725 THR A C 1
ATOM 5583 O O . THR A 1 725 ? -9.445 -1.186 42.227 1.00 84.44 725 THR A O 1
ATOM 5586 N N . ASP A 1 726 ? -8.460 0.025 40.608 1.00 85.94 726 ASP A N 1
ATOM 5587 C CA . ASP A 1 726 ? -8.393 1.290 41.339 1.00 85.94 726 ASP A CA 1
ATOM 5588 C C . ASP A 1 726 ? -9.741 2.029 41.372 1.00 85.94 726 ASP A C 1
ATOM 5590 O O . ASP A 1 726 ? -9.934 2.956 42.167 1.00 85.94 726 ASP A O 1
ATOM 5594 N N . VAL A 1 727 ? -10.701 1.623 40.533 1.00 88.19 727 VAL A N 1
ATOM 5595 C CA . VAL A 1 727 ? -12.070 2.149 40.543 1.00 88.19 727 VAL A CA 1
ATOM 5596 C C . VAL A 1 727 ? -12.937 1.252 41.425 1.00 88.19 727 VAL A C 1
ATOM 5598 O O . VAL A 1 727 ? -13.680 0.387 40.969 1.00 88.19 727 VAL A O 1
ATOM 5601 N N . GLU A 1 728 ? -12.865 1.484 42.738 1.00 84.81 728 GLU A N 1
ATOM 5602 C CA . GLU A 1 728 ? -13.734 0.794 43.698 1.00 84.81 728 GLU A CA 1
ATOM 5603 C C . GLU A 1 728 ? -15.176 1.324 43.577 1.00 84.81 728 GLU A C 1
ATOM 5605 O O . GLU A 1 728 ? -15.463 2.496 43.859 1.00 84.81 728 GLU A O 1
ATOM 5610 N N . ILE A 1 729 ? -16.104 0.457 43.171 1.00 87.38 729 ILE A N 1
ATOM 5611 C CA . ILE A 1 729 ? -17.541 0.726 43.114 1.00 87.38 729 ILE A CA 1
ATOM 5612 C C . ILE A 1 729 ? -18.147 0.427 44.485 1.00 87.38 729 ILE A C 1
ATOM 5614 O O . ILE A 1 729 ? -18.446 -0.716 44.827 1.00 87.38 729 ILE A O 1
ATOM 5618 N N . THR A 1 730 ? -18.347 1.468 45.290 1.00 88.12 730 THR A N 1
ATOM 5619 C CA . THR A 1 730 ? -18.979 1.347 46.610 1.00 88.12 730 THR A CA 1
ATOM 5620 C C . THR A 1 730 ? -20.502 1.413 46.523 1.00 88.12 730 THR A C 1
ATOM 5622 O O . THR A 1 730 ? -21.079 1.930 45.563 1.00 88.12 730 THR A O 1
ATOM 5625 N N . VAL A 1 731 ? -21.186 0.959 47.578 1.00 88.12 731 VAL A N 1
ATOM 5626 C CA . VAL A 1 731 ? -22.647 1.091 47.681 1.00 88.12 731 VAL A CA 1
ATOM 5627 C C . VAL A 1 731 ? -23.053 2.564 47.622 1.00 88.12 731 VAL A C 1
ATOM 5629 O O . VAL A 1 731 ? -24.011 2.905 46.936 1.00 88.12 731 VAL A O 1
ATOM 5632 N N . LYS A 1 732 ? -22.277 3.472 48.231 1.00 89.38 732 LYS A N 1
ATOM 5633 C CA . LYS A 1 732 ? -22.492 4.919 48.077 1.00 89.38 732 LYS A CA 1
ATOM 5634 C C . LYS A 1 732 ? -22.522 5.341 46.603 1.00 89.38 732 LYS A C 1
ATOM 5636 O O . LYS A 1 732 ? -23.482 5.987 46.195 1.00 89.38 732 LYS A O 1
ATOM 5641 N N . LYS A 1 733 ? -21.527 4.952 45.797 1.00 90.69 733 LYS A N 1
ATOM 5642 C CA . LYS A 1 733 ? -21.466 5.279 44.356 1.00 90.69 733 LYS A CA 1
ATOM 5643 C C . LYS A 1 733 ? -22.665 4.723 43.578 1.00 90.69 733 LYS A C 1
ATOM 5645 O O . LYS A 1 733 ? -23.223 5.415 42.732 1.00 90.69 733 LYS A O 1
ATOM 5650 N N . LEU A 1 734 ? -23.137 3.530 43.926 1.00 90.31 734 LEU A N 1
ATOM 5651 C CA . LEU A 1 734 ? -24.339 2.956 43.319 1.00 90.31 734 LEU A CA 1
ATOM 5652 C C . LEU A 1 734 ? -25.624 3.720 43.697 1.00 90.31 734 LEU A C 1
ATOM 5654 O O . LEU A 1 734 ? -26.477 3.909 42.834 1.00 90.31 734 LEU A O 1
ATOM 5658 N N . ILE A 1 735 ? -25.774 4.202 44.945 1.00 91.00 735 ILE A N 1
ATOM 5659 C CA . ILE A 1 735 ? -26.935 5.033 45.354 1.00 91.00 735 ILE A CA 1
ATOM 5660 C C . ILE A 1 735 ? -26.941 6.332 44.541 1.00 91.00 735 ILE A C 1
ATOM 5662 O O . ILE A 1 735 ? -27.982 6.813 44.089 1.00 91.00 735 ILE A O 1
ATOM 5666 N N . LEU A 1 736 ? -25.745 6.885 44.343 1.00 90.00 736 LEU A N 1
ATOM 5667 C CA . LEU A 1 736 ? -25.512 8.068 43.532 1.00 90.00 736 LEU A CA 1
ATOM 5668 C C . LEU A 1 736 ? -25.901 7.850 42.060 1.00 90.00 736 LEU A C 1
ATOM 5670 O O . LEU A 1 736 ? -26.517 8.751 41.489 1.00 90.00 736 LEU A O 1
ATOM 5674 N N . GLY A 1 737 ? -25.595 6.685 41.477 1.00 88.81 737 GLY A N 1
ATOM 5675 C CA . GLY A 1 737 ? -26.048 6.283 40.137 1.00 88.81 737 GLY A CA 1
ATOM 5676 C C . GLY A 1 737 ? -27.562 6.061 40.057 1.00 88.81 737 GLY A C 1
ATOM 5677 O O . GLY A 1 737 ? -28.211 6.531 39.130 1.00 88.81 737 GLY A O 1
ATOM 5678 N N . ALA A 1 738 ? -28.161 5.473 41.097 1.00 89.06 738 ALA A N 1
ATOM 5679 C CA . ALA A 1 738 ? -29.613 5.295 41.211 1.00 89.06 738 ALA A CA 1
ATOM 5680 C C . ALA A 1 738 ? -30.395 6.607 41.404 1.00 89.06 738 ALA A C 1
ATOM 5682 O O . ALA A 1 738 ? -31.626 6.573 41.455 1.00 89.06 738 ALA A O 1
ATOM 5683 N N . LYS A 1 739 ? -29.702 7.751 41.533 1.00 89.00 739 LYS A N 1
ATOM 5684 C CA . LYS A 1 739 ? -30.291 9.072 41.810 1.00 89.00 739 LYS A CA 1
ATOM 5685 C C . LYS A 1 739 ? -31.215 9.039 43.037 1.00 89.00 739 LYS A C 1
ATOM 5687 O O . LYS A 1 739 ? -32.280 9.644 43.031 1.00 89.00 739 LYS A O 1
ATOM 5692 N N . ALA A 1 740 ? -30.813 8.300 44.070 1.00 90.00 740 ALA A N 1
ATOM 5693 C CA . ALA A 1 740 ? -31.565 8.133 45.312 1.00 90.00 740 ALA A CA 1
ATOM 5694 C C . ALA A 1 740 ? -30.915 8.943 46.448 1.00 90.00 740 ALA A C 1
ATOM 5696 O O . ALA A 1 740 ? -30.386 8.399 47.422 1.00 90.00 740 ALA A O 1
ATOM 5697 N N . SER A 1 741 ? -30.891 10.268 46.281 1.00 91.88 741 SER A N 1
ATOM 5698 C CA . SER A 1 741 ? -30.243 11.194 47.216 1.00 91.88 741 SER A CA 1
ATOM 5699 C C . SER A 1 741 ? -30.920 11.215 48.587 1.00 91.88 741 SER A C 1
ATOM 5701 O O . SER A 1 741 ? -30.237 11.258 49.610 1.00 91.88 741 SER A O 1
ATOM 5703 N N . THR A 1 742 ? -32.245 11.076 48.613 1.00 93.00 742 THR A N 1
ATOM 5704 C CA . THR A 1 742 ? -33.041 11.025 49.844 1.00 93.00 742 THR A CA 1
ATOM 5705 C C . THR A 1 742 ? -32.672 9.808 50.687 1.00 93.00 742 THR A C 1
ATOM 5707 O O . THR A 1 742 ? -32.356 9.950 51.863 1.00 93.00 742 THR A O 1
ATOM 5710 N N . MET A 1 743 ? -32.610 8.611 50.093 1.00 93.44 743 MET A N 1
ATOM 5711 C CA . MET A 1 743 ? -32.198 7.401 50.812 1.00 93.44 743 MET A CA 1
ATOM 5712 C C . MET A 1 743 ? -30.774 7.525 51.367 1.00 93.44 743 MET A C 1
ATOM 5714 O O . MET A 1 743 ? -30.521 7.101 52.495 1.00 93.44 743 MET A O 1
ATOM 5718 N N . LEU A 1 744 ? -29.849 8.120 50.603 1.00 92.75 744 LEU A N 1
ATOM 5719 C CA . LEU A 1 744 ? -28.484 8.369 51.072 1.00 92.75 744 LEU A CA 1
ATOM 5720 C C . LEU A 1 744 ? -28.478 9.238 52.338 1.00 92.75 744 LEU A C 1
ATOM 5722 O O . LEU A 1 744 ? -27.834 8.882 53.324 1.00 92.75 744 LEU A O 1
ATOM 5726 N N . GLU A 1 745 ? -29.233 10.337 52.328 1.00 92.00 745 GLU A N 1
ATOM 5727 C CA . GLU A 1 745 ? -29.362 11.249 53.466 1.00 92.00 745 GLU A CA 1
ATOM 5728 C C . GLU A 1 745 ? -30.007 10.561 54.680 1.00 92.00 745 GLU A C 1
ATOM 5730 O O . GLU A 1 745 ? -29.540 10.723 55.808 1.00 92.00 745 GLU A O 1
ATOM 5735 N N . LEU A 1 746 ? -31.030 9.722 54.479 1.00 92.75 746 LEU A N 1
ATOM 5736 C CA . LEU A 1 746 ? -31.661 8.954 55.564 1.00 92.75 746 LEU A CA 1
ATOM 5737 C C . LEU A 1 746 ? -30.690 7.939 56.194 1.00 92.75 746 LEU A C 1
ATOM 5739 O O . LEU A 1 746 ? -30.691 7.745 57.412 1.00 92.75 746 LEU A O 1
ATOM 5743 N N . ILE A 1 747 ? -29.820 7.306 55.401 1.00 91.56 747 ILE A N 1
ATOM 5744 C CA . ILE A 1 747 ? -28.775 6.403 55.916 1.00 91.56 747 ILE A CA 1
ATOM 5745 C C . ILE A 1 747 ? -27.728 7.184 56.726 1.00 91.56 747 ILE A C 1
ATOM 5747 O O . ILE A 1 747 ? -27.330 6.750 57.812 1.00 91.56 747 ILE A O 1
ATOM 5751 N N . GLU A 1 748 ? -27.293 8.344 56.231 1.00 90.06 748 GLU A N 1
ATOM 5752 C CA . GLU A 1 748 ? -26.303 9.182 56.917 1.00 90.06 748 GLU A CA 1
ATOM 5753 C C . GLU A 1 748 ? -26.871 9.768 58.228 1.00 90.06 748 GLU A C 1
ATOM 5755 O O . GLU A 1 748 ? -26.220 9.690 59.273 1.00 90.06 748 GLU A O 1
ATOM 5760 N N . THR A 1 749 ? -28.120 10.244 58.226 1.00 89.75 749 THR A N 1
ATOM 5761 C CA . THR A 1 749 ? -28.809 10.793 59.415 1.00 89.75 749 THR A CA 1
ATOM 5762 C C . THR A 1 749 ? -29.183 9.732 60.457 1.00 89.75 749 THR A C 1
ATOM 5764 O O . THR A 1 749 ? -29.169 10.011 61.659 1.00 89.75 749 THR A O 1
ATOM 5767 N N . SER A 1 750 ? -29.456 8.490 60.041 1.00 87.25 750 SER A N 1
ATOM 5768 C CA . SER A 1 750 ? -29.745 7.366 60.951 1.00 87.25 750 SER A CA 1
ATOM 5769 C C . SER A 1 750 ? -28.501 6.757 61.617 1.00 87.25 750 SER A C 1
ATOM 5771 O O . SER A 1 750 ? -28.631 5.825 62.412 1.00 87.25 750 SER A O 1
ATOM 5773 N N . ASN A 1 751 ? -27.304 7.313 61.376 1.00 85.81 751 ASN A N 1
ATOM 5774 C CA . ASN A 1 751 ? -26.017 6.805 61.874 1.00 85.81 751 ASN A CA 1
ATOM 5775 C C . ASN A 1 751 ? -25.693 5.382 61.364 1.00 85.81 751 ASN A C 1
ATOM 5777 O O . ASN A 1 751 ? -25.033 4.595 62.047 1.00 85.81 751 ASN A O 1
ATOM 5781 N N . LEU A 1 752 ? -26.169 5.055 60.157 1.00 85.81 752 LEU A N 1
ATOM 5782 C CA . LEU A 1 752 ? -25.931 3.789 59.452 1.00 85.81 752 LEU A CA 1
ATOM 5783 C C . LEU A 1 752 ? -24.958 3.958 58.271 1.00 85.81 752 LEU A C 1
ATOM 5785 O O . LEU A 1 752 ? -24.868 3.098 57.399 1.00 85.81 752 LEU A O 1
ATOM 5789 N N . SER A 1 753 ? -24.183 5.048 58.252 1.00 85.12 753 SER A N 1
ATOM 5790 C CA . SER A 1 753 ? -23.199 5.354 57.201 1.00 85.12 753 SER A CA 1
ATOM 5791 C C . SER A 1 753 ? -22.131 4.268 57.016 1.00 85.12 753 SER A C 1
ATOM 5793 O O . SER A 1 753 ? -21.586 4.124 55.924 1.00 85.12 753 SER A O 1
ATOM 5795 N N . TRP A 1 754 ? -21.877 3.451 58.041 1.00 80.69 754 TRP A N 1
ATOM 5796 C CA . TRP A 1 754 ? -20.969 2.301 57.983 1.00 80.69 754 TRP A CA 1
ATOM 5797 C C . TRP A 1 754 ? -21.382 1.247 56.937 1.00 80.69 754 TRP A C 1
ATOM 5799 O O . TRP A 1 754 ? -20.524 0.551 56.397 1.00 80.69 754 TRP A O 1
ATOM 5809 N N . VAL A 1 755 ? -22.669 1.178 56.578 1.00 82.38 755 VAL A N 1
ATOM 5810 C CA . VAL A 1 755 ? -23.198 0.287 55.528 1.00 82.38 755 VAL A CA 1
ATOM 5811 C C . VAL A 1 755 ? -22.747 0.733 54.129 1.00 82.38 755 VAL A C 1
ATOM 5813 O O . VAL A 1 755 ? -22.564 -0.094 53.240 1.00 82.38 755 VAL A O 1
ATOM 5816 N N . LEU A 1 756 ? -22.527 2.037 53.927 1.00 82.62 756 LEU A N 1
ATOM 5817 C CA . LEU A 1 756 ? -22.262 2.635 52.612 1.00 82.62 756 LEU A CA 1
ATOM 5818 C C . LEU A 1 756 ? -20.855 2.346 52.074 1.00 82.62 756 LEU A C 1
ATOM 5820 O O . LEU A 1 756 ? -20.675 2.227 50.860 1.00 82.62 756 LEU A O 1
ATOM 5824 N N . ASN A 1 757 ? -19.879 2.226 52.976 1.00 69.38 757 ASN A N 1
ATOM 5825 C CA . ASN A 1 757 ? -18.475 1.979 52.637 1.00 69.38 757 ASN A CA 1
ATOM 5826 C C . ASN A 1 757 ? -18.059 0.517 52.863 1.00 69.38 757 ASN A C 1
ATOM 5828 O O . ASN A 1 757 ? -16.938 0.151 52.540 1.00 69.38 757 ASN A O 1
ATOM 5832 N N . SER A 1 758 ? -18.945 -0.325 53.420 1.00 57.66 758 SER A N 1
ATOM 5833 C CA . SER A 1 758 ? -18.626 -1.710 53.825 1.00 57.66 758 SER A CA 1
ATOM 5834 C C . SER A 1 758 ? -17.385 -1.821 54.737 1.00 57.66 758 SER A C 1
ATOM 5836 O O . SER A 1 758 ? -16.752 -2.874 54.828 1.00 57.66 758 SER A O 1
ATOM 5838 N N . ASP A 1 759 ? -17.029 -0.734 55.428 1.00 52.69 759 ASP A N 1
ATOM 5839 C CA . ASP A 1 759 ? -15.834 -0.618 56.261 1.00 52.69 759 ASP A CA 1
ATOM 5840 C C . ASP A 1 759 ? -16.162 -0.967 57.712 1.00 52.69 759 ASP A C 1
ATOM 5842 O O . ASP A 1 759 ? -16.321 -0.102 58.573 1.00 52.69 759 ASP A O 1
ATOM 5846 N N . LEU A 1 760 ? -16.233 -2.261 58.010 1.00 50.72 760 LEU A N 1
ATOM 5847 C CA . LEU A 1 760 ? -16.092 -2.724 59.387 1.00 50.72 760 LEU A CA 1
ATOM 5848 C C . LEU A 1 760 ? -14.617 -3.034 59.651 1.00 50.72 760 LEU A C 1
ATOM 5850 O O . LEU A 1 760 ? -14.138 -4.126 59.362 1.00 50.72 760 LEU A O 1
ATOM 5854 N N . LYS A 1 761 ? -13.886 -2.068 60.216 1.00 42.59 761 LYS A N 1
ATOM 5855 C CA . LYS A 1 761 ? -12.785 -2.392 61.134 1.00 42.59 761 LYS A CA 1
ATOM 5856 C C . LYS A 1 761 ? -13.447 -2.642 62.489 1.00 42.59 761 LYS A C 1
ATOM 5858 O O . LYS A 1 761 ? -14.029 -1.718 63.049 1.00 42.59 761 LYS A O 1
ATOM 5863 N N . ASP A 1 762 ? -13.441 -3.890 62.947 1.00 37.22 762 ASP A N 1
ATOM 5864 C CA . ASP A 1 762 ? -14.016 -4.313 64.231 1.00 37.22 762 ASP A CA 1
ATOM 5865 C C . ASP A 1 762 ? -13.693 -3.338 65.380 1.00 37.22 762 ASP A C 1
ATOM 5867 O O . ASP A 1 762 ? -12.557 -2.872 65.498 1.00 37.22 762 ASP A O 1
ATOM 5871 N N . GLY A 1 763 ? -14.672 -3.080 66.263 1.00 35.62 763 GLY A N 1
ATOM 5872 C CA . GLY A 1 763 ? -14.373 -2.545 67.600 1.00 35.62 763 GLY A CA 1
ATOM 5873 C C . GLY A 1 763 ? -15.322 -1.530 68.251 1.00 35.62 763 GLY A C 1
ATOM 5874 O O . GLY A 1 763 ? -14.852 -0.780 69.103 1.00 35.62 763 GLY A O 1
ATOM 5875 N N . ARG A 1 764 ? -16.622 -1.445 67.920 1.00 31.31 764 ARG A N 1
ATOM 5876 C CA . ARG A 1 764 ? -17.571 -0.616 68.710 1.00 31.31 764 ARG A CA 1
ATOM 5877 C C . ARG A 1 764 ? -18.955 -1.241 68.893 1.00 31.31 764 ARG A C 1
ATOM 5879 O O . ARG A 1 764 ? -19.949 -0.679 68.464 1.00 31.31 764 ARG A O 1
ATOM 5886 N N . PHE A 1 765 ? -19.006 -2.366 69.596 1.00 34.12 765 PHE A N 1
ATOM 5887 C CA . PHE A 1 765 ? -20.148 -2.733 70.442 1.00 34.12 765 PHE A CA 1
ATOM 5888 C C . PHE A 1 765 ? -19.615 -3.468 71.678 1.00 34.12 765 PHE A C 1
ATOM 5890 O O . PHE A 1 765 ? -19.905 -4.634 71.915 1.00 34.12 765 PHE A O 1
ATOM 5897 N N . GLU A 1 766 ? -18.790 -2.777 72.466 1.00 33.91 766 GLU A N 1
ATOM 5898 C CA . GLU A 1 766 ? -18.638 -3.121 73.877 1.00 33.91 766 GLU A CA 1
ATOM 5899 C C . GLU A 1 766 ? -19.576 -2.234 74.699 1.00 33.91 766 GLU A C 1
ATOM 5901 O O . GLU A 1 766 ? -19.594 -1.012 74.550 1.00 33.91 766 GLU A O 1
ATOM 5906 N N . ASN A 1 767 ? -20.298 -2.900 75.600 1.00 32.47 767 ASN A N 1
ATOM 5907 C CA . ASN A 1 767 ? -21.019 -2.374 76.757 1.00 32.47 767 ASN A CA 1
ATOM 5908 C C . ASN A 1 767 ? -22.440 -1.833 76.538 1.00 32.47 767 ASN A C 1
ATOM 5910 O O . ASN A 1 767 ? -22.694 -0.633 76.563 1.00 32.47 767 ASN A O 1
ATOM 5914 N N . SER A 1 768 ? -23.406 -2.754 76.577 1.00 29.61 768 SER A N 1
ATOM 5915 C CA . SER A 1 768 ? -24.574 -2.559 77.442 1.00 29.61 768 SER A CA 1
ATOM 5916 C C . SER A 1 768 ? -24.924 -3.862 78.161 1.00 29.61 768 SER A C 1
ATOM 5918 O O . SER A 1 768 ? -25.104 -4.913 77.555 1.00 29.61 768 SER A O 1
ATOM 5920 N N . THR A 1 769 ? -24.938 -3.755 79.479 1.00 36.19 769 THR A N 1
ATOM 5921 C CA . THR A 1 769 ? -25.067 -4.770 80.524 1.00 36.19 769 THR A CA 1
ATOM 5922 C C . THR A 1 769 ? -26.430 -5.471 80.601 1.00 36.19 769 THR A C 1
ATOM 5924 O O . THR A 1 769 ? -27.450 -4.829 80.379 1.00 36.19 769 THR A O 1
ATOM 5927 N N . HIS A 1 770 ? -26.389 -6.720 81.101 1.00 37.22 770 HIS A N 1
ATOM 5928 C CA . HIS A 1 770 ? -27.488 -7.597 81.571 1.00 37.22 770 HIS A CA 1
ATOM 5929 C C . HIS A 1 770 ? -28.385 -8.153 80.444 1.00 37.22 770 HIS A C 1
ATOM 5931 O O . HIS A 1 770 ? -29.063 -7.413 79.754 1.00 37.22 770 HIS A O 1
ATOM 5937 N N . ASP A 1 771 ? -28.408 -9.457 80.169 1.00 32.34 771 ASP A N 1
ATOM 5938 C CA . ASP A 1 771 ? -29.058 -10.457 81.017 1.00 32.34 771 ASP A CA 1
ATOM 5939 C C . ASP A 1 771 ? -28.784 -11.877 80.474 1.00 32.34 771 ASP A C 1
ATOM 5941 O O . ASP A 1 771 ? -28.566 -12.090 79.278 1.00 32.34 771 ASP A O 1
ATOM 5945 N N . ASN A 1 772 ? -28.808 -12.859 81.366 1.00 41.12 772 ASN A N 1
ATOM 5946 C CA . ASN A 1 772 ? -28.610 -14.271 81.070 1.00 41.12 772 ASN A CA 1
ATOM 5947 C C . ASN A 1 772 ? -29.859 -14.865 80.396 1.00 41.12 772 ASN A C 1
ATOM 5949 O O . ASN A 1 772 ? -30.898 -14.992 81.035 1.00 41.12 772 ASN A O 1
ATOM 5953 N N . SER A 1 773 ? -29.752 -15.354 79.158 1.00 37.12 773 SER A N 1
ATOM 5954 C CA . SER A 1 773 ? -30.091 -16.746 78.796 1.00 37.12 773 SER A CA 1
ATOM 5955 C C . SER A 1 773 ? -30.225 -16.959 77.282 1.00 37.12 773 SER A C 1
ATOM 5957 O O . SER A 1 773 ? -30.774 -16.135 76.561 1.00 37.12 773 SER A O 1
ATOM 5959 N N . ARG A 1 774 ? -29.831 -18.178 76.880 1.00 31.98 774 ARG A N 1
ATOM 5960 C CA . ARG A 1 774 ? -30.055 -18.889 75.604 1.00 31.98 774 ARG A CA 1
ATOM 5961 C C . ARG A 1 774 ? -28.956 -18.763 74.546 1.00 31.98 774 ARG A C 1
ATOM 5963 O O . ARG A 1 774 ? -28.948 -17.882 73.702 1.00 31.98 774 ARG A O 1
ATOM 5970 N N . ASN A 1 775 ? -28.089 -19.778 74.595 1.00 33.44 775 ASN A N 1
ATOM 5971 C CA . ASN A 1 775 ? -27.359 -20.422 73.503 1.00 33.44 775 ASN A CA 1
ATOM 5972 C C . ASN A 1 775 ? -27.721 -19.942 72.085 1.00 33.44 775 ASN A C 1
ATOM 5974 O O . ASN A 1 775 ? -28.554 -20.545 71.413 1.00 33.44 775 ASN A O 1
ATOM 5978 N N . TYR A 1 776 ? -26.987 -18.945 71.603 1.00 32.97 776 TYR A N 1
ATOM 5979 C CA . TYR A 1 776 ? -26.555 -18.879 70.214 1.00 32.97 776 TYR A CA 1
ATOM 5980 C C . TYR A 1 776 ? -25.033 -19.026 70.235 1.00 32.97 776 TYR A C 1
ATOM 5982 O O . TYR A 1 776 ? -24.300 -18.071 70.476 1.00 32.97 776 TYR A O 1
ATOM 5990 N N . GLN A 1 777 ? -24.545 -20.251 70.030 1.00 30.62 777 GLN A N 1
ATOM 5991 C CA . GLN A 1 777 ? -23.163 -20.470 69.607 1.00 30.62 777 GLN A CA 1
ATOM 5992 C C . GLN A 1 777 ? -23.040 -19.935 68.176 1.00 30.62 777 GLN A C 1
ATOM 5994 O O . GLN A 1 777 ? -23.122 -20.685 67.206 1.00 30.62 777 GLN A O 1
ATOM 5999 N N . SER A 1 778 ? -22.895 -18.615 68.045 1.00 35.38 778 SER A N 1
ATOM 6000 C CA . SER A 1 778 ? -22.500 -18.003 66.786 1.00 35.38 778 SER A CA 1
ATOM 6001 C C . SER A 1 778 ? -21.030 -18.320 66.548 1.00 35.38 778 SER A C 1
ATOM 6003 O O . SER A 1 778 ? -20.132 -17.825 67.226 1.00 35.38 778 SER A O 1
ATOM 6005 N N . SER A 1 779 ? -20.800 -19.206 65.591 1.00 32.56 779 SER A N 1
ATOM 6006 C CA . SER A 1 779 ? -19.492 -19.572 65.061 1.00 32.56 779 SER A CA 1
ATOM 6007 C C . SER A 1 779 ? -19.072 -18.643 63.913 1.00 32.56 779 SER A C 1
ATOM 6009 O O . SER A 1 779 ? -18.292 -19.037 63.056 1.00 32.56 779 SER A O 1
ATOM 6011 N N . SER A 1 780 ? -19.523 -17.385 63.893 1.00 40.88 780 SER A N 1
ATOM 6012 C CA . SER A 1 780 ? -19.017 -16.364 62.969 1.00 40.88 780 SER A CA 1
ATOM 6013 C C . SER A 1 780 ? -17.898 -15.556 63.634 1.00 40.88 780 SER A C 1
ATOM 6015 O O . SER A 1 780 ? -18.085 -14.423 64.073 1.00 40.88 780 SER A O 1
ATOM 6017 N N . ARG A 1 781 ? -16.715 -16.172 63.736 1.00 37.38 781 ARG A N 1
ATOM 6018 C CA . ARG A 1 781 ? -15.453 -15.472 64.017 1.00 37.38 781 ARG A CA 1
ATOM 6019 C C . ARG A 1 781 ? -15.202 -14.431 62.913 1.00 37.38 781 ARG A C 1
ATOM 6021 O O . ARG A 1 781 ? -14.950 -14.833 61.788 1.00 37.38 781 ARG A O 1
ATOM 6028 N N . GLY A 1 782 ? -15.256 -13.138 63.236 1.00 41.53 782 GLY A N 1
ATOM 6029 C CA . GLY A 1 782 ? -14.502 -12.051 62.581 1.00 41.53 782 GLY A CA 1
ATOM 6030 C C . GLY A 1 782 ? -14.588 -11.869 61.055 1.00 41.53 782 GLY A C 1
ATOM 6031 O O . GLY A 1 782 ? -13.642 -11.340 60.480 1.00 41.53 782 GLY A O 1
ATOM 6032 N N . PHE A 1 783 ? -15.654 -12.302 60.376 1.00 48.25 783 PHE A N 1
ATOM 6033 C CA . PHE A 1 783 ? -15.814 -12.041 58.939 1.00 48.25 783 PHE A CA 1
ATOM 6034 C C . PHE A 1 783 ? -16.540 -10.707 58.707 1.00 48.25 783 PHE A C 1
ATOM 6036 O O . PHE A 1 783 ? -17.659 -10.518 59.186 1.00 48.25 783 PHE A O 1
ATOM 6043 N N . GLN A 1 784 ? -15.919 -9.792 57.951 1.00 57.75 784 GLN A N 1
ATOM 6044 C CA . GLN A 1 784 ? -16.579 -8.591 57.423 1.00 57.75 784 GLN A CA 1
ATOM 6045 C C . GLN A 1 784 ? -17.793 -9.008 56.574 1.00 57.75 784 GLN A C 1
ATOM 6047 O O . GLN A 1 784 ? -17.640 -9.719 55.582 1.00 57.75 784 GLN A O 1
ATOM 6052 N N . ARG A 1 785 ? -19.000 -8.577 56.962 1.00 70.06 785 ARG A N 1
ATOM 6053 C CA . ARG A 1 785 ? -20.233 -8.751 56.174 1.00 70.06 785 ARG A CA 1
ATOM 6054 C C . ARG A 1 785 ? -20.378 -7.607 55.168 1.00 70.06 785 ARG A C 1
ATOM 6056 O O . ARG A 1 785 ? -20.098 -6.461 55.517 1.00 70.06 785 ARG A O 1
ATOM 6063 N N . SER A 1 786 ? -20.851 -7.898 53.955 1.00 77.19 786 SER A N 1
ATOM 6064 C CA . SER A 1 786 ? -21.355 -6.860 53.045 1.00 77.19 786 SER A CA 1
ATOM 6065 C C . SER A 1 786 ? -22.856 -6.670 53.218 1.00 77.19 786 SER A C 1
ATOM 6067 O O . SER A 1 786 ? -23.534 -7.461 53.879 1.00 77.19 786 SER A O 1
ATOM 6069 N N . PHE A 1 787 ? -23.380 -5.611 52.606 1.00 85.56 787 PHE A N 1
ATOM 6070 C CA . PHE A 1 787 ? -24.791 -5.271 52.674 1.00 85.56 787 PHE A CA 1
ATOM 6071 C C . PHE A 1 787 ? -25.336 -4.954 51.287 1.00 85.56 787 PHE A C 1
ATOM 6073 O O . PHE A 1 787 ? -24.713 -4.240 50.499 1.00 85.56 787 PHE A O 1
ATOM 6080 N N . SER A 1 788 ? -26.528 -5.469 51.009 1.00 89.31 788 SER A N 1
ATOM 6081 C CA . SER A 1 788 ? -27.331 -5.098 49.852 1.00 89.31 788 SER A CA 1
ATOM 6082 C C . SER A 1 788 ? -28.456 -4.167 50.284 1.00 89.31 788 SER A C 1
ATOM 6084 O O . SER A 1 788 ? -29.223 -4.486 51.193 1.00 89.31 788 SER A O 1
ATOM 6086 N N . ILE A 1 789 ? -28.558 -3.008 49.641 1.00 91.81 789 ILE A N 1
ATOM 6087 C CA . ILE A 1 789 ? -29.545 -1.981 49.966 1.00 91.81 789 ILE A CA 1
ATOM 6088 C C . ILE A 1 789 ? -30.703 -2.055 48.975 1.00 91.81 789 ILE A C 1
ATOM 6090 O O . ILE A 1 789 ? -30.541 -1.914 47.764 1.00 91.81 789 ILE A O 1
ATOM 6094 N N . LEU A 1 790 ? -31.899 -2.234 49.510 1.00 92.81 790 LEU A N 1
ATOM 6095 C CA . LEU A 1 790 ? -33.154 -1.971 48.827 1.00 92.81 790 LEU A CA 1
ATOM 6096 C C . LEU A 1 790 ? -33.324 -0.452 48.785 1.00 92.81 790 LEU A C 1
ATOM 6098 O O . LEU A 1 790 ? -33.622 0.158 49.800 1.00 92.81 790 LEU A O 1
ATOM 6102 N N . CYS A 1 791 ? -33.061 0.184 47.654 1.00 93.00 791 CYS A N 1
ATOM 6103 C CA . CYS A 1 791 ? -32.931 1.634 47.563 1.00 93.00 791 CYS A CA 1
ATOM 6104 C C . CYS A 1 791 ? -34.137 2.238 46.828 1.00 93.00 791 CYS A C 1
ATOM 6106 O O . CYS A 1 791 ? -34.200 2.145 45.601 1.00 93.00 791 CYS A O 1
ATOM 6108 N N . PRO A 1 792 ? -35.116 2.838 47.530 1.00 92.56 792 PRO A N 1
ATOM 6109 C CA . PRO A 1 792 ? -36.213 3.536 46.870 1.00 92.56 792 PRO A CA 1
ATOM 6110 C C . PRO A 1 792 ? -35.702 4.771 46.128 1.00 92.56 792 PRO A C 1
ATOM 6112 O O . PRO A 1 792 ? -34.789 5.449 46.598 1.00 92.56 792 PRO A O 1
ATOM 6115 N N . THR A 1 793 ? -36.292 5.066 44.972 1.00 90.81 793 THR A N 1
ATOM 6116 C CA . THR A 1 793 ? -35.992 6.295 44.226 1.00 90.81 793 THR A CA 1
ATOM 6117 C C . THR A 1 793 ? -36.488 7.534 44.972 1.00 90.81 793 THR A C 1
ATOM 6119 O O . THR A 1 793 ? -37.422 7.457 45.770 1.00 90.81 793 THR A O 1
ATOM 6122 N N . ASP A 1 794 ? -35.928 8.708 44.673 1.00 91.12 794 ASP A N 1
ATOM 6123 C CA . ASP A 1 794 ? -36.385 9.969 45.280 1.00 91.12 794 ASP A CA 1
ATOM 6124 C C . ASP A 1 794 ? -37.882 10.237 45.002 1.00 91.12 794 ASP A C 1
ATOM 6126 O O . ASP A 1 794 ? -38.610 10.719 45.870 1.00 91.12 794 ASP A O 1
ATOM 6130 N N . GLU A 1 795 ? -38.386 9.820 43.834 1.00 88.69 795 GLU A N 1
ATOM 6131 C CA . GLU A 1 795 ? -39.819 9.856 43.511 1.00 88.69 795 GLU A CA 1
ATOM 6132 C C . GLU A 1 795 ? -40.649 8.955 44.443 1.00 88.69 795 GLU A C 1
ATOM 6134 O O . GLU A 1 795 ? -41.753 9.325 44.846 1.00 88.69 795 GLU A O 1
ATOM 6139 N N . ALA A 1 796 ? -40.130 7.789 44.839 1.00 87.06 796 ALA A N 1
ATOM 6140 C CA . ALA A 1 796 ? -40.815 6.888 45.761 1.00 87.06 796 ALA A CA 1
ATOM 6141 C C . ALA A 1 796 ? -41.050 7.537 47.133 1.00 87.06 796 ALA A C 1
ATOM 6143 O O . ALA A 1 796 ? -42.106 7.326 47.734 1.00 87.06 796 ALA A O 1
ATOM 6144 N N . PHE A 1 797 ? -40.111 8.361 47.606 1.00 90.00 797 PHE A N 1
ATOM 6145 C CA . PHE A 1 797 ? -40.232 9.065 48.884 1.00 90.00 797 PHE A CA 1
ATOM 6146 C C . PHE A 1 797 ? -41.296 10.168 48.877 1.00 90.00 797 PHE A C 1
ATOM 6148 O O . PHE A 1 797 ? -41.841 10.480 49.933 1.00 90.00 797 PHE A O 1
ATOM 6155 N N . THR A 1 798 ? -41.681 10.697 47.709 1.00 87.19 798 THR A N 1
ATOM 6156 C CA . THR A 1 798 ? -42.789 11.670 47.604 1.00 87.19 798 THR A CA 1
ATOM 6157 C C . THR A 1 798 ? -44.155 11.069 47.954 1.00 87.19 798 THR A C 1
ATOM 6159 O O . THR A 1 798 ? -45.086 11.795 48.296 1.00 87.19 798 THR A O 1
ATOM 6162 N N . LYS A 1 799 ? -44.280 9.736 47.895 1.00 85.56 799 LYS A N 1
ATOM 6163 C CA . LYS A 1 799 ? -45.527 9.000 48.158 1.00 85.56 799 LYS A CA 1
ATOM 6164 C C . LYS A 1 799 ? -45.774 8.760 49.649 1.00 85.56 799 LYS A C 1
ATOM 6166 O O . LYS A 1 799 ? -46.849 8.291 50.012 1.00 85.56 799 LYS A O 1
ATOM 6171 N N . ILE A 1 800 ? -44.799 9.063 50.508 1.00 85.81 800 ILE A N 1
ATOM 6172 C CA . ILE A 1 800 ? -44.884 8.842 51.953 1.00 85.81 800 ILE A CA 1
ATOM 6173 C C . ILE A 1 800 ? -44.694 10.148 52.732 1.00 85.81 800 ILE A C 1
ATOM 6175 O O . ILE A 1 800 ? -44.042 11.084 52.278 1.00 85.81 800 ILE A O 1
ATOM 6179 N N . ASN A 1 801 ? -45.250 10.213 53.944 1.00 87.81 801 ASN A N 1
ATOM 6180 C CA . ASN A 1 801 ? -45.042 11.351 54.838 1.00 87.81 801 ASN A CA 1
ATOM 6181 C C . ASN A 1 801 ? -43.665 11.246 55.516 1.00 87.81 801 ASN A C 1
ATOM 6183 O O . ASN A 1 801 ? -43.542 10.665 56.595 1.00 87.81 801 ASN A O 1
ATOM 6187 N N . LEU A 1 802 ? -42.630 11.802 54.884 1.00 87.31 802 LEU A N 1
ATOM 6188 C CA . LEU A 1 802 ? -41.257 11.754 55.398 1.00 87.31 802 LEU A CA 1
ATOM 6189 C C . LEU A 1 802 ? -41.111 12.440 56.769 1.00 87.31 802 LEU A C 1
ATOM 6191 O O . LEU A 1 802 ? -40.353 11.966 57.613 1.00 87.31 802 LEU A O 1
ATOM 6195 N N . THR A 1 803 ? -41.875 13.509 57.026 1.00 89.31 803 THR A N 1
ATOM 6196 C CA . THR A 1 803 ? -41.848 14.261 58.293 1.00 89.31 803 THR A CA 1
ATOM 6197 C C . THR A 1 803 ? -42.155 13.362 59.491 1.00 89.31 803 THR A C 1
ATOM 6199 O O . THR A 1 803 ? -41.469 13.436 60.504 1.00 89.31 803 THR A O 1
ATOM 6202 N N . TYR A 1 804 ? -43.102 12.429 59.343 1.00 89.56 804 TYR A N 1
ATOM 6203 C CA . TYR A 1 804 ? -43.456 11.456 60.385 1.00 89.56 804 TYR A CA 1
ATOM 6204 C C . TYR A 1 804 ? -42.280 10.564 60.824 1.00 89.56 804 TYR A C 1
ATOM 6206 O O . TYR A 1 804 ? -42.228 10.129 61.979 1.00 89.56 804 TYR A O 1
ATOM 6214 N N . TYR A 1 805 ? -41.357 10.269 59.903 1.00 89.25 805 TYR A N 1
ATOM 6215 C CA . TYR A 1 805 ? -40.157 9.484 60.181 1.00 89.25 805 TYR A CA 1
ATOM 6216 C C . TYR A 1 805 ? -39.010 10.369 60.679 1.00 89.25 805 TYR A C 1
ATOM 6218 O O . TYR A 1 805 ? -38.317 9.974 61.607 1.00 89.25 805 TYR A O 1
ATOM 6226 N N . LEU A 1 806 ? -38.838 11.574 60.126 1.00 89.62 806 LEU A N 1
ATOM 6227 C CA . LEU A 1 806 ? -37.782 12.509 60.536 1.00 89.62 806 LEU A CA 1
ATOM 6228 C C . LEU A 1 806 ? -37.968 13.063 61.962 1.00 89.62 806 LEU A C 1
ATOM 6230 O O . LEU A 1 806 ? -36.979 13.373 62.621 1.00 89.62 806 LEU A O 1
ATOM 6234 N N . GLU A 1 807 ? -39.205 13.162 62.457 1.00 91.69 807 GLU A N 1
ATOM 6235 C CA . GLU A 1 807 ? -39.503 13.600 63.832 1.00 91.69 807 GLU A CA 1
ATOM 6236 C C . GLU A 1 807 ? -39.035 12.607 64.913 1.00 91.69 807 GLU A C 1
ATOM 6238 O O . GLU A 1 807 ? -38.757 13.011 66.042 1.00 91.69 807 GLU A O 1
ATOM 6243 N N . ASP A 1 808 ? -38.950 11.311 64.592 1.00 92.31 808 ASP A N 1
ATOM 6244 C CA . ASP A 1 808 ? -38.637 10.246 65.549 1.00 92.31 808 ASP A CA 1
ATOM 6245 C C . ASP A 1 808 ? -37.493 9.367 65.035 1.00 92.31 808 ASP A C 1
ATOM 6247 O O . ASP A 1 808 ? -37.652 8.544 64.128 1.00 92.31 808 ASP A O 1
ATOM 6251 N N . ARG A 1 809 ? -36.334 9.491 65.690 1.00 89.69 809 ARG A N 1
ATOM 6252 C CA . ARG A 1 809 ? -35.114 8.755 65.341 1.00 89.69 809 ARG A CA 1
ATOM 6253 C C . ARG A 1 809 ? -35.324 7.239 65.296 1.00 89.69 809 ARG A C 1
ATOM 6255 O O . ARG A 1 809 ? -34.710 6.583 64.459 1.00 89.69 809 ARG A O 1
ATOM 6262 N N . ILE A 1 810 ? -36.178 6.680 66.158 1.00 89.19 810 ILE A N 1
ATOM 6263 C CA . ILE A 1 810 ? -36.426 5.231 66.198 1.00 89.19 810 ILE A CA 1
ATOM 6264 C C . ILE A 1 810 ? -37.188 4.803 64.944 1.00 89.19 810 ILE A C 1
ATOM 6266 O O . ILE A 1 810 ? -36.833 3.807 64.321 1.00 89.19 810 ILE A O 1
ATOM 6270 N N . ARG A 1 811 ? -38.194 5.577 64.519 1.00 90.19 811 ARG A N 1
ATOM 6271 C CA . ARG A 1 811 ? -38.969 5.282 63.301 1.00 90.19 811 ARG A CA 1
ATOM 6272 C C . ARG A 1 811 ? -38.123 5.419 62.049 1.00 90.19 811 ARG A C 1
ATOM 6274 O O . ARG A 1 811 ? -38.221 4.572 61.165 1.00 90.19 811 ARG A O 1
ATOM 6281 N N . LEU A 1 812 ? -37.296 6.462 61.983 1.00 91.94 812 LEU A N 1
ATOM 6282 C CA . LEU A 1 812 ? -36.332 6.638 60.901 1.00 91.94 812 LEU A CA 1
ATOM 6283 C C . LEU A 1 812 ? -35.388 5.435 60.813 1.00 91.94 812 LEU A C 1
ATOM 6285 O O . LEU A 1 812 ? -35.182 4.882 59.735 1.00 91.94 812 LEU A O 1
ATOM 6289 N N . GLN A 1 813 ? -34.855 4.994 61.954 1.00 90.94 813 GLN A N 1
ATOM 6290 C CA . GLN A 1 813 ? -33.970 3.837 62.008 1.00 90.94 813 GLN A CA 1
ATOM 6291 C C . GLN A 1 813 ? -34.696 2.547 61.593 1.00 90.94 813 GLN A C 1
ATOM 6293 O O . GLN A 1 813 ? -34.160 1.800 60.781 1.00 90.94 813 GLN A O 1
ATOM 6298 N N . GLU A 1 814 ? -35.923 2.296 62.068 1.00 90.75 814 GLU A N 1
ATOM 6299 C CA . GLU A 1 814 ? -36.739 1.145 61.642 1.00 90.75 814 GLU A CA 1
ATOM 6300 C C . GLU A 1 814 ? -36.965 1.132 60.121 1.00 90.75 814 GLU A C 1
ATOM 6302 O O . GLU A 1 814 ? -36.852 0.081 59.486 1.00 90.75 814 GLU A O 1
ATOM 6307 N N . LEU A 1 815 ? -37.252 2.299 59.532 1.00 92.12 815 LEU A N 1
ATOM 6308 C CA . LEU A 1 815 ? -37.453 2.462 58.093 1.00 92.12 815 LEU A CA 1
ATOM 6309 C C . LEU A 1 815 ? -36.187 2.104 57.308 1.00 92.12 815 LEU A C 1
ATOM 6311 O O . LEU A 1 815 ? -36.258 1.322 56.363 1.00 92.12 815 LEU A O 1
ATOM 6315 N N . VAL A 1 816 ? -35.029 2.639 57.699 1.00 93.06 816 VAL A N 1
ATOM 6316 C CA . VAL A 1 816 ? -33.761 2.369 57.003 1.00 93.06 816 VAL A CA 1
ATOM 6317 C C . VAL A 1 816 ? -33.337 0.905 57.177 1.00 93.06 816 VAL A C 1
ATOM 6319 O O . VAL A 1 816 ? -32.932 0.268 56.207 1.00 93.06 816 VAL A O 1
ATOM 6322 N N . LEU A 1 817 ? -33.502 0.321 58.369 1.00 93.06 817 LEU A N 1
ATOM 6323 C CA . LEU A 1 817 ? -33.168 -1.087 58.629 1.00 93.06 817 LEU A CA 1
ATOM 6324 C C . LEU A 1 817 ? -34.014 -2.067 57.799 1.00 93.06 817 LEU A C 1
ATOM 6326 O O . LEU A 1 817 ? -33.499 -3.107 57.393 1.00 93.06 817 LEU A O 1
ATOM 6330 N N . GLN A 1 818 ? -35.277 -1.736 57.496 1.00 93.31 818 GLN A N 1
ATOM 6331 C CA . GLN A 1 818 ? -36.144 -2.532 56.606 1.00 93.31 818 GLN A CA 1
ATOM 6332 C C . GLN A 1 818 ? -35.596 -2.626 55.172 1.00 93.31 818 GLN A C 1
ATOM 6334 O O . GLN A 1 818 ? -35.984 -3.518 54.417 1.00 93.31 818 GLN A O 1
ATOM 6339 N N . HIS A 1 819 ? -34.704 -1.715 54.791 1.00 93.75 819 HIS A N 1
ATOM 6340 C CA . HIS A 1 819 ? -34.143 -1.609 53.451 1.00 93.75 819 HIS A CA 1
ATOM 6341 C C . HIS A 1 819 ? -32.715 -2.162 53.346 1.00 93.75 819 HIS A C 1
ATOM 6343 O O . HIS A 1 819 ? -32.124 -2.109 52.273 1.00 93.75 819 HIS A O 1
ATOM 6349 N N . ILE A 1 820 ? -32.140 -2.706 54.421 1.00 92.06 820 ILE A N 1
ATOM 6350 C CA . ILE A 1 820 ? -30.767 -3.224 54.416 1.00 92.06 820 ILE A CA 1
ATOM 6351 C C . ILE A 1 820 ? -30.794 -4.736 54.620 1.00 92.06 820 ILE A C 1
ATOM 6353 O O . ILE A 1 820 ? -31.275 -5.223 55.642 1.00 92.06 820 ILE A O 1
ATOM 6357 N N . ILE A 1 821 ? -30.250 -5.475 53.655 1.00 89.88 821 ILE A N 1
ATOM 6358 C CA . ILE A 1 821 ? -30.091 -6.930 53.696 1.00 89.88 821 ILE A CA 1
ATOM 6359 C C . ILE A 1 821 ? -28.605 -7.242 53.941 1.00 89.88 821 ILE A C 1
ATOM 6361 O O . ILE A 1 821 ? -27.781 -6.881 53.098 1.00 89.88 821 ILE A O 1
ATOM 6365 N N . PRO A 1 822 ? -28.224 -7.897 55.053 1.00 85.00 822 PRO A N 1
ATOM 6366 C CA . PRO A 1 822 ? -26.875 -8.427 55.208 1.00 85.00 822 PRO A CA 1
ATOM 6367 C C . PRO A 1 822 ? -26.640 -9.556 54.198 1.00 85.00 822 PRO A C 1
ATOM 6369 O O . PRO A 1 822 ? -27.446 -10.478 54.071 1.00 85.00 822 PRO A O 1
ATOM 6372 N N . THR A 1 823 ? -25.537 -9.475 53.461 1.00 74.50 823 THR A N 1
ATOM 6373 C CA . THR A 1 823 ? -25.125 -10.490 52.489 1.00 74.50 823 THR A CA 1
ATOM 6374 C C . THR A 1 823 ? -23.996 -11.329 53.062 1.00 74.50 823 THR A C 1
ATOM 6376 O O . THR A 1 823 ? -22.884 -10.844 53.269 1.00 74.50 823 THR A O 1
ATOM 6379 N N . ASP A 1 824 ? -24.293 -12.605 53.309 1.00 65.50 824 ASP A N 1
ATOM 6380 C CA . ASP A 1 824 ? -23.302 -13.578 53.754 1.00 65.50 824 ASP A CA 1
ATOM 6381 C C . ASP A 1 824 ? -22.565 -14.211 52.556 1.00 65.50 824 ASP A C 1
ATOM 6383 O O . ASP A 1 824 ? -23.168 -14.425 51.498 1.00 65.50 824 ASP A O 1
ATOM 6387 N N . PRO A 1 825 ? -21.283 -14.586 52.718 1.00 55.78 825 PRO A N 1
ATOM 6388 C CA . PRO A 1 825 ? -20.474 -15.215 51.669 1.00 55.78 825 PRO A CA 1
ATOM 6389 C C . PRO A 1 825 ? -21.085 -16.495 51.069 1.00 55.78 825 PRO A C 1
ATOM 6391 O O . PRO A 1 825 ? -20.861 -16.801 49.904 1.00 55.78 825 PRO A O 1
ATOM 6394 N N . SER A 1 826 ? -21.885 -17.235 51.843 1.00 49.84 826 SER A N 1
ATOM 6395 C CA . SER A 1 826 ? -22.542 -18.484 51.428 1.00 49.84 826 SER A CA 1
ATOM 6396 C C . SER A 1 826 ? -23.789 -18.284 50.559 1.00 49.84 826 SER A C 1
ATOM 6398 O O . SER A 1 826 ? -24.348 -19.260 50.059 1.00 49.84 826 SER A O 1
ATOM 6400 N N . SER A 1 827 ? -24.245 -17.042 50.362 1.00 50.09 827 SER A N 1
ATOM 6401 C CA . SER A 1 827 ? -25.457 -16.741 49.583 1.00 50.09 827 SER A CA 1
ATOM 6402 C C . SER A 1 827 ? -25.334 -17.047 48.083 1.00 50.09 827 SER A C 1
ATOM 6404 O O . SER A 1 827 ? -26.361 -17.164 47.416 1.00 50.09 827 SER A O 1
ATOM 6406 N N . PHE A 1 828 ? -24.110 -17.252 47.582 1.00 52.66 828 PHE A N 1
ATOM 6407 C CA . PHE A 1 828 ? -23.817 -17.691 46.211 1.00 52.66 828 PHE A CA 1
ATOM 6408 C C . PHE A 1 828 ? -23.432 -19.180 46.107 1.00 52.66 828 PHE A C 1
ATOM 6410 O O . PHE A 1 828 ? -23.283 -19.682 45.001 1.00 52.66 828 PHE A O 1
ATOM 6417 N N . ASP A 1 829 ? -23.295 -19.894 47.231 1.00 41.00 829 ASP A N 1
ATOM 6418 C CA . ASP A 1 829 ? -22.720 -21.253 47.290 1.00 41.00 829 ASP A CA 1
ATOM 6419 C C . ASP A 1 829 ? -23.795 -22.357 47.432 1.00 41.00 829 ASP A C 1
ATOM 6421 O O . ASP A 1 829 ? -23.527 -23.473 47.885 1.00 41.00 829 ASP A O 1
ATOM 6425 N N . GLN A 1 830 ? -25.055 -22.066 47.081 1.00 40.34 830 GLN A N 1
ATOM 6426 C CA . GLN A 1 830 ? -26.118 -23.073 47.116 1.00 40.34 830 GLN A CA 1
ATOM 6427 C C . GLN A 1 830 ? -26.133 -23.882 45.816 1.00 40.34 830 GLN A C 1
ATOM 6429 O O . GLN A 1 830 ? -26.726 -23.474 44.823 1.00 40.34 830 GLN A O 1
ATOM 6434 N N . ASN A 1 831 ? -25.519 -25.069 45.881 1.00 36.62 831 ASN A N 1
ATOM 6435 C CA . ASN A 1 831 ? -25.810 -26.239 45.045 1.00 36.62 831 ASN A CA 1
ATOM 6436 C C . ASN A 1 831 ? -27.298 -26.648 45.175 1.00 36.62 831 ASN A C 1
ATOM 6438 O O . ASN A 1 831 ? -27.609 -27.728 45.677 1.00 36.62 831 ASN A O 1
ATOM 6442 N N . ASP A 1 832 ? -28.231 -25.793 44.762 1.00 37.28 832 ASP A N 1
ATOM 6443 C CA . ASP A 1 832 ? -29.566 -26.244 44.382 1.00 37.28 832 ASP A CA 1
ATOM 6444 C C . ASP A 1 832 ? -29.435 -26.784 42.956 1.00 37.28 832 ASP A C 1
ATOM 6446 O O . ASP A 1 832 ? -28.974 -26.084 42.060 1.00 37.28 832 ASP A O 1
ATOM 6450 N N . GLY A 1 833 ? -29.748 -28.066 42.762 1.00 37.69 833 GLY A N 1
ATOM 6451 C CA . GLY A 1 833 ? -29.418 -28.873 41.578 1.00 37.69 833 GLY A CA 1
ATOM 6452 C C . GLY A 1 833 ? -30.057 -28.472 40.239 1.00 37.69 833 GLY A C 1
ATOM 6453 O O . GLY A 1 833 ? -30.228 -29.340 39.388 1.00 37.69 833 GLY A O 1
ATOM 6454 N N . ASN A 1 834 ? -30.396 -27.200 40.031 1.00 38.12 834 ASN A N 1
ATOM 6455 C CA . ASN A 1 834 ? -30.768 -26.630 38.740 1.00 38.12 834 ASN A CA 1
ATOM 6456 C C . ASN A 1 834 ? -29.576 -25.846 38.172 1.00 38.12 834 ASN A C 1
ATOM 6458 O O . ASN A 1 834 ? -29.409 -24.662 38.445 1.00 38.12 834 ASN A O 1
ATOM 6462 N N . GLN A 1 835 ? -28.759 -26.511 37.356 1.00 34.25 835 GLN A N 1
ATOM 6463 C CA . GLN A 1 835 ? -27.574 -25.933 36.704 1.00 34.25 835 GLN A CA 1
ATOM 6464 C C . GLN A 1 835 ? -27.888 -24.960 35.543 1.00 34.25 835 GLN A C 1
ATOM 6466 O O . GLN A 1 835 ? -26.971 -24.555 34.837 1.00 34.25 835 GLN A O 1
ATOM 6471 N N . ASP A 1 836 ? -29.147 -24.547 35.357 1.00 34.16 836 ASP A N 1
ATOM 6472 C CA . ASP A 1 836 ? -29.589 -23.813 34.158 1.00 34.16 836 ASP A CA 1
ATOM 6473 C C . ASP A 1 836 ? -29.949 -22.329 34.390 1.00 34.16 836 ASP A C 1
ATOM 6475 O O . ASP A 1 836 ? -30.310 -21.632 33.439 1.00 34.16 836 ASP A O 1
ATOM 6479 N N . GLU A 1 837 ? -29.856 -21.793 35.614 1.00 44.06 837 GLU A N 1
ATOM 6480 C CA . GLU A 1 837 ? -30.082 -20.355 35.840 1.00 44.06 837 GLU A CA 1
ATOM 6481 C C . GLU A 1 837 ? -28.774 -19.559 35.761 1.00 44.06 837 GLU A C 1
ATOM 6483 O O . GLU A 1 837 ? -28.000 -19.479 36.712 1.00 44.06 837 GLU A O 1
ATOM 6488 N N . VAL A 1 838 ? -28.554 -18.939 34.596 1.00 43.84 838 VAL A N 1
ATOM 6489 C CA . VAL A 1 838 ? -27.486 -17.962 34.342 1.00 43.84 838 VAL A CA 1
ATOM 6490 C C . VAL A 1 838 ? -27.562 -16.848 35.391 1.00 43.84 838 VAL A C 1
ATOM 6492 O O . VAL A 1 838 ? -28.511 -16.059 35.406 1.00 43.84 838 VAL A O 1
ATOM 6495 N N . VAL A 1 839 ? -26.571 -16.778 36.283 1.00 50.16 839 VAL A N 1
ATOM 6496 C CA . VAL A 1 839 ? -26.420 -15.657 37.218 1.00 50.16 839 VAL A CA 1
ATOM 6497 C C . VAL A 1 839 ? -26.147 -14.409 36.386 1.00 50.16 839 VAL A C 1
ATOM 6499 O O . VAL A 1 839 ? -25.106 -14.307 35.744 1.00 50.16 839 VAL A O 1
ATOM 6502 N N . GLU A 1 840 ? -27.099 -13.474 36.356 1.00 55.16 840 GLU A N 1
ATOM 6503 C CA . GLU A 1 840 ? -26.911 -12.228 35.612 1.00 55.16 840 GLU A CA 1
ATOM 6504 C C . GLU A 1 840 ? -25.710 -11.441 36.174 1.00 55.16 840 GLU A C 1
ATOM 6506 O O . GLU A 1 840 ? -25.609 -11.281 37.402 1.00 55.16 840 GLU A O 1
ATOM 6511 N N . PRO A 1 841 ? -24.823 -10.928 35.299 1.00 58.44 841 PRO A N 1
ATOM 6512 C CA . PRO A 1 841 ? -23.660 -10.156 35.713 1.00 58.44 841 PRO A CA 1
ATOM 6513 C C . PRO A 1 841 ? -24.091 -8.924 36.523 1.00 58.44 841 PRO A C 1
ATOM 6515 O O . PRO A 1 841 ? -25.160 -8.345 36.309 1.00 58.44 841 PRO A O 1
ATOM 6518 N N . PHE A 1 842 ? -23.278 -8.558 37.517 1.00 66.56 842 PHE A N 1
ATOM 6519 C CA . PHE A 1 842 ? -23.481 -7.389 38.388 1.00 66.56 842 PHE A CA 1
ATOM 6520 C C . PHE A 1 842 ? -24.796 -7.342 39.195 1.00 66.56 842 PHE A C 1
ATOM 6522 O O . PHE A 1 842 ? -25.185 -6.282 39.696 1.00 66.56 842 PHE A O 1
ATOM 6529 N N . ARG A 1 843 ? -25.472 -8.479 39.414 1.00 74.94 843 ARG A N 1
ATOM 6530 C CA . ARG A 1 843 ? -26.599 -8.554 40.359 1.00 74.94 843 ARG A CA 1
ATOM 6531 C C . ARG A 1 843 ? -26.101 -8.708 41.810 1.00 74.94 843 ARG A C 1
ATOM 6533 O O . ARG A 1 843 ? -25.254 -9.561 42.068 1.00 74.94 843 ARG A O 1
ATOM 6540 N N . PRO A 1 844 ? -26.625 -7.934 42.785 1.00 76.50 844 PRO A N 1
ATOM 6541 C CA . PRO A 1 844 ? -26.130 -7.980 44.168 1.00 76.50 844 PRO A CA 1
ATOM 6542 C C . PRO A 1 844 ? -26.634 -9.179 44.982 1.00 76.50 844 PRO A C 1
ATOM 6544 O O . PRO A 1 844 ? -26.000 -9.582 45.951 1.00 76.50 844 PRO A O 1
ATOM 6547 N N . LEU A 1 845 ? -27.785 -9.742 44.606 1.00 79.12 845 LEU A N 1
ATOM 6548 C CA . LEU A 1 845 ? -28.458 -10.833 45.309 1.00 79.12 845 LEU A CA 1
ATOM 6549 C C . LEU A 1 845 ? -28.990 -11.850 44.303 1.00 79.12 845 LEU A C 1
ATOM 6551 O O . LEU A 1 845 ? -29.459 -11.476 43.226 1.00 79.12 845 LEU A O 1
ATOM 6555 N N . TYR A 1 846 ? -29.001 -13.126 44.681 1.00 77.81 846 TYR A N 1
ATOM 6556 C CA . TYR A 1 846 ? -29.760 -14.128 43.943 1.00 77.81 846 TYR A CA 1
ATOM 6557 C C . TYR A 1 846 ? -31.264 -13.868 44.127 1.00 77.81 846 TYR A C 1
ATOM 6559 O O . TYR A 1 846 ? -31.776 -13.806 45.243 1.00 77.81 846 TYR A O 1
ATOM 6567 N N . ILE A 1 847 ? -31.989 -13.686 43.026 1.00 78.75 847 ILE A N 1
ATOM 6568 C CA . ILE A 1 847 ? -33.430 -13.415 43.052 1.00 78.75 847 ILE A CA 1
ATOM 6569 C C . ILE A 1 847 ? -34.121 -14.599 42.390 1.00 78.75 847 ILE A C 1
ATOM 6571 O O . ILE A 1 847 ? -33.919 -14.832 41.202 1.00 78.75 847 ILE A O 1
ATOM 6575 N N . GLY A 1 848 ? -34.943 -15.306 43.161 1.00 78.81 848 GLY A N 1
ATOM 6576 C CA . GLY A 1 848 ? -35.765 -16.420 42.698 1.00 78.81 848 GLY A CA 1
ATOM 6577 C C . GLY A 1 848 ? -37.197 -16.287 43.210 1.00 78.81 848 GLY A C 1
ATOM 6578 O O . GLY A 1 848 ? -37.450 -15.574 44.189 1.00 78.81 848 GLY A O 1
ATOM 6579 N N . ASP A 1 849 ? -38.144 -16.960 42.555 1.00 82.62 849 ASP A N 1
ATOM 6580 C CA . ASP A 1 849 ? -39.539 -16.946 43.000 1.00 82.62 849 ASP A CA 1
ATOM 6581 C C . ASP A 1 849 ? -39.671 -17.553 44.403 1.00 82.62 849 ASP A C 1
ATOM 6583 O O . ASP A 1 849 ? -39.207 -18.657 44.680 1.00 82.62 849 ASP A O 1
ATOM 6587 N N . GLY A 1 850 ? -40.271 -16.799 45.322 1.00 80.12 850 GLY A N 1
ATOM 6588 C CA . GLY A 1 850 ? -40.431 -17.194 46.715 1.00 80.12 850 GLY A CA 1
ATOM 6589 C C . GLY A 1 850 ? -39.155 -17.118 47.556 1.00 80.12 850 GLY A C 1
ATOM 6590 O O . GLY A 1 850 ? -39.222 -17.447 48.742 1.00 80.12 850 GLY A O 1
ATOM 6591 N N . LYS A 1 851 ? -38.016 -16.660 47.009 1.00 86.38 851 LYS A N 1
ATOM 6592 C CA . LYS A 1 851 ? -36.782 -16.475 47.789 1.00 86.38 851 LYS A CA 1
ATOM 6593 C C . LYS A 1 851 ? -37.007 -15.401 48.854 1.00 86.38 851 LYS A C 1
ATOM 6595 O O . LYS A 1 851 ? -37.582 -14.348 48.571 1.00 86.38 851 LYS A O 1
ATOM 6600 N N . VAL A 1 852 ? -36.573 -15.682 50.082 1.00 88.38 852 VAL A N 1
ATOM 6601 C CA . VAL A 1 852 ? -36.747 -14.807 51.250 1.00 88.38 852 VAL A CA 1
ATOM 6602 C C . VAL A 1 852 ? -35.387 -14.372 51.774 1.00 88.38 852 VAL A C 1
ATOM 6604 O O . VAL A 1 852 ? -34.496 -15.206 51.922 1.00 88.38 852 VAL A O 1
ATOM 6607 N N . TYR A 1 853 ? -35.264 -13.087 52.097 1.00 89.31 853 TYR A N 1
ATOM 6608 C CA . TYR A 1 853 ? -34.097 -12.504 52.750 1.00 89.31 853 TYR A CA 1
ATOM 6609 C C . TYR A 1 853 ? -34.511 -11.776 54.031 1.00 89.31 853 TYR A C 1
ATOM 6611 O O . TYR A 1 853 ? -35.521 -11.066 54.063 1.00 89.31 853 TYR A O 1
ATOM 6619 N N . SER A 1 854 ? -33.728 -11.950 55.092 1.00 90.50 854 SER A N 1
ATOM 6620 C CA . SER A 1 854 ? -33.880 -11.191 56.334 1.00 90.50 854 SER A CA 1
ATOM 6621 C C . SER A 1 854 ? -33.233 -9.821 56.174 1.00 90.50 854 SER A C 1
ATOM 6623 O O . SER A 1 854 ? -32.102 -9.727 55.715 1.00 90.50 854 SER A O 1
ATOM 6625 N N . THR A 1 855 ? -33.942 -8.755 56.543 1.00 91.88 855 THR A N 1
ATOM 6626 C CA . THR A 1 855 ? -33.350 -7.410 56.641 1.00 91.88 855 THR A CA 1
ATOM 6627 C C . THR A 1 855 ? -32.812 -7.183 58.051 1.00 91.88 855 THR A C 1
ATOM 6629 O O . THR A 1 855 ? -33.174 -7.924 58.969 1.00 91.88 855 THR A O 1
ATOM 6632 N N . LEU A 1 856 ? -32.015 -6.134 58.267 1.00 90.19 856 LEU A N 1
ATOM 6633 C CA . LEU A 1 856 ? -31.530 -5.774 59.608 1.00 90.19 856 LEU A CA 1
ATOM 6634 C C . LEU A 1 856 ? -32.660 -5.403 60.588 1.00 90.19 856 LEU A C 1
ATOM 6636 O O . LEU A 1 856 ? -32.437 -5.368 61.795 1.00 90.19 856 LEU A O 1
ATOM 6640 N N . LEU A 1 857 ? -33.881 -5.145 60.102 1.00 91.25 857 LEU A N 1
ATOM 6641 C CA . LEU A 1 857 ? -35.051 -4.957 60.966 1.00 91.25 857 LEU A CA 1
ATOM 6642 C C . LEU A 1 857 ? -35.579 -6.288 61.541 1.00 91.25 857 LEU A C 1
ATOM 6644 O O . LEU A 1 857 ? -36.238 -6.288 62.585 1.00 91.25 857 LEU A O 1
ATOM 6648 N N . SER A 1 858 ? -35.313 -7.411 60.867 1.00 90.88 858 SER A N 1
ATOM 6649 C CA . SER A 1 858 ? -35.810 -8.735 61.245 1.00 90.88 858 SER A CA 1
ATOM 6650 C C . SER A 1 858 ? -35.198 -9.211 62.559 1.00 90.88 858 SER A C 1
ATOM 6652 O O . SER A 1 858 ? -33.984 -9.154 62.746 1.00 90.88 858 SER A O 1
ATOM 6654 N N . SER A 1 859 ? -36.016 -9.800 63.432 1.00 86.12 859 SER A N 1
ATOM 6655 C CA . SER A 1 859 ? -35.547 -10.466 64.651 1.00 86.12 859 SER A CA 1
ATOM 6656 C C . SER A 1 859 ? -34.561 -11.605 64.375 1.00 86.12 859 SER A C 1
ATOM 6658 O O . SER A 1 859 ? -33.789 -11.959 65.260 1.00 86.12 859 SER A O 1
ATOM 6660 N N . ALA A 1 860 ? -34.562 -12.166 63.159 1.00 84.19 860 ALA A N 1
ATOM 6661 C CA . ALA A 1 860 ? -33.575 -13.158 62.727 1.00 84.19 860 ALA A CA 1
ATOM 6662 C C . ALA A 1 860 ? -32.142 -12.591 62.665 1.00 84.19 860 ALA A C 1
ATOM 6664 O O . ALA A 1 860 ? -31.196 -13.320 62.942 1.00 84.19 860 ALA A O 1
ATOM 6665 N N . GLU A 1 861 ? -31.994 -11.295 62.370 1.00 84.12 861 GLU A N 1
ATOM 6666 C CA . GLU A 1 861 ? -30.713 -10.567 62.343 1.00 84.12 861 GLU A CA 1
ATOM 6667 C C . GLU A 1 861 ? -30.493 -9.722 63.614 1.00 84.12 861 GLU A C 1
ATOM 6669 O O . GLU A 1 861 ? -29.607 -8.873 63.661 1.00 84.12 861 GLU A O 1
ATOM 6674 N N . GLY A 1 862 ? -31.305 -9.929 64.660 1.00 79.75 862 GLY A N 1
ATOM 6675 C CA . GLY A 1 862 ? -31.232 -9.169 65.915 1.00 79.75 862 GLY A CA 1
ATOM 6676 C C . GLY A 1 862 ? -31.992 -7.835 65.915 1.00 79.75 862 GLY A C 1
ATOM 6677 O O . GLY A 1 862 ? -31.853 -7.057 66.857 1.00 79.75 862 GLY A O 1
ATOM 6678 N N . GLY A 1 863 ? -32.807 -7.565 64.891 1.00 85.69 863 GLY A N 1
ATOM 6679 C CA . GLY A 1 863 ? -33.653 -6.375 64.809 1.00 85.69 863 GLY A CA 1
ATOM 6680 C C . GLY A 1 863 ? -34.918 -6.433 65.690 1.00 85.69 863 GLY A C 1
ATOM 6681 O O . GLY A 1 863 ? -35.314 -7.499 66.168 1.00 85.69 863 GLY A O 1
ATOM 6682 N N . PRO A 1 864 ? -35.595 -5.288 65.912 1.00 85.38 864 PRO A N 1
ATOM 6683 C CA . PRO A 1 864 ? -36.732 -5.181 66.833 1.00 85.38 864 PRO A CA 1
ATOM 6684 C C . PRO A 1 864 ? -38.061 -5.761 66.306 1.00 85.38 864 PRO A C 1
ATOM 6686 O O . PRO A 1 864 ? -39.020 -5.850 67.075 1.00 85.38 864 PRO A O 1
ATOM 6689 N N . SER A 1 865 ? -38.168 -6.146 65.025 1.00 85.69 865 SER A N 1
ATOM 6690 C CA . SER A 1 865 ? -39.436 -6.581 64.411 1.00 85.69 865 SER A CA 1
ATOM 6691 C C . SER A 1 865 ? -39.422 -8.041 63.958 1.00 85.69 865 SER A C 1
ATOM 6693 O O . SER A 1 865 ? -38.530 -8.480 63.239 1.00 85.69 865 SER A O 1
ATOM 6695 N N . GLY A 1 866 ? -40.495 -8.779 64.256 1.00 84.06 866 GLY A N 1
ATOM 6696 C CA . GLY A 1 866 ? -40.730 -10.119 63.696 1.00 84.06 866 GLY A CA 1
ATOM 6697 C C . GLY A 1 866 ? -41.171 -10.134 62.222 1.00 84.06 866 GLY A C 1
ATOM 6698 O O . GLY A 1 866 ? -41.390 -11.208 61.670 1.00 84.06 866 GLY A O 1
ATOM 6699 N N . TYR A 1 867 ? -41.338 -8.966 61.589 1.00 85.12 867 TYR A N 1
ATOM 6700 C CA . TYR A 1 867 ? -41.837 -8.816 60.213 1.00 85.12 867 TYR A CA 1
ATOM 6701 C C . TYR A 1 867 ? -40.826 -8.138 59.275 1.00 85.12 867 TYR A C 1
ATOM 6703 O O . TYR A 1 867 ? -41.221 -7.534 58.287 1.00 85.12 867 TYR A O 1
ATOM 6711 N N . GLY A 1 868 ? -39.527 -8.212 59.580 1.00 86.06 868 GLY A N 1
ATOM 6712 C CA . GLY A 1 868 ? -38.478 -7.599 58.757 1.00 86.06 868 GLY A CA 1
ATOM 6713 C C . GLY A 1 868 ? -38.053 -8.413 57.526 1.00 86.06 868 GLY A C 1
ATOM 6714 O O . GLY A 1 868 ? -37.178 -7.978 56.787 1.00 86.06 868 GLY A O 1
ATOM 6715 N N . GLU A 1 869 ? -38.607 -9.600 57.282 1.00 90.56 869 GLU A N 1
ATOM 6716 C CA . GLU A 1 869 ? -38.231 -10.428 56.125 1.00 90.56 869 GLU A CA 1
ATOM 6717 C C . GLU A 1 869 ? -38.889 -9.938 54.825 1.00 90.56 869 GLU A C 1
ATOM 6719 O O . GLU A 1 869 ? -40.077 -9.610 54.798 1.00 90.56 869 GLU A O 1
ATOM 6724 N N . VAL A 1 870 ? -38.141 -9.954 53.721 1.00 90.94 870 VAL A N 1
ATOM 6725 C CA . VAL A 1 870 ? -38.622 -9.614 52.374 1.00 90.94 870 VAL A CA 1
ATOM 6726 C C . VAL A 1 870 ? -38.603 -10.837 51.467 1.00 90.94 870 VAL A C 1
ATOM 6728 O O . VAL A 1 870 ? -37.749 -11.710 51.595 1.00 90.94 870 VAL A O 1
ATOM 6731 N N . SER A 1 871 ? -39.560 -10.912 50.547 1.00 90.31 871 SER A N 1
ATOM 6732 C CA . SER A 1 871 ? -39.705 -12.009 49.589 1.00 90.31 871 SER A CA 1
ATOM 6733 C C . SER A 1 871 ? -39.809 -11.494 48.160 1.00 90.31 871 SER A C 1
ATOM 6735 O O . SER A 1 871 ? -40.400 -10.436 47.929 1.00 90.31 871 SER A O 1
ATOM 6737 N N . PHE A 1 872 ? -39.255 -12.253 47.219 1.00 87.88 872 PHE A N 1
ATOM 6738 C CA . PHE A 1 872 ? -39.225 -11.917 45.798 1.00 87.88 872 PHE A CA 1
ATOM 6739 C C . PHE A 1 872 ? -40.230 -12.760 45.014 1.00 87.88 872 PHE A C 1
ATOM 6741 O O . PHE A 1 872 ? -40.411 -13.945 45.296 1.00 87.88 872 PHE A O 1
ATOM 6748 N N . ARG A 1 873 ? -40.901 -12.149 44.034 1.00 84.81 873 ARG A N 1
ATOM 6749 C CA . ARG A 1 873 ? -41.821 -12.829 43.110 1.00 84.81 873 ARG A CA 1
ATOM 6750 C C . ARG A 1 873 ? -41.711 -12.261 41.695 1.00 84.81 873 ARG A C 1
ATOM 6752 O O . ARG A 1 873 ? -41.599 -11.039 41.551 1.00 84.81 873 ARG A O 1
ATOM 6759 N N . PRO A 1 874 ? -41.779 -13.094 40.648 1.00 82.56 874 PRO A N 1
ATOM 6760 C CA . PRO A 1 874 ? -41.822 -12.613 39.277 1.00 82.56 874 PRO A CA 1
ATOM 6761 C C . PRO A 1 874 ? -43.184 -11.967 38.986 1.00 82.56 874 PRO A C 1
ATOM 6763 O O . PRO A 1 874 ? -44.230 -12.425 39.448 1.00 82.56 874 PRO A O 1
ATOM 6766 N N . ILE A 1 875 ? -43.187 -10.895 38.198 1.00 77.25 875 ILE A N 1
ATOM 6767 C CA . ILE A 1 875 ? -44.416 -10.287 37.682 1.00 77.25 875 ILE A CA 1
ATOM 6768 C C . ILE A 1 875 ? -44.796 -11.039 36.405 1.00 77.25 875 ILE A C 1
ATOM 6770 O O . ILE A 1 875 ? -44.179 -10.842 35.357 1.00 77.25 875 ILE A O 1
ATOM 6774 N N . GLU A 1 876 ? -45.813 -11.902 36.475 1.00 60.88 876 GLU A N 1
ATOM 6775 C CA . GLU A 1 876 ? -46.343 -12.555 35.275 1.00 60.88 876 GLU A CA 1
ATOM 6776 C C . GLU A 1 876 ? -46.912 -11.504 34.299 1.00 60.88 876 GLU A C 1
ATOM 6778 O O . GLU A 1 876 ? -47.712 -10.650 34.704 1.00 60.88 876 GLU A O 1
ATOM 6783 N N . PRO A 1 877 ? -46.556 -11.541 32.999 1.00 51.81 877 PRO A N 1
ATOM 6784 C CA . PRO A 1 877 ? -47.202 -10.688 32.013 1.00 51.81 877 PRO A CA 1
ATOM 6785 C C . PRO A 1 877 ? -48.688 -11.053 31.934 1.00 51.81 877 PRO A C 1
ATOM 6787 O O . PRO A 1 877 ? -49.046 -12.217 31.747 1.00 51.81 877 PRO A O 1
ATOM 6790 N N . SER A 1 878 ? -49.555 -10.047 32.088 1.00 41.12 878 SER A N 1
ATOM 6791 C CA . SER A 1 878 ? -51.010 -10.225 32.112 1.00 41.12 878 SER A CA 1
ATOM 6792 C C . SER A 1 878 ? -51.524 -11.106 30.961 1.00 41.12 878 SER A C 1
ATOM 6794 O O . SER A 1 878 ? -51.041 -11.055 29.824 1.00 41.12 878 SER A O 1
ATOM 6796 N N . SER A 1 879 ? -52.556 -11.899 31.249 1.00 38.22 879 SER A N 1
ATOM 6797 C CA . SER A 1 879 ? -53.188 -12.867 30.341 1.00 38.22 879 SER A CA 1
ATOM 6798 C C . SER A 1 879 ? -53.729 -12.281 29.024 1.00 38.22 879 SER A C 1
ATOM 6800 O O . SER A 1 879 ? -54.056 -13.048 28.118 1.00 38.22 879 SER A O 1
ATOM 6802 N N . ALA A 1 880 ? -53.761 -10.953 28.865 1.00 41.59 880 ALA A N 1
ATOM 6803 C CA . ALA A 1 880 ? -54.106 -10.276 27.614 1.00 41.59 880 ALA A CA 1
ATOM 6804 C C . ALA A 1 880 ? -53.029 -10.424 26.516 1.00 41.59 880 ALA A C 1
ATOM 6806 O O . ALA A 1 880 ? -53.364 -10.425 25.334 1.00 41.59 880 ALA A O 1
ATOM 6807 N N . SER A 1 881 ? -51.755 -10.635 26.877 1.00 40.78 881 SER A N 1
ATOM 6808 C CA . SER A 1 881 ? -50.637 -10.728 25.915 1.00 40.78 881 SER A CA 1
ATOM 6809 C C . SER A 1 881 ? -50.393 -12.149 25.366 1.00 40.78 881 SER A C 1
ATOM 6811 O O . SER A 1 881 ? -49.658 -12.350 24.403 1.00 40.78 881 SER A O 1
ATOM 6813 N N . ARG A 1 882 ? -51.057 -13.181 25.915 1.00 40.81 882 ARG A N 1
ATOM 6814 C CA . ARG A 1 882 ? -50.912 -14.572 25.425 1.00 40.81 882 ARG A CA 1
ATOM 6815 C C . ARG A 1 882 ? -51.573 -14.825 24.063 1.00 40.81 882 ARG A C 1
ATOM 6817 O O . ARG A 1 882 ? -51.298 -15.856 23.454 1.00 40.81 882 ARG A O 1
ATOM 6824 N N . LYS A 1 883 ? -52.436 -13.925 23.572 1.00 37.53 883 LYS A N 1
ATOM 6825 C CA . LYS A 1 883 ? -53.117 -14.094 22.274 1.00 37.53 883 LYS A CA 1
ATOM 6826 C C . LYS A 1 883 ? -52.311 -13.604 21.066 1.00 37.53 883 LYS A C 1
ATOM 6828 O O . LYS A 1 883 ? -52.562 -14.104 19.976 1.00 37.53 883 LYS A O 1
ATOM 6833 N N . SER A 1 884 ? -51.327 -12.720 21.233 1.00 40.62 884 SER A N 1
ATOM 6834 C CA . SER A 1 884 ? -50.471 -12.255 20.126 1.00 40.62 884 SER A CA 1
ATOM 6835 C C . SER A 1 884 ? -49.211 -13.109 19.928 1.00 40.62 884 SER A C 1
ATOM 6837 O O . SER A 1 884 ? -48.649 -13.130 18.838 1.00 40.62 884 SER A O 1
ATOM 6839 N N . LEU A 1 885 ? -48.805 -13.895 20.932 1.00 39.94 885 LEU A N 1
ATOM 6840 C CA . LEU A 1 885 ? -47.575 -14.702 20.890 1.00 39.94 885 LEU A CA 1
ATOM 6841 C C . LEU A 1 885 ? -47.740 -16.122 20.307 1.00 39.94 885 LEU A C 1
ATOM 6843 O O . LEU A 1 885 ? -46.836 -16.945 20.425 1.00 39.94 885 LEU A O 1
ATOM 6847 N N . LYS A 1 886 ? -48.888 -16.432 19.687 1.00 35.41 886 LYS A N 1
ATOM 6848 C CA . LYS A 1 886 ? -49.129 -17.710 18.982 1.00 35.41 886 LYS A CA 1
ATOM 6849 C C . LYS A 1 886 ? -49.082 -17.615 17.452 1.00 35.41 886 LYS A C 1
ATOM 6851 O O . LYS A 1 886 ? -49.282 -18.636 16.804 1.00 35.41 886 LYS A O 1
ATOM 6856 N N . ILE A 1 887 ? -48.809 -16.439 16.875 1.00 37.56 887 ILE A N 1
ATOM 6857 C CA . ILE A 1 887 ? -48.834 -16.248 15.410 1.00 37.56 887 ILE A CA 1
ATOM 6858 C C . ILE A 1 887 ? -47.432 -16.241 14.768 1.00 37.56 887 ILE A C 1
ATOM 6860 O O . ILE A 1 887 ? -47.310 -16.561 13.592 1.00 37.56 887 ILE A O 1
ATOM 6864 N N . PHE A 1 888 ? -46.346 -16.032 15.516 1.00 36.38 888 PHE A N 1
ATOM 6865 C CA . PHE A 1 888 ? -44.990 -16.038 14.945 1.00 36.38 888 PHE A CA 1
ATOM 6866 C C . PHE A 1 888 ? -44.268 -17.379 15.137 1.00 36.38 888 PHE A C 1
ATOM 6868 O O . PHE A 1 888 ? -43.320 -17.514 15.905 1.00 36.38 888 PHE A O 1
ATOM 6875 N N . LYS A 1 889 ? -44.742 -18.391 14.407 1.00 38.28 889 LYS A N 1
ATOM 6876 C CA . LYS A 1 889 ? -43.949 -19.555 13.984 1.00 38.28 889 LYS A CA 1
ATOM 6877 C C . LYS A 1 889 ? -44.327 -19.886 12.538 1.00 38.28 889 LYS A C 1
ATOM 6879 O O . LYS A 1 889 ? -45.131 -20.782 12.316 1.00 38.28 889 LYS A O 1
ATOM 6884 N N . SER A 1 890 ? -43.778 -19.151 11.570 1.00 32.06 890 SER A N 1
ATOM 6885 C CA . SER A 1 890 ? -43.583 -19.628 10.190 1.00 32.06 890 SER A CA 1
ATOM 6886 C C . SER A 1 890 ? -42.805 -18.612 9.339 1.00 32.06 890 SER A C 1
ATOM 6888 O O . SER A 1 890 ? -43.170 -17.445 9.313 1.00 32.06 890 SER A O 1
ATOM 6890 N N . ASN A 1 891 ? -41.766 -19.113 8.661 1.00 32.25 891 ASN A N 1
ATOM 6891 C CA . ASN A 1 891 ? -41.184 -18.711 7.372 1.00 32.25 891 ASN A CA 1
ATOM 6892 C C . ASN A 1 891 ? -40.882 -17.233 7.031 1.00 32.25 891 ASN A C 1
ATOM 6894 O O . ASN A 1 891 ? -41.774 -16.446 6.761 1.00 32.25 891 ASN A O 1
ATOM 6898 N N . GLY A 1 892 ? -39.589 -16.970 6.798 1.00 30.62 892 GLY A N 1
ATOM 6899 C CA . GLY A 1 892 ? -39.073 -16.668 5.453 1.00 30.62 892 GLY A CA 1
ATOM 6900 C C . GLY A 1 892 ? -39.271 -15.269 4.840 1.00 30.62 892 GLY A C 1
ATOM 6901 O O . GLY A 1 892 ? -40.297 -15.008 4.234 1.00 30.62 892 GLY A O 1
ATOM 6902 N N . ASN A 1 893 ? -38.150 -14.536 4.788 1.00 31.00 893 ASN A N 1
ATOM 6903 C CA . ASN A 1 893 ? -37.644 -13.694 3.685 1.00 31.00 893 ASN A CA 1
ATOM 6904 C C . ASN A 1 893 ? -38.230 -12.284 3.393 1.00 31.00 893 ASN A C 1
ATOM 6906 O O . ASN A 1 893 ? -39.414 -12.135 3.124 1.00 31.00 893 ASN A O 1
ATOM 6910 N N . LYS A 1 894 ? -37.277 -11.338 3.248 1.00 35.03 894 LYS A N 1
ATOM 6911 C CA . LYS A 1 894 ? -37.242 -10.055 2.500 1.00 35.03 894 LYS A CA 1
ATOM 6912 C C . LYS A 1 894 ? -38.172 -8.881 2.864 1.00 35.03 894 LYS A C 1
ATOM 6914 O O . LYS A 1 894 ? -39.386 -9.007 2.803 1.00 35.03 894 LYS A O 1
ATOM 6919 N N . GLY A 1 895 ? -37.544 -7.698 2.955 1.00 28.41 895 GLY A N 1
ATOM 6920 C CA . GLY A 1 895 ? -38.049 -6.463 2.337 1.00 28.41 895 GLY A CA 1
ATOM 6921 C C . GLY A 1 895 ? -38.188 -5.251 3.258 1.00 28.41 895 GLY A C 1
ATOM 6922 O O . GLY A 1 895 ? -39.190 -5.144 3.950 1.00 28.41 895 GLY A O 1
ATOM 6923 N N . ASP A 1 896 ? -37.162 -4.402 3.219 1.00 33.97 896 ASP A N 1
ATOM 6924 C CA . ASP A 1 896 ? -37.079 -2.932 3.292 1.00 33.97 896 ASP A CA 1
ATOM 6925 C C . ASP A 1 896 ? -38.290 -2.044 3.680 1.00 33.97 896 ASP A C 1
ATOM 6927 O O . ASP A 1 896 ? -39.432 -2.244 3.269 1.00 33.97 896 ASP A O 1
ATOM 6931 N N . ASP A 1 897 ? -37.886 -0.961 4.355 1.00 37.16 897 ASP A N 1
ATOM 6932 C CA . ASP A 1 897 ? -38.397 0.416 4.385 1.00 37.16 897 ASP A CA 1
ATOM 6933 C C . ASP A 1 897 ? -39.533 0.873 5.335 1.00 37.16 897 ASP A C 1
ATOM 6935 O O . ASP A 1 897 ? -40.696 0.481 5.271 1.00 37.16 897 ASP A O 1
ATOM 6939 N N . ASP A 1 898 ? -39.107 1.871 6.123 1.00 35.56 898 ASP A N 1
ATOM 6940 C CA . ASP A 1 898 ? -39.759 3.128 6.502 1.00 35.56 898 ASP A CA 1
ATOM 6941 C C . ASP A 1 898 ? -40.570 3.303 7.809 1.00 35.56 898 ASP A C 1
ATOM 6943 O O . ASP A 1 898 ? -41.730 2.930 7.957 1.00 35.56 898 ASP A O 1
ATOM 6947 N N . ASN A 1 899 ? -39.926 4.113 8.666 1.00 31.47 899 ASN A N 1
ATOM 6948 C CA . ASN A 1 899 ? -40.412 5.277 9.416 1.00 31.47 899 ASN A CA 1
ATOM 6949 C C . ASN A 1 899 ? -41.305 5.129 10.664 1.00 31.47 899 ASN A C 1
ATOM 6951 O O . ASN A 1 899 ? -42.508 4.899 10.600 1.00 31.47 899 ASN A O 1
ATOM 6955 N N . GLY A 1 900 ? -40.720 5.581 11.784 1.00 30.41 900 GLY A N 1
ATOM 6956 C CA . GLY A 1 900 ? -41.353 6.591 12.638 1.00 30.41 900 GLY A CA 1
ATOM 6957 C C . GLY A 1 900 ? -42.050 6.088 13.901 1.00 30.41 900 GLY A C 1
ATOM 6958 O O . GLY A 1 900 ? -43.270 5.982 13.941 1.00 30.41 900 GLY A O 1
ATOM 6959 N N . GLY A 1 901 ? -41.285 5.905 14.978 1.00 25.38 901 GLY A N 1
ATOM 6960 C CA . GLY A 1 901 ? -41.821 5.741 16.331 1.00 25.38 901 GLY A CA 1
ATOM 6961 C C . GLY A 1 901 ? -40.746 5.221 17.272 1.00 25.38 901 GLY A C 1
ATOM 6962 O O . GLY A 1 901 ? -40.344 4.070 17.164 1.00 25.38 901 GLY A O 1
ATOM 6963 N N . GLY A 1 902 ? -40.222 6.089 18.138 1.00 31.02 902 GLY A N 1
ATOM 6964 C CA . GLY A 1 902 ? -39.190 5.722 19.099 1.00 31.02 902 GLY A CA 1
ATOM 6965 C C . GLY A 1 902 ? -39.727 4.738 20.127 1.00 31.02 902 GLY A C 1
ATOM 6966 O O . GLY A 1 902 ? -40.363 5.167 21.076 1.00 31.02 902 GLY A O 1
ATOM 6967 N N . ASP A 1 903 ? -39.425 3.455 19.941 1.00 30.11 903 ASP A N 1
ATOM 6968 C CA . ASP A 1 903 ? -39.688 2.394 20.906 1.00 30.11 903 ASP A CA 1
ATOM 6969 C C . ASP A 1 903 ? -38.475 1.445 20.972 1.00 30.11 903 ASP A C 1
ATOM 6971 O O . ASP A 1 903 ? -38.228 0.639 20.077 1.00 30.11 903 ASP A O 1
ATOM 6975 N N . ASP A 1 904 ? -37.712 1.582 22.059 1.00 35.16 904 ASP A N 1
ATOM 6976 C CA . ASP A 1 904 ? -37.189 0.486 22.891 1.00 35.16 904 ASP A CA 1
ATOM 6977 C C . ASP A 1 904 ? -36.577 -0.730 22.147 1.00 35.16 904 ASP A C 1
ATOM 6979 O O . ASP A 1 904 ? -37.056 -1.864 22.241 1.00 35.16 904 ASP A O 1
ATOM 6983 N N . PHE A 1 905 ? -35.482 -0.505 21.413 1.00 28.78 905 PHE A N 1
ATOM 6984 C CA . PHE A 1 905 ? -34.620 -1.566 20.876 1.00 28.78 905 PHE A CA 1
ATOM 6985 C C . PHE A 1 905 ? -33.552 -1.950 21.916 1.00 28.78 905 PHE A C 1
ATOM 6987 O O . PHE A 1 905 ? -32.719 -1.123 22.272 1.00 28.78 905 PHE A O 1
ATOM 6994 N N . GLY A 1 906 ? -33.548 -3.208 22.377 1.00 27.61 906 GLY A N 1
ATOM 6995 C CA . GLY A 1 906 ? -32.343 -3.821 22.965 1.00 27.61 906 GLY A CA 1
ATOM 6996 C C . GLY A 1 906 ? -32.528 -4.776 24.145 1.00 27.61 906 GLY A C 1
ATOM 6997 O O . GLY A 1 906 ? -31.694 -5.645 24.354 1.00 27.61 906 GLY A O 1
ATOM 6998 N N . SER A 1 907 ? -33.622 -4.720 24.906 1.00 31.95 907 SER A N 1
ATOM 6999 C CA . SER A 1 907 ? -33.797 -5.655 26.027 1.00 31.95 907 SER A CA 1
ATOM 7000 C C . SER A 1 907 ? -34.708 -6.820 25.648 1.00 31.95 907 SER A C 1
ATOM 7002 O O . SER A 1 907 ? -35.926 -6.660 25.543 1.00 31.95 907 SER A O 1
ATOM 7004 N N . ARG A 1 908 ? -34.151 -8.042 25.555 1.00 36.59 908 ARG A N 1
ATOM 7005 C CA . ARG A 1 908 ? -34.899 -9.263 25.926 1.00 36.59 908 ARG A CA 1
ATOM 7006 C C . ARG A 1 908 ? -35.691 -8.897 27.181 1.00 36.59 908 ARG A C 1
ATOM 7008 O O . ARG A 1 908 ? -35.062 -8.601 28.189 1.00 36.59 908 ARG A O 1
ATOM 7015 N N . LYS A 1 909 ? -37.028 -8.802 27.106 1.00 40.84 909 LYS A N 1
ATOM 7016 C CA . LYS A 1 909 ? -37.875 -8.291 28.202 1.00 40.84 909 LYS A CA 1
ATOM 7017 C C . LYS A 1 909 ? -37.599 -9.095 29.475 1.00 40.84 909 LYS A C 1
ATOM 7019 O O . LYS A 1 909 ? -38.195 -10.152 29.674 1.00 40.84 909 LYS A O 1
ATOM 7024 N N . LYS A 1 910 ? -36.675 -8.598 30.304 1.00 51.19 910 LYS A N 1
ATOM 7025 C CA . LYS A 1 910 ? -36.257 -9.232 31.552 1.00 51.19 910 LYS A CA 1
ATOM 7026 C C . LYS A 1 910 ? -37.493 -9.367 32.452 1.00 51.19 910 LYS A C 1
ATOM 7028 O O . LYS A 1 910 ? -38.342 -8.463 32.452 1.00 51.19 910 LYS A O 1
ATOM 7033 N N . PRO A 1 911 ? -37.649 -10.479 33.192 1.00 51.59 911 PRO A N 1
ATOM 7034 C CA . PRO A 1 911 ? -38.755 -10.625 34.126 1.00 51.59 911 PRO A CA 1
ATOM 7035 C C . PRO A 1 911 ? -38.696 -9.479 35.138 1.00 51.59 911 PRO A C 1
ATOM 7037 O O . PRO A 1 911 ? -37.702 -9.284 35.834 1.00 51.59 911 PRO A O 1
ATOM 7040 N N . LYS A 1 912 ? -39.759 -8.675 35.192 1.00 72.19 912 LYS A N 1
ATOM 7041 C CA . LYS A 1 912 ? -39.880 -7.608 36.187 1.00 72.19 912 LYS A CA 1
ATOM 7042 C C . LYS A 1 912 ? -40.133 -8.283 37.536 1.00 72.19 912 LYS A C 1
ATOM 7044 O O . LYS A 1 912 ? -41.082 -9.051 37.658 1.00 72.19 912 LYS A O 1
ATOM 7049 N N . TRP A 1 913 ? -39.292 -8.021 38.528 1.00 83.88 913 TRP A N 1
ATOM 7050 C CA . TRP A 1 913 ? -39.410 -8.615 39.860 1.00 83.88 913 TRP A CA 1
ATOM 7051 C C . TRP A 1 913 ? -40.176 -7.693 40.808 1.00 83.88 913 TRP A C 1
ATOM 7053 O O . TRP A 1 913 ? -40.030 -6.469 40.762 1.00 83.88 913 TRP A O 1
ATOM 7063 N N . MET A 1 914 ? -40.991 -8.287 41.674 1.00 85.56 914 MET A N 1
ATOM 7064 C CA . MET A 1 914 ? -41.651 -7.619 42.789 1.00 85.56 914 MET A CA 1
ATOM 7065 C C . MET A 1 914 ? -41.034 -8.101 44.097 1.00 85.56 914 MET A C 1
ATOM 7067 O O . MET A 1 914 ? -40.841 -9.299 44.299 1.00 85.56 914 MET A O 1
ATOM 7071 N N . ILE A 1 915 ? -40.755 -7.161 44.989 1.00 89.31 915 ILE A N 1
ATOM 7072 C CA . ILE A 1 915 ? -40.332 -7.411 46.359 1.00 89.31 915 ILE A CA 1
ATOM 7073 C C . ILE A 1 915 ? -41.472 -7.043 47.305 1.00 89.31 915 ILE A C 1
ATOM 7075 O O . ILE A 1 915 ? -42.175 -6.058 47.085 1.00 89.31 915 ILE A O 1
ATOM 7079 N N . GLY A 1 916 ? -41.685 -7.824 48.357 1.00 88.31 916 GLY A N 1
ATOM 7080 C CA . GLY A 1 916 ? -42.685 -7.502 49.371 1.00 88.31 916 GLY A CA 1
ATOM 7081 C C . GLY A 1 916 ? -42.348 -8.063 50.740 1.00 88.31 916 GLY A C 1
ATOM 7082 O O . GLY A 1 916 ? -41.667 -9.084 50.852 1.00 88.31 916 GLY A O 1
ATOM 7083 N N . ILE A 1 917 ? -42.846 -7.397 51.781 1.00 88.19 917 ILE A N 1
ATOM 7084 C CA . ILE A 1 917 ? -42.642 -7.811 53.172 1.00 88.19 917 ILE A CA 1
ATOM 7085 C C . ILE A 1 917 ? -43.404 -9.114 53.426 1.00 88.19 917 ILE A C 1
ATOM 7087 O O . ILE A 1 917 ? -44.619 -9.215 53.216 1.00 88.19 917 ILE A O 1
ATOM 7091 N N . LYS A 1 918 ? -42.694 -10.139 53.892 1.00 84.88 918 LYS A N 1
ATOM 7092 C CA . LYS A 1 918 ? -43.264 -11.458 54.155 1.00 84.88 918 LYS A CA 1
ATOM 7093 C C . LYS A 1 918 ? -44.297 -11.369 55.279 1.00 84.88 918 LYS A C 1
ATOM 7095 O O . LYS A 1 918 ? -44.046 -10.838 56.355 1.00 84.88 918 LYS A O 1
ATOM 7100 N N . GLY A 1 919 ? -45.487 -11.915 55.030 1.00 74.75 919 GLY A N 1
ATOM 7101 C CA . GLY A 1 919 ? -46.605 -11.874 55.980 1.00 74.75 919 GLY A CA 1
ATOM 7102 C C . GLY A 1 919 ? -47.486 -10.623 55.876 1.00 74.75 919 GLY A C 1
ATOM 7103 O O . GLY A 1 919 ? -48.600 -10.637 56.405 1.00 74.75 919 GLY A O 1
ATOM 7104 N N . ALA A 1 920 ? -47.073 -9.593 55.131 1.00 75.56 920 ALA A N 1
ATOM 7105 C CA . ALA A 1 920 ? -47.949 -8.484 54.773 1.00 75.56 920 ALA A CA 1
ATOM 7106 C C . ALA A 1 920 ? -48.869 -8.897 53.607 1.00 75.56 920 ALA A C 1
ATOM 7108 O O . ALA A 1 920 ? -48.419 -9.347 52.553 1.00 75.56 920 ALA A O 1
ATOM 7109 N N . ARG A 1 921 ? -50.192 -8.760 53.774 1.00 63.75 921 ARG A N 1
ATOM 7110 C CA . ARG A 1 921 ? -51.151 -8.921 52.667 1.00 63.75 921 ARG A CA 1
ATOM 7111 C C . ARG A 1 921 ? -51.234 -7.609 51.889 1.00 63.75 921 ARG A C 1
ATOM 7113 O O . ARG A 1 921 ? -51.978 -6.716 52.282 1.00 63.75 921 ARG A O 1
ATOM 7120 N N . GLY A 1 922 ? -50.485 -7.501 50.796 1.00 51.75 922 GLY A N 1
ATOM 7121 C CA . GLY A 1 922 ? -50.628 -6.406 49.837 1.00 51.75 922 GLY A CA 1
ATOM 7122 C C . GLY A 1 922 ? -51.882 -6.597 48.981 1.00 51.75 922 GLY A C 1
ATOM 7123 O O . GLY A 1 922 ? -51.963 -7.544 48.203 1.00 51.75 922 GLY A O 1
ATOM 7124 N N . SER A 1 923 ? -52.872 -5.716 49.126 1.00 44.56 923 SER A N 1
ATOM 7125 C CA . SER A 1 923 ? -53.958 -5.554 48.156 1.00 44.56 923 SER A CA 1
ATOM 7126 C C . SER A 1 923 ? -53.773 -4.196 47.496 1.00 44.56 923 SER A C 1
ATOM 7128 O O . SER A 1 923 ? -53.891 -3.174 48.161 1.00 44.56 923 SER A O 1
ATOM 7130 N N . TYR A 1 924 ? -53.522 -4.182 46.186 1.00 43.81 924 TYR A N 1
ATOM 7131 C CA . TYR A 1 924 ? -53.372 -2.970 45.364 1.00 43.81 924 TYR A CA 1
ATOM 7132 C C . TYR A 1 924 ? -54.629 -2.066 45.360 1.00 43.81 924 TYR A C 1
ATOM 7134 O O . TYR A 1 924 ? -54.628 -0.993 44.773 1.00 43.81 924 TYR A O 1
ATOM 7142 N N . LYS A 1 925 ? -55.732 -2.504 45.986 1.00 41.28 925 LYS A N 1
ATOM 7143 C CA . LYS A 1 925 ? -57.026 -1.811 45.966 1.00 41.28 925 LYS A CA 1
ATOM 7144 C C . LYS A 1 925 ? -57.172 -0.670 46.972 1.00 41.28 925 LYS A C 1
ATOM 7146 O O . LYS A 1 925 ? -58.135 0.075 46.841 1.00 41.28 925 LYS A O 1
ATOM 7151 N N . ASP A 1 926 ? -56.278 -0.536 47.947 1.00 41.47 926 ASP A N 1
ATOM 7152 C CA . ASP A 1 926 ? -56.416 0.466 49.009 1.00 41.47 926 ASP A CA 1
ATOM 7153 C C . ASP A 1 926 ? -55.094 1.231 49.133 1.00 41.47 926 ASP A C 1
ATOM 7155 O O . ASP A 1 926 ? -54.164 0.789 49.806 1.00 41.47 926 ASP A O 1
ATOM 7159 N N . GLY A 1 927 ? -54.965 2.318 48.368 1.00 46.12 927 GLY A N 1
ATOM 7160 C CA . GLY A 1 927 ? -53.725 3.065 48.112 1.00 46.12 927 GLY A CA 1
ATOM 7161 C C . GLY A 1 927 ? -53.148 3.829 49.309 1.00 46.12 927 GLY A C 1
ATOM 7162 O O . GLY A 1 927 ? -52.789 4.989 49.159 1.00 46.12 927 GLY A O 1
ATOM 7163 N N . SER A 1 928 ? -53.086 3.213 50.492 1.00 49.69 928 SER A N 1
ATOM 7164 C CA . SER A 1 928 ? -52.642 3.855 51.733 1.00 49.69 928 SER A CA 1
ATOM 7165 C C . SER A 1 928 ? -51.405 3.234 52.386 1.00 49.69 928 SER A C 1
ATOM 7167 O O . SER A 1 928 ? -50.872 3.857 53.298 1.00 49.69 928 SER A O 1
ATOM 7169 N N . ARG A 1 929 ? -50.938 2.037 51.979 1.00 54.72 929 ARG A N 1
ATOM 7170 C CA . ARG A 1 929 ? -49.739 1.401 52.574 1.00 54.72 929 ARG A CA 1
ATOM 7171 C C . ARG A 1 929 ? -48.918 0.596 51.559 1.00 54.72 929 ARG A C 1
ATOM 7173 O O . ARG A 1 929 ? -49.424 -0.364 50.972 1.00 54.72 929 ARG A O 1
ATOM 7180 N N . HIS A 1 930 ? -47.645 0.954 51.388 1.00 68.12 930 HIS A N 1
ATOM 7181 C CA . HIS A 1 930 ? -46.734 0.351 50.405 1.00 68.12 930 HIS A CA 1
ATOM 7182 C C . HIS A 1 930 ? -45.890 -0.778 51.031 1.00 68.12 930 HIS A C 1
ATOM 7184 O O . HIS A 1 930 ? -44.768 -0.574 51.480 1.00 68.12 930 HIS A O 1
ATOM 7190 N N . TYR A 1 931 ? -46.432 -2.002 51.070 1.00 77.81 931 TYR A N 1
ATOM 7191 C CA . TYR A 1 931 ? -45.720 -3.196 51.583 1.00 77.81 931 TYR A CA 1
ATOM 7192 C C . TYR A 1 931 ? -45.037 -4.040 50.499 1.00 77.81 931 TYR A C 1
ATOM 7194 O O . TYR A 1 931 ? -44.500 -5.116 50.777 1.00 77.81 931 TYR A O 1
ATOM 7202 N N . SER A 1 932 ? -45.104 -3.580 49.255 1.00 84.62 932 SER A N 1
ATOM 7203 C CA . SER A 1 932 ? -44.482 -4.207 48.098 1.00 84.62 932 SER A CA 1
ATOM 7204 C C . SER A 1 932 ? -44.002 -3.138 47.133 1.00 84.62 932 SER A C 1
ATOM 7206 O O . SER A 1 932 ? -44.668 -2.115 46.977 1.00 84.62 932 SER A O 1
ATOM 7208 N N . SER A 1 933 ? -42.899 -3.407 46.450 1.00 86.25 933 SER A N 1
ATOM 7209 C CA . SER A 1 933 ? -42.318 -2.536 45.437 1.00 86.25 933 SER A CA 1
ATOM 7210 C C . SER A 1 933 ? -41.862 -3.360 44.240 1.00 86.25 933 SER A C 1
ATOM 7212 O O . SER A 1 933 ? -41.583 -4.556 44.347 1.00 86.25 933 SER A O 1
ATOM 7214 N N . ARG A 1 934 ? -41.808 -2.735 43.071 1.00 87.75 934 ARG A N 1
ATOM 7215 C CA . ARG A 1 934 ? -41.177 -3.308 41.890 1.00 87.75 934 ARG A CA 1
ATOM 7216 C C . ARG A 1 934 ? -39.706 -2.910 41.841 1.00 87.75 934 ARG A C 1
ATOM 7218 O O . ARG A 1 934 ? -39.357 -1.758 42.081 1.00 87.75 934 ARG A O 1
ATOM 7225 N N . ILE A 1 935 ? -38.866 -3.863 41.450 1.00 86.75 935 ILE A N 1
ATOM 7226 C CA . ILE A 1 935 ? -37.449 -3.615 41.185 1.00 86.75 935 ILE A CA 1
ATOM 7227 C C . ILE A 1 935 ? -37.327 -2.919 39.827 1.00 86.75 935 ILE A C 1
ATOM 7229 O O . ILE A 1 935 ? -37.829 -3.421 38.813 1.00 86.75 935 ILE A O 1
ATOM 7233 N N . ILE A 1 936 ? -36.703 -1.742 39.829 1.00 84.88 936 ILE A N 1
ATOM 7234 C CA . ILE A 1 936 ? -36.480 -0.909 38.643 1.00 84.88 936 ILE A CA 1
ATOM 7235 C C . ILE A 1 936 ? -35.149 -1.279 37.995 1.00 84.88 936 ILE A C 1
ATOM 7237 O O . ILE A 1 936 ? -35.119 -1.620 36.817 1.00 84.88 936 ILE A O 1
ATOM 7241 N N . ASN A 1 937 ? -34.071 -1.211 38.776 1.00 85.06 937 ASN A N 1
ATOM 7242 C CA . ASN A 1 937 ? -32.700 -1.436 38.334 1.00 85.06 937 ASN A CA 1
ATOM 7243 C C . ASN A 1 937 ? -31.881 -2.064 39.474 1.00 85.06 937 ASN A C 1
ATOM 7245 O O . ASN A 1 937 ? -32.346 -2.126 40.616 1.00 85.06 937 ASN A O 1
ATOM 7249 N N . TYR A 1 938 ? -30.671 -2.525 39.187 1.00 86.75 938 TYR A N 1
ATOM 7250 C CA . TYR A 1 938 ? -29.766 -3.087 40.181 1.00 86.75 938 TYR A CA 1
ATOM 7251 C C . TYR A 1 938 ? -28.306 -2.765 39.856 1.00 86.75 938 TYR A C 1
ATOM 7253 O O . TYR A 1 938 ? -27.969 -2.359 38.747 1.00 86.75 938 TYR A O 1
ATOM 7261 N N . GLY A 1 939 ? -27.439 -2.930 40.848 1.00 85.00 939 GLY A N 1
ATOM 7262 C CA . GLY A 1 939 ? -25.995 -2.813 40.682 1.00 85.00 939 GLY A CA 1
ATOM 7263 C C . GLY A 1 939 ? -25.266 -3.511 41.818 1.00 85.00 939 GLY A C 1
ATOM 7264 O O . GLY A 1 939 ? -25.775 -3.579 42.940 1.00 85.00 939 GLY A O 1
ATOM 7265 N N . ARG A 1 940 ? -24.080 -4.040 41.537 1.00 83.19 940 ARG A N 1
ATOM 7266 C CA . ARG A 1 940 ? -23.237 -4.745 42.507 1.00 83.19 940 ARG A CA 1
ATOM 7267 C C . ARG A 1 940 ? -22.017 -3.897 42.841 1.00 83.19 940 ARG A C 1
ATOM 7269 O O . ARG A 1 940 ? -21.454 -3.250 41.966 1.00 83.19 940 ARG A O 1
ATOM 7276 N N . ALA A 1 941 ? -21.648 -3.872 44.116 1.00 83.06 941 ALA A N 1
ATOM 7277 C CA . ALA A 1 941 ? -20.428 -3.213 44.565 1.00 83.06 941 ALA A CA 1
ATOM 7278 C C . ALA A 1 941 ? -19.202 -4.083 44.242 1.00 83.06 941 ALA A C 1
ATOM 7280 O O . ALA A 1 941 ? -19.324 -5.311 44.187 1.00 83.06 941 ALA A O 1
ATOM 7281 N N . SER A 1 942 ? -18.029 -3.467 44.076 1.00 79.56 942 SER A N 1
ATOM 7282 C CA . SER A 1 942 ? -16.772 -4.193 43.856 1.00 79.56 942 SER A CA 1
ATOM 7283 C C . SER A 1 942 ? -16.566 -5.241 44.960 1.00 79.56 942 SER A C 1
ATOM 7285 O O . SER A 1 942 ? -16.766 -4.935 46.143 1.00 79.56 942 SER A O 1
ATOM 7287 N N . PRO A 1 943 ? -16.227 -6.496 44.615 1.00 71.44 943 PRO A N 1
ATOM 7288 C CA . PRO A 1 943 ? -16.059 -7.541 45.606 1.00 71.44 943 PRO A CA 1
ATOM 7289 C C . PRO A 1 943 ? -14.808 -7.287 46.441 1.00 71.44 943 PRO A C 1
ATOM 7291 O O . PRO A 1 943 ? -13.764 -6.892 45.929 1.00 71.44 943 PRO A O 1
ATOM 7294 N N . ARG A 1 944 ? -14.890 -7.594 47.734 1.00 68.50 944 ARG A N 1
ATOM 7295 C CA . ARG A 1 944 ? -13.714 -7.671 48.603 1.00 68.50 944 ARG A CA 1
ATOM 7296 C C . ARG A 1 944 ? -13.296 -9.126 48.755 1.00 68.50 944 ARG A C 1
ATOM 7298 O O . ARG A 1 944 ? -14.135 -9.992 49.020 1.00 68.50 944 ARG A O 1
ATOM 7305 N N . LEU A 1 945 ? -12.004 -9.389 48.570 1.00 65.12 945 LEU A N 1
ATOM 7306 C CA . LEU A 1 945 ? -11.427 -10.717 48.748 1.00 65.12 945 LEU A CA 1
ATOM 7307 C C . LEU A 1 945 ? -11.101 -10.946 50.220 1.00 65.12 945 LEU A C 1
ATOM 7309 O O . LEU A 1 945 ? -10.302 -10.216 50.807 1.00 65.12 945 LEU A O 1
ATOM 7313 N N . ILE A 1 946 ? -11.688 -11.987 50.809 1.00 59.94 946 ILE A N 1
ATOM 7314 C CA . ILE A 1 946 ? -11.339 -12.437 52.158 1.00 59.94 946 ILE A CA 1
ATOM 7315 C C . ILE A 1 946 ? -10.704 -13.824 52.074 1.00 59.94 946 ILE A C 1
ATOM 7317 O O . ILE A 1 946 ? -11.259 -14.751 51.480 1.00 59.94 946 ILE A O 1
ATOM 7321 N N . LEU A 1 947 ? -9.534 -13.971 52.700 1.00 56.16 947 LEU A N 1
ATOM 7322 C CA . LEU A 1 947 ? -8.862 -15.258 52.864 1.00 56.16 947 LEU A CA 1
ATOM 7323 C C . LEU A 1 947 ? -9.602 -16.095 53.914 1.00 56.16 947 LEU A C 1
ATOM 7325 O O . LEU A 1 947 ? -9.583 -15.788 55.108 1.00 56.16 947 LEU A O 1
ATOM 7329 N N . GLY A 1 948 ? -10.246 -17.178 53.475 1.00 53.72 948 GLY A N 1
ATOM 7330 C CA . GLY A 1 948 ? -10.858 -18.154 54.367 1.00 53.72 948 GLY A CA 1
ATOM 7331 C C . GLY A 1 948 ? -9.794 -18.909 55.168 1.00 53.72 948 GLY A C 1
ATOM 7332 O O . GLY A 1 948 ? -9.217 -19.879 54.679 1.00 53.72 948 GLY A O 1
ATOM 7333 N N . LEU A 1 949 ? -9.573 -18.500 56.423 1.00 43.75 949 LEU A N 1
ATOM 7334 C CA . LEU A 1 949 ? -8.549 -19.038 57.339 1.00 43.75 949 LEU A CA 1
ATOM 7335 C C . LEU A 1 949 ? -8.608 -20.565 57.579 1.00 43.75 949 LEU A C 1
ATOM 7337 O O . LEU A 1 949 ? -7.655 -21.119 58.118 1.00 43.75 949 LEU A O 1
ATOM 7341 N N . GLN A 1 950 ? -9.699 -21.250 57.214 1.00 44.00 950 GLN A N 1
ATOM 7342 C CA . GLN A 1 950 ? -9.866 -22.698 57.429 1.00 44.00 950 GLN A CA 1
ATOM 7343 C C . GLN A 1 950 ? -9.872 -23.556 56.155 1.00 44.00 950 GLN A C 1
ATOM 7345 O O . GLN A 1 950 ? -9.647 -24.757 56.259 1.00 44.00 950 GLN A O 1
ATOM 7350 N N . SER A 1 951 ? -10.114 -22.983 54.972 1.00 50.12 951 SER A N 1
ATOM 7351 C CA . SER A 1 951 ? -10.241 -23.746 53.716 1.00 50.12 951 SER A CA 1
ATOM 7352 C C . SER A 1 951 ? -9.217 -23.365 52.648 1.00 50.12 951 SER A C 1
ATOM 7354 O O . SER A 1 951 ? -9.147 -24.038 51.623 1.00 50.12 951 SER A O 1
ATOM 7356 N N . GLY A 1 952 ? -8.456 -22.280 52.843 1.00 50.94 952 GLY A N 1
ATOM 7357 C CA . GLY A 1 952 ? -7.571 -21.731 51.809 1.00 50.94 952 GLY A CA 1
ATOM 7358 C C . GLY A 1 952 ? -8.313 -21.203 50.573 1.00 50.94 952 GLY A C 1
ATOM 7359 O O . GLY A 1 952 ? -7.667 -20.770 49.625 1.00 50.94 952 GLY A O 1
ATOM 7360 N N . ARG A 1 953 ? -9.656 -21.222 50.566 1.00 52.19 953 ARG A N 1
ATOM 7361 C CA . ARG A 1 953 ? -10.482 -20.651 49.498 1.00 52.19 953 ARG A CA 1
ATOM 7362 C C . ARG A 1 953 ? -10.619 -19.145 49.696 1.00 52.19 953 ARG A C 1
ATOM 7364 O O . ARG A 1 953 ? -10.910 -18.683 50.803 1.00 52.19 953 ARG A O 1
ATOM 7371 N N . ILE A 1 954 ? -10.432 -18.398 48.612 1.00 53.75 954 ILE A N 1
ATOM 7372 C CA . ILE A 1 954 ? -10.769 -16.978 48.544 1.00 53.75 954 ILE A CA 1
ATOM 7373 C C . ILE A 1 954 ? -12.280 -16.864 48.371 1.00 53.75 954 ILE A C 1
ATOM 7375 O O . ILE A 1 954 ? -12.858 -17.531 47.515 1.00 53.75 954 ILE A O 1
ATOM 7379 N N . ILE A 1 955 ? -12.918 -16.040 49.200 1.00 56.69 955 ILE A N 1
ATOM 7380 C CA . ILE A 1 955 ? -14.351 -15.776 49.107 1.00 56.69 955 ILE A CA 1
ATOM 7381 C C . ILE A 1 955 ? -14.552 -14.318 48.698 1.00 56.69 955 ILE A C 1
ATOM 7383 O O . ILE A 1 955 ? -13.981 -13.418 49.318 1.00 56.69 955 ILE A O 1
ATOM 7387 N N . THR A 1 956 ? -15.366 -14.087 47.665 1.00 57.81 956 THR A N 1
ATOM 7388 C CA . THR A 1 956 ? -15.792 -12.744 47.258 1.00 57.81 956 THR A CA 1
ATOM 7389 C C . THR A 1 956 ? -17.029 -12.339 48.033 1.00 57.81 956 THR A C 1
ATOM 7391 O O . THR A 1 956 ? -18.070 -12.994 47.939 1.00 57.81 956 THR A O 1
ATOM 7394 N N . ILE A 1 957 ? -16.948 -11.224 48.742 1.00 60.94 957 ILE A N 1
ATOM 7395 C CA . ILE A 1 957 ? -18.096 -10.628 49.413 1.00 60.94 957 ILE A CA 1
ATOM 7396 C C . ILE A 1 957 ? -18.382 -9.302 48.708 1.00 60.94 957 ILE A C 1
ATOM 7398 O O . ILE A 1 957 ? -17.565 -8.387 48.742 1.00 60.94 957 ILE A O 1
ATOM 7402 N N . GLY A 1 958 ? -19.515 -9.217 48.009 1.00 64.31 958 GLY A N 1
ATOM 7403 C CA . GLY A 1 958 ? -19.939 -8.013 47.289 1.00 64.31 958 GLY A CA 1
ATOM 7404 C C . GLY A 1 958 ? -21.351 -7.643 47.711 1.00 64.31 958 GLY A C 1
ATOM 7405 O O . GLY A 1 958 ? -22.249 -8.475 47.624 1.00 64.31 958 GLY A O 1
ATOM 7406 N N . GLY A 1 959 ? -21.530 -6.437 48.244 1.00 78.12 959 GLY A N 1
ATOM 7407 C CA . GLY A 1 959 ? -22.857 -5.868 48.476 1.00 78.12 959 GLY A CA 1
ATOM 7408 C C . GLY A 1 959 ? -23.453 -5.315 47.180 1.00 78.12 959 GLY A C 1
ATOM 7409 O O . GLY A 1 959 ? -22.965 -5.582 46.080 1.00 78.12 959 GLY A O 1
ATOM 7410 N N . GLY A 1 960 ? -24.468 -4.468 47.300 1.00 86.69 960 GLY A N 1
ATOM 7411 C CA . GLY A 1 960 ? -24.945 -3.674 46.170 1.00 86.69 960 GLY A CA 1
ATOM 7412 C C . GLY A 1 960 ? -26.335 -3.108 46.388 1.00 86.69 960 GLY A C 1
ATOM 7413 O O . GLY A 1 960 ? -26.732 -2.860 47.523 1.00 86.69 960 GLY A O 1
ATOM 7414 N N . ILE A 1 961 ? -27.056 -2.842 45.303 1.00 90.56 961 ILE A N 1
ATOM 7415 C CA . ILE A 1 961 ? -28.305 -2.084 45.328 1.00 90.56 961 ILE A CA 1
ATOM 7416 C C . ILE A 1 961 ? -29.367 -2.716 44.450 1.00 90.56 961 ILE A C 1
ATOM 7418 O O . ILE A 1 961 ? -29.108 -3.097 43.311 1.00 90.56 961 ILE A O 1
ATOM 7422 N N . LEU A 1 962 ? -30.590 -2.737 44.971 1.00 90.31 962 LEU A N 1
ATOM 7423 C CA . LEU A 1 962 ? -31.813 -2.961 44.213 1.00 90.31 962 LEU A CA 1
ATOM 7424 C C . LEU A 1 962 ? -32.643 -1.677 44.257 1.00 90.31 962 LEU A C 1
ATOM 7426 O O . LEU A 1 962 ? -33.149 -1.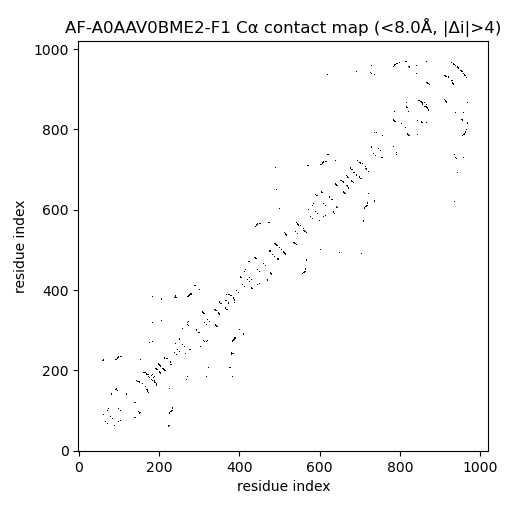312 45.315 1.00 90.31 962 LEU A O 1
ATOM 7430 N N . SER A 1 963 ? -32.769 -0.983 43.128 1.00 90.50 963 SER A N 1
ATOM 7431 C CA . SER A 1 963 ? -33.570 0.237 43.024 1.00 90.50 963 SER A CA 1
ATOM 7432 C C . SER A 1 963 ? -35.064 -0.096 43.019 1.00 90.50 963 SER A C 1
ATOM 7434 O O . SER A 1 963 ? -35.504 -0.982 42.281 1.00 90.50 963 SER A O 1
ATOM 7436 N N . LEU A 1 964 ? -35.837 0.606 43.846 1.00 90.44 964 LEU A N 1
ATOM 7437 C CA . LEU A 1 964 ? -37.250 0.345 44.119 1.00 90.44 964 LEU A CA 1
ATOM 7438 C C . LEU A 1 964 ? -38.146 1.524 43.714 1.00 90.44 964 LEU A C 1
ATOM 7440 O O . LEU A 1 964 ? -37.797 2.685 43.913 1.00 90.44 964 LEU A O 1
ATOM 7444 N N . ASP A 1 965 ? -39.338 1.224 43.199 1.00 87.25 965 ASP A N 1
ATOM 7445 C CA . ASP A 1 965 ? -40.344 2.224 42.787 1.00 87.25 965 ASP A CA 1
ATOM 7446 C C . ASP A 1 965 ? -41.212 2.791 43.926 1.00 87.25 965 ASP A C 1
ATOM 7448 O O . ASP A 1 965 ? -41.981 3.744 43.731 1.00 87.25 965 ASP A O 1
ATOM 7452 N N . SER A 1 966 ? -41.126 2.172 45.103 1.00 88.75 966 SER A N 1
ATOM 7453 C CA . SER A 1 966 ? -41.922 2.468 46.291 1.00 88.75 966 SER A CA 1
ATOM 7454 C C . SER A 1 966 ? -41.091 2.177 47.541 1.00 88.75 966 SER A C 1
ATOM 7456 O O . SER A 1 966 ? -40.287 1.245 47.554 1.00 88.75 966 SER A O 1
ATOM 7458 N N . VAL A 1 967 ? -41.303 2.950 48.605 1.00 90.50 967 VAL A N 1
ATOM 7459 C CA . VAL A 1 967 ? -40.649 2.719 49.900 1.00 90.50 967 VAL A CA 1
ATOM 7460 C C . VAL A 1 967 ? -41.322 1.536 50.601 1.00 90.50 967 VAL A C 1
ATOM 7462 O O . VAL A 1 967 ? -42.549 1.482 50.667 1.00 90.50 967 VAL A O 1
ATOM 7465 N N . LEU A 1 968 ? -40.540 0.591 51.131 1.00 90.25 968 LEU A N 1
ATOM 7466 C CA . LEU A 1 968 ? -41.057 -0.524 51.930 1.00 90.25 968 LEU A CA 1
ATOM 7467 C C . LEU A 1 968 ? -41.249 -0.076 53.382 1.00 90.25 968 LEU A C 1
ATOM 7469 O O . LEU A 1 968 ? -40.314 -0.079 54.183 1.00 90.25 968 LEU A O 1
ATOM 7473 N N . GLU A 1 969 ? -42.470 0.316 53.732 1.00 89.31 969 GLU A N 1
ATOM 7474 C CA . GLU A 1 969 ? -42.777 0.756 55.095 1.00 89.31 969 GLU A CA 1
ATOM 7475 C C . GLU A 1 969 ? -42.784 -0.427 56.085 1.00 89.31 969 GLU A C 1
ATOM 7477 O O . GLU A 1 969 ? -43.440 -1.439 55.809 1.00 89.31 969 GLU A O 1
ATOM 7482 N N . PRO A 1 970 ? -42.128 -0.314 57.263 1.00 87.94 970 PRO A N 1
ATOM 7483 C CA . PRO A 1 970 ? -42.109 -1.365 58.277 1.00 87.94 970 PRO A CA 1
ATOM 7484 C C . PRO A 1 970 ? -43.515 -1.871 58.624 1.00 87.94 970 PRO A C 1
ATOM 7486 O O . PRO A 1 970 ? -44.386 -1.116 59.071 1.00 87.94 970 PRO A O 1
ATOM 7489 N N . TYR A 1 971 ? -43.756 -3.171 58.439 1.00 85.88 971 TYR A N 1
ATOM 7490 C CA . TYR A 1 971 ? -45.080 -3.745 58.672 1.00 85.88 971 TYR A CA 1
ATOM 7491 C C . TYR A 1 971 ? -45.407 -3.802 60.170 1.00 85.88 971 TYR A C 1
ATOM 7493 O O . TYR A 1 971 ? -44.812 -4.566 60.931 1.00 85.88 971 TYR A O 1
ATOM 7501 N N . LYS A 1 972 ? -46.415 -3.026 60.586 1.00 80.88 972 LYS A N 1
ATOM 7502 C CA . LYS A 1 972 ? -47.018 -3.104 61.924 1.00 80.88 972 LYS A CA 1
ATOM 7503 C C . LYS A 1 972 ? -48.374 -3.811 61.808 1.00 80.88 972 LYS A C 1
ATOM 7505 O O . LYS A 1 972 ? -49.294 -3.253 61.203 1.00 80.88 972 LYS A O 1
ATOM 7510 N N . PRO A 1 973 ? -48.527 -5.046 62.325 1.00 73.06 973 PRO A N 1
ATOM 7511 C CA . PRO A 1 973 ? -49.791 -5.765 62.226 1.00 73.06 973 PRO A CA 1
ATOM 7512 C C . PRO A 1 973 ? -50.901 -5.006 62.961 1.00 73.06 973 PRO A C 1
ATOM 7514 O O . PRO A 1 973 ? -50.714 -4.525 64.076 1.00 73.06 973 PRO A O 1
ATOM 7517 N N . ASN A 1 974 ? -52.088 -4.929 62.351 1.00 75.50 974 ASN A N 1
ATOM 7518 C CA . ASN A 1 974 ? -53.259 -4.345 63.006 1.00 75.50 974 ASN A CA 1
ATOM 7519 C C . ASN A 1 974 ? -53.587 -5.114 64.302 1.00 75.50 974 ASN A C 1
ATOM 7521 O O . ASN A 1 974 ? -53.352 -6.321 64.384 1.00 75.50 974 ASN A O 1
ATOM 7525 N N . ALA A 1 975 ? -54.215 -4.447 65.280 1.00 71.38 975 ALA A N 1
ATOM 7526 C CA . ALA A 1 975 ? -54.583 -5.050 66.569 1.00 71.38 975 ALA A CA 1
ATOM 7527 C C . ALA A 1 975 ? -55.365 -6.372 66.422 1.00 71.38 975 ALA A C 1
ATOM 7529 O O . ALA A 1 975 ? -55.195 -7.285 67.223 1.00 71.38 975 ALA A O 1
ATOM 7530 N N . TRP A 1 976 ? -56.152 -6.518 65.351 1.00 67.69 976 TRP A N 1
ATOM 7531 C CA . TRP A 1 976 ? -56.843 -7.762 65.009 1.00 67.69 976 TRP A CA 1
ATOM 7532 C C . TRP A 1 976 ? -55.909 -8.915 64.604 1.00 67.69 976 TRP A C 1
ATOM 7534 O O . TRP A 1 976 ? -56.187 -10.060 64.926 1.00 67.69 976 TRP A O 1
ATOM 7544 N N . ASN A 1 977 ? -54.780 -8.662 63.941 1.00 67.62 977 ASN A N 1
ATOM 7545 C CA . ASN A 1 977 ? -53.814 -9.723 63.625 1.00 67.62 977 ASN A CA 1
ATOM 7546 C C . ASN A 1 977 ? -53.023 -10.164 64.863 1.00 67.62 977 ASN A C 1
ATOM 7548 O O . ASN A 1 977 ? -52.667 -11.335 64.969 1.00 67.62 977 ASN A O 1
ATOM 7552 N N . ILE A 1 978 ? -52.797 -9.249 65.810 1.00 68.19 978 ILE A N 1
ATOM 7553 C CA . ILE A 1 978 ? -52.119 -9.538 67.081 1.00 68.19 978 ILE A CA 1
ATOM 7554 C C . ILE A 1 978 ? -53.061 -10.295 68.036 1.00 68.19 978 ILE A C 1
ATOM 7556 O O . ILE A 1 978 ? -52.701 -11.344 68.565 1.00 68.19 978 ILE A O 1
ATOM 7560 N N . TRP A 1 979 ? -54.289 -9.802 68.226 1.00 74.69 979 TRP A N 1
ATOM 7561 C CA . TRP A 1 979 ? -55.230 -10.305 69.237 1.00 74.69 979 TRP A CA 1
ATOM 7562 C C . TRP A 1 979 ? -56.358 -11.178 68.686 1.00 74.69 979 TRP A C 1
ATOM 7564 O O . TRP A 1 979 ? -56.995 -11.902 69.444 1.00 74.69 979 TRP A O 1
ATOM 7574 N N . GLY A 1 980 ? -56.626 -11.159 67.382 1.00 72.25 980 GLY A N 1
ATOM 7575 C CA . GLY A 1 980 ? -57.792 -11.815 66.780 1.00 72.25 980 GLY A CA 1
ATOM 7576 C C . GLY A 1 980 ? -57.789 -13.331 66.939 1.00 72.25 980 GLY A C 1
ATOM 7577 O O . GLY A 1 980 ? -58.841 -13.915 67.169 1.00 72.25 980 GLY A O 1
ATOM 7578 N N . ARG A 1 981 ? -56.617 -13.984 66.912 1.00 72.94 981 ARG A N 1
ATOM 7579 C CA . ARG A 1 981 ? -56.519 -15.432 67.192 1.00 72.94 981 ARG A CA 1
ATOM 7580 C C . ARG A 1 981 ? -56.894 -15.745 68.642 1.00 72.94 981 ARG A C 1
ATOM 7582 O O . ARG A 1 981 ? -57.575 -16.737 68.886 1.00 72.94 981 ARG A O 1
ATOM 7589 N N . TYR A 1 982 ? -56.525 -14.868 69.577 1.00 78.88 982 TYR A N 1
ATOM 7590 C CA . TYR A 1 982 ? -56.923 -14.974 70.979 1.00 78.88 982 TYR A CA 1
ATOM 7591 C C . TYR A 1 982 ? -58.411 -14.657 71.170 1.00 78.88 982 TYR A C 1
ATOM 7593 O O . TYR A 1 982 ? -59.088 -15.395 71.870 1.00 78.88 982 TYR A O 1
ATOM 7601 N N . LEU A 1 983 ? -58.960 -13.642 70.495 1.00 79.94 983 LEU A N 1
ATOM 7602 C CA . LEU A 1 983 ? -60.389 -13.304 70.553 1.00 79.94 983 LEU A CA 1
ATOM 7603 C C . LEU A 1 983 ? -61.281 -14.405 69.963 1.00 79.94 983 LEU A C 1
ATOM 7605 O O . LEU A 1 983 ? -62.286 -14.758 70.574 1.00 79.94 983 LEU A O 1
ATOM 7609 N N . VAL A 1 984 ? -60.909 -14.987 68.818 1.00 79.62 984 VAL A N 1
ATOM 7610 C CA . VAL A 1 984 ? -61.631 -16.123 68.217 1.00 79.62 984 VAL A CA 1
ATOM 7611 C C . VAL A 1 984 ? -61.494 -17.369 69.091 1.00 79.62 984 VAL A C 1
ATOM 7613 O O . VAL A 1 984 ? -62.485 -18.059 69.308 1.00 79.62 984 VAL A O 1
ATOM 7616 N N . GLY A 1 985 ? -60.306 -17.630 69.648 1.00 80.44 985 GLY A N 1
ATOM 7617 C CA . GLY A 1 985 ? -60.090 -18.719 70.604 1.00 80.44 985 GLY A CA 1
ATOM 7618 C C . GLY A 1 985 ? -60.942 -18.571 71.868 1.00 80.44 985 GLY A C 1
ATOM 7619 O O . GLY A 1 985 ? -61.640 -19.508 72.249 1.00 80.44 985 GLY A O 1
ATOM 7620 N N . CYS A 1 986 ? -60.966 -17.379 72.469 1.00 83.44 986 CYS A N 1
ATOM 7621 C CA . CYS A 1 986 ? -61.823 -17.053 73.610 1.00 83.44 986 CYS A CA 1
ATOM 7622 C C . CYS A 1 986 ? -63.312 -17.160 73.256 1.00 83.44 986 CYS A C 1
ATOM 7624 O O . CYS A 1 986 ? -64.085 -17.699 74.043 1.00 83.44 986 CYS A O 1
ATOM 7626 N N . GLY A 1 987 ? -63.720 -16.712 72.064 1.00 82.50 987 GLY A N 1
ATOM 7627 C CA . GLY A 1 987 ? -65.092 -16.851 71.573 1.00 82.50 987 GLY A CA 1
ATOM 7628 C C . GLY A 1 987 ? -65.508 -18.311 71.372 1.00 82.50 987 GLY A C 1
ATOM 7629 O O . GLY A 1 987 ? -66.611 -18.695 71.756 1.00 82.50 987 GLY A O 1
ATOM 7630 N N . PHE A 1 988 ? -64.617 -19.152 70.842 1.00 83.31 988 PHE A N 1
ATOM 7631 C CA . PHE A 1 988 ? -64.863 -20.586 70.667 1.00 83.31 988 PHE A CA 1
ATOM 7632 C C . PHE A 1 988 ? -64.931 -21.318 72.014 1.00 83.31 988 PHE A C 1
ATOM 7634 O O . PHE A 1 988 ? -65.807 -22.158 72.218 1.00 83.31 988 PHE A O 1
ATOM 7641 N N . LEU A 1 989 ? -64.063 -20.951 72.963 1.00 84.38 989 LEU A N 1
ATOM 7642 C CA . LEU A 1 989 ? -64.108 -21.444 74.340 1.00 84.38 989 LEU A CA 1
ATOM 7643 C C . LEU A 1 989 ? -65.432 -21.055 75.020 1.00 84.38 989 LEU A C 1
ATOM 7645 O O . LEU A 1 989 ? -66.075 -21.894 75.647 1.00 84.38 989 LEU A O 1
ATOM 7649 N N . PHE A 1 990 ? -65.881 -19.811 74.841 1.00 85.69 990 PHE A N 1
ATOM 7650 C CA . PHE A 1 990 ? -67.157 -19.325 75.368 1.00 85.69 990 PHE A CA 1
ATOM 7651 C C . PHE A 1 990 ? -68.357 -20.070 74.759 1.00 85.69 990 PHE A C 1
ATOM 7653 O O . PHE A 1 990 ? -69.285 -20.450 75.474 1.00 85.69 990 PHE A O 1
ATOM 7660 N N . LEU A 1 991 ? -68.316 -20.360 73.455 1.00 85.19 991 LEU A N 1
ATOM 7661 C CA . LEU A 1 991 ? -69.349 -21.129 72.758 1.00 85.19 991 LEU A CA 1
ATOM 7662 C C . LEU A 1 991 ? -69.385 -22.601 73.206 1.00 85.19 991 LEU A C 1
ATOM 7664 O O . LEU A 1 991 ? -70.467 -23.164 73.375 1.00 85.19 991 LEU A O 1
ATOM 7668 N N . LEU A 1 992 ? -68.223 -23.209 73.472 1.00 84.88 992 LEU A N 1
ATOM 7669 C CA . LEU A 1 992 ? -68.120 -24.545 74.073 1.00 84.88 992 LEU A CA 1
ATOM 7670 C C . LEU A 1 992 ? -68.707 -24.586 75.489 1.00 84.88 992 LEU A C 1
ATOM 7672 O O . LEU A 1 992 ? -69.437 -25.522 75.815 1.00 84.88 992 LEU A O 1
ATOM 7676 N N . ILE A 1 993 ? -68.443 -23.566 76.310 1.00 86.06 993 ILE A N 1
ATOM 7677 C CA . ILE A 1 993 ? -69.022 -23.443 77.657 1.00 86.06 993 ILE A CA 1
ATOM 7678 C C . ILE A 1 993 ? -70.551 -23.307 77.578 1.00 86.06 993 ILE A C 1
ATOM 7680 O O . ILE A 1 993 ? -71.265 -23.982 78.320 1.00 86.06 993 ILE A O 1
ATOM 7684 N N . LEU A 1 994 ? -71.072 -22.505 76.643 1.00 85.50 994 LEU A N 1
ATOM 7685 C CA . LEU A 1 994 ? -72.516 -22.373 76.406 1.00 85.50 994 LEU A CA 1
ATOM 7686 C C . LEU A 1 994 ? -73.161 -23.687 75.945 1.00 85.50 994 LEU A C 1
ATOM 7688 O O . LEU A 1 994 ? -74.221 -24.059 76.451 1.00 85.50 994 LEU A O 1
ATOM 7692 N N . LEU A 1 995 ? -72.524 -24.418 75.026 1.00 83.81 995 LEU A N 1
ATOM 7693 C CA . LEU A 1 995 ? -73.002 -25.726 74.565 1.00 83.81 995 LEU A CA 1
ATOM 7694 C C . LEU A 1 995 ? -72.986 -26.772 75.686 1.00 83.81 995 LEU A C 1
ATOM 7696 O O . LEU A 1 995 ? -73.950 -27.527 75.827 1.00 83.81 995 LEU A O 1
ATOM 7700 N N . ALA A 1 996 ? -71.943 -26.790 76.519 1.00 80.94 996 ALA A N 1
ATOM 7701 C CA . ALA A 1 996 ? -71.873 -27.651 77.698 1.00 80.94 996 ALA A CA 1
ATOM 7702 C C . ALA A 1 996 ? -72.969 -27.301 78.723 1.00 80.94 996 ALA A C 1
ATOM 7704 O O . ALA A 1 996 ? -73.634 -28.198 79.247 1.00 80.94 996 ALA A O 1
ATOM 7705 N N . GLY A 1 997 ? -73.228 -26.009 78.948 1.00 82.56 997 GLY A N 1
ATOM 7706 C CA . GLY A 1 997 ? -74.326 -25.529 79.791 1.00 82.56 997 GLY A CA 1
ATOM 7707 C C . GLY A 1 997 ? -75.708 -25.931 79.262 1.00 82.56 997 GLY A C 1
ATOM 7708 O O . GLY A 1 997 ? -76.542 -26.434 80.018 1.00 82.56 997 GLY A O 1
ATOM 7709 N N . ALA A 1 998 ? -75.941 -25.802 77.954 1.00 78.94 998 ALA A N 1
ATOM 7710 C CA . ALA A 1 998 ? -77.186 -26.218 77.308 1.00 78.94 998 ALA A CA 1
ATOM 7711 C C . ALA A 1 998 ? -77.392 -27.745 77.353 1.00 78.94 998 ALA A C 1
ATOM 7713 O O . ALA A 1 998 ? -78.506 -28.218 77.599 1.00 78.94 998 ALA A O 1
ATOM 7714 N N . ALA A 1 999 ? -76.325 -28.531 77.176 1.00 75.94 999 ALA A N 1
ATOM 7715 C CA . ALA A 1 999 ? -76.362 -29.984 77.332 1.00 75.94 999 ALA A CA 1
ATOM 7716 C C . ALA A 1 999 ? -76.671 -30.391 78.784 1.00 75.94 999 ALA A C 1
ATOM 7718 O O . ALA A 1 999 ? -77.529 -31.248 79.012 1.00 75.94 999 ALA A O 1
ATOM 7719 N N . GLY A 1 1000 ? -76.059 -29.722 79.767 1.00 75.56 1000 GLY A N 1
ATOM 7720 C CA . GLY A 1 1000 ? -76.365 -29.898 81.189 1.00 75.56 1000 GLY A CA 1
ATOM 7721 C C . GLY A 1 1000 ? -77.827 -29.579 81.524 1.00 75.56 1000 GLY A C 1
ATOM 7722 O O . GLY A 1 1000 ? -78.498 -30.367 82.193 1.00 75.56 1000 GLY A O 1
ATOM 7723 N N . TYR A 1 1001 ? -78.371 -28.486 80.981 1.00 73.75 1001 TYR A N 1
ATOM 7724 C CA . TYR A 1 1001 ? -79.780 -28.107 81.145 1.00 73.75 1001 TYR A CA 1
ATOM 7725 C C . TYR A 1 1001 ? -80.752 -29.126 80.516 1.00 73.75 1001 TYR A C 1
ATOM 7727 O O . TYR A 1 1001 ? -81.796 -29.463 81.088 1.00 73.75 1001 TYR A O 1
ATOM 7735 N N . LYS A 1 1002 ? -80.392 -29.699 79.362 1.00 69.88 1002 LYS A N 1
ATOM 7736 C CA . LYS A 1 1002 ? -81.175 -30.748 78.682 1.00 69.88 1002 LYS A CA 1
ATOM 7737 C C . LYS A 1 1002 ? -81.167 -32.085 79.439 1.00 69.88 1002 LYS A C 1
ATOM 7739 O O . LYS A 1 1002 ? -82.144 -32.828 79.384 1.00 69.88 1002 LYS A O 1
ATOM 7744 N N . ILE A 1 1003 ? -80.096 -32.386 80.175 1.00 69.12 1003 ILE A N 1
ATOM 7745 C CA . ILE A 1 1003 ? -80.012 -33.559 81.062 1.00 69.12 1003 ILE A CA 1
ATOM 7746 C C . ILE A 1 1003 ? -80.809 -33.322 82.356 1.00 69.12 1003 ILE A C 1
ATOM 7748 O O . ILE A 1 1003 ? -81.517 -34.221 82.813 1.00 69.12 1003 ILE A O 1
ATOM 7752 N N . TYR A 1 1004 ? -80.769 -32.108 82.911 1.00 67.00 1004 TYR A N 1
ATOM 7753 C CA . TYR A 1 1004 ? -81.540 -31.730 84.101 1.00 67.00 1004 TYR A CA 1
ATOM 7754 C C . TYR A 1 1004 ? -83.062 -31.782 83.864 1.00 67.00 1004 TYR A C 1
ATOM 7756 O O . TYR A 1 1004 ? -83.805 -32.326 84.681 1.00 67.00 1004 TYR A O 1
ATOM 7764 N N . SER A 1 1005 ? -83.536 -31.308 82.708 1.00 63.31 1005 SER A N 1
ATOM 7765 C CA . SER A 1 1005 ? -84.968 -31.299 82.354 1.00 63.31 1005 SER A CA 1
ATOM 7766 C C . SER A 1 1005 ? -85.574 -32.684 82.068 1.00 63.31 1005 SER A C 1
ATOM 7768 O O . SER A 1 1005 ? -86.792 -32.836 82.138 1.00 63.31 1005 SER A O 1
ATOM 7770 N N . ARG A 1 1006 ? -84.762 -33.727 81.829 1.00 58.34 1006 ARG A N 1
ATOM 7771 C CA . ARG A 1 1006 ? -85.239 -35.111 81.615 1.00 58.34 1006 ARG A CA 1
ATOM 7772 C C . ARG A 1 1006 ? -85.490 -35.914 82.899 1.00 58.34 1006 ARG A C 1
ATOM 7774 O O . ARG A 1 1006 ? -86.086 -36.982 82.822 1.00 58.34 1006 ARG A O 1
ATOM 7781 N N . ARG A 1 1007 ? -85.091 -35.426 84.081 1.00 56.12 1007 AR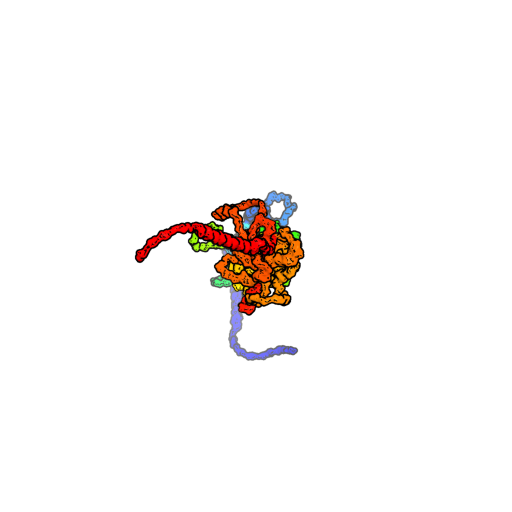G A N 1
ATOM 7782 C CA . ARG A 1 1007 ? -85.263 -36.154 85.359 1.00 56.12 1007 ARG A CA 1
ATOM 7783 C C . ARG A 1 1007 ? -86.588 -35.893 86.095 1.00 56.12 1007 ARG A C 1
ATOM 7785 O O . ARG A 1 1007 ? -86.780 -36.450 87.169 1.00 56.12 1007 ARG A O 1
ATOM 7792 N N . LYS A 1 1008 ? -87.513 -35.090 85.550 1.00 50.00 1008 LYS A N 1
ATOM 7793 C CA . LYS A 1 1008 ? -88.762 -34.703 86.247 1.00 50.00 1008 LYS A CA 1
ATOM 7794 C C . LYS A 1 1008 ? -90.062 -35.387 85.793 1.00 50.00 1008 LYS A C 1
ATOM 7796 O O . LYS A 1 1008 ? -91.116 -34.992 86.271 1.00 50.00 1008 LYS A O 1
ATOM 7801 N N . PHE A 1 1009 ? -90.025 -36.422 84.950 1.00 48.44 1009 PHE A N 1
ATOM 7802 C CA . PHE A 1 1009 ? -91.248 -37.134 84.544 1.00 48.44 1009 PHE A CA 1
ATOM 7803 C C . PHE A 1 1009 ? -91.060 -38.654 84.438 1.00 48.44 1009 PHE A C 1
ATOM 7805 O O . PHE A 1 1009 ? -90.734 -39.150 83.368 1.00 48.44 1009 PHE A O 1
ATOM 7812 N N . VAL A 1 1010 ? -91.329 -39.380 85.534 1.00 42.75 1010 VAL A N 1
ATOM 7813 C CA . VAL A 1 1010 ? -91.965 -40.718 85.529 1.00 42.75 1010 VAL A CA 1
ATOM 7814 C C . VAL A 1 1010 ? -92.804 -40.857 86.820 1.00 42.75 1010 VAL A C 1
ATOM 7816 O O . VAL A 1 1010 ? -92.268 -40.595 87.899 1.00 42.75 1010 VAL A O 1
ATOM 7819 N N . PRO A 1 1011 ? -94.098 -41.232 86.742 1.00 44.22 1011 PRO A N 1
ATOM 7820 C CA . PRO A 1 1011 ? -94.978 -41.405 87.895 1.00 44.22 1011 PRO A CA 1
ATOM 7821 C C . PRO A 1 1011 ? -94.829 -42.788 88.554 1.00 44.22 1011 PRO A C 1
ATOM 7823 O O . PRO A 1 1011 ? -94.521 -43.790 87.914 1.00 44.22 1011 PRO A O 1
ATOM 7826 N N . ILE A 1 1012 ? -95.088 -42.812 89.859 1.00 46.22 1012 ILE A N 1
ATOM 7827 C CA . ILE A 1 1012 ? -95.201 -43.981 90.742 1.00 46.22 1012 ILE A CA 1
ATOM 7828 C C . ILE A 1 1012 ? -96.511 -44.726 90.439 1.00 46.22 1012 ILE A C 1
ATOM 7830 O O . ILE A 1 1012 ? -97.538 -44.057 90.418 1.00 46.22 1012 ILE A O 1
ATOM 7834 N N . LEU A 1 1013 ? -96.501 -46.066 90.292 1.00 38.03 1013 LEU A N 1
ATOM 7835 C CA . LEU A 1 1013 ? -97.617 -46.972 90.661 1.00 38.03 1013 LEU A CA 1
ATOM 7836 C C . LEU A 1 1013 ? -97.242 -48.483 90.593 1.00 38.03 1013 LEU A C 1
ATOM 7838 O O . LEU A 1 1013 ? -97.019 -49.040 89.526 1.00 38.03 1013 LEU A O 1
ATOM 7842 N N . LEU A 1 1014 ? -97.261 -49.105 91.785 1.00 36.78 1014 LEU A N 1
ATOM 7843 C CA . LEU A 1 1014 ? -97.725 -50.459 92.177 1.00 36.78 1014 LEU A CA 1
ATOM 7844 C C . LEU A 1 1014 ? -97.045 -51.781 91.718 1.00 36.78 1014 LEU A C 1
ATOM 7846 O O . LEU A 1 1014 ? -97.253 -52.281 90.622 1.00 36.78 1014 LEU A O 1
ATOM 7850 N N . PHE A 1 1015 ? -96.379 -52.419 92.702 1.00 41.53 1015 PHE A N 1
ATOM 7851 C CA . PHE A 1 1015 ? -96.566 -53.792 93.243 1.00 41.53 1015 PHE A CA 1
ATOM 7852 C C . PHE A 1 1015 ? -97.108 -54.927 92.336 1.00 41.53 1015 PHE A C 1
ATOM 7854 O O . PHE A 1 1015 ? -98.256 -54.855 91.910 1.00 41.53 1015 PHE A O 1
ATOM 7861 N N . LYS A 1 1016 ? -96.428 -56.101 92.300 1.00 37.56 1016 LYS A N 1
ATOM 7862 C CA . LYS A 1 1016 ? -96.669 -57.308 93.160 1.00 37.56 1016 LYS A CA 1
ATOM 7863 C C . LYS A 1 1016 ? -95.982 -58.594 92.610 1.00 37.56 1016 LYS A C 1
ATOM 7865 O O . LYS A 1 1016 ? -96.199 -58.923 91.458 1.00 37.56 1016 LYS A O 1
ATOM 7870 N N . LYS A 1 1017 ? -95.282 -59.334 93.504 1.00 43.88 1017 LYS A N 1
ATOM 7871 C CA . LYS A 1 1017 ? -95.070 -60.817 93.646 1.00 43.88 1017 LYS A CA 1
ATOM 7872 C C . LYS A 1 1017 ? -94.796 -61.680 92.384 1.00 43.88 1017 LYS A C 1
ATOM 7874 O O . LYS A 1 1017 ? -95.541 -61.615 91.427 1.00 43.88 1017 LYS A O 1
ATOM 7879 N N . ARG A 1 1018 ? -93.896 -62.677 92.396 1.00 40.75 1018 ARG A N 1
ATOM 7880 C CA . ARG A 1 1018 ? -93.875 -63.869 93.279 1.00 40.75 1018 ARG A CA 1
ATOM 7881 C C . ARG A 1 1018 ? -92.600 -64.701 93.007 1.00 40.75 1018 ARG A C 1
ATOM 7883 O O . ARG A 1 1018 ? -92.053 -64.648 91.918 1.00 40.75 1018 ARG A O 1
ATOM 7890 N N . THR A 1 1019 ? -92.205 -65.471 94.013 1.00 48.69 1019 THR A N 1
ATOM 7891 C CA . THR A 1 1019 ? -91.168 -66.517 94.071 1.00 48.69 1019 THR A CA 1
ATOM 7892 C C . THR A 1 1019 ? -91.169 -67.536 92.918 1.00 48.69 1019 THR A C 1
ATOM 7894 O O . THR A 1 1019 ? -92.216 -68.138 92.675 1.00 48.69 1019 THR A O 1
ATOM 7897 N N . CYS A 1 1020 ? -89.999 -67.775 92.316 1.00 39.94 1020 CYS A N 1
ATOM 7898 C CA . CYS A 1 1020 ? -89.329 -69.068 92.085 1.00 39.94 1020 CYS A CA 1
ATOM 7899 C C . CYS A 1 1020 ? -87.930 -68.803 91.518 1.00 39.94 1020 CYS A C 1
ATOM 7901 O O . CYS A 1 1020 ? -87.819 -67.866 90.696 1.00 39.94 1020 CYS A O 1
#

InterPro domains:
  IPR000782 FAS1 domain [PF02469] (266-396)
  IPR000782 FAS1 domain [PF02469] (414-500)
  IPR000782 FAS1 domain [PF02469] (584-721)
  IPR000782 FAS1 domain [PS50213] (61-237)
  IPR000782 FAS1 domain [PS50213] (240-394)
  IPR000782 FAS1 domain [PS50213] (406-568)
  IPR000782 FAS1 domain [PS50213] (571-722)
  IPR000782 FAS1 domain [SM00554] (97-240)
  IPR000782 FAS1 domain [SM00554] (275-397)
  IPR000782 FAS1 domain [SM00554] (443-571)
  IPR000782 FAS1 domain [SM00554] (607-725)
  IPR036378 FAS1 domain superfamily [G3DSA:2.30.180.10] (38-240)
  IPR036378 FAS1 domain superfamily [G3DSA:2.30.180.10] (241-397)
  IPR036378 FAS1 domain superfamily [G3DSA:2.30.180.10] (412-570)
  IPR036378 FAS1 domain superfamily [G3DSA:2.30.180.10] (572-725)
  IPR036378 FAS1 domain superfamily [G3DSA:2.30.180.10] (765-884)
  IPR036378 FAS1 domain superfamily [SSF82153] (67-241)
  IPR036378 FAS1 domain superfamily [SSF82153] (224-398)
  IPR036378 FAS1 domain superfamily [SSF82153] (414-497)
  IPR036378 FAS1 domain superfamily [SSF82153] (551-725)

Mean predicted aligned error: 18.43 Å

pLDDT: mean 75.64, std 20.34, range [25.38, 97.5]

Radius of gyration: 59.81 Å; Cα contacts (8 Å, |Δi|>4): 1700; chains: 1; bounding box: 192×104×187 Å

Sequence (1020 aa):
MSDRLFYPRRVVVYSSSININLIIIITIIIITITINSVSTSHHSFNQLILSSIKSQPSTQSVSLIDILSNSTQHTKLLLLIQRSRLIPTINLLKNSTLLAPTDDAIDRYLGNLPPTLDPSPLSINPELDDSLIYRSDDNLMSHSRQTILYHLLNLSLSLSSISSTVPQPFETLLHPPSENSDSGLLAGHGQRINFINLNGQIHAGVNGSGLGGVQLPSGDRFLWADNGLLIPIDDVLTPPPSVAQIIRTDPRLSIYRSILPDKFIGSLHSMPHLTLFSPDNQAWGSLGPIEMEYLRSSYGAEDSIKLFQKFTSQNVLGEHQIGYLDRLQDALRNRTEPTDLLLSTIDGQPIQIRLDQGSGPGGGSGKLLVNGSEILQSDILASNGVLHIVPKLLLPPDGNPISMNAEKYLVALNCSKFVSLFRSANLSTTYLTNSSSQSPSLTILAPNDEAVGHFEKTFNLFSSNDSAESLKRLLSYHVIRGKYLIDSLDDGMLLSTELLLGDGSNSELRQRMPVSVSSSDSTSSPSFQWSSSGKNQSLIVGFGGANFLGVKPVEIGNTVIYIVSQMIEPPSDLLRVALSDIRLSTCVASIFSVKLEEEFKSLSAITFLVPTNDAFAELGLIMDYLLLERSREDLIKVLRYHTLTEPIYLGDLKIGHNKRYPTLEGGEIYIDKLGTGPRNVTIHGPTLTGVPLNGETRDSEVVNEKDLLVENGSIEIIDQVELPTDVEITVKKLILGAKASTMLELIETSNLSWVLNSDLKDGRFENSTHDNSRNYQSSSRGFQRSFSILCPTDEAFTKINLTYYLEDRIRLQELVLQHIIPTDPSSFDQNDGNQDEVVEPFRPLYIGDGKVYSTLLSSAEGGPSGYGEVSFRPIEPSSASRKSLKIFKSNGNKGDDDNGGGDDFGSRKKPKWMIGIKGARGSYKDGSRHYSSRIINYGRASPRLILGLQSGRIITIGGGILSLDSVLEPYKPNAWNIWGRYLVGCGFLFLLILLAGAAGYKIYSRRKFVPILLFKKRTC

Foldseek 3Di:
DDDDDDDDDDDDDDDDDDDPPVVVVVVVVVVVVVPPPPDDDPPDPPDPPPDDPDDDPDPDFQFPLNVLVPDPFQPLVNVLCVLLVCVVVRRPAAAKEAAGETPQQLVVVQVPDDPPDPRALSDDDPPPPDDPPDDDDPPSSVQSNLLRQQRMASHADDPVQQAAQFWDKGFTSRAAAAPPDPCGLQRVTHFIKIWHQDPNWIFIRAFRVRDDGWTWDDPVQWDDGRRYIYTYTHHGRDRAAFPLVCCVPPPQNVLLVQQEDNVVSVVSRRHGQKEFAAEGPQQCVVDDPLVSLLSNDPNVHVLSVLLRQVRIARAAPHPRHADAPVVLLVVCVPDPDQAWRWTQTSNRHTWTKHFAQDPDPPRDGTFIAILNWGFPGGGSGHSNHGYTYTNHRNADPVRDSRLDWQLSSCVSVQQPVVSVLCVLLVNCCVPIRPPDPPRFQKEAATEHPVQVVVVCVVPVQPDDPCSSVQSNLLRQQRIFGFDDWPVNDDAQDWTFTSHAWADPDPDPGGFTKGKHKDFPPDPDDDDDDDDDDDDPGQIFIDIQNWTFPDSTWDDDNSYTYTHTHHRHHGAAAPLVLQVVDPQQVVVSVLCVLLVCRVVSVNAAAKEAAGEGPQQLVLQWLLNLLCSDPVNSVQSVLLRQQRIFNHADFPVVDDAPDWDWTATSSGAIKIWHQPDDFQQRIWIAGDDDVNHHLFQWPDTWTFDDRHWAGHSRHTYTYTHHRYGDNVNFFWQLSSCVSLQQVVLVVLCVVLVNCCLGRLDDPDDPDPDDDDDDDDDDPPPPPPDRWHKAFAGEHPLQPVLDDVVVQVVDSVQSNLLRQLGIFTDDLCQPVDPPPPPPDDDRGFFQHDADAFDKTATSCDVVVPHPDVFSMKGKHFDDDDPVPPVVVPPPDDDDDDDDDDDDDDDDPDDPPPGWMKMFTPPDDDDPPDSDAPRMWIFDIWGKTRWDWDQPPPPRDTTTHIYIYGYTNHRNRPDDDDPCVVCVVVVVVVVVVVVVVVVVVVVVVVVVVVPPDDDDDDDDDDDD

Nearest PDB structures (foldseek):
  7asg-assembly1_A  TM=2.916E-01  e=9.677E-32  Homo sapiens
  5yjh-assembly1_A-2  TM=2.898E-01  e=6.383E-31  Homo sapiens
  7as7-assembly1_A  TM=2.836E-01  e=6.736E-31  Homo sapiens
  5yjg-assembly1_A  TM=2.887E-01  e=4.689E-30  Homo sapiens
  7ezx-assembly1_bP  TM=8.630E-01  e=1.657E-06  Porphyridium purpureum

Secondary structure (DSSP, 8-state):
-------------------THHHHHHHHHHHHHTTS-SS---SS-SSS-SS------------HHHHHHT-TT-HHHHHHHHHTT-HHHHHH-SSEEEEEE-HHHHHHHHHTS-TTS-S-TT---TT--SS-SSS--HHHHHHHHHHHHHTEESSPPPHHHH--SS-EEEEBS-----SS-TTTTTTTPPPEEEEEEETTEEEES--TTS-S-EEPPPGGGPEEETTEEEEEESS--PPPPPHHHHHHH-GGGHHHHHHS-HHHHHHTTT--SEEEEEEPTTGGGGS-HHHHHHHHSGGGHHHHHHHHHHTEES-SSSTT----HHHHHHHHHT-SS---EEEEPTTSPEEEEEE----SSS---PPEEETTEEPSEEEEEETTEEEEEESS----TTS-SS---HHHHHHHTT-HHHHHHHHHTT-HHHHTS---TTSPPEEEEEE-HHHHHHHHHHH-TTSSTTHHHHHHHHHHHTEEES---GGG--TT-EEEEEEESSSSSS---EEEEEEEEEES------------------EEEEETTEEB-SSSPEEETTEEEEEESSPPPPPPPHHHHHHHSGGGHHHHHHHHHHT-HHHHHH--SEEEEEE-HHHHHHTTHHHHHHTSGGGHHHHHHHHHHTEESS---TTTPPTT-EEEEEBTTS-EEEEEE-SSSGGGEEEE--EETTEESS--SSPEEB--SS-EEETTEEEEEESSPPPPTT----HHHHHHHTT-HHHHHHHHHTT-THHHHT---S-------------------SPPPEEEEEEE-HHHHTTS-HHHHHT-HHHHHHHHHTTEEEE-GGGG----S-TT----TT-SS---TT-EEE-TTBGGGT-SBTT-EEEEEE-PPPTTGGGTTTS------------------S---PPPEEEEETT----TTSTT---EEEEEEEEEPPPEEEE-TTT--EEEE--EEEEESS--------HHHHHHHHHHHHHHHHHHHHHHHHHHHHHHGGGS------------

Solvent-accessible surface area (backbone atoms only — not comparable to full-atom values): 59371 Å² total; per-residue (Å²): 141,79,85,83,90,81,86,84,89,78,90,85,92,83,88,84,86,85,66,75,69,57,59,57,50,53,53,50,50,58,56,51,63,73,71,70,80,78,90,86,78,94,80,83,87,82,86,86,85,87,83,80,96,77,77,79,90,70,96,62,88,46,38,60,64,56,56,41,74,72,34,92,50,24,57,60,51,50,52,51,38,58,72,42,65,39,59,70,59,62,72,69,39,69,38,19,22,37,54,39,39,27,42,70,14,52,51,51,56,62,70,70,55,67,91,87,54,78,84,57,77,80,69,82,72,89,85,76,76,91,80,74,92,83,69,90,59,75,65,45,45,48,53,50,36,46,40,53,27,52,34,26,28,81,42,58,85,49,73,82,74,38,62,36,79,56,58,38,79,43,54,18,64,23,58,47,82,42,100,87,38,99,41,28,12,48,47,69,43,37,47,73,38,16,25,21,26,58,97,90,40,40,29,39,52,22,35,58,82,58,49,71,57,43,58,50,65,64,77,90,66,53,44,81,31,81,32,22,35,39,35,59,24,76,43,69,76,74,73,52,54,34,59,36,52,46,40,72,67,41,76,56,29,49,57,58,53,57,27,44,50,67,71,58,45,60,52,41,63,76,45,49,18,30,24,34,55,40,46,32,60,71,19,60,67,80,53,54,74,59,57,51,45,23,29,53,35,87,86,17,35,67,56,35,48,48,52,51,26,54,35,21,26,44,38,36,95,49,88,55,25,59,63,43,64,68,60,53,50,51,59,61,68,74,46,95,58,104,64,71,46,71,37,48,18,70,64,63,54,64,47,42,35,40,70,43,80,72,94,52,102,63,93,63,84,56,51,56,21,51,71,83,36,57,60,75,43,49,41,45,63,26,49,20,31,36,36,30,34,23,67,47,61,81,58,54,97,88,69,58,83,74,69,86,39,57,50,55,52,35,43,44,64,47,15,50,57,52,53,49,51,31,52,76,52,70,40,33,65,75,76,29,61,59,79,55,93,83,52,78,38,26,25,37,56,40,27,31,43,64,29,49,53,53,50,51,75,74,61,64,69,78,82,55,88,70,31,58,62,53,46,40,48,36,56,26,52,33,30,30,63,38,70,73,53,79,92,76,62,51,62,72,38,71,42,45,23,66,23,59,27,51,87,80,79,86,52,94,46,46,40,71,39,48,27,43,55,45,69,76,83,76,79,91,68,97,79,83,92,84,80,96,71,96,69,87,73,60,70,48,45,25,48,64,86,24,37,55,74,64,96,67,70,51,77,54,92,55,34,29,38,38,46,25,63,34,74,54,76,68,52,51,52,61,67,63,56,45,68,72,39,80,54,32,50,56,51,55,52,52,42,63,74,72,66,44,62,68,60,62,67,72,47,48,30,23,22,37,53,40,32,28,44,66,18,53,58,58,44,40,26,51,42,53,24,38,74,34,81,94,30,40,68,56,39,51,43,34,58,28,45,33,26,28,68,49,61,68,51,78,85,79,59,54,66,80,42,78,45,80,42,54,20,67,58,69,54,58,38,36,42,35,24,78,49,93,54,46,74,28,31,37,38,38,62,57,58,61,96,87,41,54,58,43,49,63,85,67,70,26,41,33,71,49,79,65,82,40,66,25,52,33,33,25,45,47,39,24,58,42,70,72,56,44,68,87,62,74,42,38,41,49,52,40,38,61,22,58,56,14,62,58,54,53,50,53,34,53,75,57,73,46,49,58,61,37,69,54,64,70,75,87,88,87,86,81,87,83,82,86,80,94,81,80,92,72,87,74,83,75,78,88,69,80,62,28,42,31,32,53,39,32,29,48,73,20,53,72,78,48,72,57,63,73,28,72,77,33,69,67,55,37,36,46,40,54,26,45,28,31,28,71,44,61,73,65,73,81,68,69,86,61,93,65,94,79,73,78,79,65,68,54,57,42,66,88,83,46,76,72,42,71,48,57,10,46,20,8,46,90,66,74,21,94,33,94,42,21,34,33,30,30,37,71,55,77,80,60,82,81,59,66,74,70,74,75,70,87,82,76,83,85,84,87,82,87,87,86,85,88,76,98,68,90,84,82,71,80,81,67,80,47,40,34,41,29,37,51,90,60,85,80,59,94,84,57,95,80,74,46,45,52,27,43,54,76,50,44,20,42,21,44,40,45,82,43,79,37,91,88,73,80,47,75,46,66,40,39,20,13,35,39,31,21,65,33,51,58,56,71,71,74,77,54,68,58,74,74,43,37,65,56,52,51,49,52,50,51,52,52,51,50,50,51,50,52,49,53,53,52,52,58,57,59,68,64,74,78,77,83,86,90,83,82,88,82,89,80,93,131